Protein AF-0000000079820508 (afdb_homodimer)

Organism: NCBI:txid1608957

Solvent-accessible surface area (backbone atoms only — not comparable to full-atom values): 51256 Å² total; per-residue (Å²): 120,70,88,81,44,24,52,56,54,53,50,48,51,53,48,49,52,45,48,48,41,44,49,51,52,55,52,51,66,53,56,54,50,60,59,52,53,52,50,53,52,51,51,52,28,44,32,54,34,37,33,54,50,24,42,42,50,46,30,48,50,35,30,74,70,62,80,31,53,66,69,55,24,51,52,50,33,49,55,41,47,48,52,27,32,29,82,82,74,35,52,42,37,33,26,31,77,83,28,31,28,68,37,33,67,85,55,54,85,43,40,74,32,77,38,55,80,45,53,32,89,85,63,46,38,56,52,45,50,51,37,50,37,25,72,72,61,41,39,43,78,49,81,47,43,45,47,50,95,95,45,82,66,62,36,50,28,43,26,23,34,33,56,41,72,94,75,47,34,36,39,30,25,52,46,73,54,71,58,51,61,59,52,45,52,52,51,51,53,62,52,46,54,60,50,52,50,42,48,52,51,46,49,51,51,49,53,52,53,41,51,53,54,33,49,54,44,42,52,48,19,51,52,38,36,51,47,19,52,51,37,39,52,45,20,51,51,38,34,49,46,19,51,50,40,32,52,45,26,51,51,39,37,51,40,32,51,49,37,47,54,37,45,52,51,35,52,51,35,46,52,53,42,51,53,39,43,51,50,39,47,52,43,34,54,52,43,39,52,45,32,55,55,36,52,54,40,44,53,53,30,48,52,33,46,50,50,37,39,53,47,37,54,52,41,46,53,51,39,50,50,44,30,50,49,18,51,52,42,27,50,50,17,51,51,39,34,53,53,17,60,70,52,48,83,82,13,53,70,49,32,53,50,20,51,50,44,26,53,50,18,51,51,40,33,52,48,30,53,52,43,48,52,46,36,54,49,40,47,52,32,36,54,52,32,50,52,34,48,53,53,43,46,50,40,40,51,48,44,41,51,42,32,52,52,40,47,52,41,40,54,51,43,53,56,38,47,50,51,35,51,53,37,49,52,52,39,49,53,42,36,55,51,38,38,52,49,27,52,52,41,30,51,47,21,53,52,43,30,51,46,20,52,49,42,36,53,47,18,52,52,34,41,51,47,18,48,51,39,24,39,40,53,66,62,52,79,64,64,73,60,65,70,58,54,75,73,73,66,74,73,74,71,65,74,75,73,77,73,76,76,73,78,73,76,82,79,76,82,78,71,86,88,127,120,72,87,81,45,25,53,57,54,52,50,47,50,53,49,49,52,44,47,49,42,45,50,50,54,54,52,51,66,53,54,52,50,61,58,52,54,52,50,54,51,50,53,51,29,44,32,53,33,36,31,52,49,25,42,41,51,46,31,49,50,36,29,75,69,61,79,31,51,66,69,56,22,52,51,51,32,48,54,40,46,48,51,29,30,30,82,84,74,36,51,42,39,33,26,31,79,84,28,32,27,67,38,33,67,84,55,54,85,42,40,75,32,77,39,56,80,44,53,31,92,83,62,46,37,55,52,45,50,52,38,51,38,25,72,72,64,40,39,42,75,51,79,46,42,45,48,51,93,96,47,82,64,62,37,49,28,45,26,24,34,33,55,41,72,92,76,48,34,36,40,29,27,53,46,75,56,70,59,52,61,59,53,45,53,54,51,51,54,65,52,46,54,62,49,53,51,42,46,50,52,46,50,52,50,50,52,51,54,38,52,52,53,34,49,54,43,41,52,48,19,50,51,38,37,52,46,19,52,51,36,39,52,45,20,52,52,39,34,49,45,20,52,50,39,33,53,45,24,50,51,39,36,52,40,33,50,50,38,48,53,37,46,52,50,35,53,52,34,46,52,51,42,52,51,41,42,51,50,39,47,52,43,33,55,51,42,38,52,44,31,55,54,36,52,54,40,43,51,52,30,48,51,34,43,50,51,38,39,52,47,36,52,52,42,46,52,51,38,50,50,44,30,51,50,20,50,50,42,27,49,50,18,50,51,39,35,51,54,17,58,73,51,50,86,81,12,53,70,49,33,52,52,19,50,48,44,26,53,50,18,52,50,39,33,53,49,31,53,51,43,49,53,47,37,53,50,39,46,52,31,34,54,51,35,51,52,34,48,52,51,43,46,52,40,40,53,48,43,40,51,42,31,52,52,40,47,54,43,39,53,52,42,54,55,40,47,51,52,35,52,53,37,49,51,51,37,48,54,41,36,52,49,40,38,52,46,27,52,51,42,29,52,45,22,53,52,43,30,52,48,20,52,51,41,34,53,47,19,51,51,34,40,51,46,19,48,51,38,23,40,39,54,64,61,52,80,63,65,74,60,65,70,57,56,76,74,75,65,75,74,75,75,66,76,76,72,78,73,76,79,73,76,83,81,85,79,69,91,83,76,90,84,130

pLDDT: mean 86.08, std 17.46, range [18.84, 98.12]

Sequence (1028 aa):
MLNRATISTRLAALTAVALAGLLVVVTFGLLGTRGDMLEARRVKTQEHTELALSLITHFHALEASGTMTRESAQQAAADAVRDLRYDGTEYFWINDTTPTVVMHPIKAELEGQDVSMLEDADGTRLFVEFVDVVEADGAGFVDYLWPKPGEEDAQPKVSYVTAFEPWDWVVGTGIYIDDIDTQFWAKVRSFSLPGLFIMAVVGGLSRWIGRRLARDIARQAKEVHEASEELSASSVQVDGASAETTLKARRVGASADDVHGHLATVATGVEQLNASVAEIGRAVTSASRVADGAVAETTATRDAIDRLGANSVEIGKVVEVIGAIADQTNLLALNATIESARAGVAGRGFAVVASEVKDLARETANATQQVAAQIGAIQDDTEEAVRAIGRIAEVITQVAETQQTIAAAVEEQQVTTAEISRSVSTVAHRSSAIADDVNATARTAEHTADVAAGVRLTAQRLLTVADGLNQLVGLGDADVDASRGPDDEPHDTNPVEEDSTSVDPRSTDVLSSVMLNRATISTRLAALTAVALAGLLVVVTFGLLGTRGDMLEARRVKTQEHTELALSLITHFHALEASGTMTRESAQQAAADAVRDLRYDGTEYFWINDTTPTVVMHPIKAELEGQDVSMLEDADGTRLFVEFVDVVEADGAGFVDYLWPKPGEEDAQPKVSYVTAFEPWDWVVGTGIYIDDIDTQFWAKVRSFSLPGLFIMAVVGGLSRWIGRRLARDIARQAKEVHEASEELSASSVQVDGASAETTLKARRVGASADDVHGHLATVATGVEQLNASVAEIGRAVTSASRVADGAVAETTATRDAIDRLGANSVEIGKVVEVIGAIADQTNLLALNATIESARAGVAGRGFAVVASEVKDLARETANATQQVAAQIGAIQDDTEEAVRAIGRIAEVITQVAETQQTIAAAVEEQQVTTAEISRSVSTVAHRSSAIADDVNATARTAEHTADVAAGVRLTAQRLLTVADGLNQLVGLGDADVDASRGPDDEPHDTNPVEEDSTSVDPRSTDVLSSV

Secondary structure (DSSP, 8-state):
-GGG--HHHHHHHHHHHHHHHHHHHHHHHHTTHHHHHHHHHHHHHHHHHHHHHHHHHHHHHHHHTTSS-HHHHHHHHHHHHHT--BTTTB-EEEEESS-BEEE-SS-GGGBTSB-TT---TTS--HHHHHHHHHHHHSEEEEEEEEEPTT--SEEEEEEEEEEEGGGTEEEEEEEE-THHHHHHHHHHHHHHHHHHHHHHHHHHHHHHHHHHHHHHHHHHHHHHHHHHHHHHHHHHHHHHHHHHHHHHHHHHHHHHHHHHHHHHHHHHHHHHHHHHHHHHHHHHHHHHHHHHHHHHHHHHHHHHHHHHHHHHHHHHHHHHHHHHHHHHHHHHHHHHHHHHHHTGGGGHHHHHHHHHHHHHHHHHHHHHHHHHHHHHHHHHHHHHHHHHHHHHHHHHHHHHHHHHHHHHHHHHHHHHHHHHHHHHHHHHHHHHHHHHHHHHHHHHHHHHHHHHHHHHHHHHHHHHHHHHHHHHHT-TTSGGGTTS------------------------------/-GGG--HHHHHHHHHHHHHHHHHHHHHHHHTTHHHHHHHHHHHHHHHHHHHHHHHHHHHHHHHHTTSS-HHHHHHHHHHHHHT--BTTTB-EEEEESS-BEEE-SS-GGGBTSB-TT---TTS--HHHHHHHHHHHHSEEEEEEEEEPTT--SEEEEEEEEEEEGGGTEEEEEEEE-THHHHHHHHHHHHHHHHHHHHHHHHHHHHHHHHHHHHHHHHHHHHHHHHHHHHHHHHHHHHHHHHHHHHHHHHHHHHHHHHHHHHHHHHHHHHHHHHHHHHHHHHHHHHHHHHHHHHHHHHHHHHHHHHHHHHHHHHHHHHHHHHHHHHHHHHHHHHHHHHHHHHTGGGGHHHHHHHHHHHHHHHHHHHHHHHHHHHHHHHHHHHHHHHHHHHHHHHHHHHHHHHHHHHHHHHHHHHHHHHHHHHHHHHHHHHHHHHHHHHHHHHHHHHHHHHHHHHHHHHHHHHHHHHHHHHHHHT-TTSGGGTSS------------------------------

Radius of gyration: 85.69 Å; Cα contacts (8 Å, |Δi|>4): 1375; chains: 2; bounding box: 185×265×130 Å

Structure (mmCIF, N/CA/C/O backbone):
data_AF-0000000079820508-model_v1
#
loop_
_entity.id
_entity.type
_entity.pdbx_description
1 polymer 'Methyl-accepting chemotaxis protein'
#
loop_
_atom_site.group_PDB
_atom_site.id
_atom_site.type_symbol
_atom_site.label_atom_id
_atom_site.label_alt_id
_atom_site.label_comp_id
_atom_site.label_asym_id
_atom_site.label_entity_id
_atom_site.label_seq_id
_atom_site.pdbx_PDB_ins_code
_atom_site.Cartn_x
_atom_site.Cartn_y
_atom_site.Cartn_z
_atom_site.occupancy
_atom_site.B_iso_or_equiv
_atom_site.auth_seq_id
_atom_site.auth_comp_id
_atom_site.auth_asym_id
_atom_site.auth_atom_id
_atom_site.pdbx_PDB_model_num
ATOM 1 N N . MET A 1 1 ? 6.457 35.969 -0.187 1 44.12 1 MET A N 1
ATOM 2 C CA . MET A 1 1 ? 7.477 35.312 0.626 1 44.12 1 MET A CA 1
ATOM 3 C C . MET A 1 1 ? 6.836 34.406 1.688 1 44.12 1 MET A C 1
ATOM 5 O O . MET A 1 1 ? 7.383 33.375 2.043 1 44.12 1 MET A O 1
ATOM 9 N N . LEU A 1 2 ? 5.613 34.812 2.113 1 58.34 2 LEU A N 1
ATOM 10 C CA . LEU A 1 2 ? 4.973 34.125 3.223 1 58.34 2 LEU A CA 1
ATOM 11 C C . LEU A 1 2 ? 4.316 32.812 2.748 1 58.34 2 LEU A C 1
ATOM 13 O O . LEU A 1 2 ? 3.99 31.953 3.561 1 58.34 2 LEU A O 1
ATOM 17 N N . ASN A 1 3 ? 4.078 32.719 1.467 1 56 3 ASN A N 1
ATOM 18 C CA . ASN A 1 3 ? 3.314 31.594 0.934 1 56 3 ASN A CA 1
ATOM 19 C C . ASN A 1 3 ? 4.07 30.281 1.091 1 56 3 ASN A C 1
ATOM 21 O O . ASN A 1 3 ? 3.461 29.203 1.152 1 56 3 ASN A O 1
ATOM 25 N N . ARG A 1 4 ? 5.438 30.359 1.117 1 66.5 4 ARG A N 1
ATOM 26 C CA . ARG A 1 4 ? 6.23 29.141 1.222 1 66.5 4 ARG A CA 1
ATOM 27 C C . ARG A 1 4 ? 6.879 29.031 2.596 1 66.5 4 ARG A C 1
ATOM 29 O O . ARG A 1 4 ? 7.715 28.156 2.82 1 66.5 4 ARG A O 1
ATOM 36 N N . ALA A 1 5 ? 6.309 29.781 3.523 1 75.81 5 ALA A N 1
ATOM 37 C CA . ALA A 1 5 ? 7.008 29.875 4.805 1 75.81 5 ALA A CA 1
ATOM 38 C C . ALA A 1 5 ? 6.469 28.828 5.789 1 75.81 5 ALA A C 1
ATOM 40 O O . ALA A 1 5 ? 5.375 28.297 5.602 1 75.81 5 ALA A O 1
ATOM 41 N N . THR A 1 6 ? 7.309 28.547 6.742 1 84.88 6 THR A N 1
ATOM 42 C CA . THR A 1 6 ? 6.973 27.578 7.781 1 84.88 6 THR A CA 1
ATOM 43 C C . THR A 1 6 ? 5.91 28.141 8.719 1 84.88 6 THR A C 1
ATOM 45 O O . THR A 1 6 ? 5.633 29.328 8.711 1 84.88 6 THR A O 1
ATOM 48 N N . ILE A 1 7 ? 5.23 27.328 9.398 1 85.62 7 ILE A N 1
ATOM 49 C CA . ILE A 1 7 ? 4.207 27.719 10.367 1 85.62 7 ILE A CA 1
ATOM 50 C C . ILE A 1 7 ? 4.793 28.688 11.383 1 85.62 7 ILE A C 1
ATOM 52 O O . ILE A 1 7 ? 4.172 29.703 11.703 1 85.62 7 ILE A O 1
ATOM 56 N N . SER A 1 8 ? 6.02 28.422 11.758 1 85 8 SER A N 1
ATOM 57 C CA . SER A 1 8 ? 6.676 29.297 12.734 1 85 8 SER A CA 1
ATOM 58 C C . SER A 1 8 ? 6.914 30.688 12.164 1 85 8 SER A C 1
ATOM 60 O O . SER A 1 8 ? 6.73 31.688 12.852 1 85 8 SER A O 1
ATOM 62 N N . THR A 1 9 ? 7.281 30.797 10.93 1 85.88 9 THR A N 1
ATOM 63 C CA . THR A 1 9 ? 7.539 32.094 10.289 1 85.88 9 THR A CA 1
ATOM 64 C C . THR A 1 9 ? 6.242 32.844 10.078 1 85.88 9 THR A C 1
ATOM 66 O O . THR A 1 9 ? 6.203 34.062 10.258 1 85.88 9 THR A O 1
ATOM 69 N N . ARG A 1 10 ? 5.227 32.094 9.742 1 86 10 ARG A N 1
ATOM 70 C CA . ARG A 1 10 ? 3.936 32.75 9.523 1 86 10 ARG A CA 1
ATOM 71 C C . ARG A 1 10 ? 3.373 33.281 10.828 1 86 10 ARG A C 1
ATOM 73 O O . ARG A 1 10 ? 2.873 34.406 10.875 1 86 10 ARG A O 1
ATOM 80 N N . LEU A 1 11 ? 3.545 32.531 11.914 1 87 11 LEU A N 1
ATOM 81 C CA . LEU A 1 11 ? 3.082 32.969 13.227 1 87 11 LEU A CA 1
ATOM 82 C C . LEU A 1 11 ? 3.951 34.094 13.758 1 87 11 LEU A C 1
ATOM 84 O O . LEU A 1 11 ? 3.445 35.031 14.391 1 87 11 LEU A O 1
ATOM 88 N N . ALA A 1 12 ? 5.238 34 13.414 1 87.06 12 ALA A N 1
ATOM 89 C CA . ALA A 1 12 ? 6.148 35.062 13.828 1 87.06 12 ALA A CA 1
ATOM 90 C C . ALA A 1 12 ? 5.805 36.375 13.133 1 87.06 12 ALA A C 1
ATOM 92 O O . ALA A 1 12 ? 5.879 37.469 13.742 1 87.06 12 ALA A O 1
ATOM 93 N N . ALA A 1 13 ? 5.434 36.281 11.883 1 87.88 13 ALA A N 1
ATOM 94 C CA . ALA A 1 13 ? 5.047 37.469 11.141 1 87.88 13 ALA A CA 1
ATOM 95 C C . ALA A 1 13 ? 3.797 38.094 11.742 1 87.88 13 ALA A C 1
ATOM 97 O O . ALA A 1 13 ? 3.736 39.312 11.914 1 87.88 13 ALA A O 1
ATOM 98 N N . LEU A 1 14 ? 2.844 37.281 12.125 1 87.56 14 LEU A N 1
ATOM 99 C CA . LEU A 1 14 ? 1.624 37.75 12.758 1 87.56 14 LEU A CA 1
ATOM 100 C C . LEU A 1 14 ? 1.938 38.438 14.094 1 87.56 14 LEU A C 1
ATOM 102 O O . LEU A 1 14 ? 1.434 39.531 14.383 1 87.56 14 LEU A O 1
ATOM 106 N N . THR A 1 15 ? 2.832 37.844 14.867 1 89.56 15 THR A N 1
ATOM 107 C CA . THR A 1 15 ? 3.229 38.375 16.172 1 89.56 15 THR A CA 1
ATOM 108 C C . THR A 1 15 ? 3.996 39.688 16 1 89.56 15 THR A C 1
ATOM 110 O O . THR A 1 15 ? 3.76 40.656 16.75 1 89.56 15 THR A O 1
ATOM 113 N N . ALA A 1 16 ? 4.812 39.719 14.953 1 89.69 16 ALA A N 1
ATOM 114 C CA . ALA A 1 16 ? 5.602 40.906 14.703 1 89.69 16 ALA A CA 1
ATOM 115 C C . ALA A 1 16 ? 4.707 42.094 14.336 1 89.69 16 ALA A C 1
ATOM 117 O O . ALA A 1 16 ? 4.902 43.219 14.836 1 89.69 16 ALA A O 1
ATOM 118 N N . VAL A 1 17 ? 3.707 41.844 13.523 1 89.31 17 VAL A N 1
ATOM 119 C CA . VAL A 1 17 ? 2.789 42.875 13.117 1 89.31 17 VAL A CA 1
ATOM 120 C C . VAL A 1 17 ? 1.971 43.344 14.32 1 89.31 17 VAL A C 1
ATOM 122 O O . VAL A 1 17 ? 1.753 44.562 14.5 1 89.31 17 VAL A O 1
ATOM 125 N N . ALA A 1 18 ? 1.541 42.406 15.195 1 88.19 18 ALA A N 1
ATOM 126 C CA . ALA A 1 18 ? 0.792 42.75 16.406 1 88.19 18 ALA A CA 1
ATOM 127 C C . ALA A 1 18 ? 1.642 43.562 17.359 1 88.19 18 ALA A C 1
ATOM 129 O O . ALA A 1 18 ? 1.174 44.562 17.906 1 88.19 18 ALA A O 1
ATOM 130 N N . LEU A 1 19 ? 2.898 43.219 17.5 1 88.62 19 LEU A N 1
ATOM 131 C CA . LEU A 1 19 ? 3.807 43.938 18.391 1 88.62 19 LEU A CA 1
ATOM 132 C C . LEU A 1 19 ? 4.125 45.344 17.844 1 88.62 19 LEU A C 1
ATOM 134 O O . LEU A 1 19 ? 4.207 46.312 18.609 1 88.62 19 LEU A O 1
ATOM 138 N N . ALA A 1 20 ? 4.266 45.406 16.531 1 89.06 20 ALA A N 1
ATOM 139 C CA . ALA A 1 20 ? 4.484 46.719 15.898 1 89.06 20 ALA A CA 1
ATOM 140 C C . ALA A 1 20 ? 3.289 47.656 16.109 1 89.06 20 ALA A C 1
ATOM 142 O O . ALA A 1 20 ? 3.455 48.844 16.391 1 89.06 20 ALA A O 1
ATOM 143 N N . GLY A 1 21 ? 2.09 47 15.961 1 85.75 21 GLY A N 1
ATOM 144 C CA . GLY A 1 21 ? 0.89 47.781 16.219 1 85.75 21 GLY A CA 1
ATOM 145 C C . GLY A 1 21 ? 0.815 48.312 17.641 1 85.75 21 GLY A C 1
ATOM 146 O O . GLY A 1 21 ? 0.465 49.469 17.859 1 85.75 21 GLY A O 1
ATOM 147 N N . LEU A 1 22 ? 1.221 47.5 18.609 1 84.81 22 LEU A N 1
ATOM 148 C CA . LEU A 1 22 ? 1.248 47.906 20.016 1 84.81 22 LEU A CA 1
ATOM 149 C C . LEU A 1 22 ? 2.246 49.031 20.234 1 84.81 22 LEU A C 1
ATOM 151 O O . LEU A 1 22 ? 1.941 50 20.922 1 84.81 22 LEU A O 1
ATOM 155 N N . LEU A 1 23 ? 3.436 48.969 19.594 1 85.62 23 LEU A N 1
ATOM 156 C CA . LEU A 1 23 ? 4.473 50 19.719 1 85.62 23 LEU A CA 1
ATOM 157 C C . LEU A 1 23 ? 4.012 51.312 19.109 1 85.62 23 LEU A C 1
ATOM 159 O O . LEU A 1 23 ? 4.293 52.375 19.656 1 85.62 23 LEU A O 1
ATOM 163 N N . VAL A 1 24 ? 3.303 51.25 18.016 1 85.31 24 VAL A N 1
ATOM 164 C CA . VAL A 1 24 ? 2.809 52.438 17.344 1 85.31 24 VAL A CA 1
ATOM 165 C C . VAL A 1 24 ? 1.803 53.156 18.234 1 85.31 24 VAL A C 1
ATOM 167 O O . VAL A 1 24 ? 1.852 54.375 18.375 1 85.31 24 VAL A O 1
ATOM 170 N N . VAL A 1 25 ? 0.916 52.406 18.938 1 81.75 25 VAL A N 1
ATOM 171 C CA . VAL A 1 25 ? -0.108 53 19.781 1 81.75 25 VAL A CA 1
ATOM 172 C C . VAL A 1 25 ? 0.548 53.656 21 1 81.75 25 VAL A C 1
ATOM 174 O O . VAL A 1 25 ? 0.181 54.781 21.375 1 81.75 25 VAL A O 1
ATOM 177 N N . VAL A 1 26 ? 1.598 53 21.578 1 80.38 26 VAL A N 1
ATOM 178 C CA . VAL A 1 26 ? 2.287 53.531 22.734 1 80.38 26 VAL A CA 1
ATOM 179 C C . VAL A 1 26 ? 3.043 54.812 22.359 1 80.38 26 VAL A C 1
ATOM 181 O O . VAL A 1 26 ? 2.975 55.812 23.062 1 80.38 26 VAL A O 1
ATOM 184 N N . THR A 1 27 ? 3.781 54.812 21.203 1 82.38 27 THR A N 1
ATOM 185 C CA . THR A 1 27 ? 4.551 55.969 20.734 1 82.38 27 THR A CA 1
ATOM 186 C C . THR A 1 27 ? 3.631 57.125 20.406 1 82.38 27 THR A C 1
ATOM 188 O O . THR A 1 27 ? 3.932 58.281 20.75 1 82.38 27 THR A O 1
ATOM 191 N N . PHE A 1 28 ? 2.514 56.781 19.875 1 78.94 28 PHE A N 1
ATOM 192 C CA . PHE A 1 28 ? 1.559 57.812 19.516 1 78.94 28 PHE A CA 1
ATOM 193 C C . PHE A 1 28 ? 0.973 58.469 20.766 1 78.94 28 PHE A C 1
ATOM 195 O O . PHE A 1 28 ? 0.769 59.688 20.797 1 78.94 28 PHE A O 1
ATOM 202 N N . GLY A 1 29 ? 0.662 57.688 21.719 1 75.31 29 GLY A N 1
ATOM 203 C CA . GLY A 1 29 ? 0.141 58.219 22.984 1 75.31 29 GLY A CA 1
ATOM 204 C C . GLY A 1 29 ? 1.105 59.156 23.688 1 75.31 29 GLY A C 1
ATOM 205 O O . GLY A 1 29 ? 0.684 60.094 24.344 1 75.31 29 GLY A O 1
ATOM 206 N N . LEU A 1 30 ? 2.449 58.906 23.359 1 77.75 30 LEU A N 1
ATOM 207 C CA . LEU A 1 30 ? 3.471 59.688 24.047 1 77.75 30 LEU A CA 1
ATOM 208 C C . LEU A 1 30 ? 3.818 60.938 23.234 1 77.75 30 LEU A C 1
ATOM 210 O O . LEU A 1 30 ? 4.301 61.906 23.797 1 77.75 30 LEU A O 1
ATOM 214 N N . LEU A 1 31 ? 3.355 60.812 21.922 1 75.69 31 LEU A N 1
ATOM 215 C CA . LEU A 1 31 ? 3.684 61.969 21.062 1 75.69 31 LEU A CA 1
ATOM 216 C C . LEU A 1 31 ? 2.807 63.156 21.391 1 75.69 31 LEU A C 1
ATOM 218 O O . LEU A 1 31 ? 1.578 63.062 21.422 1 75.69 31 LEU A O 1
ATOM 222 N N . GLY A 1 32 ? 3.217 64 21.75 1 74.44 32 GLY A N 1
ATOM 223 C CA . GLY A 1 32 ? 2.506 65.25 21.984 1 74.44 32 GLY A CA 1
ATOM 224 C C . GLY A 1 32 ? 2.379 65.562 23.469 1 74.44 32 GLY A C 1
ATOM 225 O O . GLY A 1 32 ? 2.041 66.688 23.828 1 74.44 32 GLY A O 1
ATOM 226 N N . THR A 1 33 ? 2.627 64.5 24.312 1 78.69 33 THR A N 1
ATOM 227 C CA . THR A 1 33 ? 2.451 64.688 25.75 1 78.69 33 THR A CA 1
ATOM 228 C C . THR A 1 33 ? 3.381 65.812 26.266 1 78.69 33 THR A C 1
ATOM 230 O O . THR A 1 33 ? 2.953 66.688 27 1 78.69 33 THR A O 1
ATOM 233 N N . ARG A 1 34 ? 4.617 65.812 25.75 1 81.06 34 ARG A N 1
ATOM 234 C CA . ARG A 1 34 ? 5.574 66.812 26.172 1 81.06 34 ARG A CA 1
ATOM 235 C C . ARG A 1 34 ? 5.152 68.188 25.672 1 81.06 34 ARG A C 1
ATOM 237 O O . ARG A 1 34 ? 5.207 69.188 26.422 1 81.06 34 ARG A O 1
ATOM 244 N N . GLY A 1 35 ? 4.738 68.25 24.438 1 80.25 35 GLY A N 1
ATOM 245 C CA . GLY A 1 35 ? 4.254 69.5 23.875 1 80.25 35 GLY A CA 1
ATOM 246 C C . GLY A 1 35 ? 3.043 70.062 24.609 1 80.25 35 GLY A C 1
ATOM 247 O O . GLY A 1 35 ? 2.961 71.25 24.859 1 80.25 35 GLY A O 1
ATOM 248 N N . ASP A 1 36 ? 2.162 69.125 24.984 1 81.88 36 ASP A N 1
ATOM 249 C CA . ASP A 1 36 ? 0.966 69.5 25.719 1 81.88 36 ASP A CA 1
ATOM 250 C C . ASP A 1 36 ? 1.328 70.125 27.094 1 81.88 36 ASP A C 1
ATOM 252 O O . ASP A 1 36 ? 0.734 71.125 27.531 1 81.88 36 ASP A O 1
ATOM 256 N N . MET A 1 37 ? 2.334 69.562 27.734 1 83.88 37 MET A N 1
ATOM 257 C CA . MET A 1 37 ? 2.775 70.062 29.047 1 83.88 37 MET A CA 1
ATOM 258 C C . MET A 1 37 ? 3.408 71.438 28.938 1 83.88 37 MET A C 1
ATOM 260 O O . MET A 1 37 ? 3.143 72.312 29.781 1 83.88 37 MET A O 1
ATOM 264 N N . LEU A 1 38 ? 4.211 71.625 27.891 1 86.94 38 LEU A N 1
ATOM 265 C CA . LEU A 1 38 ? 4.848 72.938 27.672 1 86.94 38 LEU A CA 1
ATOM 266 C C . LEU A 1 38 ? 3.812 74 27.344 1 86.94 38 LEU A C 1
ATOM 268 O O . LEU A 1 38 ? 3.883 75.125 27.859 1 86.94 38 LEU A O 1
ATOM 272 N N . GLU A 1 39 ? 2.865 73.562 26.562 1 86.94 39 GLU A N 1
ATOM 273 C CA . GLU A 1 39 ? 1.828 74.562 26.188 1 86.94 39 GLU A CA 1
ATOM 274 C C . GLU A 1 39 ? 0.976 74.938 27.375 1 86.94 39 GLU A C 1
ATOM 276 O O . GLU A 1 39 ? 0.584 76.125 27.516 1 86.94 39 GLU A O 1
ATOM 281 N N . ALA A 1 40 ? 0.716 74 28.219 1 84.06 40 ALA A N 1
ATOM 282 C CA . ALA A 1 40 ? -0.048 74.312 29.422 1 84.06 40 ALA A CA 1
ATOM 283 C C . ALA A 1 40 ? 0.687 75.312 30.312 1 84.06 40 ALA A C 1
ATOM 285 O O . ALA A 1 40 ? 0.075 76.25 30.844 1 84.06 40 ALA A O 1
ATOM 286 N N . ARG A 1 41 ? 2.049 75.188 30.375 1 87.62 41 ARG A N 1
ATOM 287 C CA . ARG A 1 41 ? 2.865 76.125 31.172 1 87.62 41 ARG A CA 1
ATOM 288 C C . ARG A 1 41 ? 2.916 77.5 30.516 1 87.62 41 ARG A C 1
ATOM 290 O O . ARG A 1 41 ? 2.869 78.5 31.203 1 87.62 41 ARG A O 1
ATOM 297 N N . ARG A 1 42 ? 2.939 77.562 29.297 1 91.5 42 ARG A N 1
ATOM 298 C CA . ARG A 1 42 ? 2.984 78.812 28.562 1 91.5 42 ARG A CA 1
ATOM 299 C C . ARG A 1 42 ? 1.689 79.625 28.734 1 91.5 42 ARG A C 1
ATOM 301 O O . ARG A 1 42 ? 1.719 80.812 29.016 1 91.5 42 ARG A O 1
ATOM 308 N N . VAL A 1 43 ? 0.606 78.875 28.641 1 89.19 43 VAL A N 1
ATOM 309 C CA . VAL A 1 43 ? -0.691 79.5 28.781 1 89.19 43 VAL A CA 1
ATOM 310 C C . VAL A 1 43 ? -0.834 80.062 30.203 1 89.19 43 VAL A C 1
ATOM 312 O O . VAL A 1 43 ? -1.303 81.188 30.391 1 89.19 43 VAL A O 1
ATOM 315 N N . LYS A 1 44 ? -0.433 79.25 31.125 1 89.81 44 LYS A N 1
ATOM 316 C CA . LYS A 1 44 ? -0.473 79.688 32.531 1 89.81 44 LYS A CA 1
ATOM 317 C C . LYS A 1 44 ? 0.356 80.938 32.719 1 89.81 44 LYS A C 1
ATOM 319 O O . LYS A 1 44 ? -0.097 81.875 33.375 1 89.81 44 LYS A O 1
ATOM 324 N N . THR A 1 45 ? 1.532 81.062 32.188 1 92.75 45 THR A N 1
ATOM 325 C CA . THR A 1 45 ? 2.438 82.188 32.312 1 92.75 45 THR A CA 1
ATOM 326 C C . THR A 1 45 ? 1.848 83.438 31.656 1 92.75 45 THR A C 1
ATOM 328 O O . THR A 1 45 ? 1.938 84.562 32.219 1 92.75 45 THR A O 1
ATOM 331 N N . GLN A 1 46 ? 1.283 83.25 30.578 1 94.06 46 GLN A N 1
ATOM 332 C CA . GLN A 1 46 ? 0.635 84.375 29.891 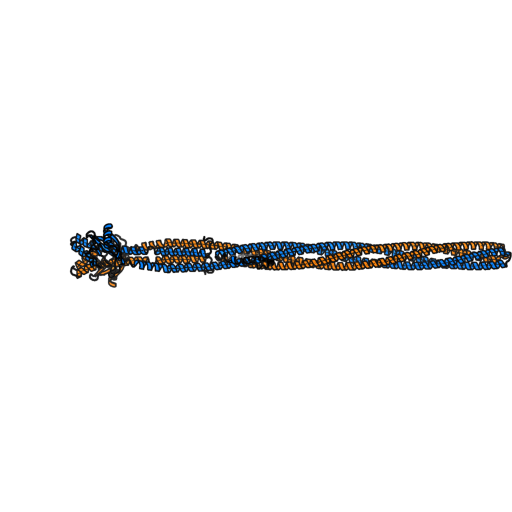1 94.06 46 GLN A CA 1
ATOM 333 C C . GLN A 1 46 ? -0.504 84.938 30.719 1 94.06 46 GLN A C 1
ATOM 335 O O . GLN A 1 46 ? -0.616 86.188 30.859 1 94.06 46 GLN A O 1
ATOM 340 N N . GLU A 1 47 ? -1.28 84.062 31.25 1 91.88 47 GLU A N 1
ATOM 341 C CA . GLU A 1 47 ? -2.424 84.5 32.031 1 91.88 47 GLU A CA 1
ATOM 342 C C . GLU A 1 47 ? -1.972 85.25 33.281 1 91.88 47 GLU A C 1
ATOM 344 O O . GLU A 1 47 ? -2.586 86.25 33.688 1 91.88 47 GLU A O 1
ATOM 349 N N . HIS A 1 48 ? -0.904 84.812 33.938 1 94.69 48 HIS A N 1
ATOM 350 C CA . HIS A 1 48 ? -0.341 85.5 35.094 1 94.69 48 HIS A CA 1
ATOM 351 C C . HIS A 1 48 ? 0.137 86.938 34.719 1 94.69 48 HIS A C 1
ATOM 353 O O . HIS A 1 48 ? -0.104 87.875 35.469 1 94.69 48 HIS A O 1
ATOM 359 N N . THR A 1 49 ? 0.708 87.062 33.594 1 95.19 49 THR A N 1
ATOM 360 C CA . THR A 1 49 ? 1.204 88.375 33.156 1 95.19 49 THR A CA 1
ATOM 361 C C . THR A 1 49 ? 0.047 89.312 32.875 1 95.19 49 THR A C 1
ATOM 363 O O . THR A 1 49 ? 0.145 90.5 33.125 1 95.19 49 THR A O 1
ATOM 366 N N . GLU A 1 50 ? -0.96 88.75 32.375 1 93 50 GLU A N 1
ATOM 367 C CA . GLU A 1 50 ? -2.154 89.562 32.094 1 93 50 GLU A CA 1
ATOM 368 C C . GLU A 1 50 ? -2.723 90.125 33.406 1 93 50 GLU A C 1
ATOM 370 O O . GLU A 1 50 ? -3.207 91.25 33.438 1 93 50 GLU A O 1
ATOM 375 N N . LEU A 1 51 ? -2.613 89.375 34.406 1 94.06 51 LEU A N 1
ATOM 376 C CA . LEU A 1 51 ? -3.092 89.812 35.688 1 94.06 51 LEU A CA 1
ATOM 377 C C . LEU A 1 51 ? -2.238 91 36.219 1 94.06 51 LEU A C 1
ATOM 379 O O . LEU A 1 51 ? -2.77 92 36.688 1 94.06 51 LEU A O 1
ATOM 383 N N . ALA A 1 52 ? -1.001 90.875 36.062 1 95.38 52 ALA A N 1
ATOM 384 C CA . ALA A 1 52 ? -0.107 92 36.469 1 95.38 52 ALA A CA 1
ATOM 385 C C . ALA A 1 52 ? -0.343 93.25 35.625 1 95.38 52 ALA A C 1
ATOM 387 O O . ALA A 1 52 ? -0.345 94.375 36.156 1 95.38 52 ALA A O 1
ATOM 388 N N . LEU A 1 53 ? -0.536 93.062 34.406 1 94.94 53 LEU A N 1
ATOM 389 C CA . LEU A 1 53 ? -0.791 94.188 33.5 1 94.94 53 LEU A CA 1
ATOM 390 C C . LEU A 1 53 ? -2.086 94.875 33.875 1 94.94 53 LEU A C 1
ATOM 392 O O . LEU A 1 53 ? -2.158 96.125 33.844 1 94.94 53 LEU A O 1
ATOM 396 N N . SER A 1 54 ? -3.047 94.062 34.219 1 94.12 54 SER A N 1
ATOM 397 C CA . SER A 1 54 ? -4.312 94.625 34.656 1 94.12 54 SER A CA 1
ATOM 398 C C . SER A 1 54 ? -4.125 95.5 35.906 1 94.12 54 SER A C 1
ATOM 400 O O . SER A 1 54 ? -4.754 96.562 36.062 1 94.12 54 SER A O 1
ATOM 402 N N . LEU A 1 55 ? -3.307 95.062 36.719 1 94.19 55 LEU A N 1
ATOM 403 C CA . LEU A 1 55 ? -3.01 95.812 37.969 1 94.19 55 LEU A CA 1
ATOM 404 C C . LEU A 1 55 ? -2.307 97.125 37.656 1 94.19 55 LEU A C 1
ATOM 406 O O . LEU A 1 55 ? -2.656 98.188 38.188 1 94.19 55 LEU A O 1
ATOM 410 N N . ILE A 1 56 ? -1.418 97.125 36.812 1 95.94 56 ILE A N 1
ATOM 411 C CA . ILE A 1 56 ? -0.683 98.312 36.375 1 95.94 56 ILE A CA 1
ATOM 412 C C . ILE A 1 56 ? -1.629 99.312 35.688 1 95.94 56 ILE A C 1
ATOM 414 O O . ILE A 1 56 ? -1.562 100.5 35.938 1 95.94 56 ILE A O 1
ATOM 418 N N . THR A 1 57 ? -2.445 98.812 34.906 1 94.94 57 THR A N 1
ATOM 419 C CA . THR A 1 57 ? -3.434 99.625 34.188 1 94.94 57 THR A CA 1
ATOM 420 C C . THR A 1 57 ? -4.348 100.312 35.188 1 94.94 57 THR A C 1
ATOM 422 O O . THR A 1 57 ? -4.758 101.438 34.969 1 94.94 57 THR A O 1
ATOM 425 N N . HIS A 1 58 ? -4.582 99.688 36.25 1 93 58 HIS A N 1
ATOM 426 C CA . HIS A 1 58 ? -5.371 100.25 37.312 1 93 58 HIS A CA 1
ATOM 427 C C . HIS A 1 58 ? -4.684 101.5 37.875 1 93 58 HIS A C 1
ATOM 429 O O . HIS A 1 58 ? -5.309 102.562 38 1 93 58 HIS A O 1
ATOM 435 N N . PHE A 1 59 ? -3.471 101.438 38.125 1 95.75 59 PHE A N 1
ATOM 436 C CA . PHE A 1 59 ? -2.734 102.562 38.688 1 95.75 59 PHE A CA 1
ATOM 437 C C . PHE A 1 59 ? -2.537 103.625 37.625 1 95.75 59 PHE A C 1
ATOM 439 O O . PHE A 1 59 ? -2.518 104.812 37.969 1 95.75 59 PHE A O 1
ATOM 446 N N . HIS A 1 60 ? -2.447 103.25 36.438 1 96.44 60 HIS A N 1
ATOM 447 C CA . HIS A 1 60 ? -2.387 104.25 35.375 1 96.44 60 HIS A CA 1
ATOM 448 C C . HIS A 1 60 ? -3.695 105 35.25 1 96.44 60 HIS A C 1
ATOM 450 O O . HIS A 1 60 ? -3.689 106.188 34.969 1 96.44 60 HIS A O 1
ATOM 456 N N . ALA A 1 61 ? -4.73 104.375 35.438 1 94.62 61 ALA A N 1
ATOM 457 C CA . ALA A 1 61 ? -6.031 105 35.438 1 94.62 61 ALA A CA 1
ATOM 458 C C . ALA A 1 61 ? -6.133 106.062 36.562 1 94.62 61 ALA A C 1
ATOM 460 O O . ALA A 1 61 ? -6.758 107.125 36.375 1 94.62 61 ALA A O 1
ATOM 461 N N . LEU A 1 62 ? -5.52 105.75 37.594 1 93.81 62 LEU A N 1
ATOM 462 C CA . LEU A 1 62 ? -5.48 106.688 38.719 1 93.81 62 LEU A CA 1
ATOM 463 C C . LEU A 1 62 ? -4.637 107.938 38.344 1 93.81 62 LEU A C 1
ATOM 465 O O . LEU A 1 62 ? -4.941 109.062 38.781 1 93.81 62 LEU A O 1
ATOM 469 N N . GLU A 1 63 ? -3.682 107.75 37.594 1 94.94 63 GLU A N 1
ATOM 470 C CA . GLU A 1 63 ? -2.906 108.812 37.062 1 94.94 63 GLU A CA 1
ATOM 471 C C . GLU A 1 63 ? -3.73 109.625 36.062 1 94.94 63 GLU A C 1
ATOM 473 O O . GLU A 1 63 ? -3.752 110.875 36.125 1 94.94 63 GLU A O 1
ATOM 478 N N . ALA A 1 64 ? -4.344 109.062 35.25 1 94 64 ALA A N 1
ATOM 479 C CA . ALA A 1 64 ? -5.117 109.688 34.188 1 94 64 ALA A CA 1
ATOM 480 C C . ALA A 1 64 ? -6.289 110.5 34.75 1 94 64 ALA A C 1
ATOM 482 O O . ALA A 1 64 ? -6.672 111.5 34.188 1 94 64 ALA A O 1
ATOM 483 N N . SER A 1 65 ? -6.75 110.062 35.844 1 93.31 65 SER A N 1
ATOM 484 C CA . SER A 1 65 ? -7.883 110.75 36.469 1 93.31 65 SER A CA 1
ATOM 485 C C . SER A 1 65 ? -7.418 111.875 37.375 1 93.31 65 SER A C 1
ATOM 487 O O . SER A 1 65 ? -8.234 112.625 37.844 1 93.31 65 SER A O 1
ATOM 489 N N . GLY A 1 66 ? -6.129 111.938 37.656 1 92.88 66 GLY A N 1
ATOM 490 C CA . GLY A 1 66 ? -5.57 113 38.469 1 92.88 66 GLY A CA 1
ATOM 491 C C . GLY A 1 66 ? -5.508 112.688 39.938 1 92.88 66 GLY A C 1
ATOM 492 O O . GLY A 1 66 ? -5.035 113.5 40.75 1 92.88 66 GLY A O 1
ATOM 493 N N . THR A 1 67 ? -5.898 111.562 40.281 1 92.5 67 THR A N 1
ATOM 494 C CA . THR A 1 67 ? -5.902 111.125 41.688 1 92.5 67 THR A CA 1
ATOM 495 C C . THR A 1 67 ? -4.477 110.938 42.188 1 92.5 67 THR A C 1
ATOM 497 O O . THR A 1 67 ? -4.203 111.188 43.375 1 92.5 67 THR A O 1
ATOM 500 N N . MET A 1 68 ? -3.557 110.562 41.312 1 93.88 68 MET A N 1
ATOM 501 C CA . MET A 1 68 ? -2.145 110.375 41.625 1 93.88 68 MET A CA 1
ATOM 502 C C . MET A 1 68 ? -1.257 111.062 40.594 1 93.88 68 MET A C 1
ATOM 504 O O . MET A 1 68 ? -1.635 111.188 39.438 1 93.88 68 MET A O 1
ATOM 508 N N . THR A 1 69 ? -0.111 111.5 41.094 1 95.5 69 THR A N 1
ATOM 509 C CA . THR A 1 69 ? 0.891 111.938 40.156 1 95.5 69 THR A CA 1
ATOM 510 C C . THR A 1 69 ? 1.519 110.75 39.406 1 95.5 69 THR A C 1
ATOM 512 O O . THR A 1 69 ? 1.39 109.625 39.844 1 95.5 69 THR A O 1
ATOM 515 N N . ARG A 1 70 ? 2.109 111.062 38.406 1 96.06 70 ARG A N 1
ATOM 516 C CA . ARG A 1 70 ? 2.748 110 37.625 1 96.06 70 ARG A CA 1
ATOM 517 C C . ARG A 1 70 ? 3.742 109.188 38.5 1 96.06 70 ARG A C 1
ATOM 519 O O . ARG A 1 70 ? 3.721 107.938 38.5 1 96.06 70 ARG A O 1
ATOM 526 N N . GLU A 1 71 ? 4.609 109.875 39.156 1 94.5 71 GLU A N 1
ATOM 527 C CA . GLU A 1 71 ? 5.637 109.25 40 1 94.5 71 GLU A CA 1
ATOM 528 C C . GLU A 1 71 ? 5.016 108.438 41.094 1 94.5 71 GLU A C 1
ATOM 530 O O . GLU A 1 71 ? 5.469 107.312 41.375 1 94.5 71 GLU A O 1
ATOM 535 N N . SER A 1 72 ? 3.988 108.875 41.656 1 95.25 72 SER A N 1
ATOM 536 C CA . SER A 1 72 ? 3.318 108.188 42.719 1 95.25 72 SER A CA 1
ATOM 537 C C . SER A 1 72 ? 2.594 106.938 42.219 1 95.25 72 SER A C 1
ATOM 539 O O . SER A 1 72 ? 2.59 105.875 42.875 1 95.25 72 SER A O 1
ATOM 541 N N . ALA A 1 73 ? 2.014 107.062 41.094 1 96.19 73 ALA A N 1
ATOM 542 C CA . ALA A 1 73 ? 1.306 105.938 40.469 1 96.19 73 ALA A CA 1
ATOM 543 C C . ALA A 1 73 ? 2.273 104.812 40.062 1 96.19 73 ALA A C 1
ATOM 545 O O . ALA A 1 73 ? 2.006 103.625 40.312 1 96.19 73 ALA A O 1
ATOM 546 N N . GLN A 1 74 ? 3.324 105.25 39.531 1 97 74 GLN A N 1
ATOM 547 C CA . GLN A 1 74 ? 4.34 104.25 39.125 1 97 74 GLN A CA 1
ATOM 548 C C . GLN A 1 74 ? 4.922 103.562 40.312 1 97 74 GLN A C 1
ATOM 550 O O . GLN A 1 74 ? 5.098 102.312 40.312 1 97 74 GLN A O 1
ATOM 555 N N . GLN A 1 75 ? 5.195 104.25 41.281 1 96 75 GLN A N 1
ATOM 556 C CA . GLN A 1 75 ? 5.754 103.688 42.5 1 96 75 GLN A CA 1
ATOM 557 C C . GLN A 1 75 ? 4.746 102.75 43.188 1 96 75 GLN A C 1
ATOM 559 O O . GLN A 1 75 ? 5.098 101.625 43.625 1 96 75 GLN A O 1
ATOM 564 N N . ALA A 1 76 ? 3.521 103.188 43.219 1 94.69 76 ALA A N 1
ATOM 565 C CA . ALA A 1 76 ? 2.475 102.312 43.812 1 94.69 76 ALA A CA 1
ATOM 566 C C . ALA A 1 76 ? 2.264 101.062 43.031 1 94.69 76 ALA A C 1
ATOM 568 O O . ALA A 1 76 ? 2.066 100 43.625 1 94.69 76 ALA A O 1
ATOM 569 N N . ALA A 1 77 ? 2.264 101.188 41.812 1 96.69 77 ALA A N 1
ATOM 570 C CA . ALA A 1 77 ? 2.113 100.062 40.938 1 96.69 77 ALA A CA 1
ATOM 571 C C . ALA A 1 77 ? 3.268 99.062 41.125 1 96.69 77 ALA A C 1
ATOM 573 O O . ALA A 1 77 ? 3.047 97.875 41.281 1 96.69 77 ALA A O 1
ATOM 574 N N . ALA A 1 78 ? 4.434 99.562 41.062 1 97.12 78 ALA A N 1
ATOM 575 C CA . ALA A 1 78 ? 5.617 98.75 41.25 1 97.12 78 ALA A CA 1
ATOM 576 C C . ALA A 1 78 ? 5.594 98 42.594 1 97.12 78 ALA A C 1
ATOM 578 O O . ALA A 1 78 ? 5.934 96.812 42.688 1 97.12 78 ALA A O 1
ATOM 579 N N . ASP A 1 79 ? 5.199 98.75 43.594 1 95.12 79 ASP A N 1
ATOM 580 C CA . ASP A 1 79 ? 5.137 98.188 44.938 1 95.12 79 ASP A CA 1
ATOM 581 C C . ASP A 1 79 ? 4.074 97.062 45 1 95.12 79 ASP A C 1
ATOM 583 O O . ASP A 1 79 ? 4.277 96.062 45.656 1 95.12 79 ASP A O 1
ATOM 587 N N . ALA A 1 80 ? 2.959 97.312 44.344 1 94.5 80 ALA A N 1
ATOM 588 C CA . ALA A 1 80 ? 1.889 96.312 44.344 1 94.5 80 ALA A CA 1
ATOM 589 C C . ALA A 1 80 ? 2.322 95.062 43.594 1 94.5 80 ALA A C 1
ATOM 591 O O . ALA A 1 80 ? 2.076 93.938 44.062 1 94.5 80 ALA A O 1
ATOM 592 N N . VAL A 1 81 ? 2.904 95.25 42.5 1 96.56 81 VAL A N 1
ATOM 593 C CA . VAL A 1 81 ? 3.377 94.125 41.688 1 96.56 81 VAL A CA 1
ATOM 594 C C . VAL A 1 81 ? 4.469 93.375 42.438 1 96.56 81 VAL A C 1
ATOM 596 O O . VAL A 1 81 ? 4.555 92.125 42.344 1 96.56 81 VAL A O 1
ATOM 599 N N . ARG A 1 82 ? 5.312 94.062 43.156 1 95.81 82 ARG A N 1
ATOM 600 C CA . ARG A 1 82 ? 6.398 93.5 43.938 1 95.81 82 ARG A CA 1
ATOM 601 C C . ARG A 1 82 ? 5.871 92.438 44.875 1 95.81 82 ARG A C 1
ATOM 603 O O . ARG A 1 82 ? 6.539 91.438 45.125 1 95.81 82 ARG A O 1
ATOM 610 N N . ASP A 1 83 ? 4.707 92.625 45.344 1 93.12 83 ASP A N 1
ATOM 611 C CA . ASP A 1 83 ? 4.176 91.75 46.406 1 93.12 83 ASP A CA 1
ATOM 612 C C . ASP A 1 83 ? 3.357 90.625 45.812 1 93.12 83 ASP A C 1
ATOM 614 O O . ASP A 1 83 ? 2.961 89.688 46.531 1 93.12 83 ASP A O 1
ATOM 618 N N . LEU A 1 84 ? 3.127 90.625 44.5 1 93.75 84 LEU A N 1
ATOM 619 C CA . LEU A 1 84 ? 2.395 89.5 43.875 1 93.75 84 LEU A CA 1
ATOM 620 C C . LEU A 1 84 ? 3.217 88.25 43.906 1 93.75 84 LEU A C 1
ATOM 622 O O . LEU A 1 84 ? 4.391 88.25 43.5 1 93.75 84 LEU A O 1
ATOM 626 N N . ARG A 1 85 ? 2.605 87.188 44.406 1 93.62 85 ARG A N 1
ATOM 627 C CA . ARG A 1 85 ? 3.209 85.875 44.406 1 93.62 85 ARG A CA 1
ATOM 628 C C . ARG A 1 85 ? 2.203 84.812 43.969 1 93.62 85 ARG A C 1
ATOM 630 O O . ARG A 1 85 ? 1.008 84.938 44.25 1 93.62 85 ARG A O 1
ATOM 637 N N . TYR A 1 86 ? 2.723 83.875 43.312 1 92.31 86 TYR A N 1
ATOM 638 C CA . TYR A 1 86 ? 1.938 82.688 42.969 1 92.31 86 TYR A CA 1
ATOM 639 C C . TYR A 1 86 ? 2.801 81.438 43 1 92.31 86 TYR A C 1
ATOM 641 O O . TYR A 1 86 ? 4.023 81.5 42.875 1 92.31 86 TYR A O 1
ATOM 649 N N . ASP A 1 87 ? 2.117 80.312 43.25 1 89.38 87 ASP A N 1
ATOM 650 C CA . ASP A 1 87 ? 2.779 79 43.344 1 89.38 87 ASP A CA 1
ATOM 651 C C . ASP A 1 87 ? 3.91 79.062 44.375 1 89.38 87 ASP A C 1
ATOM 653 O O . ASP A 1 87 ? 5.012 78.562 44.125 1 89.38 87 ASP A O 1
ATOM 657 N N . GLY A 1 88 ? 3.744 79.75 45.375 1 84.62 88 GLY A N 1
ATOM 658 C CA . GLY A 1 88 ? 4.668 79.875 46.5 1 84.62 88 GLY A CA 1
ATOM 659 C C . GLY A 1 88 ? 5.695 81 46.344 1 84.62 88 GLY A C 1
ATOM 660 O O . GLY A 1 88 ? 5.691 81.938 47.094 1 84.62 88 GLY A O 1
ATOM 661 N N . THR A 1 89 ? 6.504 80.75 45.281 1 88.56 89 THR A N 1
ATOM 662 C CA . THR A 1 89 ? 7.645 81.688 45.281 1 88.56 89 THR A CA 1
ATOM 663 C C . THR A 1 89 ? 7.773 82.375 43.906 1 88.56 89 THR A C 1
ATOM 665 O O . THR A 1 89 ? 8.703 83.125 43.719 1 88.56 89 THR A O 1
ATOM 668 N N . GLU A 1 90 ? 6.836 82.188 43.094 1 93.19 90 GLU A N 1
ATOM 669 C CA . GLU A 1 90 ? 6.957 82.812 41.781 1 93.19 90 GLU A CA 1
ATOM 670 C C . GLU A 1 90 ? 6.629 84.312 41.875 1 93.19 90 GLU A C 1
ATOM 672 O O . GLU A 1 90 ? 5.883 84.75 42.75 1 93.19 90 GLU A O 1
ATOM 677 N N . TYR A 1 91 ? 7.25 85.062 40.906 1 95.44 91 TYR A N 1
ATOM 678 C CA . TYR A 1 91 ? 7.227 86.5 41.062 1 95.44 91 TYR A CA 1
ATOM 679 C C . TYR A 1 91 ? 7.121 87.188 39.719 1 95.44 91 TYR A C 1
ATOM 681 O O . TYR A 1 91 ? 7.16 86.562 38.656 1 95.44 91 TYR A O 1
ATOM 689 N N . PHE A 1 92 ? 6.906 88.5 39.844 1 97.81 92 PHE A N 1
ATOM 690 C CA . PHE A 1 92 ? 6.883 89.375 38.656 1 97.81 92 PHE A CA 1
ATOM 691 C C . PHE A 1 92 ? 8.031 90.375 38.719 1 97.81 92 PHE A C 1
ATOM 693 O O . PHE A 1 92 ? 8.539 90.688 39.812 1 97.81 92 PHE A O 1
ATOM 700 N N . TRP A 1 93 ? 8.484 90.75 37.531 1 97.62 93 TRP A N 1
ATOM 701 C CA . TRP A 1 93 ? 9.469 91.875 37.5 1 97.62 93 TRP A CA 1
ATOM 702 C C . TRP A 1 93 ? 9.062 92.875 36.438 1 97.62 93 TRP A C 1
ATOM 704 O O . TRP A 1 93 ? 8.164 92.688 35.656 1 97.62 93 TRP A O 1
ATOM 714 N N . ILE A 1 94 ? 9.711 94.125 36.594 1 98.12 94 ILE A N 1
ATOM 715 C CA . ILE A 1 94 ? 9.477 95.188 35.656 1 98.12 94 ILE A CA 1
ATOM 716 C C . ILE A 1 94 ? 10.805 95.812 35.219 1 98.12 94 ILE A C 1
ATOM 718 O O . ILE A 1 94 ? 11.672 96.062 36.062 1 98.12 94 ILE A O 1
ATOM 722 N N . ASN A 1 95 ? 10.992 95.938 34 1 97.62 95 ASN A N 1
ATOM 723 C CA . ASN A 1 95 ? 12.086 96.75 33.469 1 97.62 95 ASN A CA 1
ATOM 724 C C . ASN A 1 95 ? 11.586 97.75 32.406 1 97.62 95 ASN A C 1
ATOM 726 O O . ASN A 1 95 ? 10.445 97.625 31.953 1 97.62 95 ASN A O 1
ATOM 730 N N . ASP A 1 96 ? 12.406 98.625 32.094 1 96.5 96 ASP A N 1
ATOM 731 C CA . ASP A 1 96 ? 12.055 99.562 31.016 1 96.5 96 ASP A CA 1
ATOM 732 C C . ASP A 1 96 ? 12.719 99.125 29.703 1 96.5 96 ASP A C 1
ATOM 734 O O . ASP A 1 96 ? 13.312 98.062 29.625 1 96.5 96 ASP A O 1
ATOM 738 N N . THR A 1 97 ? 12.539 99.875 28.609 1 95.25 97 THR A N 1
ATOM 739 C CA . THR A 1 97 ? 12.977 99.5 27.281 1 95.25 97 THR A CA 1
ATOM 740 C C . THR A 1 97 ? 14.445 99.812 27.047 1 95.25 97 THR A C 1
ATOM 742 O O . THR A 1 97 ? 15.031 99.438 26.047 1 95.25 97 THR A O 1
ATOM 745 N N . THR A 1 98 ? 15.219 100.125 28.078 1 89.75 98 THR A N 1
ATOM 746 C CA . THR A 1 98 ? 16.594 100.625 27.922 1 89.75 98 THR A CA 1
ATOM 747 C C . THR A 1 98 ? 17.562 99.438 28 1 89.75 98 THR A C 1
ATOM 749 O O . THR A 1 98 ? 18.5 99.375 27.219 1 89.75 98 THR A O 1
ATOM 752 N N . PRO A 1 99 ? 17.578 98.25 28.875 1 91.88 99 PRO A N 1
ATOM 753 C CA . PRO A 1 99 ? 16.656 97.875 29.938 1 91.88 99 PRO A CA 1
ATOM 754 C C . PRO A 1 99 ? 17.234 98.125 31.328 1 91.88 99 PRO A C 1
ATOM 756 O O . PRO A 1 99 ? 18.281 97.625 31.672 1 91.88 99 PRO A O 1
ATOM 759 N N . THR A 1 100 ? 16.75 99 32.031 1 96.62 100 THR A N 1
ATOM 760 C CA . THR A 1 100 ? 16.984 99.25 33.438 1 96.62 100 THR A CA 1
ATOM 761 C C . THR A 1 100 ? 15.867 98.625 34.281 1 96.62 100 THR A C 1
ATOM 763 O O . THR A 1 100 ? 14.688 98.75 33.938 1 96.62 100 THR A O 1
ATOM 766 N N . VAL A 1 101 ? 16.25 97.875 35.281 1 97.69 101 VAL A N 1
ATOM 767 C CA . VAL A 1 101 ? 15.266 97.188 36.125 1 97.69 101 VAL A CA 1
ATOM 768 C C . VAL A 1 101 ? 14.539 98.25 37 1 97.69 101 VAL A C 1
ATOM 770 O O . VAL A 1 101 ? 15.164 99 37.719 1 97.69 101 VAL A O 1
ATOM 773 N N . VAL A 1 102 ? 13.32 98.25 36.844 1 97.5 102 VAL A N 1
ATOM 774 C CA . VAL A 1 102 ? 12.477 99.125 37.625 1 97.5 102 VAL A CA 1
ATOM 775 C C . VAL A 1 102 ? 12.133 98.5 38.969 1 97.5 102 VAL A C 1
ATOM 777 O O . VAL A 1 102 ? 12.172 99.188 40 1 97.5 102 VAL A O 1
ATOM 780 N N . MET A 1 103 ? 11.805 97.25 38.938 1 97.19 103 MET A N 1
ATOM 781 C CA . MET A 1 103 ? 11.414 96.5 40.125 1 97.19 103 MET A CA 1
ATOM 782 C C . MET A 1 103 ? 11.711 95 40 1 97.19 103 MET A C 1
ATOM 784 O O . MET A 1 103 ? 11.398 94.375 38.969 1 97.19 103 MET A O 1
ATOM 788 N N . HIS A 1 104 ? 12.352 94.438 40.906 1 96.81 104 HIS A N 1
ATOM 789 C CA . HIS A 1 104 ? 12.617 93.062 41.031 1 96.81 104 HIS A CA 1
ATOM 790 C C . HIS A 1 104 ? 12.594 92.562 42.469 1 96.81 104 HIS A C 1
ATOM 792 O O . HIS A 1 104 ? 13.523 92.875 43.25 1 96.81 104 HIS A O 1
ATOM 798 N N . PRO A 1 105 ? 11.727 91.812 42.812 1 94.94 105 PRO A N 1
ATOM 799 C CA . PRO A 1 105 ? 11.516 91.5 44.219 1 94.94 105 PRO A CA 1
ATOM 800 C C . PRO A 1 105 ? 12.523 90.5 44.75 1 94.94 105 PRO A C 1
ATOM 802 O O . PRO A 1 105 ? 12.75 90.438 45.969 1 94.94 105 PRO A O 1
ATOM 805 N N . ILE A 1 106 ? 13.078 89.75 43.938 1 92.94 106 ILE A N 1
ATOM 806 C CA . ILE A 1 106 ? 14 88.688 44.375 1 92.94 106 ILE A CA 1
ATOM 807 C C . ILE A 1 106 ? 15.438 89.188 44.312 1 92.94 106 ILE A C 1
ATOM 809 O O . ILE A 1 106 ? 16.219 89 45.25 1 92.94 106 ILE A O 1
ATOM 813 N N . LYS A 1 107 ? 15.766 89.812 43.25 1 93.12 107 LYS A N 1
ATOM 814 C CA . LYS A 1 107 ? 17.078 90.438 43.062 1 93.12 107 LYS A CA 1
ATOM 815 C C . LYS A 1 107 ? 16.969 91.938 43.094 1 93.12 107 LYS A C 1
ATOM 817 O O . LYS A 1 107 ? 17.172 92.625 42.094 1 93.12 107 LYS A O 1
ATOM 822 N N . ALA A 1 108 ? 16.844 92.438 44.281 1 92.25 108 ALA A N 1
ATOM 823 C CA . ALA A 1 108 ? 16.641 93.875 44.5 1 92.25 108 ALA A CA 1
ATOM 824 C C . ALA A 1 108 ? 17.875 94.625 44.062 1 92.25 108 ALA A C 1
ATOM 826 O O . ALA A 1 108 ? 17.781 95.812 43.688 1 92.25 108 ALA A O 1
ATOM 827 N N . GLU A 1 109 ? 18.953 94 44.062 1 93.19 109 GLU A N 1
ATOM 828 C CA . GLU A 1 109 ? 20.219 94.625 43.719 1 93.19 109 GLU A CA 1
ATOM 829 C C . GLU A 1 109 ? 20.219 95.062 42.25 1 93.19 109 GLU A C 1
ATOM 831 O O . GLU A 1 109 ? 21.016 95.875 41.844 1 93.19 109 GLU A O 1
ATOM 836 N N . LEU A 1 110 ? 19.328 94.562 41.5 1 95.19 110 LEU A N 1
ATOM 837 C CA . LEU A 1 110 ? 19.266 94.875 40.062 1 95.19 110 LEU A CA 1
ATOM 838 C C . LEU A 1 110 ? 18.453 96.125 39.812 1 95.19 110 LEU A C 1
ATOM 840 O O . LEU A 1 110 ? 18.5 96.688 38.719 1 95.19 110 LEU A O 1
ATOM 844 N N . GLU A 1 111 ? 17.734 96.5 40.719 1 96.31 111 GLU A N 1
ATOM 845 C CA . GLU A 1 111 ? 16.844 97.688 40.531 1 96.31 111 GLU A CA 1
ATOM 846 C C . GLU A 1 111 ? 17.641 98.938 40.281 1 96.31 111 GLU A C 1
ATOM 848 O O . GLU A 1 111 ? 18.578 99.25 41 1 96.31 111 GLU A O 1
ATOM 853 N N . GLY A 1 112 ? 17.328 99.562 39.344 1 95.31 112 GLY A N 1
ATOM 854 C CA . GLY A 1 112 ? 17.984 100.812 38.969 1 95.31 112 GLY A CA 1
ATOM 855 C C . GLY A 1 112 ? 19.219 100.562 38.125 1 95.31 112 GLY A C 1
ATOM 856 O O . GLY A 1 112 ? 19.828 101.5 37.656 1 95.31 112 GLY A O 1
ATOM 857 N N . GLN A 1 113 ? 19.547 99.375 37.875 1 95.69 113 GLN A N 1
ATOM 858 C CA . GLN A 1 113 ? 20.766 99.062 37.156 1 95.69 113 GLN A CA 1
ATOM 859 C C . GLN A 1 113 ? 20.469 98.812 35.656 1 95.69 113 GLN A C 1
ATOM 861 O O . GLN A 1 113 ? 19.422 98.25 35.312 1 95.69 113 GLN A O 1
ATOM 866 N N . ASP A 1 114 ? 21.422 99.188 34.906 1 95.94 114 ASP A N 1
ATOM 867 C CA . ASP A 1 114 ? 21.391 98.812 33.5 1 95.94 114 ASP A CA 1
ATOM 868 C C . ASP A 1 114 ? 21.766 97.312 33.312 1 95.94 114 ASP A C 1
ATOM 870 O O . ASP A 1 114 ? 22.891 96.938 33.594 1 95.94 114 ASP A O 1
ATOM 874 N N . VAL A 1 115 ? 20.859 96.562 32.844 1 96.06 115 VAL A N 1
ATOM 875 C CA . VAL A 1 115 ? 21.062 95.125 32.781 1 96.06 115 VAL A CA 1
ATOM 876 C C . VAL A 1 115 ? 21.156 94.688 31.312 1 96.06 115 VAL A C 1
ATOM 878 O O . VAL A 1 115 ? 20.859 93.562 30.984 1 96.06 115 VAL A O 1
ATOM 881 N N . SER A 1 116 ? 21.516 95.562 30.391 1 95.44 116 SER A N 1
ATOM 882 C CA . SER A 1 116 ? 21.609 95.25 28.969 1 95.44 116 SER A CA 1
ATOM 883 C C . SER A 1 116 ? 22.688 94.25 28.688 1 95.44 116 SER A C 1
ATOM 885 O O . SER A 1 116 ? 22.609 93.5 27.703 1 95.44 116 SER A O 1
ATOM 887 N N . MET A 1 117 ? 23.656 94.062 29.641 1 93.75 117 MET A N 1
ATOM 888 C CA . MET A 1 117 ? 24.781 93.188 29.406 1 93.75 117 MET A CA 1
ATOM 889 C C . MET A 1 117 ? 24.656 91.938 30.266 1 93.75 117 MET A C 1
ATOM 891 O O . MET A 1 117 ? 25.5 91 30.203 1 93.75 117 MET A O 1
ATOM 895 N N . LEU A 1 118 ? 23.578 91.812 31 1 94.69 118 LEU A N 1
ATOM 896 C CA . LEU A 1 118 ? 23.391 90.625 31.844 1 94.69 118 LEU A CA 1
ATOM 897 C C . LEU A 1 118 ? 23.016 89.438 31 1 94.69 118 LEU A C 1
ATOM 899 O O . LEU A 1 118 ? 22.078 89.438 30.203 1 94.69 118 LEU A O 1
ATOM 903 N N . GLU A 1 119 ? 23.766 88.375 31.156 1 95 119 GLU A N 1
ATOM 904 C CA . GLU A 1 119 ? 23.562 87.125 30.422 1 95 119 GLU A CA 1
ATOM 905 C C . GLU A 1 119 ? 23.188 86 31.359 1 95 119 GLU A C 1
ATOM 907 O O . GLU A 1 119 ? 23.641 85.938 32.5 1 95 119 GLU A O 1
ATOM 912 N N . ASP A 1 120 ? 22.375 85.188 30.812 1 93.75 120 ASP A N 1
ATOM 913 C CA . ASP A 1 120 ? 22.109 84 31.594 1 93.75 120 ASP A CA 1
ATOM 914 C C . ASP A 1 120 ? 23.219 82.938 31.422 1 93.75 120 ASP A C 1
ATOM 916 O O . ASP A 1 120 ? 24.266 83.25 30.828 1 93.75 120 ASP A O 1
ATOM 920 N N . ALA A 1 121 ? 23.062 81.75 32.062 1 92.12 121 ALA A N 1
ATOM 921 C CA . ALA A 1 121 ? 24.109 80.75 32.062 1 92.12 121 ALA A CA 1
ATOM 922 C C . ALA A 1 121 ? 24.469 80.312 30.656 1 92.12 121 ALA A C 1
ATOM 924 O O . ALA A 1 121 ? 25.594 79.875 30.406 1 92.12 121 ALA A O 1
ATOM 925 N N . ASP A 1 122 ? 23.672 80.5 29.625 1 91.31 122 ASP A N 1
ATOM 926 C CA . ASP A 1 122 ? 23.922 80.125 28.25 1 91.31 122 ASP A CA 1
ATOM 927 C C . ASP A 1 122 ? 24.344 81.25 27.391 1 91.31 122 ASP A C 1
ATOM 929 O O . ASP A 1 122 ? 24.531 81.125 26.172 1 91.31 122 ASP A O 1
ATOM 933 N N . GLY A 1 123 ? 24.453 82.375 27.969 1 92.56 123 GLY A N 1
ATOM 934 C CA . GLY A 1 123 ? 24.953 83.562 27.25 1 92.56 123 GLY A CA 1
ATOM 935 C C . GLY A 1 123 ? 23.844 84.438 26.656 1 92.56 123 GLY A C 1
ATOM 936 O O . GLY A 1 123 ? 24.109 85.312 25.891 1 92.56 123 GLY A O 1
ATOM 937 N N . THR A 1 124 ? 22.625 84.125 26.984 1 94.38 124 THR A N 1
ATOM 938 C CA . THR A 1 124 ? 21.5 84.875 26.469 1 94.38 124 THR A CA 1
ATOM 939 C C . THR A 1 124 ? 21.312 86.188 27.266 1 94.38 124 THR A C 1
ATOM 941 O O . THR A 1 124 ? 21.266 86.125 28.484 1 94.38 124 THR A O 1
ATOM 944 N N . ARG A 1 125 ? 21.312 87.312 26.578 1 96.44 125 ARG A N 1
ATOM 945 C CA . ARG A 1 125 ? 20.969 88.562 27.219 1 96.44 125 ARG A CA 1
ATOM 946 C C . ARG A 1 125 ? 19.469 88.688 27.422 1 96.44 125 ARG A C 1
ATOM 948 O O . ARG A 1 125 ? 18.781 89.312 26.609 1 96.44 125 ARG A O 1
ATOM 955 N N . LEU A 1 126 ? 19.016 88.125 28.438 1 94.75 126 LEU A N 1
ATOM 956 C CA . LEU A 1 126 ? 17.594 87.875 28.641 1 94.75 126 LEU A CA 1
ATOM 957 C C . LEU A 1 126 ? 16.812 89.188 28.688 1 94.75 126 LEU A C 1
ATOM 959 O O . LEU A 1 126 ? 15.711 89.25 28.141 1 94.75 126 LEU A O 1
ATOM 963 N N . PHE A 1 127 ? 17.297 90.25 29.25 1 96.69 127 PHE A N 1
ATOM 964 C CA . PHE A 1 127 ? 16.531 91.5 29.375 1 96.69 127 PHE A CA 1
ATOM 965 C C . PHE A 1 127 ? 16.469 92.25 28.031 1 96.69 127 PHE A C 1
ATOM 967 O O . PHE A 1 127 ? 15.484 92.938 27.75 1 96.69 127 PHE A O 1
ATOM 974 N N . VAL A 1 128 ? 17.516 92.062 27.297 1 96.88 128 VAL A N 1
ATOM 975 C CA . VAL A 1 128 ? 17.484 92.562 25.953 1 96.88 128 VAL A CA 1
ATOM 976 C C . VAL A 1 128 ? 16.438 91.812 25.109 1 96.88 128 VAL A C 1
ATOM 978 O O . VAL A 1 128 ? 15.703 92.438 24.344 1 96.88 128 VAL A O 1
ATOM 981 N N . GLU A 1 129 ? 16.453 90.562 25.328 1 96.06 129 GLU A N 1
ATOM 982 C CA . GLU A 1 129 ? 15.477 89.75 24.625 1 96.06 129 GLU A CA 1
ATOM 983 C C . GLU A 1 129 ? 14.047 90.125 25.016 1 96.06 129 GLU A C 1
ATOM 985 O O . GLU A 1 129 ? 13.141 90.125 24.188 1 96.06 129 GLU A O 1
ATOM 990 N N . PHE A 1 130 ? 13.867 90.438 26.281 1 97.25 130 PHE A N 1
ATOM 991 C CA . PHE A 1 130 ? 12.555 90.875 26.734 1 97.25 130 PHE A CA 1
ATOM 992 C C . PHE A 1 130 ? 12.117 92.125 25.984 1 97.25 130 PHE A C 1
ATOM 994 O O . PHE A 1 130 ? 10.984 92.188 25.5 1 97.25 130 PHE A O 1
ATOM 1001 N N . VAL A 1 131 ? 13.008 93 25.906 1 97 131 VAL A N 1
ATOM 1002 C CA . VAL A 1 131 ? 12.711 94.312 25.266 1 97 131 VAL A CA 1
ATOM 1003 C C . VAL A 1 131 ? 12.477 94.062 23.766 1 97 131 VAL A C 1
ATOM 1005 O O . VAL A 1 131 ? 11.57 94.688 23.188 1 97 131 VAL A O 1
ATOM 1008 N N . ASP A 1 132 ? 13.266 93.188 23.141 1 96.25 132 ASP A N 1
ATOM 1009 C CA . ASP A 1 132 ? 13.141 92.938 21.719 1 96.25 132 ASP A CA 1
ATOM 1010 C C . ASP A 1 132 ? 11.758 92.312 21.391 1 96.25 132 ASP A C 1
ATOM 1012 O O . ASP A 1 132 ? 11.125 92.75 20.406 1 96.25 132 ASP A O 1
ATOM 1016 N N . VAL A 1 133 ? 11.312 91.438 22.188 1 96.31 133 VAL A N 1
ATOM 1017 C CA . VAL A 1 133 ? 10.023 90.812 21.969 1 96.31 133 VAL A CA 1
ATOM 1018 C C . VAL A 1 133 ? 8.898 91.812 22.109 1 96.31 133 VAL A C 1
ATOM 1020 O O . VAL A 1 133 ? 7.961 91.812 21.297 1 96.31 133 VAL A O 1
ATOM 1023 N N . VAL A 1 134 ? 8.953 92.625 23.109 1 95.69 134 VAL A N 1
ATOM 1024 C CA . VAL A 1 134 ? 7.887 93.562 23.391 1 95.69 134 VAL A CA 1
ATOM 1025 C C . VAL A 1 134 ? 7.902 94.688 22.312 1 95.69 134 VAL A C 1
ATOM 1027 O O . VAL A 1 134 ? 6.848 95.188 21.938 1 95.69 134 VAL A O 1
ATOM 1030 N N . GLU A 1 135 ? 9.062 95.062 21.828 1 94.44 135 GLU A N 1
ATOM 1031 C CA . GLU A 1 135 ? 9.164 96.062 20.781 1 94.44 135 GLU A CA 1
ATOM 1032 C C . GLU A 1 135 ? 8.648 95.5 19.453 1 94.44 135 GLU A C 1
ATOM 1034 O O . GLU A 1 135 ? 8.031 96.25 18.672 1 94.44 135 GLU A O 1
ATOM 1039 N N . ALA A 1 136 ? 8.883 94.375 19.266 1 94 136 ALA A N 1
ATOM 1040 C CA . ALA A 1 136 ? 8.508 93.75 18 1 94 136 ALA A CA 1
ATOM 1041 C C . ALA A 1 136 ? 7.027 93.375 17.984 1 94 136 ALA A C 1
ATOM 1043 O O . ALA A 1 136 ? 6.332 93.625 16.984 1 94 136 ALA A O 1
ATOM 1044 N N . ASP A 1 137 ? 6.562 92.75 19.078 1 92.88 137 ASP A N 1
ATOM 1045 C CA . ASP A 1 137 ? 5.242 92.188 19.031 1 92.88 137 ASP A CA 1
ATOM 1046 C C . ASP A 1 137 ? 4.34 92.688 20.141 1 92.88 137 ASP A C 1
ATOM 1048 O O . ASP A 1 137 ? 3.178 92.312 20.25 1 92.88 137 ASP A O 1
ATOM 1052 N N . GLY A 1 138 ? 4.844 93.438 21 1 93.12 138 GLY A N 1
ATOM 1053 C CA . GLY A 1 138 ? 4.082 94 22.125 1 93.12 138 GLY A CA 1
ATOM 1054 C C . GLY A 1 138 ? 4.141 93.062 23.344 1 93.12 138 GLY A C 1
ATOM 1055 O O . GLY A 1 138 ? 3.994 93.5 24.469 1 93.12 138 GLY A O 1
ATOM 1056 N N . ALA A 1 139 ? 4.148 91.812 23.047 1 96.69 139 ALA A N 1
ATOM 1057 C CA . ALA A 1 139 ? 4.258 90.75 24.062 1 96.69 139 ALA A CA 1
ATOM 1058 C C . ALA A 1 139 ? 4.762 89.438 23.469 1 96.69 139 ALA A C 1
ATOM 1060 O O . ALA A 1 139 ? 4.73 89.25 22.25 1 96.69 139 ALA A O 1
ATOM 1061 N N . GLY A 1 140 ? 5.242 88.562 24.391 1 95.31 140 GLY A N 1
ATOM 1062 C CA . GLY A 1 140 ? 5.699 87.312 23.875 1 95.31 140 GLY A CA 1
ATOM 1063 C C . GLY A 1 140 ? 6.43 86.5 24.906 1 95.31 140 GLY A C 1
ATOM 1064 O O . GLY A 1 140 ? 6.566 86.875 26.062 1 95.31 140 GLY A O 1
ATOM 1065 N N . PHE A 1 141 ? 6.863 85.312 24.422 1 96.06 141 PHE A N 1
ATOM 1066 C CA . PHE A 1 141 ? 7.551 84.375 25.281 1 96.06 141 PHE A CA 1
ATOM 1067 C C . PHE A 1 141 ? 9.062 84.438 25.078 1 96.06 141 PHE A C 1
ATOM 1069 O O . PHE A 1 141 ? 9.531 84.688 23.953 1 96.06 141 PHE A O 1
ATOM 1076 N N . VAL A 1 142 ? 9.812 84.25 26.172 1 96.44 142 VAL A N 1
ATOM 1077 C CA . VAL A 1 142 ? 11.266 84.188 26.109 1 96.44 142 VAL A CA 1
ATOM 1078 C C . VAL A 1 142 ? 11.75 83 26.969 1 96.44 142 VAL A C 1
ATOM 1080 O O . VAL A 1 142 ? 11.367 82.875 28.125 1 96.44 142 VAL A O 1
ATOM 1083 N N . ASP A 1 143 ? 12.492 82.125 26.312 1 93.62 143 ASP A N 1
ATOM 1084 C CA . ASP A 1 143 ? 13.125 81 27.016 1 93.62 143 ASP A CA 1
ATOM 1085 C C . ASP A 1 143 ? 14.547 81.375 27.438 1 93.62 143 ASP A C 1
ATOM 1087 O O . ASP A 1 143 ? 15.32 81.938 26.656 1 93.62 143 ASP A O 1
ATOM 1091 N N . TYR A 1 144 ? 14.828 81.125 28.766 1 94.5 144 TYR A N 1
ATOM 1092 C CA . TYR A 1 144 ? 16.156 81.375 29.266 1 94.5 144 TYR A CA 1
ATOM 1093 C C . TYR A 1 144 ? 16.453 80.625 30.531 1 94.5 144 TYR A C 1
ATOM 1095 O O . TYR A 1 144 ? 15.625 79.812 30.969 1 94.5 144 TYR A O 1
ATOM 1103 N N . LEU A 1 145 ? 17.688 80.812 31.094 1 95.06 145 LEU A N 1
ATOM 1104 C CA . LEU A 1 145 ? 18.109 80.188 32.312 1 95.06 145 LEU A CA 1
ATOM 1105 C C . LEU A 1 145 ? 18.188 81.188 33.469 1 95.06 145 LEU A C 1
ATOM 1107 O O . LEU A 1 145 ? 18.672 82.312 33.281 1 95.06 145 LEU A O 1
ATOM 1111 N N . TRP A 1 146 ? 17.578 80.875 34.469 1 93.44 146 TRP A N 1
ATOM 1112 C CA . TRP A 1 146 ? 17.578 81.75 35.625 1 93.44 146 TRP A CA 1
ATOM 1113 C C . TRP A 1 146 ? 17.547 80.938 36.938 1 93.44 146 TRP A C 1
ATOM 1115 O O . TRP A 1 146 ? 16.844 79.938 37 1 93.44 146 TRP A O 1
ATOM 1125 N N . PRO A 1 147 ? 18.359 81.312 37.906 1 92.44 147 PRO A N 1
ATOM 1126 C CA . PRO A 1 147 ? 18.328 80.562 39.156 1 92.44 147 PRO A CA 1
ATOM 1127 C C . PRO A 1 147 ? 17.031 80.75 39.938 1 92.44 147 PRO A C 1
ATOM 1129 O O . PRO A 1 147 ? 16.469 81.812 39.969 1 92.44 147 PRO A O 1
ATOM 1132 N N . LYS A 1 148 ? 16.453 79.688 40.531 1 90.69 148 LYS A N 1
ATOM 1133 C CA . LYS A 1 148 ? 15.305 79.812 41.406 1 90.69 148 LYS A CA 1
ATOM 1134 C C . LYS A 1 148 ? 15.641 80.625 42.656 1 90.69 148 LYS A C 1
ATOM 1136 O O . LYS A 1 148 ? 16.797 80.688 43.031 1 90.69 148 LYS A O 1
ATOM 1141 N N . PRO A 1 149 ? 14.578 81.188 43.219 1 89.31 149 PRO A N 1
ATOM 1142 C CA . PRO A 1 149 ? 14.836 81.938 44.469 1 89.31 149 PRO A CA 1
ATOM 1143 C C . PRO A 1 149 ? 15.57 81.125 45.5 1 89.31 149 PRO A C 1
ATOM 1145 O O . PRO A 1 149 ? 15.109 80 45.875 1 89.31 149 PRO A O 1
ATOM 1148 N N . GLY A 1 150 ? 16.75 81.5 45.906 1 84.12 150 GLY A N 1
ATOM 1149 C CA . GLY A 1 150 ? 17.516 80.812 46.938 1 84.12 150 GLY A CA 1
ATOM 1150 C C . GLY A 1 150 ? 18.484 79.75 46.406 1 84.12 150 GLY A C 1
ATOM 1151 O O . GLY A 1 150 ? 19.25 79.188 47.156 1 84.12 150 GLY A O 1
ATOM 1152 N N . GLU A 1 151 ? 18.422 79.625 45.125 1 86.94 151 GLU A N 1
ATOM 1153 C CA . GLU A 1 151 ? 19.297 78.688 44.531 1 86.94 151 GLU A CA 1
ATOM 1154 C C . GLU A 1 151 ? 20.328 79.312 43.594 1 86.94 151 GLU A C 1
ATOM 1156 O O . GLU A 1 151 ? 20.125 80.438 43.156 1 86.94 151 GLU A O 1
ATOM 1161 N N . GLU A 1 152 ? 21.438 78.562 43.406 1 85.44 152 GLU A N 1
ATOM 1162 C CA . GLU A 1 152 ? 22.531 79.125 42.625 1 85.44 152 GLU A CA 1
ATOM 1163 C C . GLU A 1 152 ? 22.516 78.625 41.188 1 85.44 152 GLU A C 1
ATOM 1165 O O . GLU A 1 152 ? 22.797 79.375 40.25 1 85.44 152 GLU A O 1
ATOM 1170 N N . ASP A 1 153 ? 22.078 77.438 41 1 89.81 153 ASP A N 1
ATOM 1171 C CA . ASP A 1 153 ? 22.125 76.875 39.656 1 89.81 153 ASP A CA 1
ATOM 1172 C C . ASP A 1 153 ? 20.969 77.312 38.781 1 89.81 153 ASP A C 1
ATOM 1174 O O . ASP A 1 153 ? 19.812 77.25 39.219 1 89.81 153 ASP A O 1
ATOM 1178 N N . ALA A 1 154 ? 21.219 77.75 37.562 1 92.81 154 ALA A N 1
ATOM 1179 C CA . ALA A 1 154 ? 20.219 78.188 36.625 1 92.81 154 ALA A CA 1
ATOM 1180 C C . ALA A 1 154 ? 19.375 77.062 36.094 1 92.81 154 ALA A C 1
ATOM 1182 O O . ALA A 1 154 ? 19.906 76 35.812 1 92.81 154 ALA A O 1
ATOM 1183 N N . GLN A 1 155 ? 18.172 77.25 36.156 1 93.25 155 GLN A N 1
ATOM 1184 C CA . GLN A 1 155 ? 17.219 76.312 35.594 1 93.25 155 GLN A CA 1
ATOM 1185 C C . GLN A 1 155 ? 16.438 76.875 34.438 1 93.25 155 GLN A C 1
ATOM 1187 O O . GLN A 1 155 ? 16.297 78.125 34.344 1 93.25 155 GLN A O 1
ATOM 1192 N N . PRO A 1 156 ? 16.062 76 33.469 1 93.25 156 PRO A N 1
ATOM 1193 C CA . PRO A 1 156 ? 15.289 76.562 32.344 1 93.25 156 PRO A CA 1
ATOM 1194 C C . PRO A 1 156 ? 13.984 77.188 32.781 1 93.25 156 PRO A C 1
ATOM 1196 O O . PRO A 1 156 ? 13.25 76.625 33.594 1 93.25 156 PRO A O 1
ATOM 1199 N N . LYS A 1 157 ? 13.797 78.375 32.312 1 95.38 157 LYS A N 1
ATOM 1200 C CA . LYS A 1 157 ? 12.633 79.188 32.656 1 95.38 157 LYS A CA 1
ATOM 1201 C C . LYS A 1 157 ? 11.977 79.75 31.391 1 95.38 157 LYS A C 1
ATOM 1203 O O . LYS A 1 157 ? 12.656 80.125 30.438 1 95.38 157 LYS A O 1
ATOM 1208 N N . VAL A 1 158 ? 10.562 79.688 31.359 1 95.06 158 VAL A N 1
ATOM 1209 C CA . VAL A 1 158 ? 9.812 80.375 30.297 1 95.06 158 VAL A CA 1
ATOM 1210 C C . VAL A 1 158 ? 9.047 81.562 30.859 1 95.06 158 VAL A C 1
ATOM 1212 O O . VAL A 1 158 ? 8.273 81.375 31.812 1 95.06 158 VAL A O 1
ATOM 1215 N N . SER A 1 159 ? 9.297 82.625 30.266 1 96.94 159 SER A N 1
ATOM 1216 C CA . SER A 1 159 ? 8.633 83.875 30.75 1 96.94 159 SER A CA 1
ATOM 1217 C C . SER A 1 159 ? 7.781 84.5 29.641 1 96.94 159 SER A C 1
ATOM 1219 O O . SER A 1 159 ? 8.047 84.312 28.453 1 96.94 159 SER A O 1
ATOM 1221 N N . TYR A 1 160 ? 6.742 85 29.984 1 96.94 160 TYR A N 1
ATOM 1222 C CA . TYR A 1 160 ? 5.934 85.875 29.125 1 96.94 160 TYR A CA 1
ATOM 1223 C C . TYR A 1 160 ? 6.066 87.312 29.531 1 96.94 160 TYR A C 1
ATOM 1225 O O . TYR A 1 160 ? 5.953 87.625 30.719 1 96.94 160 TYR A O 1
ATOM 1233 N N . VAL A 1 161 ? 6.371 88.188 28.531 1 97.69 161 VAL A N 1
ATOM 1234 C CA . VAL A 1 161 ? 6.555 89.625 28.812 1 97.69 161 VAL A CA 1
ATOM 1235 C C . VAL A 1 161 ? 5.594 90.438 27.969 1 97.69 161 VAL A C 1
ATOM 1237 O O . VAL A 1 161 ? 5.254 90.062 26.844 1 97.69 161 VAL A O 1
ATOM 1240 N N . THR A 1 162 ? 5.18 91.5 28.5 1 97.31 162 THR A N 1
ATOM 1241 C CA . THR A 1 162 ? 4.266 92.375 27.797 1 97.31 162 THR A CA 1
ATOM 1242 C C . THR A 1 162 ? 4.637 93.812 28.047 1 97.31 162 THR A C 1
ATOM 1244 O O . THR A 1 162 ? 5.188 94.188 29.109 1 97.31 162 THR A O 1
ATOM 1247 N N . ALA A 1 163 ? 4.285 94.625 27.125 1 96.44 163 ALA A N 1
ATOM 1248 C CA . ALA A 1 163 ? 4.602 96.062 27.25 1 96.44 163 ALA A CA 1
ATOM 1249 C C . ALA A 1 163 ? 3.461 96.812 27.906 1 96.44 163 ALA A C 1
ATOM 1251 O O . ALA A 1 163 ? 2.287 96.5 27.688 1 96.44 163 ALA A O 1
ATOM 1252 N N . PHE A 1 164 ? 3.859 97.75 28.734 1 96.56 164 PHE A N 1
ATOM 1253 C CA . PHE A 1 164 ? 2.982 98.875 29.172 1 96.56 164 PHE A CA 1
ATOM 1254 C C . PHE A 1 164 ? 3.484 100.188 28.656 1 96.56 164 PHE A C 1
ATOM 1256 O O . PHE A 1 164 ? 4.23 100.875 29.344 1 96.56 164 PHE A O 1
ATOM 1263 N N . GLU A 1 165 ? 2.961 100.688 27.625 1 94.38 165 GLU A N 1
ATOM 1264 C CA . GLU A 1 165 ? 3.496 101.75 26.797 1 94.38 165 GLU A CA 1
ATOM 1265 C C . GLU A 1 165 ? 3.439 103.062 27.516 1 94.38 165 GLU A C 1
ATOM 1267 O O . GLU A 1 165 ? 4.391 103.875 27.469 1 94.38 165 GLU A O 1
ATOM 1272 N N . PRO A 1 166 ? 2.4 103.312 28.234 1 95.5 166 PRO A N 1
ATOM 1273 C CA . PRO A 1 166 ? 2.277 104.625 28.859 1 95.5 166 PRO A CA 1
ATOM 1274 C C . PRO A 1 166 ? 3.449 104.938 29.781 1 95.5 166 PRO A C 1
ATOM 1276 O O . PRO A 1 166 ? 3.822 106.125 29.922 1 95.5 166 PRO A O 1
ATOM 1279 N N . TRP A 1 167 ? 4.027 104 30.375 1 97.25 167 TRP A N 1
ATOM 1280 C CA . TRP A 1 167 ? 5.098 104.25 31.328 1 97.25 167 TRP A CA 1
ATOM 1281 C C . TRP A 1 167 ? 6.418 103.688 30.828 1 97.25 167 TRP A C 1
ATOM 1283 O O . TRP A 1 167 ? 7.391 103.562 31.594 1 97.25 167 TRP A O 1
ATOM 1293 N N . ASP A 1 168 ? 6.422 103.125 29.594 1 96.19 168 ASP A N 1
ATOM 1294 C CA . ASP A 1 168 ? 7.59 102.5 28.984 1 96.19 168 ASP A CA 1
ATOM 1295 C C . ASP A 1 168 ? 8.094 101.312 29.844 1 96.19 168 ASP A C 1
ATOM 1297 O O . ASP A 1 168 ? 9.297 101.188 30.125 1 96.19 168 ASP A O 1
ATOM 1301 N N . TRP A 1 169 ? 7.207 100.5 30.344 1 98.06 169 TRP A N 1
ATOM 1302 C CA . TRP A 1 169 ? 7.523 99.375 31.188 1 98.06 169 TRP A CA 1
ATOM 1303 C C . TRP A 1 169 ? 7.371 98.062 30.422 1 98.06 169 TRP A C 1
ATOM 1305 O O . TRP A 1 169 ? 6.523 97.938 29.516 1 98.06 169 TRP A O 1
ATOM 1315 N N . VAL A 1 170 ? 8.18 97.188 30.75 1 97.81 170 VAL A N 1
ATOM 1316 C CA . VAL A 1 170 ? 8.062 95.75 30.359 1 97.81 170 VAL A CA 1
ATOM 1317 C C . VAL A 1 170 ? 7.805 94.875 31.609 1 97.81 170 VAL A C 1
ATOM 1319 O O . VAL A 1 170 ? 8.625 94.875 32.531 1 97.81 170 VAL A O 1
ATOM 1322 N N . VAL A 1 171 ? 6.656 94.188 31.609 1 97.81 171 VAL A N 1
ATOM 1323 C CA . VAL A 1 171 ? 6.262 93.375 32.75 1 97.81 171 VAL A CA 1
ATOM 1324 C C . VAL A 1 171 ? 6.34 91.875 32.375 1 97.81 171 VAL A C 1
ATOM 1326 O O . VAL A 1 171 ? 5.902 91.5 31.297 1 97.81 171 VAL A O 1
ATOM 1329 N N . GLY A 1 172 ? 6.895 91.188 33.281 1 97.12 172 GLY A N 1
ATOM 1330 C CA . GLY A 1 172 ? 7.027 89.75 32.969 1 97.12 172 GLY A CA 1
ATOM 1331 C C . GLY A 1 172 ? 6.984 88.875 34.219 1 97.12 172 GLY A C 1
ATOM 1332 O O . GLY A 1 172 ? 7.168 89.375 35.344 1 97.12 172 GLY A O 1
ATOM 1333 N N . THR A 1 173 ? 6.637 87.625 34.031 1 96.81 173 THR A N 1
ATOM 1334 C CA . THR A 1 173 ? 6.801 86.5 34.969 1 96.81 173 THR A CA 1
ATOM 1335 C C . THR A 1 173 ? 7.164 85.25 34.219 1 96.81 173 THR A C 1
ATOM 1337 O O . THR A 1 173 ? 7.039 85.125 33 1 96.81 173 THR A O 1
ATOM 1340 N N . GLY A 1 174 ? 7.73 84.375 34.906 1 94.75 174 GLY A N 1
ATOM 1341 C CA . GLY A 1 174 ? 8.156 83.125 34.281 1 94.75 174 GLY A CA 1
ATOM 1342 C C . GLY A 1 174 ? 8.016 81.875 35.219 1 94.75 174 GLY A C 1
ATOM 1343 O O . GLY A 1 174 ? 7.91 82.062 36.438 1 94.75 174 GLY A O 1
ATOM 1344 N N . ILE A 1 175 ? 7.914 80.75 34.562 1 92.5 175 ILE A N 1
ATOM 1345 C CA . ILE A 1 175 ? 7.824 79.438 35.312 1 92.5 175 ILE A CA 1
ATOM 1346 C C . ILE A 1 175 ? 8.961 78.562 34.875 1 92.5 175 ILE A C 1
ATOM 1348 O O . ILE A 1 175 ? 9.344 78.5 33.688 1 92.5 175 ILE A O 1
ATOM 1352 N N . TYR A 1 176 ? 9.492 77.875 35.906 1 91.88 176 TYR A N 1
ATOM 1353 C CA . TYR A 1 176 ? 10.539 76.875 35.656 1 91.88 176 TYR A CA 1
ATOM 1354 C C . TYR A 1 176 ? 9.961 75.625 35.031 1 91.88 176 TYR A C 1
ATOM 1356 O O . TYR A 1 176 ? 8.883 75.188 35.406 1 91.88 176 TYR A O 1
ATOM 1364 N N . ILE A 1 177 ? 10.641 75.125 33.969 1 89.06 177 ILE A N 1
ATOM 1365 C CA . ILE A 1 177 ? 10.109 74 33.25 1 89.06 177 ILE A CA 1
ATOM 1366 C C . ILE A 1 177 ? 11.031 72.75 33.406 1 89.06 177 ILE A C 1
ATOM 1368 O O . ILE A 1 177 ? 11.023 71.875 32.594 1 89.06 177 ILE A O 1
ATOM 1372 N N . ASP A 1 178 ? 11.859 72.75 34.406 1 87.44 178 ASP A N 1
ATOM 1373 C CA . ASP A 1 178 ? 12.82 71.625 34.656 1 87.44 178 ASP A CA 1
ATOM 1374 C C . ASP A 1 178 ? 12.102 70.375 35 1 87.44 178 ASP A C 1
ATOM 1376 O O . ASP A 1 178 ? 12.648 69.25 34.812 1 87.44 178 ASP A O 1
ATOM 1380 N N . ASP A 1 179 ? 10.82 70.312 35.469 1 87.31 179 ASP A N 1
ATOM 1381 C CA . ASP A 1 179 ? 10.117 69.125 35.906 1 87.31 179 ASP A CA 1
ATOM 1382 C C . ASP A 1 179 ? 9.367 68.5 34.75 1 87.31 179 ASP A C 1
ATOM 1384 O O . ASP A 1 179 ? 8.805 67.375 34.938 1 87.31 179 ASP A O 1
ATOM 1388 N N . ILE A 1 180 ? 9.383 69.188 33.656 1 85.75 180 ILE A N 1
ATOM 1389 C CA . ILE A 1 180 ? 8.609 68.688 32.531 1 85.75 180 ILE A CA 1
ATOM 1390 C C . ILE A 1 180 ? 9.203 67.375 32.062 1 85.75 180 ILE A C 1
ATOM 1392 O O . ILE A 1 180 ? 8.461 66.438 31.812 1 85.75 180 ILE A O 1
ATOM 1396 N N . ASP A 1 181 ? 10.531 67.312 31.984 1 84.31 181 ASP A N 1
ATOM 1397 C CA . ASP A 1 181 ? 11.18 66.062 31.547 1 84.31 181 ASP A CA 1
ATOM 1398 C C . ASP A 1 181 ? 10.938 64.938 32.562 1 84.31 181 ASP A C 1
ATOM 1400 O O . ASP A 1 181 ? 10.703 63.781 32.156 1 84.31 181 ASP A O 1
ATOM 1404 N N . THR A 1 182 ? 10.984 65.312 33.875 1 84.88 182 THR A N 1
ATOM 1405 C CA . THR A 1 182 ? 10.742 64.312 34.906 1 84.88 182 THR A CA 1
ATOM 1406 C C . THR A 1 182 ? 9.312 63.781 34.812 1 84.88 182 THR A C 1
ATOM 1408 O O . THR A 1 182 ? 9.094 62.562 34.938 1 84.88 182 THR A O 1
ATOM 1411 N N . GLN A 1 183 ? 8.391 64.688 34.5 1 82.31 183 GLN A N 1
ATOM 1412 C CA . GLN A 1 183 ? 7 64.25 34.375 1 82.31 183 GLN A CA 1
ATOM 1413 C C . GLN A 1 183 ? 6.773 63.438 33.094 1 82.31 183 GLN A C 1
ATOM 1415 O O . GLN A 1 183 ? 6.02 62.469 33.125 1 82.31 183 GLN A O 1
ATOM 1420 N N . PHE A 1 184 ? 7.414 63.812 32.031 1 84.56 184 PHE A N 1
ATOM 1421 C CA . PHE A 1 184 ? 7.309 63.094 30.781 1 84.56 184 PHE A CA 1
ATOM 1422 C C . PHE A 1 184 ? 7.82 61.656 30.922 1 84.56 184 PHE A C 1
ATOM 1424 O O . PHE A 1 184 ? 7.164 60.688 30.484 1 84.56 184 PHE A O 1
ATOM 1431 N N . TRP A 1 185 ? 9.031 61.5 31.562 1 85.75 185 TRP A N 1
ATOM 1432 C CA . TRP A 1 185 ? 9.617 60.188 31.703 1 85.75 185 TRP A CA 1
ATOM 1433 C C . TRP A 1 185 ? 8.805 59.312 32.656 1 85.75 185 TRP A C 1
ATOM 1435 O O . TRP A 1 185 ? 8.781 58.094 32.531 1 85.75 185 TRP A O 1
ATOM 1445 N N . ALA A 1 186 ? 8.086 59.906 33.625 1 82.12 186 ALA A N 1
ATOM 1446 C CA . ALA A 1 186 ? 7.172 59.156 34.5 1 82.12 186 ALA A CA 1
ATOM 1447 C C . ALA A 1 186 ? 6.008 58.594 33.688 1 82.12 186 ALA A C 1
ATOM 1449 O O . ALA A 1 186 ? 5.59 57.438 33.906 1 82.12 186 ALA A O 1
ATOM 1450 N N . LYS A 1 187 ? 5.578 59.312 32.656 1 80.88 187 LYS A N 1
ATOM 1451 C CA . LYS A 1 187 ? 4.508 58.844 31.797 1 80.88 187 LYS A CA 1
ATOM 1452 C C . LYS A 1 187 ? 5 57.719 30.875 1 80.88 187 LYS A C 1
ATOM 1454 O O . LYS A 1 187 ? 4.285 56.75 30.625 1 80.88 187 LYS A O 1
ATOM 1459 N N . VAL A 1 188 ? 6.238 57.938 30.375 1 83.06 188 VAL A N 1
ATOM 1460 C CA . VAL A 1 188 ? 6.852 56.906 29.531 1 83.06 188 VAL A CA 1
ATOM 1461 C C . VAL A 1 188 ? 6.93 55.594 30.281 1 83.06 188 VAL A C 1
ATOM 1463 O O . VAL A 1 188 ? 6.59 54.531 29.734 1 83.06 188 VAL A O 1
ATOM 1466 N N . ARG A 1 189 ? 7.383 55.688 31.547 1 84.12 189 ARG A N 1
ATOM 1467 C CA . ARG A 1 189 ? 7.516 54.469 32.344 1 84.12 189 ARG A CA 1
ATOM 1468 C C . ARG A 1 189 ? 6.152 53.844 32.625 1 84.12 189 ARG A C 1
ATOM 1470 O O . ARG A 1 189 ? 6.004 52.625 32.625 1 84.12 189 ARG A O 1
ATOM 1477 N N . SER A 1 190 ? 5.125 54.625 32.781 1 80.5 190 SER A N 1
ATOM 1478 C CA . SER A 1 190 ? 3.785 54.125 33.094 1 80.5 190 SER A CA 1
ATOM 1479 C C . SER A 1 190 ? 3.186 53.375 31.906 1 80.5 190 SER A C 1
ATOM 1481 O O . SER A 1 190 ? 2.438 52.406 32.062 1 80.5 190 SER A O 1
ATOM 1483 N N . PHE A 1 191 ? 3.598 53.719 30.656 1 79.62 191 PHE A N 1
ATOM 1484 C CA . PHE A 1 191 ? 3.053 53.094 29.453 1 79.62 191 PHE A CA 1
ATOM 1485 C C . PHE A 1 191 ? 3.896 51.906 29.031 1 79.62 191 PHE A C 1
ATOM 1487 O O . PHE A 1 191 ? 3.383 50.969 28.453 1 79.62 191 PHE A O 1
ATOM 1494 N N . SER A 1 192 ? 5.176 52.031 29.359 1 80.31 192 SER A N 1
ATOM 1495 C CA . SER A 1 192 ? 6.094 51 28.844 1 80.31 192 SER A CA 1
ATOM 1496 C C . SER A 1 192 ? 5.941 49.688 29.594 1 80.31 192 SER A C 1
ATOM 1498 O O . SER A 1 192 ? 6.047 48.625 29 1 80.31 192 SER A O 1
ATOM 1500 N N . LEU A 1 193 ? 5.652 49.75 30.922 1 81.31 193 LEU A N 1
ATOM 1501 C CA . LEU A 1 193 ? 5.594 48.531 31.719 1 81.31 193 LEU A CA 1
ATOM 1502 C C . LEU A 1 193 ? 4.43 47.656 31.281 1 81.31 193 LEU A C 1
ATOM 1504 O O . LEU A 1 193 ? 4.625 46.5 30.938 1 81.31 193 LEU A O 1
ATOM 1508 N N . PRO A 1 194 ? 3.158 48.219 31.188 1 79.69 194 PRO A N 1
ATOM 1509 C CA . PRO A 1 194 ? 2.072 47.344 30.688 1 79.69 194 PRO A CA 1
ATOM 1510 C C . PRO A 1 194 ? 2.275 46.938 29.234 1 79.69 194 PRO A C 1
ATOM 1512 O O . PRO A 1 194 ? 1.937 45.781 28.875 1 79.69 194 PRO A O 1
ATOM 1515 N N . GLY A 1 195 ? 2.895 47.844 28.438 1 81.44 195 GLY A N 1
ATOM 1516 C CA . GLY A 1 195 ? 3.178 47.5 27.047 1 81.44 195 GLY A CA 1
ATOM 1517 C C . GLY A 1 195 ? 4.121 46.312 26.906 1 81.44 195 GLY A C 1
ATOM 1518 O O . GLY A 1 195 ? 3.863 45.406 26.125 1 81.44 195 GLY A O 1
ATOM 1519 N N . LEU A 1 196 ? 5.191 46.344 27.734 1 85.44 196 LEU A N 1
ATOM 1520 C CA . LEU A 1 196 ? 6.168 45.25 27.688 1 85.44 196 LEU A CA 1
ATOM 1521 C C . LEU A 1 196 ? 5.551 43.938 28.188 1 85.44 196 LEU A C 1
ATOM 1523 O O . LEU A 1 196 ? 5.859 42.875 27.672 1 85.44 196 LEU A O 1
ATOM 1527 N N . PHE A 1 197 ? 4.656 44.094 29.188 1 88.44 197 PHE A N 1
ATOM 1528 C CA . PHE A 1 197 ? 3.979 42.906 29.703 1 88.44 197 PHE A CA 1
ATOM 1529 C C . PHE A 1 197 ? 3.1 42.281 28.641 1 88.44 197 PHE A C 1
ATOM 1531 O O . PHE A 1 197 ? 3.156 41.062 28.422 1 88.44 197 PHE A O 1
ATOM 1538 N N . ILE A 1 198 ? 2.33 43.031 27.906 1 87.75 198 ILE A N 1
ATOM 1539 C CA . ILE A 1 198 ? 1.432 42.531 26.875 1 87.75 198 ILE A CA 1
ATOM 1540 C C . ILE A 1 198 ? 2.246 41.906 25.734 1 87.75 198 ILE A C 1
ATOM 1542 O O . ILE A 1 198 ? 1.883 40.875 25.188 1 87.75 198 ILE A O 1
ATOM 1546 N N . MET A 1 199 ? 3.352 42.5 25.375 1 86.81 199 MET A N 1
ATOM 1547 C CA . MET A 1 199 ? 4.223 41.969 24.328 1 86.81 199 MET A CA 1
ATOM 1548 C C . MET A 1 199 ? 4.762 40.594 24.719 1 86.81 199 MET A C 1
ATOM 1550 O O . MET A 1 199 ? 4.777 39.688 23.891 1 86.81 199 MET A O 1
ATOM 1554 N N . ALA A 1 200 ? 5.16 40.406 25.984 1 90.75 200 ALA A N 1
ATOM 1555 C CA . ALA A 1 200 ? 5.688 39.156 26.469 1 90.75 200 ALA A CA 1
ATOM 1556 C C . ALA A 1 200 ? 4.617 38.062 26.438 1 90.75 200 ALA A C 1
ATOM 1558 O O . ALA A 1 200 ? 4.887 36.906 26.047 1 90.75 200 ALA A O 1
ATOM 1559 N N . VAL A 1 201 ? 3.363 38.469 26.766 1 90.5 201 VAL A N 1
ATOM 1560 C CA . VAL A 1 201 ? 2.264 37.5 26.797 1 90.5 201 VAL A CA 1
ATOM 1561 C C . VAL A 1 201 ? 1.922 37.062 25.375 1 90.5 201 VAL A C 1
ATOM 1563 O O . VAL A 1 201 ? 1.806 35.875 25.109 1 90.5 201 VAL A O 1
ATOM 1566 N N . VAL A 1 202 ? 1.838 38 24.438 1 88.62 202 VAL A N 1
ATOM 1567 C CA . VAL A 1 202 ? 1.501 37.688 23.047 1 88.62 202 VAL A CA 1
ATOM 1568 C C . VAL A 1 202 ? 2.627 36.875 22.406 1 88.62 202 VAL A C 1
ATOM 1570 O O . VAL A 1 202 ? 2.373 35.906 21.719 1 88.62 202 VAL A O 1
ATOM 1573 N N . GLY A 1 203 ? 3.838 37.312 22.656 1 89.25 203 GLY A N 1
ATOM 1574 C CA . GLY A 1 203 ? 4.98 36.562 22.125 1 89.25 203 GLY A CA 1
ATOM 1575 C C . GLY A 1 203 ? 5.09 35.156 22.672 1 89.25 203 GLY A C 1
ATOM 1576 O O . GLY A 1 203 ? 5.332 34.219 21.922 1 89.25 203 GLY A O 1
ATOM 1577 N N . GLY A 1 204 ? 4.961 34.969 24.016 1 90.94 204 GLY A N 1
ATOM 1578 C CA . GLY A 1 204 ? 4.992 33.656 24.625 1 90.94 204 GLY A CA 1
ATOM 1579 C C . GLY A 1 204 ? 3.895 32.75 24.125 1 90.94 204 GLY A C 1
ATOM 1580 O O . GLY A 1 204 ? 4.145 31.578 23.844 1 90.94 204 GLY A O 1
ATOM 1581 N N . LEU A 1 205 ? 2.668 33.281 23.984 1 89.31 205 LEU A N 1
ATOM 1582 C CA . LEU A 1 205 ? 1.546 32.5 23.484 1 89.31 205 LEU A CA 1
ATOM 1583 C C . LEU A 1 205 ? 1.779 32.094 22.047 1 89.31 205 LEU A C 1
ATOM 1585 O O . LEU A 1 205 ? 1.479 30.953 21.672 1 89.31 205 LEU A O 1
ATOM 1589 N N . SER A 1 206 ? 2.303 32.906 21.234 1 89.62 206 SER A N 1
ATOM 1590 C CA . SER A 1 206 ? 2.605 32.625 19.844 1 89.62 206 SER A CA 1
ATOM 1591 C C . SER A 1 206 ? 3.627 31.5 19.719 1 89.62 206 SER A C 1
ATOM 1593 O O . SER A 1 206 ? 3.445 30.562 18.938 1 89.62 206 SER A O 1
ATOM 1595 N N . ARG A 1 207 ? 4.699 31.516 20.531 1 88.5 207 ARG A N 1
ATOM 1596 C CA . ARG A 1 207 ? 5.73 30.484 20.5 1 88.5 207 ARG A CA 1
ATOM 1597 C C . ARG A 1 207 ? 5.176 29.141 20.969 1 88.5 207 ARG A C 1
ATOM 1599 O O . ARG A 1 207 ? 5.512 28.094 20.422 1 88.5 207 ARG A O 1
ATOM 1606 N N . TRP A 1 208 ? 4.359 29.266 21.969 1 89.81 208 TRP A N 1
ATOM 1607 C CA . TRP A 1 208 ? 3.752 28.047 22.516 1 89.81 208 TRP A CA 1
ATOM 1608 C C . TRP A 1 208 ? 2.84 27.391 21.5 1 89.81 208 TRP A C 1
ATOM 1610 O O . TRP A 1 208 ? 2.949 26.188 21.234 1 89.81 208 TRP A O 1
ATOM 1620 N N . ILE A 1 209 ? 1.967 28.094 20.812 1 86.81 209 ILE A N 1
ATOM 1621 C CA . ILE A 1 209 ? 1.04 27.578 19.812 1 86.81 209 ILE A CA 1
ATOM 1622 C C . ILE A 1 209 ? 1.82 27.062 18.609 1 86.81 209 ILE A C 1
ATOM 1624 O O . ILE A 1 209 ? 1.531 25.984 18.094 1 86.81 209 ILE A O 1
ATOM 1628 N N . GLY A 1 210 ? 2.793 27.844 18.188 1 86.69 210 GLY A N 1
ATOM 1629 C CA . GLY A 1 210 ? 3.615 27.422 17.047 1 86.69 210 GLY A CA 1
ATOM 1630 C C . GLY A 1 210 ? 4.336 26.109 17.281 1 86.69 210 GLY A C 1
ATOM 1631 O O . GLY A 1 210 ? 4.328 25.234 16.422 1 86.69 210 GLY A O 1
ATOM 1632 N N . ARG A 1 211 ? 4.922 25.891 18.438 1 87.19 211 ARG A N 1
ATOM 1633 C CA . ARG A 1 211 ? 5.66 24.672 18.75 1 87.19 211 ARG A CA 1
ATOM 1634 C C . ARG A 1 211 ? 4.727 23.469 18.812 1 87.19 211 ARG A C 1
ATOM 1636 O O . ARG A 1 211 ? 5.066 22.391 18.328 1 87.19 211 ARG A O 1
ATOM 1643 N N . ARG A 1 212 ? 3.641 23.672 19.422 1 86.94 212 ARG A N 1
ATOM 1644 C CA . ARG A 1 212 ? 2.689 22.578 19.562 1 86.94 212 ARG A CA 1
ATOM 1645 C C . ARG A 1 212 ? 2.162 22.141 18.188 1 86.94 212 ARG A C 1
ATOM 1647 O O . ARG A 1 212 ? 2.072 20.938 17.906 1 86.94 212 ARG A O 1
ATOM 1654 N N . LEU A 1 213 ? 1.788 23.094 17.375 1 86.25 213 LEU A N 1
ATOM 1655 C CA . LEU A 1 213 ? 1.299 22.797 16.031 1 86.25 213 LEU A CA 1
ATOM 1656 C C . LEU A 1 213 ? 2.371 22.109 15.195 1 86.25 213 LEU A C 1
ATOM 1658 O O . LEU A 1 213 ? 2.084 21.125 14.5 1 86.25 213 LEU A O 1
ATOM 1662 N N . ALA A 1 214 ? 3.525 22.578 15.289 1 88.19 214 ALA A N 1
ATOM 1663 C CA . ALA A 1 214 ? 4.641 21.984 14.555 1 88.19 214 ALA A CA 1
ATOM 1664 C C . ALA A 1 214 ? 4.875 20.531 14.992 1 88.19 214 ALA A C 1
ATOM 1666 O O . ALA A 1 214 ? 5.113 19.656 14.156 1 88.19 214 ALA A O 1
ATOM 1667 N N . ARG A 1 215 ? 4.781 20.266 16.25 1 88.94 215 ARG A N 1
ATOM 1668 C CA . ARG A 1 215 ? 4.984 18.922 16.766 1 88.94 215 ARG A CA 1
ATOM 1669 C C . ARG A 1 215 ? 3.904 17.969 16.266 1 88.94 215 ARG A C 1
ATOM 1671 O O . ARG A 1 215 ? 4.199 16.828 15.883 1 88.94 215 ARG A O 1
ATOM 1678 N N . ASP A 1 216 ? 2.701 18.453 16.25 1 88.94 216 ASP A N 1
ATOM 1679 C CA . ASP A 1 216 ? 1.59 17.625 15.797 1 88.94 216 ASP A CA 1
ATOM 1680 C C . ASP A 1 216 ? 1.748 17.266 14.32 1 88.94 216 ASP A C 1
ATOM 1682 O O . ASP A 1 216 ? 1.577 16.109 13.938 1 88.94 216 ASP A O 1
ATOM 1686 N N . ILE A 1 217 ? 2.074 18.156 13.547 1 89.62 217 ILE A N 1
ATOM 1687 C CA . ILE A 1 217 ? 2.229 17.938 12.117 1 89.62 217 ILE A CA 1
ATOM 1688 C C . ILE A 1 217 ? 3.453 17.062 11.852 1 89.62 217 ILE A C 1
ATOM 1690 O O . ILE A 1 217 ? 3.422 16.172 10.992 1 89.62 217 ILE A O 1
ATOM 1694 N N . ALA A 1 218 ? 4.457 17.297 12.617 1 90.38 218 ALA A N 1
ATOM 16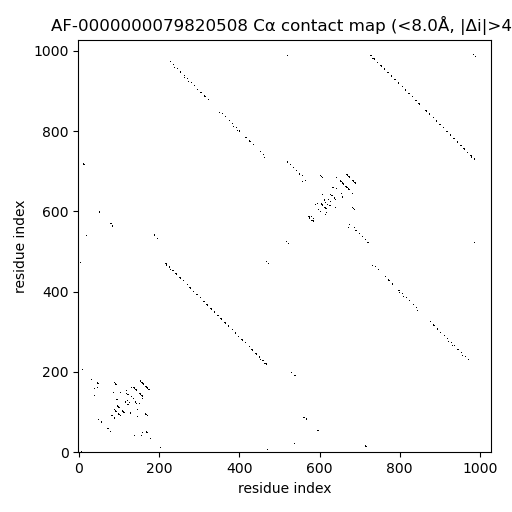95 C CA . ALA A 1 218 ? 5.668 16.5 12.477 1 90.38 218 ALA A CA 1
ATOM 1696 C C . ALA A 1 218 ? 5.398 15.031 12.805 1 90.38 218 ALA A C 1
ATOM 1698 O O . ALA A 1 218 ? 5.926 14.133 12.148 1 90.38 218 ALA A O 1
ATOM 1699 N N . ARG A 1 219 ? 4.652 14.812 13.828 1 91.25 219 ARG A N 1
ATOM 1700 C CA . ARG A 1 219 ? 4.285 13.453 14.188 1 91.25 219 ARG A CA 1
ATOM 1701 C C . ARG A 1 219 ? 3.518 12.766 13.062 1 91.25 219 ARG A C 1
ATOM 1703 O O . ARG A 1 219 ? 3.773 11.609 12.742 1 91.25 219 ARG A O 1
ATOM 1710 N N . GLN A 1 220 ? 2.564 13.492 12.484 1 91.75 220 GLN A N 1
ATOM 1711 C CA . GLN A 1 220 ? 1.794 12.945 11.367 1 91.75 220 GLN A CA 1
ATOM 1712 C C . GLN A 1 220 ? 2.686 12.695 10.156 1 91.75 220 GLN A C 1
ATOM 1714 O O . GLN A 1 220 ? 2.537 11.68 9.469 1 91.75 220 GLN A O 1
ATOM 1719 N N . ALA A 1 221 ? 3.604 13.617 9.898 1 93.06 221 ALA A N 1
ATOM 1720 C CA . ALA A 1 221 ? 4.551 13.445 8.797 1 93.06 221 ALA A CA 1
ATOM 1721 C C . ALA A 1 221 ? 5.398 12.195 8.992 1 93.06 221 ALA A C 1
ATOM 1723 O O . ALA A 1 221 ? 5.641 11.453 8.039 1 93.06 221 ALA A O 1
ATOM 1724 N N . LYS A 1 222 ? 5.805 11.961 10.227 1 93.88 222 LYS A N 1
ATOM 1725 C CA . LYS A 1 222 ? 6.605 10.781 10.539 1 93.88 222 LYS A CA 1
ATOM 1726 C C . LYS A 1 222 ? 5.805 9.5 10.297 1 93.88 222 LYS A C 1
ATOM 1728 O O . LYS A 1 222 ? 6.328 8.531 9.75 1 93.88 222 LYS A O 1
ATOM 1733 N N . GLU A 1 223 ? 4.59 9.531 10.68 1 94.44 223 GLU A N 1
ATOM 1734 C CA . GLU A 1 223 ? 3.73 8.367 10.484 1 94.44 223 GLU A CA 1
ATOM 1735 C C . GLU A 1 223 ? 3.539 8.07 9 1 94.44 223 GLU A C 1
ATOM 1737 O O . GLU A 1 223 ? 3.588 6.91 8.586 1 94.44 223 GLU A O 1
ATOM 1742 N N . VAL A 1 224 ? 3.301 9.078 8.219 1 95.19 224 VAL A N 1
ATOM 1743 C CA . VAL A 1 224 ? 3.127 8.906 6.785 1 95.19 224 VAL A CA 1
ATOM 1744 C C . VAL A 1 224 ? 4.426 8.398 6.164 1 95.19 224 VAL A C 1
ATOM 1746 O O . VAL A 1 224 ? 4.402 7.52 5.297 1 95.19 224 VAL A O 1
ATOM 1749 N N . HIS A 1 225 ? 5.523 8.938 6.656 1 94.62 225 HIS A N 1
ATOM 1750 C CA . HIS A 1 225 ? 6.824 8.492 6.168 1 94.62 225 HIS A CA 1
ATOM 1751 C C . HIS A 1 225 ? 7.051 7.012 6.473 1 94.62 225 HIS A C 1
ATOM 1753 O O . HIS A 1 225 ? 7.453 6.246 5.59 1 94.62 225 HIS A O 1
ATOM 1759 N N . GLU A 1 226 ? 6.789 6.594 7.668 1 95.75 226 GLU A N 1
ATOM 1760 C CA . GLU A 1 226 ? 6.945 5.199 8.07 1 95.75 226 GLU A CA 1
ATOM 1761 C C . GLU A 1 226 ? 6.016 4.289 7.273 1 95.75 226 GLU A C 1
ATOM 1763 O O . GLU A 1 226 ? 6.418 3.201 6.852 1 95.75 226 GLU A O 1
ATOM 1768 N N . ALA A 1 227 ? 4.816 4.727 7.117 1 95.25 227 ALA A N 1
ATOM 1769 C CA . ALA A 1 227 ? 3.869 3.969 6.305 1 95.25 227 ALA A CA 1
ATOM 1770 C C . ALA A 1 227 ? 4.379 3.811 4.875 1 95.25 227 ALA A C 1
ATOM 1772 O O . ALA A 1 227 ? 4.258 2.734 4.285 1 95.25 227 ALA A O 1
ATOM 1773 N N . SER A 1 228 ? 4.938 4.883 4.305 1 96.25 228 SER A N 1
ATOM 1774 C CA . SER A 1 228 ? 5.48 4.84 2.949 1 96.25 228 SER A CA 1
ATOM 1775 C C . SER A 1 228 ? 6.609 3.818 2.84 1 96.25 228 SER A C 1
ATOM 1777 O O . SER A 1 228 ? 6.676 3.062 1.869 1 96.25 228 SER A O 1
ATOM 1779 N N . GLU A 1 229 ? 7.422 3.73 3.846 1 95 229 GLU A N 1
ATOM 1780 C CA . GLU A 1 229 ? 8.523 2.77 3.859 1 95 229 GLU A CA 1
ATOM 1781 C C . GLU A 1 229 ? 8 1.337 3.947 1 95 229 GLU A C 1
ATOM 1783 O O . GLU A 1 229 ? 8.492 0.449 3.246 1 95 229 GLU A O 1
ATOM 1788 N N . GLU A 1 230 ? 7.074 1.187 4.785 1 95.69 230 GLU A N 1
ATOM 1789 C CA . GLU A 1 230 ? 6.465 -0.131 4.934 1 95.69 230 GLU A CA 1
ATOM 1790 C C . GLU A 1 230 ? 5.801 -0.585 3.637 1 95.69 230 GLU A C 1
ATOM 1792 O O . GLU A 1 230 ? 5.938 -1.743 3.236 1 95.69 230 GLU A O 1
ATOM 1797 N N . LEU A 1 231 ? 5.121 0.282 2.998 1 95.06 231 LEU A N 1
ATOM 1798 C CA . LEU A 1 231 ? 4.438 -0.028 1.748 1 95.06 231 LEU A CA 1
ATOM 1799 C C . LEU A 1 231 ? 5.438 -0.32 0.638 1 95.06 231 LEU A C 1
ATOM 1801 O O . LEU A 1 231 ? 5.227 -1.221 -0.178 1 95.06 231 LEU A O 1
ATOM 1805 N N . SER A 1 232 ? 6.52 0.456 0.619 1 96.12 232 SER A N 1
ATOM 1806 C CA . SER A 1 232 ? 7.582 0.184 -0.345 1 96.12 232 SER A CA 1
ATOM 1807 C C . SER A 1 232 ? 8.156 -1.216 -0.154 1 96.12 232 SER A C 1
ATOM 1809 O O . SER A 1 232 ? 8.32 -1.962 -1.121 1 96.12 232 SER A O 1
ATOM 1811 N N . ALA A 1 233 ? 8.383 -1.61 1.056 1 95.44 233 ALA A N 1
ATOM 1812 C CA . ALA A 1 233 ? 8.883 -2.945 1.366 1 95.44 233 ALA A CA 1
ATOM 1813 C C . ALA A 1 233 ? 7.879 -4.02 0.964 1 95.44 233 ALA A C 1
ATOM 1815 O O . ALA A 1 233 ? 8.25 -5.047 0.394 1 95.44 233 ALA A O 1
ATOM 1816 N N . SER A 1 234 ? 6.656 -3.727 1.292 1 95.38 234 SER A N 1
ATOM 1817 C CA . SER A 1 234 ? 5.598 -4.664 0.933 1 95.38 234 SER A CA 1
ATOM 1818 C C . SER A 1 234 ? 5.508 -4.84 -0.579 1 95.38 234 SER A C 1
ATOM 1820 O O . SER A 1 234 ? 5.305 -5.957 -1.067 1 95.38 234 SER A O 1
ATOM 1822 N N . SER A 1 235 ? 5.617 -3.746 -1.342 1 96.25 235 SER A N 1
ATOM 1823 C CA . SER A 1 235 ? 5.562 -3.809 -2.799 1 96.25 235 SER A CA 1
ATOM 1824 C C . SER A 1 235 ? 6.688 -4.676 -3.357 1 96.25 235 SER A C 1
ATOM 1826 O O . SER A 1 235 ? 6.469 -5.477 -4.27 1 96.25 235 SER A O 1
ATOM 1828 N N . VAL A 1 236 ? 7.883 -4.578 -2.75 1 94.31 236 VAL A N 1
ATOM 1829 C CA . VAL A 1 236 ? 9.031 -5.367 -3.184 1 94.31 236 VAL A CA 1
ATOM 1830 C C . VAL A 1 236 ? 8.781 -6.848 -2.889 1 94.31 236 VAL A C 1
ATOM 1832 O O . VAL A 1 236 ? 9.055 -7.707 -3.725 1 94.31 236 VAL A O 1
ATOM 1835 N N . GLN A 1 237 ? 8.227 -7.109 -1.767 1 94.12 237 GLN A N 1
ATOM 1836 C CA . GLN A 1 237 ? 7.93 -8.484 -1.385 1 94.12 237 GLN A CA 1
ATOM 1837 C C . GLN A 1 237 ? 6.898 -9.109 -2.324 1 94.12 237 GLN A C 1
ATOM 1839 O O . GLN A 1 237 ? 7.07 -10.242 -2.783 1 94.12 237 GLN A O 1
ATOM 1844 N N . VAL A 1 238 ? 5.883 -8.391 -2.656 1 93.94 238 VAL A N 1
ATOM 1845 C CA . VAL A 1 238 ? 4.828 -8.898 -3.533 1 93.94 238 VAL A CA 1
ATOM 1846 C C . VAL A 1 238 ? 5.371 -9.062 -4.949 1 93.94 238 VAL A C 1
ATOM 1848 O O . VAL A 1 238 ? 5.066 -10.047 -5.629 1 93.94 238 VAL A O 1
ATOM 1851 N N . ASP A 1 239 ? 6.176 -8.109 -5.402 1 96 239 ASP A N 1
ATOM 1852 C CA . ASP A 1 239 ? 6.797 -8.211 -6.719 1 96 239 ASP A CA 1
ATOM 1853 C C . ASP A 1 239 ? 7.684 -9.453 -6.816 1 96 239 ASP A C 1
ATOM 1855 O O . ASP A 1 239 ? 7.621 -10.18 -7.809 1 96 239 ASP A O 1
ATOM 1859 N N . GLY A 1 240 ? 8.422 -9.703 -5.773 1 94.56 240 GLY A N 1
ATOM 1860 C CA . GLY A 1 240 ? 9.25 -10.898 -5.73 1 94.56 240 GLY A CA 1
ATOM 1861 C C . GLY A 1 240 ? 8.453 -12.18 -5.711 1 94.56 240 GLY A C 1
ATOM 1862 O O . GLY A 1 240 ? 8.773 -13.133 -6.422 1 94.56 240 GLY A O 1
ATOM 1863 N N . ALA A 1 241 ? 7.461 -12.203 -4.914 1 93.5 241 ALA A N 1
ATOM 1864 C CA . ALA A 1 241 ? 6.586 -13.367 -4.844 1 93.5 241 ALA A CA 1
ATOM 1865 C C . ALA A 1 241 ? 5.91 -13.633 -6.188 1 93.5 241 ALA A C 1
ATOM 1867 O O . ALA A 1 241 ? 5.766 -14.789 -6.598 1 93.5 241 ALA A O 1
ATOM 1868 N N . SER A 1 242 ? 5.5 -12.586 -6.859 1 95.19 242 SER A N 1
ATOM 1869 C CA . SER A 1 242 ? 4.879 -12.703 -8.172 1 95.19 242 SER A CA 1
ATOM 1870 C C . SER A 1 242 ? 5.863 -13.258 -9.203 1 95.19 242 SER A C 1
ATOM 1872 O O . SER A 1 242 ? 5.508 -14.133 -9.992 1 95.19 242 SER A O 1
ATOM 1874 N N . ALA A 1 243 ? 7.09 -12.789 -9.156 1 93.5 243 ALA A N 1
ATOM 1875 C CA . ALA A 1 243 ? 8.117 -13.281 -10.062 1 93.5 243 ALA A CA 1
ATOM 1876 C C . ALA A 1 243 ? 8.414 -14.758 -9.812 1 93.5 243 ALA A C 1
ATOM 1878 O O . ALA A 1 243 ? 8.531 -15.547 -10.758 1 93.5 243 ALA A O 1
ATOM 1879 N N . GLU A 1 244 ? 8.492 -15.117 -8.586 1 94.62 244 GLU A N 1
ATOM 1880 C CA . GLU A 1 244 ? 8.727 -16.516 -8.219 1 94.62 244 GLU A CA 1
ATOM 1881 C C . GLU A 1 244 ? 7.578 -17.406 -8.68 1 94.62 244 GLU A C 1
ATOM 1883 O O . GLU A 1 244 ? 7.805 -18.484 -9.211 1 94.62 244 GLU A O 1
ATOM 1888 N N . THR A 1 245 ? 6.383 -16.984 -8.477 1 93.88 245 THR A N 1
ATOM 1889 C CA . THR A 1 245 ? 5.203 -17.734 -8.891 1 93.88 245 THR A CA 1
ATOM 1890 C C . THR A 1 245 ? 5.172 -17.906 -10.406 1 93.88 245 THR A C 1
ATOM 1892 O O . THR A 1 245 ? 4.879 -18.984 -10.906 1 93.88 245 THR A O 1
ATOM 1895 N N . THR A 1 246 ? 5.492 -16.844 -11.133 1 94.88 246 THR A N 1
ATOM 1896 C CA . THR A 1 246 ? 5.539 -16.906 -12.586 1 94.88 246 THR A CA 1
ATOM 1897 C C . THR A 1 246 ? 6.57 -17.938 -13.047 1 94.88 246 THR A C 1
ATOM 1899 O O . THR A 1 246 ? 6.289 -18.75 -13.93 1 94.88 246 THR A O 1
ATOM 1902 N N . LEU A 1 247 ? 7.738 -17.906 -12.43 1 93.94 247 LEU A N 1
ATOM 1903 C CA . LEU A 1 247 ? 8.797 -18.844 -12.773 1 93.94 247 LEU A CA 1
ATOM 1904 C C . LEU A 1 247 ? 8.367 -20.281 -12.477 1 93.94 247 LEU A C 1
ATOM 1906 O O . LEU A 1 247 ? 8.578 -21.172 -13.305 1 93.94 247 LEU A O 1
ATOM 1910 N N . LYS A 1 248 ? 7.832 -20.453 -11.32 1 93.62 248 LYS A N 1
ATOM 1911 C CA . LYS A 1 248 ? 7.367 -21.797 -10.953 1 93.62 248 LYS A CA 1
ATOM 1912 C C . LYS A 1 248 ? 6.254 -22.266 -11.883 1 93.62 248 LYS A C 1
ATOM 1914 O O . LYS A 1 248 ? 6.219 -23.422 -12.281 1 93.62 248 LYS A O 1
ATOM 1919 N N . ALA A 1 249 ? 5.324 -21.391 -12.219 1 92.75 249 ALA A N 1
ATOM 1920 C CA . ALA A 1 249 ? 4.25 -21.719 -13.156 1 92.75 249 ALA A CA 1
ATOM 1921 C C . ALA A 1 249 ? 4.816 -22.141 -14.5 1 92.75 249 ALA A C 1
ATOM 1923 O O . ALA A 1 249 ? 4.355 -23.125 -15.086 1 92.75 249 ALA A O 1
ATOM 1924 N N . ARG A 1 250 ? 5.816 -21.469 -14.945 1 92.38 250 ARG A N 1
ATOM 1925 C CA . ARG A 1 250 ? 6.449 -21.828 -16.203 1 92.38 250 ARG A CA 1
ATOM 1926 C C . ARG A 1 250 ? 7.102 -23.203 -16.125 1 92.38 250 ARG A C 1
ATOM 1928 O O . ARG A 1 250 ? 7.016 -23.984 -17.062 1 92.38 250 ARG A O 1
ATOM 1935 N N . ARG A 1 251 ? 7.719 -23.469 -15.023 1 93.88 251 ARG A N 1
ATOM 1936 C CA . ARG A 1 251 ? 8.359 -24.766 -14.828 1 93.88 251 ARG A CA 1
ATOM 1937 C C . ARG A 1 251 ? 7.324 -25.891 -14.805 1 93.88 251 ARG A C 1
ATOM 1939 O O . ARG A 1 251 ? 7.527 -26.938 -15.422 1 93.88 251 ARG A O 1
ATOM 1946 N N . VAL A 1 252 ? 6.258 -25.672 -14.102 1 93.25 252 VAL A N 1
ATOM 1947 C CA . VAL A 1 252 ? 5.184 -26.656 -14.047 1 93.25 252 VAL A CA 1
ATOM 1948 C C . VAL A 1 252 ? 4.59 -26.844 -15.438 1 93.25 252 VAL A C 1
ATOM 1950 O O . VAL A 1 252 ? 4.324 -27.984 -15.852 1 93.25 252 VAL A O 1
ATOM 1953 N N . GLY A 1 253 ? 4.398 -25.688 -16.141 1 92.62 253 GLY A N 1
ATOM 1954 C CA . GLY A 1 253 ? 3.918 -25.781 -17.516 1 92.62 253 GLY A CA 1
ATOM 1955 C C . GLY A 1 253 ? 4.82 -26.625 -18.406 1 92.62 253 GLY A C 1
ATOM 1956 O O . GLY A 1 253 ? 4.34 -27.484 -19.156 1 92.62 253 GLY A O 1
ATOM 1957 N N . ALA A 1 254 ? 6.074 -26.453 -18.281 1 92.31 254 ALA A N 1
ATOM 1958 C CA . ALA A 1 254 ? 7.043 -27.234 -19.062 1 92.31 254 ALA A CA 1
ATOM 1959 C C . ALA A 1 254 ? 6.992 -28.703 -18.672 1 92.31 254 ALA A C 1
ATOM 1961 O O . ALA A 1 254 ? 7.062 -29.578 -19.531 1 92.31 254 ALA A O 1
ATOM 1962 N N . SER A 1 255 ? 6.895 -28.922 -17.375 1 92.69 255 SER A N 1
ATOM 1963 C CA . SER A 1 255 ? 6.789 -30.297 -16.891 1 92.69 255 SER A CA 1
ATOM 1964 C C . SER A 1 255 ? 5.52 -30.969 -17.406 1 92.69 255 SER A C 1
ATOM 1966 O O . SER A 1 255 ? 5.539 -32.125 -17.781 1 92.69 255 SER A O 1
ATOM 1968 N N . ALA A 1 256 ? 4.422 -30.297 -17.406 1 91.5 256 ALA A N 1
ATOM 1969 C CA . ALA A 1 256 ? 3.16 -30.812 -17.922 1 91.5 256 ALA A CA 1
ATOM 1970 C C . ALA A 1 256 ? 3.268 -31.141 -19.406 1 91.5 256 ALA A C 1
ATOM 1972 O O . ALA A 1 256 ? 2.748 -32.156 -19.875 1 91.5 256 ALA A O 1
ATOM 1973 N N . ASP A 1 257 ? 3.955 -30.312 -20.172 1 91.62 257 ASP A N 1
ATOM 1974 C CA . ASP A 1 257 ? 4.191 -30.562 -21.594 1 91.62 257 ASP A CA 1
ATOM 1975 C C . ASP A 1 257 ? 5.02 -31.812 -21.797 1 91.62 257 ASP A C 1
ATOM 1977 O O . ASP A 1 257 ? 4.73 -32.625 -22.688 1 91.62 257 ASP A O 1
ATOM 1981 N N . ASP A 1 258 ? 5.984 -31.953 -20.953 1 91.44 258 ASP A N 1
ATOM 1982 C CA . ASP A 1 258 ? 6.809 -33.156 -21.016 1 91.44 258 ASP A CA 1
ATOM 1983 C C . ASP A 1 258 ? 5.98 -34.406 -20.734 1 91.44 258 ASP A C 1
ATOM 1985 O O . ASP A 1 258 ? 6.121 -35.406 -21.422 1 91.44 258 ASP A O 1
ATOM 1989 N N . VAL A 1 259 ? 5.18 -34.312 -19.75 1 91 259 VAL A N 1
ATOM 1990 C CA . VAL A 1 259 ? 4.285 -35.438 -19.422 1 91 259 VAL A CA 1
ATOM 1991 C C . VAL A 1 259 ? 3.418 -35.75 -20.625 1 91 259 VAL A C 1
ATOM 1993 O O . VAL A 1 259 ? 3.299 -36.938 -21 1 91 259 VAL A O 1
ATOM 1996 N N . HIS A 1 260 ? 2.883 -34.75 -21.281 1 90.69 260 HIS A N 1
ATOM 1997 C CA . HIS A 1 260 ? 2.045 -34.969 -22.453 1 90.69 260 HIS A CA 1
ATOM 1998 C C . HIS A 1 260 ? 2.807 -35.688 -23.562 1 90.69 260 HIS A C 1
ATOM 2000 O O . HIS A 1 260 ? 2.262 -36.562 -24.219 1 90.69 260 HIS A O 1
ATOM 2006 N N . GLY A 1 261 ? 4.023 -35.281 -23.781 1 92.31 261 GLY A N 1
ATOM 2007 C CA . GLY A 1 261 ? 4.84 -35.938 -24.781 1 92.31 261 GLY A CA 1
ATOM 2008 C C . GLY A 1 261 ? 5.105 -37.406 -24.484 1 92.31 261 GLY A C 1
ATOM 2009 O O . GLY A 1 261 ? 4.984 -38.25 -25.375 1 92.31 261 GLY A O 1
ATOM 2010 N N . HIS A 1 262 ? 5.43 -37.688 -23.281 1 93.06 262 HIS A N 1
ATOM 2011 C CA . HIS A 1 262 ? 5.707 -39.062 -22.891 1 93.06 262 HIS A CA 1
ATOM 2012 C C . HIS A 1 262 ? 4.445 -39.906 -22.953 1 93.06 262 HIS A C 1
ATOM 2014 O O . HIS A 1 262 ? 4.504 -41.094 -23.266 1 93.06 262 HIS A O 1
ATOM 2020 N N . LEU A 1 263 ? 3.295 -39.312 -22.641 1 90.88 263 LEU A N 1
ATOM 2021 C CA . LEU A 1 263 ? 2.027 -40.031 -22.719 1 90.88 263 LEU A CA 1
ATOM 2022 C C . LEU A 1 263 ? 1.701 -40.406 -24.156 1 90.88 263 LEU A C 1
ATOM 2024 O O . LEU A 1 263 ? 1.141 -41.469 -24.406 1 90.88 263 LEU A O 1
ATOM 2028 N N . ALA A 1 264 ? 2.082 -39.5 -25.078 1 91.69 264 ALA A N 1
ATOM 2029 C CA . ALA A 1 264 ? 1.899 -39.844 -26.5 1 91.69 264 ALA A CA 1
ATOM 2030 C C . ALA A 1 264 ? 2.727 -41.062 -26.891 1 91.69 264 ALA A C 1
ATOM 2032 O O . ALA A 1 264 ? 2.256 -41.906 -27.625 1 91.69 264 ALA A O 1
ATOM 2033 N N . THR A 1 265 ? 3.893 -41.094 -26.328 1 92.31 265 THR A N 1
ATOM 2034 C CA . THR A 1 265 ? 4.762 -42.219 -26.578 1 92.31 265 THR A CA 1
ATOM 2035 C C . THR A 1 265 ? 4.152 -43.5 -26 1 92.31 265 THR A C 1
ATOM 2037 O O . THR A 1 265 ? 4.141 -44.562 -26.656 1 92.31 265 THR A O 1
ATOM 2040 N N . VAL A 1 266 ? 3.645 -43.469 -24.797 1 93.62 266 VAL A N 1
ATOM 2041 C CA . VAL A 1 266 ? 3.014 -44.594 -24.156 1 93.62 266 VAL A CA 1
ATOM 2042 C C . VAL A 1 266 ? 1.795 -45.031 -24.953 1 93.62 266 VAL A C 1
ATOM 2044 O O . VAL A 1 266 ? 1.603 -46.25 -25.203 1 93.62 266 VAL A O 1
ATOM 2047 N N . ALA A 1 267 ? 0.99 -44.094 -25.375 1 93.5 267 ALA A N 1
ATOM 2048 C CA . ALA A 1 267 ? -0.201 -44.375 -26.156 1 93.5 267 ALA A CA 1
ATOM 2049 C C . ALA A 1 267 ? 0.167 -45.125 -27.453 1 93.5 267 ALA A C 1
ATOM 2051 O O . ALA A 1 267 ? -0.46 -46.125 -27.797 1 93.5 267 ALA A O 1
ATOM 2052 N N . THR A 1 268 ? 1.172 -44.656 -28.141 1 95 268 THR A N 1
ATOM 2053 C CA . THR A 1 268 ? 1.646 -45.281 -29.359 1 95 268 THR A CA 1
ATOM 2054 C C . THR A 1 268 ? 2.158 -46.688 -29.062 1 95 268 THR A C 1
ATOM 2056 O O . THR A 1 268 ? 1.881 -47.625 -29.797 1 95 268 THR A O 1
ATOM 2059 N N . GLY A 1 269 ? 2.916 -46.719 -27.938 1 94.94 269 GLY A N 1
ATOM 2060 C CA . GLY A 1 269 ? 3.393 -48.031 -27.516 1 94.94 269 GLY A CA 1
ATOM 2061 C C . GLY A 1 269 ? 2.271 -49 -27.234 1 94.94 269 GLY A C 1
ATOM 2062 O O . GLY A 1 269 ? 2.346 -50.156 -27.625 1 94.94 269 GLY A O 1
ATOM 2063 N N . VAL A 1 270 ? 1.266 -48.594 -26.641 1 95.25 270 VAL A N 1
ATOM 2064 C CA . VAL A 1 270 ? 0.123 -49.438 -26.297 1 95.25 270 VAL A CA 1
ATOM 2065 C C . VAL A 1 270 ? -0.587 -49.875 -27.578 1 95.25 270 VAL A C 1
ATOM 2067 O O . VAL A 1 270 ? -1.037 -51.031 -27.703 1 95.25 270 VAL A O 1
ATOM 2070 N N . GLU A 1 271 ? -0.708 -49.062 -28.609 1 94.56 271 GLU A N 1
ATOM 2071 C CA . GLU A 1 271 ? -1.301 -49.406 -29.891 1 94.56 271 GLU A CA 1
ATOM 2072 C C . GLU A 1 271 ? -0.49 -50.5 -30.594 1 94.56 271 GLU A C 1
ATOM 2074 O O . GLU A 1 271 ? -1.058 -51.438 -31.141 1 94.56 271 GLU A O 1
ATOM 2079 N N . GLN A 1 272 ? 0.771 -50.312 -30.531 1 94.94 272 GLN A N 1
ATOM 2080 C CA . GLN A 1 272 ? 1.652 -51.312 -31.109 1 94.94 272 GLN A CA 1
ATOM 2081 C C . GLN A 1 272 ? 1.504 -52.656 -30.406 1 94.94 272 GLN A C 1
ATOM 2083 O O . GLN A 1 272 ? 1.466 -53.719 -31.062 1 94.94 272 GLN A O 1
ATOM 2088 N N . LEU A 1 273 ? 1.412 -52.594 -29.094 1 94.88 273 LEU A N 1
ATOM 2089 C CA . LEU A 1 273 ? 1.221 -53.812 -28.312 1 94.88 273 LEU A CA 1
ATOM 2090 C C . LEU A 1 273 ? -0.104 -54.469 -28.672 1 94.88 273 LEU A C 1
ATOM 2092 O O . LEU A 1 273 ? -0.166 -55.688 -28.828 1 94.88 273 LEU A O 1
ATOM 2096 N N . ASN A 1 274 ? -1.086 -53.688 -28.828 1 94.12 274 ASN A N 1
ATOM 2097 C CA . ASN A 1 274 ? -2.393 -54.219 -29.188 1 94.12 274 ASN A CA 1
ATOM 2098 C C . ASN A 1 274 ? -2.348 -54.906 -30.547 1 94.12 274 ASN A C 1
ATOM 2100 O O . ASN A 1 274 ? -2.924 -56 -30.703 1 94.12 274 ASN A O 1
ATOM 2104 N N . ALA A 1 275 ? -1.682 -54.344 -31.484 1 94.44 275 ALA A N 1
ATOM 2105 C CA . ALA A 1 275 ? -1.541 -54.969 -32.812 1 94.44 275 ALA A CA 1
ATOM 2106 C C . ALA A 1 275 ? -0.774 -56.281 -32.719 1 94.44 275 ALA A C 1
ATOM 2108 O O . ALA A 1 275 ? -1.163 -57.281 -33.344 1 94.44 275 ALA A O 1
ATOM 2109 N N . SER A 1 276 ? 0.266 -56.188 -31.969 1 94 276 SER A N 1
ATOM 2110 C CA . SER A 1 276 ? 1.095 -57.375 -31.797 1 94 276 SER A CA 1
ATOM 2111 C C . SER A 1 276 ? 0.323 -58.469 -31.109 1 94 276 SER A C 1
ATOM 2113 O O . SER A 1 276 ? 0.409 -59.656 -31.516 1 94 276 SER A O 1
ATOM 2115 N N . VAL A 1 277 ? -0.399 -58.156 -30.109 1 94.12 277 VAL A N 1
ATOM 2116 C CA . VAL A 1 277 ? -1.202 -59.125 -29.359 1 94.12 277 VAL A CA 1
ATOM 2117 C C . VAL A 1 277 ? -2.262 -59.75 -30.266 1 94.12 277 VAL A C 1
ATOM 2119 O O . VAL A 1 277 ? -2.488 -60.938 -30.234 1 94.12 277 VAL A O 1
ATOM 2122 N N . ALA A 1 278 ? -2.857 -59 -31.094 1 93.06 278 ALA A N 1
ATOM 2123 C CA . ALA A 1 278 ? -3.852 -59.5 -32.062 1 93.06 278 ALA A CA 1
ATOM 2124 C C . ALA A 1 278 ? -3.217 -60.469 -33.062 1 93.06 278 ALA A C 1
ATOM 2126 O O . ALA A 1 278 ? -3.803 -61.5 -33.406 1 93.06 278 ALA A O 1
ATOM 2127 N N . GLU A 1 279 ? -2.059 -60.062 -33.469 1 92.69 279 GLU A N 1
ATOM 2128 C CA . GLU A 1 279 ? -1.336 -60.906 -34.438 1 92.69 279 GLU A CA 1
ATOM 2129 C C . GLU A 1 279 ? -0.995 -62.25 -33.812 1 92.69 279 GLU A C 1
ATOM 2131 O O . GLU A 1 279 ? -1.19 -63.281 -34.469 1 92.69 279 GLU A O 1
ATOM 2136 N N . ILE A 1 280 ? -0.545 -62.219 -32.625 1 94.12 280 ILE A N 1
ATOM 2137 C CA . ILE A 1 280 ? -0.214 -63.469 -31.938 1 94.12 280 ILE A CA 1
ATOM 2138 C C . ILE A 1 280 ? -1.474 -64.312 -31.75 1 94.12 280 ILE A C 1
ATOM 2140 O O . ILE A 1 280 ? -1.447 -65.5 -31.953 1 94.12 280 ILE A O 1
ATOM 2144 N N . GLY A 1 281 ? -2.562 -63.625 -31.391 1 92 281 GLY A N 1
ATOM 2145 C CA . GLY A 1 281 ? -3.828 -64.312 -31.234 1 92 281 GLY A CA 1
ATOM 2146 C C . GLY A 1 281 ? -4.258 -65.062 -32.5 1 92 281 GLY A C 1
ATOM 2147 O O . GLY A 1 281 ? -4.68 -66.188 -32.469 1 92 281 GLY A O 1
ATOM 2148 N N . ARG A 1 282 ? -4.113 -64.5 -33.656 1 93 282 ARG A N 1
ATOM 2149 C CA . ARG A 1 282 ? -4.461 -65.062 -34.906 1 93 282 ARG A CA 1
ATOM 2150 C C . ARG A 1 282 ? -3.531 -66.25 -35.25 1 93 282 ARG A C 1
ATOM 2152 O O . ARG A 1 282 ? -3.98 -67.312 -35.688 1 93 282 ARG A O 1
ATOM 2159 N N . ALA A 1 283 ? -2.279 -65.938 -34.969 1 90.75 283 ALA A N 1
ATOM 2160 C CA . ALA A 1 283 ? -1.287 -67 -35.219 1 90.75 283 ALA A CA 1
ATOM 2161 C C . ALA A 1 283 ? -1.559 -68.25 -34.375 1 90.75 283 ALA A C 1
ATOM 2163 O O . ALA A 1 283 ? -1.494 -69.375 -34.875 1 90.75 283 ALA A O 1
ATOM 2164 N N . VAL A 1 284 ? -1.923 -68 -33.156 1 91.56 284 VAL A N 1
ATOM 2165 C CA . VAL A 1 284 ? -2.189 -69.125 -32.219 1 91.56 284 VAL A CA 1
ATOM 2166 C C . VAL A 1 284 ? -3.441 -69.875 -32.656 1 91.56 284 VAL A C 1
ATOM 2168 O O . VAL A 1 284 ? -3.475 -71.125 -32.625 1 91.56 284 VAL A O 1
ATOM 2171 N N . THR A 1 285 ? -4.477 -69.188 -33.031 1 90 285 THR A N 1
ATOM 2172 C CA . THR A 1 285 ? -5.707 -69.812 -33.5 1 90 285 THR A CA 1
ATOM 2173 C C . THR A 1 285 ? -5.445 -70.688 -34.75 1 90 285 THR A C 1
ATOM 2175 O O . THR A 1 285 ? -5.93 -71.812 -34.844 1 90 285 THR A O 1
ATOM 2178 N N . SER A 1 286 ? -4.68 -70.125 -35.625 1 87.81 286 SER A N 1
ATOM 2179 C CA . SER A 1 286 ? -4.328 -70.812 -36.844 1 87.81 286 SER A CA 1
ATOM 2180 C C . SER A 1 286 ? -3.52 -72.062 -36.531 1 87.81 286 SER A C 1
ATOM 2182 O O . SER A 1 286 ? -3.791 -73.188 -37.062 1 87.81 286 SER A O 1
ATOM 2184 N N . ALA A 1 287 ? -2.592 -71.875 -35.625 1 86.69 287 ALA A N 1
ATOM 2185 C CA . ALA A 1 287 ? -1.761 -73 -35.25 1 86.69 287 ALA A CA 1
ATOM 2186 C C . ALA A 1 287 ? -2.598 -74.125 -34.562 1 86.69 287 ALA A C 1
ATOM 2188 O O . ALA A 1 287 ? -2.365 -75.312 -34.812 1 86.69 287 ALA A O 1
ATOM 2189 N N . SER A 1 288 ? -3.549 -73.75 -33.781 1 87.25 288 SER A N 1
ATOM 2190 C CA . SER A 1 288 ? -4.434 -74.688 -33.125 1 87.25 288 SER A CA 1
ATOM 2191 C C . SER A 1 288 ? -5.266 -75.5 -34.125 1 87.25 288 SER A C 1
ATOM 2193 O O . SER A 1 288 ? -5.43 -76.688 -34 1 87.25 288 SER A O 1
ATOM 2195 N N . ARG A 1 289 ? -5.727 -74.875 -35.156 1 87.81 289 ARG A N 1
ATOM 2196 C CA . ARG A 1 289 ? -6.512 -75.562 -36.188 1 87.81 289 ARG A CA 1
ATOM 2197 C C . ARG A 1 289 ? -5.668 -76.562 -36.969 1 87.81 289 ARG A C 1
ATOM 2199 O O . ARG A 1 289 ? -6.121 -77.688 -37.25 1 87.81 289 ARG A O 1
ATOM 2206 N N . VAL A 1 290 ? -4.504 -76.062 -37.188 1 83.88 290 VAL A N 1
ATOM 2207 C CA . VAL A 1 290 ? -3.584 -76.938 -37.938 1 83.88 290 VAL A CA 1
ATOM 2208 C C . VAL A 1 290 ? -3.256 -78.188 -37.094 1 83.88 290 VAL A C 1
ATOM 2210 O O . VAL A 1 290 ? -3.229 -79.312 -37.594 1 83.88 290 VAL A O 1
ATOM 2213 N N . ALA A 1 291 ? -3.076 -77.938 -35.844 1 84.25 291 ALA A N 1
ATOM 2214 C CA . ALA A 1 291 ? -2.771 -79.062 -34.938 1 84.25 291 ALA A CA 1
ATOM 2215 C C . ALA A 1 291 ? -3.943 -80 -34.844 1 84.25 291 ALA A C 1
ATOM 2217 O O . ALA A 1 291 ? -3.744 -81.25 -34.844 1 84.25 291 ALA A O 1
ATOM 2218 N N . ASP A 1 292 ? -5.16 -79.562 -34.844 1 84.5 292 ASP A N 1
ATOM 2219 C CA . ASP A 1 292 ? -6.348 -80.375 -34.812 1 84.5 292 ASP A CA 1
ATOM 2220 C C . ASP A 1 292 ? -6.43 -81.25 -36.062 1 84.5 292 ASP A C 1
ATOM 2222 O O . ASP A 1 292 ? -6.746 -82.438 -35.969 1 84.5 292 ASP A O 1
ATOM 2226 N N . GLY A 1 293 ? -6.156 -80.688 -37.156 1 83.75 293 GLY A N 1
ATOM 2227 C CA . GLY A 1 293 ? -6.133 -81.438 -38.406 1 83.75 293 GLY A CA 1
ATOM 2228 C C . GLY A 1 293 ? -5.051 -82.5 -38.406 1 83.75 293 GLY A C 1
ATOM 2229 O O . GLY A 1 293 ? -5.273 -83.625 -38.906 1 83.75 293 GLY A O 1
ATOM 2230 N N . ALA A 1 294 ? -3.951 -82.188 -37.75 1 84.38 294 ALA A N 1
ATOM 2231 C CA . ALA A 1 294 ? -2.836 -83.125 -37.719 1 84.38 294 ALA A CA 1
ATOM 2232 C C . ALA A 1 294 ? -3.176 -84.312 -36.844 1 84.38 294 ALA A C 1
ATOM 2234 O O . ALA A 1 294 ? -2.771 -85.438 -37.125 1 84.38 294 ALA A O 1
ATOM 2235 N N . VAL A 1 295 ? -3.906 -84.188 -35.75 1 83.38 295 VAL A N 1
ATOM 2236 C CA . VAL A 1 295 ? -4.328 -85.25 -34.875 1 83.38 295 VAL A CA 1
ATOM 2237 C C . VAL A 1 295 ? -5.195 -86.25 -35.656 1 83.38 295 VAL A C 1
ATOM 2239 O O . VAL A 1 295 ? -5.008 -87.5 -35.562 1 83.38 295 VAL A O 1
ATOM 2242 N N . ALA A 1 296 ? -6.023 -85.75 -36.531 1 84.69 296 ALA A N 1
ATOM 2243 C CA . ALA A 1 296 ? -6.895 -86.625 -37.344 1 84.69 296 ALA A CA 1
ATOM 2244 C C . ALA A 1 296 ? -6.086 -87.375 -38.344 1 84.69 296 ALA A C 1
ATOM 2246 O O . ALA A 1 296 ? -6.328 -88.625 -38.531 1 84.69 296 ALA A O 1
ATOM 2247 N N . GLU A 1 297 ? -5.152 -86.75 -38.875 1 82.62 297 GLU A N 1
ATOM 2248 C CA . GLU A 1 297 ? -4.316 -87.375 -39.875 1 82.62 297 GLU A CA 1
ATOM 2249 C C . GLU A 1 297 ? -3.457 -88.5 -39.219 1 82.62 297 GLU A C 1
ATOM 2251 O O . GLU A 1 297 ? -3.244 -89.562 -39.812 1 82.62 297 GLU A O 1
ATOM 2256 N N . THR A 1 298 ? -3.004 -88.188 -38.062 1 87 298 THR A N 1
ATOM 2257 C CA . THR A 1 298 ? -2.182 -89.188 -37.344 1 87 298 THR A CA 1
ATOM 2258 C C . THR A 1 298 ? -2.998 -90.438 -37 1 87 298 THR A C 1
ATOM 2260 O O . THR A 1 298 ? -2.506 -91.562 -37.094 1 87 298 THR A O 1
ATOM 2263 N N . THR A 1 299 ? -4.227 -90.25 -36.625 1 86.56 299 THR A N 1
ATOM 2264 C CA . THR A 1 299 ? -5.105 -91.375 -36.312 1 86.56 299 THR A CA 1
ATOM 2265 C C . THR A 1 299 ? -5.371 -92.25 -37.562 1 86.56 299 THR A C 1
ATOM 2267 O O . THR A 1 299 ? -5.305 -93.438 -37.5 1 86.56 299 THR A O 1
ATOM 2270 N N . ALA A 1 300 ? -5.562 -91.562 -38.656 1 84.75 300 ALA A N 1
ATOM 2271 C CA . ALA A 1 300 ? -5.816 -92.312 -39.906 1 84.75 300 ALA A CA 1
ATOM 2272 C C . ALA A 1 300 ? -4.586 -93.062 -40.344 1 84.75 300 ALA A C 1
ATOM 2274 O O . ALA A 1 300 ? -4.703 -94.188 -40.875 1 84.75 300 ALA A O 1
ATOM 2275 N N . THR A 1 301 ? -3.498 -92.438 -40.125 1 85.75 301 THR A N 1
ATOM 2276 C CA . THR A 1 301 ? -2.244 -93.062 -40.469 1 85.75 301 THR A CA 1
ATOM 2277 C C . THR A 1 301 ? -2.01 -94.312 -39.594 1 85.75 301 THR A C 1
ATOM 2279 O O . THR A 1 301 ? -1.585 -95.375 -40.094 1 85.75 301 THR A O 1
ATOM 2282 N N . ARG A 1 302 ? -2.277 -94.188 -38.375 1 87.56 302 ARG A N 1
ATOM 2283 C CA . ARG A 1 302 ? -2.139 -95.312 -37.438 1 87.56 302 ARG A CA 1
ATOM 2284 C C . ARG A 1 302 ? -3.033 -96.438 -37.875 1 87.56 302 ARG A C 1
ATOM 2286 O O . ARG A 1 302 ? -2.605 -97.625 -37.844 1 87.56 302 ARG A O 1
ATOM 2293 N N . ASP A 1 303 ? -4.172 -96.188 -38.281 1 87.56 303 ASP A N 1
ATOM 2294 C CA . ASP A 1 303 ? -5.105 -97.188 -38.719 1 87.56 303 ASP A CA 1
ATOM 2295 C C . ASP A 1 303 ? -4.594 -97.938 -39.969 1 87.56 303 ASP A C 1
ATOM 2297 O O . ASP A 1 303 ? -4.676 -99.125 -40.062 1 87.56 303 ASP A O 1
ATOM 2301 N N . ALA A 1 304 ? -4.09 -97.125 -40.875 1 85.62 304 ALA A N 1
ATOM 2302 C CA . ALA A 1 304 ? -3.57 -97.688 -42.094 1 85.62 304 ALA A CA 1
ATOM 2303 C C . ALA A 1 304 ? -2.389 -98.625 -41.844 1 85.62 304 ALA A C 1
ATOM 2305 O O . ALA A 1 304 ? -2.303 -99.75 -42.406 1 85.62 304 ALA A O 1
ATOM 2306 N N . ILE A 1 305 ? -1.608 -98.25 -40.906 1 87.25 305 ILE A N 1
ATOM 2307 C CA . ILE A 1 305 ? -0.422 -99 -40.594 1 87.25 305 ILE A CA 1
ATOM 2308 C C . ILE A 1 305 ? -0.832 -100.312 -39.844 1 87.25 305 ILE A C 1
ATOM 2310 O O . ILE A 1 305 ? -0.254 -101.375 -40.031 1 87.25 305 ILE A O 1
ATOM 2314 N N . ASP A 1 306 ? -1.804 -100.188 -39 1 87.25 306 ASP A N 1
ATOM 2315 C CA . ASP A 1 306 ? -2.322 -101.375 -38.312 1 87.25 306 ASP A CA 1
ATOM 2316 C C . ASP A 1 306 ? -2.881 -102.375 -39.281 1 87.25 306 ASP A C 1
ATOM 2318 O O . ASP A 1 306 ? -2.65 -103.562 -39.125 1 87.25 306 ASP A O 1
ATOM 2322 N N . ARG A 1 307 ? -3.521 -102 -40.312 1 88.25 307 ARG A N 1
ATOM 2323 C CA . ARG A 1 307 ? -4.039 -102.875 -41.344 1 88.25 307 ARG A CA 1
ATOM 2324 C C . ARG A 1 307 ? -2.902 -103.562 -42.094 1 88.25 307 ARG A C 1
ATOM 2326 O O . ARG A 1 307 ? -2.979 -104.75 -42.406 1 88.25 307 ARG A O 1
ATOM 2333 N N . LEU A 1 308 ? -1.925 -102.688 -42.25 1 86 308 LEU A N 1
ATOM 2334 C CA . LEU A 1 308 ? -0.738 -103.25 -42.938 1 86 308 LEU A CA 1
ATOM 2335 C C . LEU A 1 308 ? -0.112 -104.375 -42.094 1 86 308 LEU A C 1
ATOM 2337 O O . LEU A 1 308 ? 0.254 -105.375 -42.656 1 86 308 LEU A O 1
ATOM 2341 N N . GLY A 1 309 ? -0.052 -104.125 -40.875 1 83.88 309 GLY A N 1
ATOM 2342 C CA . GLY A 1 309 ? 0.479 -105.125 -39.969 1 83.88 309 GLY A CA 1
ATOM 2343 C C . GLY A 1 309 ? -0.357 -106.375 -39.938 1 83.88 309 GLY A C 1
ATOM 2344 O O . GLY A 1 309 ? 0.179 -107.5 -40 1 83.88 309 GLY A O 1
ATOM 2345 N N . ALA A 1 310 ? -1.591 -106.312 -40 1 90.19 310 ALA A N 1
ATOM 2346 C CA . ALA A 1 310 ? -2.502 -107.438 -39.938 1 90.19 310 ALA A CA 1
ATOM 2347 C C . ALA A 1 310 ? -2.428 -108.312 -41.219 1 90.19 310 ALA A C 1
ATOM 2349 O O . ALA A 1 310 ? -2.395 -109.5 -41.188 1 90.19 310 ALA A O 1
ATOM 2350 N N . ASN A 1 311 ? -2.381 -107.5 -42.25 1 88.88 311 ASN A N 1
ATOM 2351 C CA . ASN A 1 311 ? -2.275 -108.188 -43.531 1 88.88 311 ASN A CA 1
ATOM 2352 C C . ASN A 1 311 ? -0.958 -108.938 -43.656 1 88.88 311 ASN A C 1
ATOM 2354 O O . ASN A 1 311 ? -0.924 -110.062 -44.219 1 88.88 311 ASN A O 1
ATOM 2358 N N . SER A 1 312 ? 0.029 -108.375 -43.125 1 88.81 312 SER A N 1
ATOM 2359 C CA . SER A 1 312 ? 1.345 -109 -43.188 1 88.81 312 SER A CA 1
ATOM 2360 C C . SER A 1 312 ? 1.376 -110.312 -42.375 1 88.81 312 SER A C 1
ATOM 2362 O O . SER A 1 312 ? 2.004 -111.312 -42.781 1 88.81 312 SER A O 1
ATOM 2364 N N . VAL A 1 313 ? 0.701 -110.375 -41.344 1 91.06 313 VAL A N 1
ATOM 2365 C CA . VAL A 1 313 ? 0.618 -111.562 -40.5 1 91.06 313 VAL A CA 1
ATOM 2366 C C . VAL A 1 313 ? -0.139 -112.688 -41.25 1 91.06 313 VAL A C 1
ATOM 2368 O O . VAL A 1 313 ? 0.273 -113.812 -41.25 1 91.06 313 VAL A O 1
ATOM 2371 N N . GLU A 1 314 ? -1.154 -112.312 -41.938 1 92.38 314 GLU A N 1
ATOM 2372 C CA . GLU A 1 314 ? -1.945 -113.312 -42.719 1 92.38 314 GLU A CA 1
ATOM 2373 C C . GLU A 1 314 ? -1.143 -113.875 -43.875 1 92.38 314 GLU A C 1
ATOM 2375 O O . GLU A 1 314 ? -1.22 -115.062 -44.156 1 92.38 314 GLU A O 1
ATOM 2380 N N . ILE A 1 315 ? -0.448 -113 -44.375 1 92.62 315 ILE A N 1
ATOM 2381 C CA . ILE A 1 315 ? 0.406 -113.438 -45.469 1 92.62 315 ILE A CA 1
ATOM 2382 C C . ILE A 1 315 ? 1.434 -114.438 -44.938 1 92.62 315 ILE A C 1
ATOM 2384 O O . ILE A 1 315 ? 1.7 -115.438 -45.594 1 92.62 315 ILE A O 1
ATOM 2388 N N . GLY A 1 316 ? 1.938 -114.125 -43.812 1 89.56 316 GLY A N 1
ATOM 2389 C CA . GLY A 1 316 ? 2.889 -115 -43.188 1 89.56 316 GLY A CA 1
ATOM 2390 C C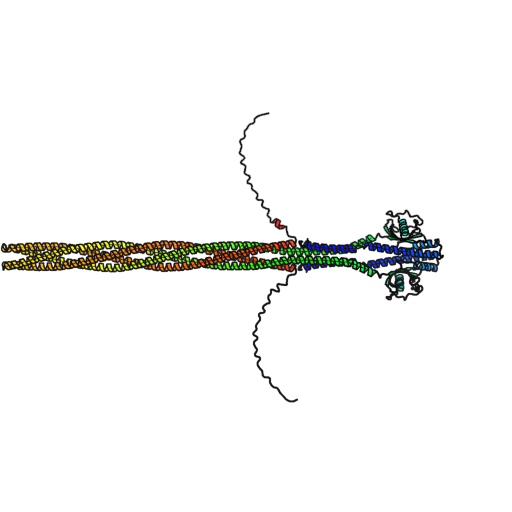 . GLY A 1 316 ? 2.33 -116.438 -42.969 1 89.56 316 GLY A C 1
ATOM 2391 O O . GLY A 1 316 ? 3.002 -117.438 -43.281 1 89.56 316 GLY A O 1
ATOM 2392 N N . LYS A 1 317 ? 1.139 -116.625 -42.75 1 93.88 317 LYS A N 1
ATOM 2393 C CA . LYS A 1 317 ? 0.486 -117.875 -42.5 1 93.88 317 LYS A CA 1
ATOM 2394 C C . LYS A 1 317 ? 0.299 -118.625 -43.812 1 93.88 317 LYS A C 1
ATOM 2396 O O . LYS A 1 317 ? 0.539 -119.875 -43.875 1 93.88 317 LYS A O 1
ATOM 2401 N N . VAL A 1 318 ? -0.08 -117.875 -44.75 1 94.31 318 VAL A N 1
ATOM 2402 C CA . VAL A 1 318 ? -0.357 -118.562 -46.031 1 94.31 318 VAL A CA 1
ATOM 2403 C C . VAL A 1 318 ? 0.947 -119 -46.656 1 94.31 318 VAL A C 1
ATOM 2405 O O . VAL A 1 318 ? 0.992 -120.125 -47.25 1 94.31 318 VAL A O 1
ATOM 2408 N N . VAL A 1 319 ? 1.932 -118.25 -46.406 1 93.94 319 VAL A N 1
ATOM 2409 C CA . VAL A 1 319 ? 3.236 -118.625 -46.969 1 93.94 319 VAL A CA 1
ATOM 2410 C C . VAL A 1 319 ? 3.785 -119.812 -46.281 1 93.94 319 VAL A C 1
ATOM 2412 O O . VAL A 1 319 ? 4.418 -120.688 -46.906 1 93.94 319 VAL A O 1
ATOM 2415 N N . GLU A 1 320 ? 3.514 -120 -45.125 1 92.69 320 GLU A N 1
ATOM 2416 C CA . GLU A 1 320 ? 3.896 -121.188 -44.406 1 92.69 320 GLU A CA 1
ATOM 2417 C C . GLU A 1 320 ? 3.186 -122.438 -44.938 1 92.69 320 GLU A C 1
ATOM 2419 O O . GLU A 1 320 ? 3.793 -123.5 -45.094 1 92.69 320 GLU A O 1
ATOM 2424 N N . VAL A 1 321 ? 2.008 -122.25 -45.25 1 93.88 321 VAL A N 1
ATOM 2425 C CA . VAL A 1 321 ? 1.229 -123.375 -45.844 1 93.88 321 VAL A CA 1
ATOM 2426 C C . VAL A 1 321 ? 1.791 -123.75 -47.188 1 93.88 321 VAL A C 1
ATOM 2428 O O . VAL A 1 321 ? 1.942 -124.938 -47.5 1 93.88 321 VAL A O 1
ATOM 2431 N N . ILE A 1 322 ? 2.123 -122.688 -47.844 1 95 322 ILE A N 1
ATOM 2432 C CA . ILE A 1 322 ? 2.693 -122.938 -49.188 1 95 322 ILE A CA 1
ATOM 2433 C C . ILE A 1 322 ? 4.016 -123.688 -49.031 1 95 322 ILE A C 1
ATOM 2435 O O . ILE A 1 322 ? 4.293 -124.625 -49.781 1 95 322 ILE A O 1
ATOM 2439 N N . GLY A 1 323 ? 4.738 -123.312 -48.094 1 92.94 323 GLY A N 1
ATOM 2440 C CA . GLY A 1 323 ? 5.98 -124 -47.812 1 92.94 323 GLY A CA 1
ATOM 2441 C C . GLY A 1 323 ? 5.777 -125.5 -47.406 1 92.94 323 GLY A C 1
ATOM 2442 O O . GLY A 1 323 ? 6.512 -126.375 -47.875 1 92.94 323 GLY A O 1
ATOM 2443 N N . ALA A 1 324 ? 4.789 -125.75 -46.781 1 94.88 324 ALA A N 1
ATOM 2444 C CA . ALA A 1 324 ? 4.461 -127.125 -46.375 1 94.88 324 ALA A CA 1
ATOM 2445 C C . ALA A 1 324 ? 4.004 -127.938 -47.562 1 94.88 324 ALA A C 1
ATOM 2447 O O . ALA A 1 324 ? 4.344 -129.125 -47.656 1 94.88 324 ALA A O 1
ATOM 2448 N N . ILE A 1 325 ? 3.324 -127.312 -48.281 1 95.75 325 ILE A N 1
ATOM 2449 C CA . ILE A 1 325 ? 2.84 -127.938 -49.5 1 95.75 325 ILE A CA 1
ATOM 2450 C C . ILE A 1 325 ? 4.016 -128.25 -50.406 1 95.75 325 ILE A C 1
ATOM 2452 O O . ILE A 1 325 ? 4.066 -129.375 -50.969 1 95.75 325 ILE A O 1
ATOM 2456 N N . ALA A 1 326 ? 4.887 -127.438 -50.469 1 95.94 326 ALA A N 1
ATOM 2457 C CA . ALA A 1 326 ? 6.082 -127.688 -51.281 1 95.94 326 ALA A CA 1
ATOM 2458 C C . ALA A 1 326 ? 6.91 -128.875 -50.719 1 95.94 326 ALA A C 1
ATOM 2460 O O . ALA A 1 326 ? 7.414 -129.625 -51.469 1 95.94 326 ALA A O 1
ATOM 2461 N N . ASP A 1 327 ? 6.98 -129 -49.531 1 94.75 327 ASP A N 1
ATOM 2462 C CA . ASP A 1 327 ? 7.703 -130 -48.875 1 94.75 327 ASP A CA 1
ATOM 2463 C C . ASP A 1 327 ? 7 -131.375 -49.125 1 94.75 327 ASP A C 1
ATOM 2465 O O . ASP A 1 327 ? 7.656 -132.375 -49.375 1 94.75 327 ASP A O 1
ATOM 2469 N N . GLN A 1 328 ? 5.801 -131.375 -49.031 1 95.38 328 GLN A N 1
ATOM 2470 C CA . GLN A 1 328 ? 5.023 -132.5 -49.25 1 95.38 328 GLN A CA 1
ATOM 2471 C C . GLN A 1 328 ? 5.125 -133 -50.719 1 95.38 328 GLN A C 1
ATOM 2473 O O . GLN A 1 328 ? 5.25 -134.25 -50.969 1 95.38 328 GLN A O 1
ATOM 2478 N N . THR A 1 329 ? 5.07 -131.875 -51.5 1 93.94 329 THR A N 1
ATOM 2479 C CA . THR A 1 329 ? 5.203 -132.25 -52.906 1 93.94 329 THR A CA 1
ATOM 2480 C C . THR A 1 329 ? 6.59 -132.75 -53.219 1 93.94 329 THR A C 1
ATOM 2482 O O . THR A 1 329 ? 6.723 -133.75 -54.031 1 93.94 329 THR A O 1
ATOM 2485 N N . ASN A 1 330 ? 7.527 -132.375 -52.656 1 93.12 330 ASN A N 1
ATOM 2486 C CA . ASN A 1 330 ? 8.891 -132.875 -52.781 1 93.12 330 ASN A CA 1
ATOM 2487 C C . ASN A 1 330 ? 9.016 -134.25 -52.312 1 93.12 330 ASN A C 1
ATOM 2489 O O . ASN A 1 330 ? 9.664 -135.125 -52.969 1 93.12 330 ASN A O 1
ATOM 2493 N N . LEU A 1 331 ? 8.383 -134.625 -51.344 1 93.94 331 LEU A N 1
ATOM 2494 C CA . LEU A 1 331 ? 8.398 -136 -50.812 1 93.94 331 LEU A CA 1
ATOM 2495 C C . LEU A 1 331 ? 7.652 -137 -51.719 1 93.94 331 LEU A C 1
ATOM 2497 O O . LEU A 1 331 ? 8.094 -138.125 -51.938 1 93.94 331 LEU A O 1
ATOM 2501 N N . LEU A 1 332 ? 6.637 -136.5 -52.125 1 92.88 332 LEU A N 1
ATOM 2502 C CA . LEU A 1 332 ? 5.867 -137.25 -53.062 1 92.88 332 LEU A CA 1
ATOM 2503 C C . LEU A 1 332 ? 6.656 -137.5 -54.344 1 92.88 332 LEU A C 1
ATOM 2505 O O . LEU A 1 332 ? 6.633 -138.625 -54.875 1 92.88 332 LEU A O 1
ATOM 2509 N N . ALA A 1 333 ? 7.324 -136.5 -54.75 1 92.12 333 ALA A N 1
ATOM 2510 C CA . ALA A 1 333 ? 8.148 -136.625 -55.938 1 92.12 333 ALA A CA 1
ATOM 2511 C C . ALA A 1 333 ? 9.336 -137.625 -55.688 1 92.12 333 ALA A C 1
ATOM 2513 O O . ALA A 1 333 ? 9.711 -138.375 -56.562 1 92.12 333 ALA A O 1
ATOM 2514 N N . LEU A 1 334 ? 9.844 -137.625 -54.594 1 91.25 334 LEU A N 1
ATOM 2515 C CA . LEU A 1 334 ? 10.93 -138.5 -54.219 1 91.25 334 LEU A CA 1
ATOM 2516 C C . LEU A 1 334 ? 10.445 -140 -54.188 1 91.25 334 LEU A C 1
ATOM 2518 O O . LEU A 1 334 ? 11.109 -140.875 -54.719 1 91.25 334 LEU A O 1
ATOM 2522 N N . ASN A 1 335 ? 9.383 -140.125 -53.719 1 88.12 335 ASN A N 1
ATOM 2523 C CA . ASN A 1 335 ? 8.797 -141.5 -53.688 1 88.12 335 ASN A CA 1
ATOM 2524 C C . ASN A 1 335 ? 8.477 -142 -55.094 1 88.12 335 ASN A C 1
ATOM 2526 O O . ASN A 1 335 ? 8.656 -143.25 -55.375 1 88.12 335 ASN A O 1
ATOM 2530 N N . ALA A 1 336 ? 8.031 -141 -55.781 1 86.75 336 ALA A N 1
ATOM 2531 C CA . ALA A 1 336 ? 7.73 -141.375 -57.156 1 86.75 336 ALA A CA 1
ATOM 2532 C C . ALA A 1 336 ? 9.008 -141.625 -57.938 1 86.75 336 ALA A C 1
ATOM 2534 O O . ALA A 1 336 ? 9.008 -142.5 -58.812 1 86.75 336 ALA A O 1
ATOM 2535 N N . THR A 1 337 ? 10.031 -141.125 -57.656 1 88.5 337 THR A N 1
ATOM 2536 C CA . THR A 1 337 ? 11.328 -141.375 -58.25 1 88.5 337 THR A CA 1
ATOM 2537 C C . THR A 1 337 ? 11.812 -142.75 -57.844 1 88.5 337 THR A C 1
ATOM 2539 O O . THR A 1 337 ? 12.32 -143.5 -58.688 1 88.5 337 THR A O 1
ATOM 2542 N N . ILE A 1 338 ? 11.562 -143.125 -56.781 1 84.88 338 ILE A N 1
ATOM 2543 C CA . ILE A 1 338 ? 11.969 -144.5 -56.281 1 84.88 338 ILE A CA 1
ATOM 2544 C C . ILE A 1 338 ? 11.125 -145.5 -56.938 1 84.88 338 ILE A C 1
ATOM 2546 O O . ILE A 1 338 ? 11.664 -146.625 -57.406 1 84.88 338 ILE A O 1
ATOM 2550 N N . GLU A 1 339 ? 9.93 -145.375 -57 1 80.31 339 GLU A N 1
ATOM 2551 C CA . GLU A 1 339 ? 9.023 -146.375 -57.594 1 80.31 339 GLU A CA 1
ATOM 2552 C C . GLU A 1 339 ? 9.281 -146.5 -59.062 1 80.31 339 GLU A C 1
ATOM 2554 O O . GLU A 1 339 ? 9.203 -147.625 -59.594 1 80.31 339 GLU A O 1
ATOM 2559 N N . SER A 1 340 ? 9.578 -145.375 -59.688 1 85.56 340 SER A N 1
ATOM 2560 C CA . SER A 1 340 ? 9.883 -145.375 -61.094 1 85.56 340 SER A CA 1
ATOM 2561 C C . SER A 1 340 ? 11.156 -146.25 -61.344 1 85.56 340 SER A C 1
ATOM 2563 O O . SER A 1 340 ? 11.25 -147 -62.344 1 85.56 340 SER A O 1
ATOM 2565 N N . ALA A 1 341 ? 12.062 -146.25 -60.562 1 83.75 341 ALA A N 1
ATOM 2566 C CA . ALA A 1 341 ? 13.289 -147 -60.688 1 83.75 341 ALA A CA 1
ATOM 2567 C C . ALA A 1 341 ? 13.008 -148.5 -60.5 1 83.75 341 ALA A C 1
ATOM 2569 O O . ALA A 1 341 ? 13.586 -149.375 -61.188 1 83.75 341 ALA A O 1
ATOM 2570 N N . ARG A 1 342 ? 12.18 -148.75 -59.719 1 80.88 342 ARG A N 1
ATOM 2571 C CA . ARG A 1 342 ? 11.82 -150.125 -59.406 1 80.88 342 ARG A CA 1
ATOM 2572 C C . ARG A 1 342 ? 11.094 -150.75 -60.562 1 80.88 342 ARG A C 1
ATOM 2574 O O . ARG A 1 342 ? 11.164 -152 -60.719 1 80.88 342 ARG A O 1
ATOM 2581 N N . ALA A 1 343 ? 10.398 -150 -61.281 1 80.44 343 ALA A N 1
ATOM 2582 C CA . ALA A 1 343 ? 9.594 -150.5 -62.375 1 80.44 343 ALA A CA 1
ATOM 2583 C C . ALA A 1 343 ? 10.445 -150.75 -63.625 1 80.44 343 ALA A C 1
ATOM 2585 O O . ALA A 1 343 ? 9.953 -151.25 -64.625 1 80.44 343 ALA A O 1
ATOM 2586 N N . GLY A 1 344 ? 11.789 -150.375 -63.656 1 79.75 344 GLY A N 1
ATOM 2587 C CA . GLY A 1 344 ? 12.75 -150.625 -64.688 1 79.75 344 GLY A CA 1
ATOM 2588 C C . GLY A 1 344 ? 12.484 -149.875 -66 1 79.75 344 GLY A C 1
ATOM 2589 O O . GLY A 1 344 ? 12.344 -148.625 -65.938 1 79.75 344 GLY A O 1
ATOM 2590 N N . VAL A 1 345 ? 12.203 -150.625 -67.125 1 77.31 345 VAL A N 1
ATOM 2591 C CA . VAL A 1 345 ? 12.07 -150 -68.5 1 77.31 345 VAL A CA 1
ATOM 2592 C C . VAL A 1 345 ? 10.688 -149.375 -68.625 1 77.31 345 VAL A C 1
ATOM 2594 O O . VAL A 1 345 ? 10.523 -148.375 -69.312 1 77.31 345 VAL A O 1
ATOM 2597 N N . ALA A 1 346 ? 9.781 -149.875 -67.875 1 75.25 346 ALA A N 1
ATOM 2598 C CA . ALA A 1 346 ? 8.414 -149.375 -68 1 75.25 346 ALA A CA 1
ATOM 2599 C C . ALA A 1 346 ? 8.266 -148 -67.188 1 75.25 346 ALA A C 1
ATOM 2601 O O . ALA A 1 346 ? 7.32 -147.25 -67.438 1 75.25 346 ALA A O 1
ATOM 2602 N N . GLY A 1 347 ? 9.312 -147.75 -66.5 1 80.19 347 GLY A N 1
ATOM 2603 C CA . GLY A 1 347 ? 9.219 -146.625 -65.562 1 80.19 347 GLY A CA 1
ATOM 2604 C C . GLY A 1 347 ? 10.039 -145.375 -66.062 1 80.19 347 GLY A C 1
ATOM 2605 O O . GLY A 1 347 ? 10.07 -144.375 -65.375 1 80.19 347 GLY A O 1
ATOM 2606 N N . ARG A 1 348 ? 10.641 -145.5 -67.062 1 84.94 348 ARG A N 1
ATOM 2607 C CA . ARG A 1 348 ? 11.578 -144.5 -67.562 1 84.94 348 ARG A CA 1
ATOM 2608 C C . ARG A 1 348 ? 10.859 -143.125 -67.75 1 84.94 348 ARG A C 1
ATOM 2610 O O . ARG A 1 348 ? 11.375 -142.125 -67.438 1 84.94 348 ARG A O 1
ATOM 2617 N N . GLY A 1 349 ? 9.75 -143.125 -68.312 1 80.88 349 GLY A N 1
ATOM 2618 C CA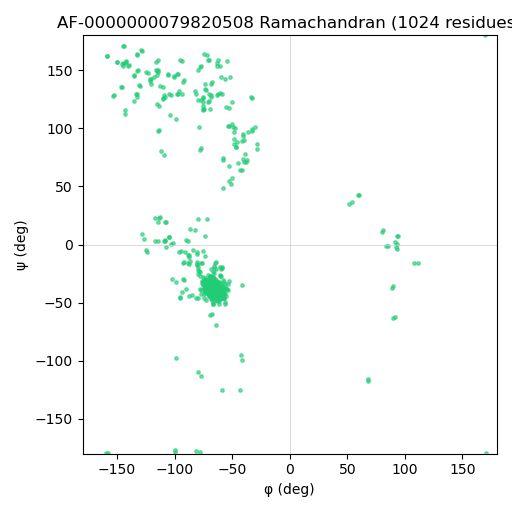 . GLY A 1 349 ? 8.992 -141.875 -68.562 1 80.88 349 GLY A CA 1
ATOM 2619 C C . GLY A 1 349 ? 8.523 -141.25 -67.25 1 80.88 349 GLY A C 1
ATOM 2620 O O . GLY A 1 349 ? 8.586 -140 -67.125 1 80.88 349 GLY A O 1
ATOM 2621 N N . PHE A 1 350 ? 8.18 -142 -66.25 1 83.25 350 PHE A N 1
ATOM 2622 C CA . PHE A 1 350 ? 7.695 -141.5 -65 1 83.25 350 PHE A CA 1
ATOM 2623 C C . PHE A 1 350 ? 8.844 -141 -64.188 1 83.25 350 PHE A C 1
ATOM 2625 O O . PHE A 1 350 ? 8.656 -140 -63.375 1 83.25 350 PHE A O 1
ATOM 2632 N N . ALA A 1 351 ? 10 -141.5 -64.375 1 86.62 351 ALA A N 1
ATOM 2633 C CA . ALA A 1 351 ? 11.18 -141.125 -63.625 1 86.62 351 ALA A CA 1
ATOM 2634 C C . ALA A 1 351 ? 11.508 -139.625 -64.062 1 86.62 351 ALA A C 1
ATOM 2636 O O . ALA A 1 351 ? 11.914 -138.875 -63.188 1 86.62 351 ALA A O 1
ATOM 2637 N N . VAL A 1 352 ? 11.18 -139.25 -65.25 1 88.06 352 VAL A N 1
ATOM 2638 C CA . VAL A 1 352 ? 11.438 -138 -65.75 1 88.06 352 VAL A CA 1
ATOM 2639 C C . VAL A 1 352 ? 10.43 -137 -65.188 1 88.06 352 VAL A C 1
ATOM 2641 O O . VAL A 1 352 ? 10.805 -135.875 -64.688 1 88.06 352 VAL A O 1
ATOM 2644 N N . VAL A 1 353 ? 9.32 -137.375 -65.062 1 88.38 353 VAL A N 1
ATOM 2645 C CA . VAL A 1 353 ? 8.266 -136.625 -64.5 1 88.38 353 VAL A CA 1
ATOM 2646 C C . VAL A 1 353 ? 8.5 -136.375 -63.031 1 88.38 353 VAL A C 1
ATOM 2648 O O . VAL A 1 353 ? 8.391 -135.25 -62.5 1 88.38 353 VAL A O 1
ATOM 2651 N N . ALA A 1 354 ? 8.797 -137.375 -62.344 1 89.12 354 ALA A N 1
ATOM 2652 C CA . ALA A 1 354 ? 9.031 -137.25 -60.906 1 89.12 354 ALA A CA 1
ATOM 2653 C C . ALA A 1 354 ? 10.203 -136.375 -60.562 1 89.12 354 ALA A C 1
ATOM 2655 O O . ALA A 1 354 ? 10.156 -135.625 -59.594 1 89.12 354 ALA A O 1
ATOM 2656 N N . SER A 1 355 ? 11.211 -136.5 -61.438 1 91.38 355 SER A N 1
ATOM 2657 C CA . SER A 1 355 ? 12.383 -135.625 -61.219 1 91.38 355 SER A CA 1
ATOM 2658 C C . SER A 1 355 ? 12.062 -134.125 -61.469 1 91.38 355 SER A C 1
ATOM 2660 O O . SER A 1 355 ? 12.539 -133.25 -60.719 1 91.38 355 SER A O 1
ATOM 2662 N N . GLU A 1 356 ? 11.211 -134 -62.375 1 93.44 356 GLU A N 1
ATOM 2663 C CA . GLU A 1 356 ? 10.836 -132.625 -62.688 1 93.44 356 GLU A CA 1
ATOM 2664 C C . GLU A 1 356 ? 9.953 -132 -61.594 1 93.44 356 GLU A C 1
ATOM 2666 O O . GLU A 1 356 ? 10.117 -130.875 -61.188 1 93.44 356 GLU A O 1
ATOM 2671 N N . VAL A 1 357 ? 9.086 -132.75 -61.094 1 94.06 357 VAL A N 1
ATOM 2672 C CA . VAL A 1 357 ? 8.211 -132.25 -60 1 94.06 357 VAL A CA 1
ATOM 2673 C C . VAL A 1 357 ? 9.039 -132.125 -58.75 1 94.06 357 VAL A C 1
ATOM 2675 O O . VAL A 1 357 ? 8.773 -131.125 -57.969 1 94.06 357 VAL A O 1
ATOM 2678 N N . LYS A 1 358 ? 9.945 -132.875 -58.562 1 94.19 358 LYS A N 1
ATOM 2679 C CA . LYS A 1 358 ? 10.844 -132.75 -57.438 1 94.19 358 LYS A CA 1
ATOM 2680 C C . LYS A 1 358 ? 11.586 -131.375 -57.5 1 94.19 358 LYS A C 1
ATOM 2682 O O . LYS A 1 358 ? 11.672 -130.625 -56.5 1 94.19 358 LYS A O 1
ATOM 2687 N N . ASP A 1 359 ? 12.094 -131 -58.656 1 94.25 359 ASP A N 1
ATOM 2688 C CA . ASP A 1 359 ? 12.82 -129.75 -58.844 1 94.25 359 ASP A CA 1
ATOM 2689 C C . ASP A 1 359 ? 11.906 -128.5 -58.656 1 94.25 359 ASP A C 1
ATOM 2691 O O . ASP A 1 359 ? 12.297 -127.562 -58.062 1 94.25 359 ASP A O 1
ATOM 2695 N N . LEU A 1 360 ? 10.742 -128.75 -59.062 1 94.06 360 LEU A N 1
ATOM 2696 C CA . LEU A 1 360 ? 9.773 -127.625 -58.938 1 94.06 360 LEU A CA 1
ATOM 2697 C C . LEU A 1 360 ? 9.359 -127.438 -57.469 1 94.06 360 LEU A C 1
ATOM 2699 O O . LEU A 1 360 ? 9.164 -126.312 -57.031 1 94.06 360 LEU A O 1
ATOM 2703 N N . ALA A 1 361 ? 9.211 -128.5 -56.781 1 95.25 361 ALA A N 1
ATOM 2704 C CA . ALA A 1 361 ? 8.883 -128.375 -55.375 1 95.25 361 ALA A CA 1
ATOM 2705 C C . ALA A 1 361 ? 10.008 -127.75 -54.562 1 95.25 361 ALA A C 1
ATOM 2707 O O . ALA A 1 361 ? 9.742 -126.938 -53.656 1 95.25 361 ALA A O 1
ATOM 2708 N N . ARG A 1 362 ? 11.211 -128 -54.969 1 94.25 362 ARG A N 1
ATOM 2709 C CA . ARG A 1 362 ? 12.359 -127.438 -54.312 1 94.25 362 ARG A CA 1
ATOM 2710 C C . ARG A 1 362 ? 12.43 -125.938 -54.594 1 94.25 362 ARG A C 1
ATOM 2712 O O . ARG A 1 362 ? 12.781 -125.125 -53.75 1 94.25 362 ARG A O 1
ATOM 2719 N N . GLU A 1 363 ? 12.102 -125.625 -55.75 1 94.19 363 GLU A N 1
ATOM 2720 C CA . GLU A 1 363 ? 12.086 -124.25 -56.156 1 94.19 363 GLU A CA 1
ATOM 2721 C C . GLU A 1 363 ? 10.992 -123.5 -55.406 1 94.19 363 GLU A C 1
ATOM 2723 O O . GLU A 1 363 ? 11.203 -122.312 -54.969 1 94.19 363 GLU A O 1
ATOM 2728 N N . THR A 1 364 ? 9.906 -124 -55.219 1 94.81 364 THR A N 1
ATOM 2729 C CA . THR A 1 364 ? 8.812 -123.375 -54.469 1 94.81 364 THR A CA 1
ATOM 2730 C C . THR A 1 364 ? 9.188 -123.25 -53 1 94.81 364 THR A C 1
ATOM 2732 O O . THR A 1 364 ? 8.898 -122.188 -52.406 1 94.81 364 THR A O 1
ATOM 2735 N N . ALA A 1 365 ? 9.766 -124.25 -52.5 1 94.12 365 ALA A N 1
ATOM 2736 C CA . ALA A 1 365 ? 10.188 -124.188 -51.094 1 94.12 365 ALA A CA 1
ATOM 2737 C C . ALA A 1 365 ? 11.18 -123.062 -50.906 1 94.12 365 ALA A C 1
ATOM 2739 O O . ALA A 1 365 ? 11.086 -122.312 -49.906 1 94.12 365 ALA A O 1
ATOM 2740 N N . ASN A 1 366 ? 12.094 -122.875 -51.844 1 94.69 366 ASN A N 1
ATOM 2741 C CA . ASN A 1 366 ? 13.062 -121.812 -51.75 1 94.69 366 ASN A CA 1
ATOM 2742 C C . ASN A 1 366 ? 12.391 -120.438 -51.875 1 94.69 366 ASN A C 1
ATOM 2744 O O . ASN A 1 366 ? 12.719 -119.5 -51.125 1 94.69 366 ASN A O 1
ATOM 2748 N N . ALA A 1 367 ? 11.523 -120.375 -52.688 1 93.06 367 ALA A N 1
ATOM 2749 C CA . ALA A 1 367 ? 10.789 -119.125 -52.875 1 93.06 367 ALA A CA 1
ATOM 2750 C C . ALA A 1 367 ? 9.945 -118.75 -51.656 1 93.06 367 ALA A C 1
ATOM 2752 O O . ALA A 1 367 ? 9.852 -117.625 -51.25 1 93.06 367 ALA A O 1
ATOM 2753 N N . THR A 1 368 ? 9.367 -119.688 -51.062 1 93.94 368 THR A N 1
ATOM 2754 C CA . THR A 1 368 ? 8.539 -119.5 -49.906 1 93.94 368 THR A CA 1
ATOM 2755 C C . THR A 1 368 ? 9.383 -119 -48.719 1 93.94 368 THR A C 1
ATOM 2757 O O . THR A 1 368 ? 8.938 -118.188 -47.906 1 93.94 368 THR A O 1
ATOM 2760 N N . GLN A 1 369 ? 10.562 -119.625 -48.688 1 93.94 369 GLN A N 1
ATOM 2761 C CA . GLN A 1 369 ? 11.461 -119.188 -47.625 1 93.94 369 GLN A CA 1
ATOM 2762 C C . GLN A 1 369 ? 11.867 -117.688 -47.812 1 93.94 369 GLN A C 1
ATOM 2764 O O . GLN A 1 369 ? 11.977 -116.938 -46.844 1 93.94 369 GLN A O 1
ATOM 2769 N N . GLN A 1 370 ? 12.016 -117.375 -49.031 1 92.75 370 GLN A N 1
ATOM 2770 C CA . GLN A 1 370 ? 12.336 -115.938 -49.344 1 92.75 370 GLN A CA 1
ATOM 2771 C C . GLN A 1 370 ? 11.172 -115.062 -49 1 92.75 370 GLN A C 1
ATOM 2773 O O . GLN A 1 370 ? 11.375 -114 -48.406 1 92.75 370 GLN A O 1
ATOM 2778 N N . VAL A 1 371 ? 10.047 -115.375 -49.219 1 94 371 VAL A N 1
ATOM 2779 C CA . VAL A 1 371 ? 8.867 -114.562 -48.906 1 94 371 VAL A CA 1
ATOM 2780 C C . VAL A 1 371 ? 8.664 -114.5 -47.406 1 94 371 VAL A C 1
ATOM 2782 O O . VAL A 1 371 ? 8.312 -113.438 -46.875 1 94 371 VAL A O 1
ATOM 2785 N N . ALA A 1 372 ? 8.883 -115.625 -46.781 1 92 372 ALA A N 1
ATOM 2786 C CA . ALA A 1 372 ? 8.742 -115.625 -45.312 1 92 372 ALA A CA 1
ATOM 2787 C C . ALA A 1 372 ? 9.688 -114.625 -44.688 1 92 372 ALA A C 1
ATOM 2789 O O . ALA A 1 372 ? 9.312 -113.938 -43.75 1 92 372 ALA A O 1
ATOM 2790 N N . ALA A 1 373 ? 10.906 -114.5 -45.219 1 92.81 373 ALA A N 1
ATOM 2791 C CA . ALA A 1 373 ? 11.883 -113.5 -44.719 1 92.81 373 ALA A CA 1
ATOM 2792 C C . ALA A 1 373 ? 11.438 -112.062 -44.969 1 92.81 373 ALA A C 1
ATOM 2794 O O . ALA A 1 373 ? 11.578 -111.188 -44.125 1 92.81 373 ALA A O 1
ATOM 2795 N N . GLN A 1 374 ? 10.891 -111.875 -46.031 1 89.81 374 GLN A N 1
ATOM 2796 C CA . GLN A 1 374 ? 10.43 -110.5 -46.406 1 89.81 374 GLN A CA 1
ATOM 2797 C C . GLN A 1 374 ? 9.211 -110.125 -45.594 1 89.81 374 GLN A C 1
ATOM 2799 O O . GLN A 1 374 ? 9.078 -108.938 -45.219 1 89.81 374 GLN A O 1
ATOM 2804 N N . ILE A 1 375 ? 8.375 -111 -45.344 1 91.38 375 ILE A N 1
ATOM 2805 C CA . ILE A 1 375 ? 7.207 -110.75 -44.5 1 91.38 375 ILE A CA 1
ATOM 2806 C C . ILE A 1 375 ? 7.648 -110.375 -43.094 1 91.38 375 ILE A C 1
ATOM 2808 O O . ILE A 1 375 ? 7.078 -109.5 -42.469 1 91.38 375 ILE A O 1
ATOM 2812 N N . GLY A 1 376 ? 8.664 -111.188 -42.656 1 90.19 376 GLY A N 1
ATOM 2813 C CA . GLY A 1 376 ? 9.234 -110.812 -41.344 1 90.19 376 GLY A CA 1
ATOM 2814 C C . GLY A 1 376 ? 9.766 -109.375 -41.312 1 90.19 376 GLY A C 1
ATOM 2815 O O . GLY A 1 376 ? 9.547 -108.688 -40.344 1 90.19 376 GLY A O 1
ATOM 2816 N N . ALA A 1 377 ? 10.367 -108.938 -42.406 1 87.81 377 ALA A N 1
ATOM 2817 C CA . ALA A 1 377 ? 10.883 -107.562 -42.5 1 87.81 377 ALA A CA 1
ATOM 2818 C C . ALA A 1 377 ? 9.75 -106.562 -42.531 1 87.81 377 ALA A C 1
ATOM 2820 O O . ALA A 1 377 ? 9.836 -105.5 -41.938 1 87.81 377 ALA A O 1
ATOM 2821 N N . ILE A 1 378 ? 8.688 -106.812 -43.156 1 87.62 378 ILE A N 1
ATOM 2822 C CA . ILE A 1 378 ? 7.52 -106 -43.25 1 87.62 378 ILE A CA 1
ATOM 2823 C C . ILE A 1 378 ? 6.895 -105.812 -41.844 1 87.62 378 ILE A C 1
ATOM 2825 O O . ILE A 1 378 ? 6.504 -104.688 -41.469 1 87.62 378 ILE A O 1
ATOM 2829 N N . GLN A 1 379 ? 6.801 -106.938 -41.156 1 88.5 379 GLN A N 1
ATOM 2830 C CA . GLN A 1 379 ? 6.234 -106.875 -39.812 1 88.5 379 GLN A CA 1
ATOM 2831 C C . GLN A 1 379 ? 7.086 -106 -38.906 1 88.5 379 GLN A C 1
ATOM 2833 O O . GLN A 1 379 ? 6.555 -105.188 -38.125 1 88.5 379 GLN A O 1
ATOM 2838 N N . ASP A 1 380 ? 8.438 -105.938 -39.094 1 88.94 380 ASP A N 1
ATOM 2839 C CA . ASP A 1 380 ? 9.344 -105.125 -38.312 1 88.94 380 ASP A CA 1
ATOM 2840 C C . ASP A 1 380 ? 9.188 -103.625 -38.656 1 88.94 380 ASP A C 1
ATOM 2842 O O . ASP A 1 380 ? 9.125 -102.75 -37.781 1 88.94 380 ASP A O 1
ATOM 2846 N N . ASP A 1 381 ? 9.055 -103.375 -39.906 1 83.81 381 ASP A N 1
ATOM 2847 C CA . ASP A 1 381 ? 8.914 -102 -40.375 1 83.81 381 ASP A CA 1
ATOM 2848 C C . ASP A 1 381 ? 7.57 -101.438 -39.938 1 83.81 381 ASP A C 1
ATOM 2850 O O . ASP A 1 381 ? 7.48 -100.25 -39.656 1 83.81 381 ASP A O 1
ATOM 2854 N N . THR A 1 382 ? 6.551 -102.188 -39.906 1 86.06 382 THR A N 1
ATOM 2855 C CA . THR A 1 382 ? 5.23 -101.75 -39.5 1 86.06 382 THR A CA 1
ATOM 2856 C C . THR A 1 382 ? 5.238 -101.375 -38.031 1 86.06 382 THR A C 1
ATOM 2858 O O . THR A 1 382 ? 4.668 -100.375 -37.625 1 86.06 382 THR A O 1
ATOM 2861 N N . GLU A 1 383 ? 5.977 -102.188 -37.281 1 88.25 383 GLU A N 1
ATOM 2862 C CA . GLU A 1 383 ? 6.082 -101.875 -35.844 1 88.25 383 GLU A CA 1
ATOM 2863 C C . GLU A 1 383 ? 6.836 -100.562 -35.625 1 88.25 383 GLU A C 1
ATOM 2865 O O . GLU A 1 383 ? 6.461 -99.812 -34.75 1 88.25 383 GLU A O 1
ATOM 2870 N N . GLU A 1 384 ? 7.82 -100.375 -36.438 1 86.06 384 GLU A N 1
ATOM 2871 C CA . GLU A 1 384 ? 8.578 -99.125 -36.344 1 86.06 384 GLU A CA 1
ATOM 2872 C C . GLU A 1 384 ? 7.734 -97.938 -36.75 1 86.06 384 GLU A C 1
ATOM 2874 O O . GLU A 1 384 ? 7.793 -96.875 -36.125 1 86.06 384 GLU A O 1
ATOM 2879 N N . ALA A 1 385 ? 6.918 -98.125 -37.688 1 83.69 385 ALA A N 1
ATOM 2880 C CA . ALA A 1 385 ? 6.055 -97.062 -38.188 1 83.69 385 ALA A CA 1
ATOM 2881 C C . ALA A 1 385 ? 4.988 -96.688 -37.156 1 83.69 385 ALA A C 1
ATOM 2883 O O . ALA A 1 385 ? 4.691 -95.5 -36.938 1 83.69 385 ALA A O 1
ATOM 2884 N N . VAL A 1 386 ? 4.445 -97.688 -36.531 1 85.38 386 VAL A N 1
ATOM 2885 C CA . VAL A 1 386 ? 3.436 -97.5 -35.5 1 85.38 386 VAL A CA 1
ATOM 2886 C C . VAL A 1 386 ? 4.035 -96.688 -34.344 1 85.38 386 VAL A C 1
ATOM 2888 O O . VAL A 1 386 ? 3.41 -95.75 -33.844 1 85.38 386 VAL A O 1
ATOM 2891 N N . ARG A 1 387 ? 5.316 -96.875 -34 1 87.44 387 ARG A N 1
ATOM 2892 C CA . ARG A 1 387 ? 5.984 -96.188 -32.938 1 87.44 387 ARG A CA 1
ATOM 2893 C C . ARG A 1 387 ? 6.27 -94.75 -33.344 1 87.44 387 ARG A C 1
ATOM 2895 O O . ARG A 1 387 ? 6.09 -93.812 -32.531 1 87.44 387 ARG A O 1
ATOM 2902 N N . ALA A 1 388 ? 6.637 -94.625 -34.531 1 83.19 388 ALA A N 1
ATOM 2903 C CA . ALA A 1 388 ? 6.965 -93.312 -35 1 83.19 388 ALA A CA 1
ATOM 2904 C C . ALA A 1 388 ? 5.719 -92.438 -35.062 1 83.19 388 ALA A C 1
ATOM 2906 O O . ALA A 1 388 ? 5.758 -91.25 -34.688 1 83.19 388 ALA A O 1
ATOM 2907 N N . ILE A 1 389 ? 4.621 -93 -35.469 1 85.69 389 ILE A N 1
ATOM 2908 C CA . ILE A 1 389 ? 3.365 -92.25 -35.562 1 85.69 389 ILE A CA 1
ATOM 2909 C C . ILE A 1 389 ? 2.873 -91.875 -34.156 1 85.69 389 ILE A C 1
ATOM 2911 O O . ILE A 1 389 ? 2.311 -90.812 -33.938 1 85.69 389 ILE A O 1
ATOM 2915 N N . GLY A 1 390 ? 3.084 -92.812 -33.281 1 86.81 390 GLY A N 1
ATOM 2916 C CA . GLY A 1 390 ? 2.762 -92.5 -31.891 1 86.81 390 GLY A CA 1
ATOM 2917 C C . GLY A 1 390 ? 3.52 -91.312 -31.344 1 86.81 390 GLY A C 1
ATOM 2918 O O . GLY A 1 390 ? 2.941 -90.5 -30.656 1 86.81 390 GLY A O 1
ATOM 2919 N N . ARG A 1 391 ? 4.762 -91.188 -31.703 1 86.69 391 ARG A N 1
ATOM 2920 C CA . ARG A 1 391 ? 5.574 -90 -31.266 1 86.69 391 ARG A CA 1
ATOM 2921 C C . ARG A 1 391 ? 5.113 -88.75 -31.922 1 86.69 391 ARG A C 1
ATOM 2923 O O . ARG A 1 391 ? 5.09 -87.688 -31.281 1 86.69 391 ARG A O 1
ATOM 2930 N N . ILE A 1 392 ? 4.746 -88.812 -33.094 1 85.06 392 ILE A N 1
ATOM 2931 C CA . ILE A 1 392 ? 4.254 -87.625 -33.812 1 85.06 392 ILE A CA 1
ATOM 2932 C C . ILE A 1 392 ? 2.953 -87.188 -33.188 1 85.06 392 ILE A C 1
ATOM 2934 O O . ILE A 1 392 ? 2.762 -85.938 -33 1 85.06 392 ILE A O 1
ATOM 2938 N N . ALA A 1 393 ? 2.092 -88.062 -32.906 1 85.5 393 ALA A N 1
ATOM 2939 C CA . ALA A 1 393 ? 0.831 -87.75 -32.25 1 85.5 393 ALA A CA 1
ATOM 2940 C C . ALA A 1 393 ? 1.075 -87 -30.922 1 85.5 393 ALA A C 1
ATOM 2942 O O . ALA A 1 393 ? 0.36 -86.062 -30.562 1 85.5 393 ALA A O 1
ATOM 2943 N N . GLU A 1 394 ? 2.148 -87.438 -30.219 1 88.12 394 GLU A N 1
ATOM 2944 C CA . GLU A 1 394 ? 2.502 -86.812 -28.938 1 88.12 394 GLU A CA 1
ATOM 2945 C C . GLU A 1 394 ? 2.986 -85.375 -29.141 1 88.12 394 GLU A C 1
ATOM 2947 O O . GLU A 1 394 ? 2.648 -84.5 -28.375 1 88.12 394 GLU A O 1
ATOM 2952 N N . VAL A 1 395 ? 3.713 -85.188 -30.156 1 83.31 395 VAL A N 1
ATOM 2953 C CA . VAL A 1 395 ? 4.242 -83.875 -30.453 1 83.31 395 VAL A CA 1
ATOM 2954 C C . VAL A 1 395 ? 3.1 -82.938 -30.812 1 83.31 395 VAL A C 1
ATOM 2956 O O . VAL A 1 395 ? 3.064 -81.812 -30.359 1 83.31 395 VAL A O 1
ATOM 2959 N N . ILE A 1 396 ? 2.152 -83.375 -31.562 1 84.88 396 ILE A N 1
ATOM 2960 C CA . ILE A 1 396 ? 1.022 -82.562 -31.984 1 84.88 396 ILE A CA 1
ATOM 2961 C C . ILE A 1 396 ? 0.178 -82.188 -30.781 1 84.88 396 ILE A C 1
ATOM 2963 O O . ILE A 1 396 ? -0.283 -81 -30.656 1 84.88 396 ILE A O 1
ATOM 2967 N N . THR A 1 397 ? 0.036 -83.125 -29.906 1 86.81 397 THR A N 1
ATOM 2968 C CA . THR A 1 397 ? -0.708 -82.875 -28.688 1 86.81 397 THR A CA 1
ATOM 2969 C C . THR A 1 397 ? -0 -81.812 -27.844 1 86.81 397 THR A C 1
ATOM 2971 O O . THR A 1 397 ? -0.644 -80.938 -27.281 1 86.81 397 THR A O 1
ATOM 2974 N N . GLN A 1 398 ? 1.293 -81.875 -27.828 1 86.75 398 GLN A N 1
ATOM 2975 C CA . GLN A 1 398 ? 2.072 -80.875 -27.078 1 86.75 398 GLN A CA 1
ATOM 2976 C C . GLN A 1 398 ? 1.968 -79.5 -27.703 1 86.75 398 GLN A C 1
ATOM 2978 O O . GLN A 1 398 ? 1.89 -78.5 -27 1 86.75 398 GLN A O 1
ATOM 2983 N N . VAL A 1 399 ? 2.002 -79.438 -28.953 1 83.69 399 VAL A N 1
ATOM 2984 C CA . VAL A 1 399 ? 1.868 -78.188 -29.672 1 83.69 399 VAL A CA 1
ATOM 2985 C C . VAL A 1 399 ? 0.499 -77.562 -29.375 1 83.69 399 VAL A C 1
ATOM 2987 O O . VAL A 1 399 ? 0.39 -76.375 -29.141 1 83.69 399 VAL A O 1
ATOM 2990 N N . ALA A 1 400 ? -0.523 -78.375 -29.422 1 85.25 400 ALA A N 1
ATOM 2991 C CA . ALA A 1 400 ? -1.875 -77.875 -29.125 1 85.25 400 ALA A CA 1
ATOM 2992 C C . ALA A 1 400 ? -1.969 -77.312 -27.719 1 85.25 400 ALA A C 1
ATOM 2994 O O . ALA A 1 400 ? -2.611 -76.312 -27.5 1 85.25 400 ALA A O 1
ATOM 2995 N N . GLU A 1 401 ? -1.259 -77.938 -26.781 1 89 401 GLU A N 1
ATOM 2996 C CA . GLU A 1 401 ? -1.26 -77.5 -25.391 1 89 401 GLU A CA 1
ATOM 2997 C C . GLU A 1 401 ? -0.521 -76.188 -25.266 1 89 401 GLU A C 1
ATOM 2999 O O . GLU A 1 401 ? -0.959 -75.25 -24.531 1 89 401 GLU A O 1
ATOM 3004 N N . THR A 1 402 ? 0.542 -76.062 -25.938 1 88.81 402 THR A N 1
ATOM 3005 C CA . THR A 1 402 ? 1.312 -74.812 -25.906 1 88.81 402 THR A CA 1
ATOM 3006 C C . THR A 1 402 ? 0.5 -73.625 -26.5 1 88.81 402 THR A C 1
ATOM 3008 O O . THR A 1 402 ? 0.528 -72.562 -25.969 1 88.81 402 THR A O 1
ATOM 3011 N N . GLN A 1 403 ? -0.227 -73.938 -27.594 1 89.62 403 GLN A N 1
ATOM 3012 C CA . GLN A 1 403 ? -1.057 -72.938 -28.219 1 89.62 403 GLN A CA 1
ATOM 3013 C C . GLN A 1 403 ? -2.152 -72.438 -27.266 1 89.62 403 GLN A C 1
ATOM 3015 O O . GLN A 1 403 ? -2.502 -71.25 -27.25 1 89.62 403 GLN A O 1
ATOM 3020 N N . GLN A 1 404 ? -2.631 -73.375 -26.469 1 90 404 GLN A N 1
ATOM 3021 C CA . GLN A 1 404 ? -3.643 -73 -25.484 1 90 404 GLN A CA 1
ATOM 3022 C C . GLN A 1 404 ? -3.061 -72.125 -24.422 1 90 404 GLN A C 1
ATOM 3024 O O . GLN A 1 404 ? -3.717 -71.125 -23.984 1 90 404 GLN A O 1
ATOM 3029 N N . THR A 1 405 ? -1.843 -72.375 -24.047 1 90.88 405 THR A N 1
ATOM 3030 C CA . THR A 1 405 ? -1.161 -71.562 -23.062 1 90.88 405 THR A CA 1
ATOM 3031 C C . THR A 1 405 ? -0.924 -70.125 -23.625 1 90.88 405 THR A C 1
ATOM 3033 O O . THR A 1 405 ? -1.152 -69.125 -22.938 1 90.88 405 THR A O 1
ATOM 3036 N N . ILE A 1 406 ? -0.526 -70.062 -24.828 1 93.19 406 ILE A N 1
ATOM 3037 C CA . ILE A 1 406 ? -0.262 -68.75 -25.453 1 93.19 406 ILE A CA 1
ATOM 3038 C C . ILE A 1 406 ? -1.57 -68 -25.625 1 93.19 406 ILE A C 1
ATOM 3040 O O . ILE A 1 406 ? -1.616 -66.75 -25.391 1 93.19 406 ILE A O 1
ATOM 3044 N N . ALA A 1 407 ? -2.605 -68.688 -25.984 1 92.12 407 ALA A N 1
ATOM 3045 C CA . ALA A 1 407 ? -3.906 -68.062 -26.156 1 92.12 407 ALA A CA 1
ATOM 3046 C C . ALA A 1 407 ? -4.367 -67.375 -24.859 1 92.12 407 ALA A C 1
ATOM 3048 O O . ALA A 1 407 ? -4.891 -66.25 -24.859 1 92.12 407 ALA A O 1
ATOM 3049 N N . ALA A 1 408 ? -4.145 -68.062 -23.719 1 93.38 408 ALA A N 1
ATOM 3050 C CA . ALA A 1 408 ? -4.531 -67.5 -22.422 1 93.38 408 ALA A CA 1
ATOM 3051 C C . ALA A 1 408 ? -3.705 -66.25 -22.078 1 93.38 408 ALA A C 1
ATOM 3053 O O . ALA A 1 408 ? -4.238 -65.312 -21.562 1 93.38 408 ALA A O 1
ATOM 3054 N N . ALA A 1 409 ? -2.457 -66.312 -22.375 1 93.5 409 ALA A N 1
ATOM 3055 C CA . ALA A 1 409 ? -1.571 -65.188 -22.094 1 93.5 409 ALA A CA 1
ATOM 3056 C C . ALA A 1 409 ? -1.946 -64 -22.953 1 93.5 409 ALA A C 1
ATOM 3058 O O . ALA A 1 409 ? -1.906 -62.875 -22.469 1 93.5 409 ALA A O 1
ATOM 3059 N N . VAL A 1 410 ? -2.309 -64.188 -24.141 1 93.44 410 VAL A N 1
ATOM 3060 C CA . VAL A 1 410 ? -2.703 -63.156 -25.078 1 93.44 410 VAL A CA 1
ATOM 3061 C C . VAL A 1 410 ? -3.992 -62.5 -24.594 1 93.44 410 VAL A C 1
ATOM 3063 O O . VAL A 1 410 ? -4.133 -61.281 -24.672 1 93.44 410 VAL A O 1
ATOM 3066 N N . GLU A 1 411 ? -4.887 -63.281 -24.062 1 93.69 411 GLU A N 1
ATOM 3067 C CA . GLU A 1 411 ? -6.125 -62.75 -23.516 1 93.69 411 GLU A CA 1
ATOM 3068 C C . GLU A 1 411 ? -5.84 -61.812 -22.328 1 93.69 411 GLU A C 1
ATOM 3070 O O . GLU A 1 411 ? -6.438 -60.75 -22.203 1 93.69 411 GLU A O 1
ATOM 3075 N N . GLU A 1 412 ? -4.945 -62.281 -21.547 1 93.88 412 GLU A N 1
ATOM 3076 C CA . GLU A 1 412 ? -4.551 -61.438 -20.406 1 93.88 412 GLU A CA 1
ATOM 3077 C C . GLU A 1 412 ? -3.877 -60.156 -20.875 1 93.88 412 GLU A C 1
ATOM 3079 O O . GLU A 1 412 ? -4.121 -59.094 -20.297 1 93.88 412 GLU A O 1
ATOM 3084 N N . GLN A 1 413 ? -3.07 -60.219 -21.891 1 94.44 413 GLN A N 1
ATOM 3085 C CA . GLN A 1 413 ? -2.387 -59.031 -22.422 1 94.44 413 GLN A CA 1
ATOM 3086 C C . GLN A 1 413 ? -3.383 -58.031 -22.984 1 94.44 413 GLN A C 1
ATOM 3088 O O . GLN A 1 413 ? -3.201 -56.812 -22.828 1 94.44 413 GLN A O 1
ATOM 3093 N N . GLN A 1 414 ? -4.406 -58.562 -23.547 1 93.75 414 GLN A N 1
ATOM 3094 C CA . GLN A 1 414 ? -5.422 -57.656 -24.125 1 93.75 414 GLN A CA 1
ATOM 3095 C C . GLN A 1 414 ? -6.117 -56.844 -23.031 1 93.75 414 GLN A C 1
ATOM 3097 O O . GLN A 1 414 ? -6.336 -55.656 -23.188 1 93.75 414 GLN A O 1
ATOM 3102 N N . VAL A 1 415 ? -6.426 -57.5 -21.938 1 94.81 415 VAL A N 1
ATOM 3103 C CA . VAL A 1 415 ? -7.086 -56.812 -20.812 1 94.81 415 VAL A CA 1
ATOM 3104 C C . VAL A 1 415 ? -6.145 -55.781 -20.203 1 94.81 415 VAL A C 1
ATOM 3106 O O . VAL A 1 415 ? -6.551 -54.656 -19.938 1 94.81 415 VAL A O 1
ATOM 3109 N N . THR A 1 416 ? -4.91 -56.125 -20.031 1 95.5 416 THR A N 1
ATOM 3110 C CA . THR A 1 416 ? -3.922 -55.25 -19.422 1 95.5 416 THR A CA 1
ATOM 3111 C C . THR A 1 416 ? -3.654 -54.031 -20.297 1 95.5 416 THR A C 1
ATOM 3113 O O . THR A 1 416 ? -3.582 -52.906 -19.812 1 95.5 416 THR A O 1
ATOM 3116 N N . THR A 1 417 ? -3.535 -54.25 -21.609 1 94.5 417 THR A N 1
ATOM 3117 C CA . THR A 1 417 ? -3.279 -53.156 -22.531 1 94.5 417 THR A CA 1
ATOM 3118 C C . THR A 1 417 ? -4.461 -52.188 -22.547 1 94.5 417 THR A C 1
ATOM 3120 O O . THR A 1 417 ? -4.277 -50.969 -22.672 1 94.5 417 THR A O 1
ATOM 3123 N N . ALA A 1 418 ? -5.641 -52.75 -22.422 1 94.06 418 ALA A N 1
ATOM 3124 C CA . ALA A 1 418 ? -6.828 -51.906 -22.359 1 94.06 418 ALA A CA 1
ATOM 3125 C C . ALA A 1 418 ? -6.824 -51.031 -21.109 1 94.06 418 ALA A C 1
ATOM 3127 O O . ALA A 1 418 ? -7.188 -49.875 -21.156 1 94.06 418 ALA A O 1
ATOM 3128 N N . GLU A 1 419 ? -6.418 -51.594 -20.031 1 95.31 419 GLU A N 1
ATOM 3129 C CA . GLU A 1 419 ? -6.332 -50.875 -18.781 1 95.31 419 GLU A CA 1
ATOM 3130 C C . GLU A 1 419 ? -5.285 -49.75 -18.859 1 95.31 419 GLU A C 1
ATOM 3132 O O . GLU A 1 419 ? -5.52 -48.625 -18.406 1 95.31 419 GLU A O 1
ATOM 3137 N N . ILE A 1 420 ? -4.203 -50.062 -19.453 1 94.94 420 ILE A N 1
ATOM 3138 C CA . ILE A 1 420 ? -3.146 -49.062 -19.641 1 94.94 420 ILE A CA 1
ATOM 3139 C C . ILE A 1 420 ? -3.648 -47.938 -20.531 1 94.94 420 ILE A C 1
ATOM 3141 O O . ILE A 1 420 ? -3.432 -46.75 -20.234 1 94.94 420 ILE A O 1
ATOM 3145 N N . SER A 1 421 ? -4.312 -48.281 -21.562 1 94.88 421 SER A N 1
ATOM 3146 C CA . SER A 1 421 ? -4.855 -47.281 -22.484 1 94.88 421 SER A CA 1
ATOM 3147 C C . SER A 1 421 ? -5.805 -46.312 -21.781 1 94.88 421 SER A C 1
ATOM 3149 O O . SER A 1 421 ? -5.738 -45.125 -21.984 1 94.88 421 SER A O 1
ATOM 3151 N N . ARG A 1 422 ? -6.648 -46.812 -20.906 1 94.5 422 ARG A N 1
ATOM 3152 C CA . ARG A 1 422 ? -7.586 -46 -20.156 1 94.5 422 ARG A CA 1
ATOM 3153 C C . ARG A 1 422 ? -6.848 -45.062 -19.203 1 94.5 422 ARG A C 1
ATOM 3155 O O . ARG A 1 422 ? -7.168 -43.875 -19.125 1 94.5 422 ARG A O 1
ATOM 3162 N N . SER A 1 423 ? -5.887 -45.594 -18.562 1 94.38 423 SER A N 1
ATOM 3163 C CA . SER A 1 423 ? -5.102 -44.812 -17.609 1 94.38 423 SER A CA 1
ATOM 3164 C C . SER A 1 423 ? -4.352 -43.688 -18.312 1 94.38 423 SER A C 1
ATOM 3166 O O . SER A 1 423 ? -4.32 -42.562 -17.828 1 94.38 423 SER A O 1
ATOM 3168 N N . VAL A 1 424 ? -3.787 -43.969 -19.453 1 93.88 424 VAL A N 1
ATOM 3169 C CA . VAL A 1 424 ? -3.037 -43 -20.234 1 93.88 424 VAL A CA 1
ATOM 3170 C C . VAL A 1 424 ? -3.967 -41.875 -20.703 1 93.88 424 VAL A C 1
ATOM 3172 O O . VAL A 1 424 ? -3.598 -40.719 -20.672 1 93.88 424 VAL A O 1
ATOM 3175 N N . SER A 1 425 ? -5.133 -42.25 -21.094 1 93.56 425 SER A N 1
ATOM 3176 C CA . SER A 1 425 ? -6.117 -41.281 -21.516 1 93.56 425 SER A CA 1
ATOM 3177 C C . SER A 1 425 ? -6.484 -40.344 -20.375 1 93.56 425 SER A C 1
ATOM 3179 O O . SER A 1 425 ? -6.566 -39.125 -20.562 1 93.56 425 SER A O 1
ATOM 3181 N N . THR A 1 426 ? -6.707 -40.906 -19.219 1 92.5 426 THR A N 1
ATOM 3182 C CA . THR A 1 426 ? -7.047 -40.094 -18.047 1 92.5 426 THR A CA 1
ATOM 3183 C C . THR A 1 426 ? -5.902 -39.156 -17.672 1 92.5 426 THR A C 1
ATOM 3185 O O . THR A 1 426 ? -6.125 -37.969 -17.406 1 92.5 426 THR A O 1
ATOM 3188 N N . VAL A 1 427 ? -4.676 -39.625 -17.703 1 92.62 427 VAL A N 1
ATOM 3189 C CA . VAL A 1 427 ? -3.508 -38.812 -17.359 1 92.62 427 VAL A CA 1
ATOM 3190 C C . VAL A 1 427 ? -3.344 -37.688 -18.375 1 92.62 427 VAL A C 1
ATOM 3192 O O . VAL A 1 427 ? -2.99 -36.562 -18.016 1 92.62 427 VAL A O 1
ATOM 3195 N N . ALA A 1 428 ? -3.598 -37.969 -19.625 1 91.31 428 ALA A N 1
ATOM 3196 C CA . ALA A 1 428 ? -3.521 -36.969 -20.672 1 91.31 428 ALA A CA 1
ATOM 3197 C C . ALA A 1 428 ? -4.496 -35.812 -20.391 1 91.31 428 ALA A C 1
ATOM 3199 O O . ALA A 1 428 ? -4.129 -34.656 -20.484 1 91.31 428 ALA A O 1
ATOM 3200 N N . HIS A 1 429 ? -5.699 -36.156 -19.969 1 91.88 429 HIS A N 1
ATOM 3201 C CA . HIS A 1 429 ? -6.703 -35.125 -19.641 1 91.88 429 HIS A CA 1
ATOM 3202 C C . HIS A 1 429 ? -6.281 -34.312 -18.422 1 91.88 429 HIS A C 1
ATOM 3204 O O . HIS A 1 429 ? -6.406 -33.094 -18.422 1 91.88 429 HIS A O 1
ATOM 3210 N N . ARG A 1 430 ? -5.797 -34.969 -17.469 1 90.12 430 ARG A N 1
ATOM 3211 C CA . ARG A 1 430 ? -5.367 -34.312 -16.25 1 90.12 430 ARG A CA 1
ATOM 3212 C C . ARG A 1 430 ? -4.172 -33.375 -16.516 1 90.12 430 ARG A C 1
ATOM 3214 O O . ARG A 1 430 ? -4.07 -32.312 -15.953 1 90.12 430 ARG A O 1
ATOM 3221 N N . SER A 1 431 ? -3.273 -33.812 -17.328 1 90.38 431 SER A N 1
ATOM 3222 C CA . SER A 1 431 ? -2.109 -33.031 -17.703 1 90.38 431 SER A CA 1
ATOM 3223 C C . SER A 1 431 ? -2.523 -31.734 -18.406 1 90.38 431 SER A C 1
ATOM 3225 O O . SER A 1 431 ? -1.958 -30.672 -18.156 1 90.38 431 SER A O 1
ATOM 3227 N N . SER A 1 432 ? -3.52 -31.844 -19.266 1 91.94 432 SER A N 1
ATOM 3228 C CA . SER A 1 432 ? -4.047 -30.656 -19.938 1 91.94 432 SER A CA 1
ATOM 3229 C C . SER A 1 432 ? -4.656 -29.672 -18.938 1 91.94 432 SER A C 1
ATOM 3231 O O . SER A 1 432 ? -4.457 -28.469 -19.062 1 91.94 432 SER A O 1
ATOM 3233 N N . ALA A 1 433 ? -5.324 -30.203 -17.953 1 91.5 433 ALA A N 1
ATOM 3234 C CA . ALA A 1 433 ? -5.914 -29.375 -16.906 1 91.5 433 ALA A CA 1
ATOM 3235 C C . ALA A 1 433 ? -4.832 -28.672 -16.094 1 91.5 433 ALA A C 1
ATOM 3237 O O . ALA A 1 433 ? -4.984 -27.516 -15.727 1 91.5 433 ALA A O 1
ATOM 3238 N N . ILE A 1 434 ? -3.789 -29.328 -15.828 1 92.19 434 ILE A N 1
ATOM 3239 C CA . ILE A 1 434 ? -2.656 -28.75 -15.117 1 92.19 434 ILE A CA 1
ATOM 3240 C C . ILE A 1 434 ? -2.098 -27.562 -15.914 1 92.19 434 ILE A C 1
ATOM 3242 O O . ILE A 1 434 ? -1.861 -26.484 -15.359 1 92.19 434 ILE A O 1
ATOM 3246 N N . ALA A 1 435 ? -1.925 -27.766 -17.203 1 91.94 435 ALA A N 1
ATOM 3247 C CA . ALA A 1 435 ? -1.395 -26.703 -18.062 1 91.94 435 ALA A CA 1
ATOM 3248 C C . ALA A 1 435 ? -2.281 -25.469 -18.016 1 91.94 435 ALA A C 1
ATOM 3250 O O . ALA A 1 435 ? -1.785 -24.344 -17.906 1 91.94 435 ALA A O 1
ATOM 3251 N N . ASP A 1 436 ? -3.541 -25.625 -18 1 93.19 436 ASP A N 1
ATOM 3252 C CA . ASP A 1 436 ? -4.492 -24.516 -17.969 1 93.19 436 ASP A CA 1
ATOM 3253 C C . ASP A 1 436 ? -4.422 -23.766 -16.641 1 93.19 436 ASP A C 1
ATOM 3255 O O . ASP A 1 436 ? -4.391 -22.531 -16.609 1 93.19 436 ASP A O 1
ATOM 3259 N N . ASP A 1 437 ? -4.418 -24.562 -15.648 1 93.81 437 ASP A N 1
ATOM 3260 C CA . ASP A 1 437 ? -4.391 -23.969 -14.312 1 93.81 437 ASP A CA 1
ATOM 3261 C C . ASP A 1 437 ? -3.098 -23.188 -14.078 1 93.81 437 ASP A C 1
ATOM 3263 O O . ASP A 1 437 ? -3.107 -22.125 -13.453 1 93.81 437 ASP A O 1
ATOM 3267 N N . VAL A 1 438 ? -2.094 -23.641 -14.602 1 92.25 438 VAL A N 1
ATOM 3268 C CA . VAL A 1 438 ? -0.789 -23 -14.438 1 92.25 438 VAL A CA 1
ATOM 3269 C C . VAL A 1 438 ? -0.749 -21.688 -15.227 1 92.25 438 VAL A C 1
ATOM 3271 O O . VAL A 1 438 ? -0.212 -20.688 -14.742 1 92.25 438 VAL A O 1
ATOM 3274 N N . ASN A 1 439 ? -1.295 -21.719 -16.391 1 93.44 439 ASN A N 1
ATOM 3275 C CA . ASN A 1 439 ? -1.39 -20.484 -17.172 1 93.44 439 ASN A CA 1
ATOM 3276 C C . ASN A 1 439 ? -2.209 -19.422 -16.438 1 93.44 439 ASN A C 1
ATOM 3278 O O . ASN A 1 439 ? -1.843 -18.25 -16.438 1 93.44 439 ASN A O 1
ATOM 3282 N N . ALA A 1 440 ? -3.23 -19.875 -15.883 1 92.88 440 ALA A N 1
ATOM 3283 C CA . ALA A 1 440 ? -4.062 -18.953 -15.102 1 92.88 440 ALA A CA 1
ATOM 3284 C C . ALA A 1 440 ? -3.305 -18.422 -13.891 1 92.88 440 ALA A C 1
ATOM 3286 O O . ALA A 1 440 ? -3.418 -17.234 -13.562 1 92.88 440 ALA A O 1
ATOM 3287 N N . THR A 1 441 ? -2.557 -19.219 -13.266 1 92.75 441 THR A N 1
ATOM 3288 C CA . THR A 1 441 ? -1.737 -18.812 -12.125 1 92.75 441 THR A CA 1
ATOM 3289 C C . THR A 1 441 ? -0.705 -17.781 -12.547 1 92.75 441 THR A C 1
ATOM 3291 O O . THR A 1 441 ? -0.512 -16.766 -11.859 1 92.75 441 THR A O 1
ATOM 3294 N N . ALA A 1 442 ? -0.071 -18.031 -13.703 1 93.94 442 ALA A N 1
ATOM 3295 C CA . ALA A 1 442 ? 0.905 -17.078 -14.227 1 93.94 442 ALA A CA 1
ATOM 3296 C C . ALA A 1 442 ? 0.259 -15.719 -14.492 1 93.94 442 ALA A C 1
ATOM 3298 O O . ALA A 1 442 ? 0.839 -14.68 -14.18 1 93.94 442 ALA A O 1
ATOM 3299 N N . ARG A 1 443 ? -0.918 -15.695 -14.984 1 94.06 443 ARG A N 1
ATOM 3300 C CA . ARG A 1 443 ? -1.642 -14.461 -15.242 1 94.06 443 ARG A CA 1
ATOM 3301 C C . ARG A 1 443 ? -1.979 -13.734 -13.945 1 94.06 443 ARG A C 1
ATOM 3303 O O . ARG A 1 443 ? -1.854 -12.516 -13.852 1 94.06 443 ARG A O 1
ATOM 3310 N N . THR A 1 444 ? -2.441 -14.531 -13.008 1 94.25 444 THR A N 1
ATOM 3311 C CA . THR A 1 444 ? -2.752 -13.961 -11.703 1 94.25 444 THR A CA 1
ATOM 3312 C C . THR A 1 444 ? -1.509 -13.336 -11.07 1 94.25 444 THR A C 1
ATOM 3314 O O . THR A 1 444 ? -1.581 -12.258 -10.477 1 94.25 444 THR A O 1
ATOM 3317 N N . ALA A 1 445 ? -0.38 -13.969 -11.219 1 94.19 445 ALA A N 1
ATOM 3318 C CA . ALA A 1 445 ? 0.883 -13.453 -10.703 1 94.19 445 ALA A CA 1
ATOM 3319 C C . ALA A 1 445 ? 1.273 -12.148 -11.398 1 94.19 445 ALA A C 1
ATOM 3321 O O . ALA A 1 445 ? 1.733 -11.211 -10.75 1 94.19 445 ALA A O 1
ATOM 3322 N N . GLU A 1 446 ? 1.072 -12.078 -12.68 1 94.62 446 GLU A N 1
ATOM 3323 C CA . GLU A 1 446 ? 1.35 -10.859 -13.438 1 94.62 446 GLU A CA 1
ATOM 3324 C C . GLU A 1 446 ? 0.469 -9.703 -12.961 1 94.62 446 GLU A C 1
ATOM 3326 O O . GLU A 1 446 ? 0.947 -8.578 -12.789 1 94.62 446 GLU A O 1
ATOM 3331 N N . HIS A 1 447 ? -0.761 -10 -12.781 1 94.25 447 HIS A N 1
ATOM 3332 C CA . HIS A 1 447 ? -1.688 -9 -12.258 1 94.25 447 HIS A CA 1
ATOM 3333 C C . HIS A 1 447 ? -1.257 -8.523 -10.875 1 94.25 447 HIS A C 1
ATOM 3335 O O . HIS A 1 447 ? -1.293 -7.32 -10.594 1 94.25 447 HIS A O 1
ATOM 3341 N N . THR A 1 448 ? -0.852 -9.383 -10.039 1 94.25 448 THR A N 1
ATOM 3342 C CA . THR A 1 448 ? -0.39 -9.055 -8.695 1 94.25 448 THR A CA 1
ATOM 3343 C C . THR A 1 448 ? 0.847 -8.156 -8.75 1 94.25 448 THR A C 1
ATOM 3345 O O . THR A 1 448 ? 0.987 -7.234 -7.949 1 94.25 448 THR A O 1
ATOM 3348 N N . ALA A 1 449 ? 1.723 -8.461 -9.703 1 94.88 449 ALA A N 1
ATOM 3349 C CA . ALA A 1 449 ? 2.896 -7.617 -9.906 1 94.88 449 ALA A CA 1
ATOM 3350 C C . ALA A 1 449 ? 2.49 -6.195 -10.281 1 94.88 449 ALA A C 1
ATOM 3352 O O . ALA A 1 449 ? 3.09 -5.227 -9.812 1 94.88 449 ALA A O 1
ATOM 3353 N N . ASP A 1 450 ? 1.464 -6.023 -11.062 1 96.5 450 ASP A N 1
ATOM 3354 C CA . ASP A 1 450 ? 0.937 -4.715 -11.438 1 96.5 450 ASP A CA 1
ATOM 3355 C C . ASP A 1 450 ? 0.392 -3.969 -10.219 1 96.5 450 ASP A C 1
ATOM 3357 O O . ASP A 1 450 ? 0.615 -2.766 -10.07 1 96.5 450 ASP A O 1
ATOM 3361 N N . VAL A 1 451 ? -0.323 -4.68 -9.414 1 95.06 451 VAL A N 1
ATOM 3362 C CA . VAL A 1 451 ? -0.872 -4.094 -8.195 1 95.06 451 VAL A CA 1
ATOM 3363 C C . VAL A 1 451 ? 0.265 -3.627 -7.293 1 95.06 451 VAL A C 1
ATOM 3365 O O . VAL A 1 451 ? 0.195 -2.547 -6.703 1 95.06 451 VAL A O 1
ATOM 3368 N N . ALA A 1 452 ? 1.341 -4.441 -7.184 1 94.94 452 ALA A N 1
ATOM 3369 C CA . ALA A 1 452 ? 2.514 -4.074 -6.395 1 94.94 452 ALA A CA 1
ATOM 3370 C C . ALA A 1 452 ? 3.145 -2.785 -6.914 1 94.94 452 ALA A C 1
ATOM 3372 O O . ALA A 1 452 ? 3.57 -1.935 -6.133 1 94.94 452 ALA A O 1
ATOM 3373 N N . ALA A 1 453 ? 3.17 -2.607 -8.219 1 94.69 453 ALA A N 1
ATOM 3374 C CA . ALA A 1 453 ? 3.68 -1.381 -8.828 1 94.69 453 ALA A CA 1
ATOM 3375 C C . ALA A 1 453 ? 2.83 -0.177 -8.43 1 94.69 453 ALA A C 1
ATOM 3377 O O . ALA A 1 453 ? 3.361 0.902 -8.156 1 94.69 453 ALA A O 1
ATOM 3378 N N . GLY A 1 454 ? 1.536 -0.422 -8.367 1 95.44 454 GLY A N 1
ATOM 3379 C CA . GLY A 1 454 ? 0.633 0.618 -7.902 1 95.44 454 GLY A CA 1
ATOM 3380 C C . GLY A 1 454 ? 0.867 1.005 -6.457 1 95.44 454 GLY A C 1
ATOM 3381 O O . GLY A 1 454 ? 0.879 2.191 -6.117 1 95.44 454 GLY A O 1
ATOM 3382 N N . VAL A 1 455 ? 1.095 0.074 -5.633 1 95.25 455 VAL A N 1
ATOM 3383 C CA . VAL A 1 455 ? 1.392 0.307 -4.223 1 95.25 455 VAL A CA 1
ATOM 3384 C C . VAL A 1 455 ? 2.686 1.105 -4.09 1 95.25 455 VAL A C 1
ATOM 3386 O O . VAL A 1 455 ? 2.781 2.016 -3.266 1 95.25 455 VAL A O 1
ATOM 3389 N N . ARG A 1 456 ? 3.684 0.754 -4.906 1 95.56 456 ARG A N 1
ATOM 3390 C CA . ARG A 1 456 ? 4.961 1.464 -4.91 1 95.56 456 ARG A CA 1
ATOM 3391 C C . ARG A 1 456 ? 4.77 2.932 -5.277 1 95.56 456 ARG A C 1
ATOM 3393 O O . ARG A 1 456 ? 5.363 3.816 -4.66 1 95.56 456 ARG A O 1
ATOM 3400 N N . LEU A 1 457 ? 3.951 3.23 -6.25 1 95.69 457 LEU A N 1
ATOM 3401 C CA . LEU A 1 457 ? 3.658 4.598 -6.664 1 95.69 457 LEU A CA 1
ATOM 3402 C C . LEU A 1 457 ? 2.939 5.359 -5.559 1 95.69 457 LEU A C 1
ATOM 3404 O O . LEU A 1 457 ? 3.244 6.527 -5.305 1 95.69 457 LEU A O 1
ATOM 3408 N N . THR A 1 458 ? 2.012 4.656 -4.961 1 95.88 458 THR A N 1
ATOM 3409 C CA . THR A 1 458 ? 1.297 5.262 -3.844 1 95.88 458 THR A CA 1
ATOM 3410 C C . THR A 1 458 ? 2.254 5.57 -2.695 1 95.88 458 THR A C 1
ATOM 3412 O O . THR A 1 458 ? 2.158 6.629 -2.07 1 95.88 458 THR A O 1
ATOM 3415 N N . ALA A 1 459 ? 3.205 4.668 -2.426 1 95.75 459 ALA A N 1
ATOM 3416 C CA . ALA A 1 459 ? 4.223 4.891 -1.404 1 95.75 459 ALA A CA 1
ATOM 3417 C C . ALA A 1 459 ? 5.055 6.133 -1.719 1 95.75 459 ALA A C 1
ATOM 3419 O O . ALA A 1 459 ? 5.34 6.938 -0.831 1 95.75 459 ALA A O 1
ATOM 3420 N N . GLN A 1 460 ? 5.348 6.359 -2.971 1 95.12 460 GLN A N 1
ATOM 3421 C CA . GLN A 1 460 ? 6.117 7.523 -3.4 1 95.12 460 GLN A CA 1
ATOM 3422 C C . GLN A 1 460 ? 5.316 8.812 -3.213 1 95.12 460 GLN A C 1
ATOM 3424 O O . GLN A 1 460 ? 5.859 9.828 -2.777 1 95.12 460 GLN A O 1
ATOM 3429 N N . ARG A 1 461 ? 4.09 8.75 -3.514 1 95.38 461 ARG A N 1
ATOM 3430 C CA . ARG A 1 461 ? 3.211 9.898 -3.309 1 95.38 461 ARG A CA 1
ATOM 3431 C C . ARG A 1 461 ? 3.127 10.266 -1.831 1 95.38 461 ARG A C 1
ATOM 3433 O O . ARG A 1 461 ? 3.164 11.445 -1.477 1 95.38 461 ARG A O 1
ATOM 3440 N N . LEU A 1 462 ? 3.051 9.242 -0.979 1 94.94 462 LEU A N 1
ATOM 3441 C CA . LEU A 1 462 ? 2.979 9.461 0.463 1 94.94 462 LEU A CA 1
ATOM 3442 C C . LEU A 1 462 ? 4.277 10.055 0.991 1 94.94 462 LEU A C 1
ATOM 3444 O O . LEU A 1 462 ? 4.262 10.867 1.918 1 94.94 462 LEU A O 1
ATOM 3448 N N . LEU A 1 463 ? 5.391 9.68 0.386 1 94.56 463 LEU A N 1
ATOM 3449 C CA . LEU A 1 463 ? 6.668 10.289 0.749 1 94.56 463 LEU A CA 1
ATOM 3450 C C . LEU A 1 463 ? 6.676 11.773 0.426 1 94.56 463 LEU A C 1
ATOM 3452 O O . LEU A 1 463 ? 7.164 12.586 1.219 1 94.56 463 LEU A O 1
ATOM 3456 N N . THR A 1 464 ? 6.047 12.125 -0.676 1 94.06 464 THR A N 1
ATOM 3457 C CA . THR A 1 464 ? 5.926 13.523 -1.066 1 94.06 464 THR A CA 1
ATOM 3458 C C . THR A 1 464 ? 5.047 14.281 -0.082 1 94.06 464 THR A C 1
ATOM 3460 O O . THR A 1 464 ? 5.352 15.422 0.281 1 94.06 464 THR A O 1
ATOM 3463 N N . VAL A 1 465 ? 3.996 13.625 0.343 1 93.5 465 VAL A N 1
ATOM 3464 C CA . VAL A 1 465 ? 3.105 14.227 1.331 1 93.5 465 VAL A CA 1
ATOM 3465 C C . VAL A 1 465 ? 3.861 14.453 2.639 1 93.5 465 VAL A C 1
ATOM 3467 O O . VAL A 1 465 ? 3.768 15.523 3.24 1 93.5 465 VAL A O 1
ATOM 3470 N N . ALA A 1 466 ? 4.613 13.43 3.076 1 94.62 466 ALA A N 1
ATOM 3471 C CA . ALA A 1 466 ? 5.41 13.547 4.293 1 94.62 466 ALA A CA 1
ATOM 3472 C C . ALA A 1 466 ? 6.402 14.703 4.188 1 94.62 466 ALA A C 1
ATOM 3474 O O . ALA A 1 466 ? 6.551 15.492 5.125 1 94.62 466 ALA A O 1
ATOM 3475 N N . ASP A 1 467 ? 7.016 14.875 3.043 1 92.31 467 ASP A N 1
ATOM 3476 C CA . ASP A 1 467 ? 7.957 15.961 2.795 1 92.31 467 ASP A CA 1
ATOM 3477 C C . ASP A 1 467 ? 7.254 17.312 2.83 1 92.31 467 ASP A C 1
ATOM 3479 O O . ASP A 1 467 ? 7.793 18.297 3.369 1 92.31 467 ASP A O 1
ATOM 3483 N N . GLY A 1 468 ? 6.07 17.281 2.295 1 90.38 468 GLY A N 1
ATOM 3484 C CA . GLY A 1 468 ? 5.277 18.5 2.33 1 90.38 468 GLY A CA 1
ATOM 3485 C C . GLY A 1 468 ? 4.898 18.938 3.736 1 90.38 468 GLY A C 1
ATOM 3486 O O . GLY A 1 468 ? 4.996 20.109 4.078 1 90.38 468 GLY A O 1
ATOM 3487 N N . LEU A 1 469 ? 4.598 18 4.559 1 91.06 469 LEU A N 1
ATOM 3488 C CA . LEU A 1 469 ? 4.266 18.266 5.953 1 91.06 469 LEU A CA 1
ATOM 3489 C C . LEU A 1 469 ? 5.496 18.734 6.73 1 91.06 469 LEU A C 1
ATOM 3491 O O . LEU A 1 469 ? 5.422 19.672 7.527 1 91.06 469 LEU A O 1
ATOM 3495 N N . ASN A 1 470 ? 6.59 18.109 6.422 1 91.25 470 ASN A N 1
ATOM 3496 C CA . ASN A 1 470 ? 7.844 18.484 7.066 1 91.25 470 ASN A CA 1
ATOM 3497 C C . ASN A 1 470 ? 8.273 19.906 6.672 1 91.25 470 ASN A C 1
ATOM 3499 O O . ASN A 1 470 ? 8.812 20.641 7.496 1 91.25 470 ASN A O 1
ATOM 3503 N N . GLN A 1 471 ? 8.039 20.25 5.457 1 88.12 471 GLN A N 1
ATOM 3504 C CA . GLN A 1 471 ? 8.359 21.594 4.992 1 88.12 471 GLN A CA 1
ATOM 3505 C C . GLN A 1 471 ? 7.508 22.641 5.707 1 88.12 471 GLN A C 1
ATOM 3507 O O . GLN A 1 471 ? 7.992 23.719 6.027 1 88.12 471 GLN A O 1
ATOM 3512 N N . LEU A 1 472 ? 6.301 22.234 6.02 1 86.56 472 LEU A N 1
ATOM 3513 C CA . LEU A 1 472 ? 5.402 23.156 6.719 1 86.56 472 LEU A CA 1
ATOM 3514 C C . LEU A 1 472 ? 5.918 23.453 8.125 1 86.56 472 LEU A C 1
ATOM 3516 O O . LEU A 1 472 ? 5.684 24.531 8.656 1 86.56 472 LEU A O 1
ATOM 3520 N N . VAL A 1 473 ? 6.672 22.453 8.719 1 87.12 473 VAL A N 1
ATOM 3521 C CA . VAL A 1 473 ? 7.105 22.641 10.102 1 87.12 473 VAL A CA 1
ATOM 3522 C C . VAL A 1 473 ? 8.594 22.984 10.141 1 87.12 473 VAL A C 1
ATOM 3524 O O . VAL A 1 473 ? 9.18 23.094 11.219 1 87.12 473 VAL A O 1
ATOM 3527 N N . GLY A 1 474 ? 9.281 23.203 9.008 1 81.69 474 GLY A N 1
ATOM 3528 C CA . GLY A 1 474 ? 10.664 23.641 8.906 1 81.69 474 GLY A CA 1
ATOM 3529 C C . GLY A 1 474 ? 11.656 22.516 9.086 1 81.69 474 GLY A C 1
ATOM 3530 O O . GLY A 1 474 ? 12.805 22.75 9.469 1 81.69 474 GLY A O 1
ATOM 3531 N N . LEU A 1 475 ? 11.25 21.312 9.07 1 67.81 475 LEU A N 1
ATOM 3532 C CA . LEU A 1 475 ? 12.133 20.156 9.211 1 67.81 475 LEU A CA 1
ATOM 3533 C C . LEU A 1 475 ? 12.641 19.688 7.848 1 67.81 475 LEU A C 1
ATOM 3535 O O . LEU A 1 475 ? 13.305 18.656 7.746 1 67.81 475 LEU A O 1
ATOM 3539 N N . GLY A 1 476 ? 12.398 20.25 6.805 1 56.53 476 GLY A N 1
ATOM 3540 C CA . GLY A 1 476 ? 12.766 19.797 5.473 1 56.53 476 GLY A CA 1
ATOM 3541 C C . GLY A 1 476 ? 14.172 19.234 5.398 1 56.53 476 GLY A C 1
ATOM 3542 O O . GLY A 1 476 ? 14.375 18.078 5.039 1 56.53 476 GLY A O 1
ATOM 3543 N N . ASP A 1 477 ? 15.227 20 4.922 1 48.97 477 ASP A N 1
ATOM 3544 C CA . ASP A 1 477 ? 16.375 19.531 4.137 1 48.97 477 ASP A CA 1
ATOM 3545 C C . ASP A 1 477 ? 17.359 18.75 5.012 1 48.97 477 ASP A C 1
ATOM 3547 O O . ASP A 1 477 ? 18.5 18.531 4.609 1 48.97 477 ASP A O 1
ATOM 3551 N N . ALA A 1 478 ? 17.375 18.625 6.297 1 39.59 478 ALA A N 1
ATOM 3552 C CA . ALA A 1 478 ? 18.688 18.188 6.754 1 39.59 478 ALA A CA 1
ATOM 3553 C C . ALA A 1 478 ? 18.984 16.766 6.305 1 39.59 478 ALA A C 1
ATOM 3555 O O . ALA A 1 478 ? 20.109 16.438 5.926 1 39.59 478 ALA A O 1
ATOM 3556 N N . ASP A 1 479 ? 18.141 15.773 6.723 1 41.88 479 ASP A N 1
ATOM 3557 C CA . ASP A 1 479 ? 18.766 14.469 6.875 1 41.88 479 ASP A CA 1
ATOM 3558 C C . ASP A 1 479 ? 18.906 13.758 5.531 1 41.88 479 ASP A C 1
ATOM 3560 O O . ASP A 1 479 ? 19.219 12.57 5.48 1 41.88 479 ASP A O 1
ATOM 3564 N N . VAL A 1 480 ? 18.297 14.133 4.543 1 38.66 480 VAL A N 1
ATOM 3565 C CA . VAL A 1 480 ? 18.594 13.312 3.373 1 38.66 480 VAL A CA 1
ATOM 3566 C C . VAL A 1 480 ? 20.094 13.367 3.062 1 38.66 480 VAL A C 1
ATOM 3568 O O . VAL A 1 480 ? 20.562 12.719 2.123 1 38.66 480 VAL A O 1
ATOM 3571 N N . ASP A 1 481 ? 20.734 14.406 3.564 1 35.31 481 ASP A N 1
ATOM 3572 C CA . ASP A 1 481 ? 22.156 14.398 3.232 1 35.31 481 ASP A CA 1
ATOM 3573 C C . ASP A 1 481 ? 22.875 13.211 3.875 1 35.31 481 ASP A C 1
ATOM 3575 O O . ASP A 1 481 ? 24.016 12.898 3.516 1 35.31 481 ASP A O 1
ATOM 3579 N N . ALA A 1 482 ? 22.391 12.836 5.117 1 36.09 482 ALA A N 1
ATOM 3580 C CA . ALA A 1 482 ? 23.312 11.922 5.805 1 36.09 482 ALA A CA 1
ATOM 3581 C C . ALA A 1 482 ? 23.266 10.539 5.176 1 36.09 482 ALA A C 1
ATOM 3583 O O . ALA A 1 482 ? 24.078 9.664 5.523 1 36.09 482 ALA A O 1
ATOM 3584 N N . SER A 1 483 ? 22.062 10.203 4.598 1 33.75 483 SER A N 1
ATOM 3585 C CA . SER A 1 483 ? 22.141 8.805 4.184 1 33.75 483 SER A CA 1
ATOM 3586 C C . SER A 1 483 ? 22.969 8.664 2.91 1 33.75 483 SER A C 1
ATOM 3588 O O . SER A 1 483 ? 22.906 7.629 2.24 1 33.75 483 SER A O 1
ATOM 3590 N N . ARG A 1 484 ? 23.188 9.797 2.217 1 34.31 484 ARG A N 1
ATOM 3591 C CA . ARG A 1 484 ? 24.234 9.555 1.228 1 34.31 484 ARG A CA 1
ATOM 3592 C C . ARG A 1 484 ? 25.516 9.07 1.895 1 34.31 484 ARG A C 1
ATOM 3594 O O . ARG A 1 484 ? 26.141 9.805 2.664 1 34.31 484 ARG A O 1
ATOM 3601 N N . GLY A 1 485 ? 25.469 7.832 2.354 1 30.64 485 GLY A N 1
ATOM 3602 C CA . GLY A 1 485 ? 26.688 7.172 2.777 1 30.64 485 GLY A CA 1
ATOM 3603 C C . GLY A 1 485 ? 27.906 7.59 1.974 1 30.64 485 GLY A C 1
ATOM 3604 O O . GLY A 1 485 ? 27.766 8.094 0.856 1 30.64 485 GLY A O 1
ATOM 3605 N N . PRO A 1 486 ? 28.922 8.023 2.676 1 30.7 486 PRO A N 1
ATOM 3606 C CA . PRO A 1 486 ? 30.141 8.438 1.971 1 30.7 486 PRO A CA 1
ATOM 3607 C C . PRO A 1 486 ? 30.359 7.664 0.673 1 30.7 486 PRO A C 1
ATOM 3609 O O . PRO A 1 486 ? 29.906 6.523 0.545 1 30.7 486 PRO A O 1
ATOM 3612 N N . ASP A 1 487 ? 30.016 8.328 -0.443 1 32.78 487 ASP A N 1
ATOM 3613 C CA . ASP A 1 487 ? 30.516 7.766 -1.693 1 32.78 487 ASP A CA 1
ATOM 3614 C C . ASP A 1 487 ? 31.828 7.016 -1.47 1 32.78 487 ASP A C 1
ATOM 3616 O O . ASP A 1 487 ? 32.781 7.582 -0.96 1 32.78 487 ASP A O 1
ATOM 3620 N N . ASP A 1 488 ? 31.719 5.781 -1.021 1 32.41 488 ASP A N 1
ATOM 3621 C CA . ASP A 1 488 ? 32.906 4.938 -1.018 1 32.41 488 ASP A CA 1
ATOM 3622 C C . ASP A 1 488 ? 33.781 5.188 -2.26 1 32.41 488 ASP A C 1
ATOM 3624 O O . ASP A 1 488 ? 33.312 4.957 -3.385 1 32.41 488 ASP A O 1
ATOM 3628 N N . GLU A 1 489 ? 34.469 6.41 -2.242 1 32.41 489 GLU A N 1
ATOM 3629 C CA . GLU A 1 489 ? 35.5 6.598 -3.262 1 32.41 489 GLU A CA 1
ATOM 3630 C C . GLU A 1 489 ? 36.188 5.277 -3.611 1 32.41 489 GLU A C 1
ATOM 3632 O O . GLU A 1 489 ? 36.625 4.551 -2.725 1 32.41 489 GLU A O 1
ATOM 3637 N N . PRO A 1 490 ? 35.688 4.68 -4.723 1 32.38 490 PRO A N 1
ATOM 3638 C CA . PRO A 1 490 ? 36.375 3.455 -5.121 1 32.38 490 PRO A CA 1
ATOM 3639 C C . PRO A 1 490 ? 37.875 3.559 -4.961 1 32.38 490 PRO A C 1
ATOM 3641 O O . PRO A 1 490 ? 38.469 4.605 -5.254 1 32.38 490 PRO A O 1
ATOM 3644 N N . HIS A 1 491 ? 38.375 3.182 -3.738 1 31.52 491 HIS A N 1
ATOM 3645 C CA . HIS A 1 491 ? 39.812 3.027 -3.559 1 31.52 491 HIS A CA 1
ATOM 3646 C C . HIS A 1 491 ? 40.438 2.395 -4.789 1 31.52 491 HIS A C 1
ATOM 3648 O O . HIS A 1 491 ? 40.125 1.265 -5.156 1 31.52 491 HIS A O 1
ATOM 3654 N N . ASP A 1 492 ? 40.594 3.301 -5.816 1 29.84 492 ASP A N 1
ATOM 3655 C CA . ASP A 1 492 ? 41.406 2.877 -6.934 1 29.84 492 ASP A CA 1
ATOM 3656 C C . ASP A 1 492 ? 42.688 2.162 -6.438 1 29.84 492 ASP A C 1
ATOM 3658 O O . ASP A 1 492 ? 43.531 2.777 -5.812 1 29.84 492 ASP A O 1
ATOM 3662 N N . THR A 1 493 ? 42.406 1.017 -5.781 1 31.52 493 THR A N 1
ATOM 3663 C CA . THR A 1 493 ? 43.594 0.204 -5.434 1 31.52 493 THR A CA 1
ATOM 3664 C C . THR A 1 493 ? 44.469 0.009 -6.645 1 31.52 493 THR A C 1
ATOM 3666 O O . THR A 1 493 ? 44.156 -0.755 -7.555 1 31.52 493 THR A O 1
ATOM 3669 N N . ASN A 1 494 ? 44.875 1.24 -7.215 1 28.31 494 ASN A N 1
ATOM 3670 C CA . ASN A 1 494 ? 45.875 1.037 -8.258 1 28.31 494 ASN A CA 1
ATOM 3671 C C . ASN A 1 494 ? 47 0.114 -7.781 1 28.31 494 ASN A C 1
ATOM 3673 O O . ASN A 1 494 ? 47.625 0.379 -6.762 1 28.31 494 ASN A O 1
ATOM 3677 N N . PRO A 1 495 ? 46.875 -1.154 -8.125 1 27.56 495 PRO A N 1
ATOM 3678 C CA . PRO A 1 495 ? 47.938 -2.082 -7.805 1 27.56 495 PRO A CA 1
ATOM 3679 C C . PRO A 1 495 ? 49.312 -1.524 -8.164 1 27.56 495 PRO A C 1
ATOM 3681 O O . PRO A 1 495 ? 49.531 -1.048 -9.289 1 27.56 495 PRO A O 1
ATOM 3684 N N . VAL A 1 496 ? 49.844 -0.722 -7.207 1 29.48 496 VAL A N 1
ATOM 3685 C CA . VAL A 1 496 ? 51.219 -0.24 -7.391 1 29.48 496 VAL A CA 1
ATOM 3686 C C . VAL A 1 496 ? 52.094 -1.359 -7.957 1 29.48 496 VAL A C 1
ATOM 3688 O O . VAL A 1 496 ? 52.125 -2.457 -7.398 1 29.48 496 VAL A O 1
ATOM 3691 N N . GLU A 1 497 ? 52.188 -1.358 -9.312 1 24.55 497 GLU A N 1
ATOM 3692 C CA . GLU A 1 497 ? 53.094 -2.25 -10.031 1 24.55 497 GLU A CA 1
ATOM 3693 C C . GLU A 1 497 ? 54.5 -2.217 -9.43 1 24.55 497 GLU A C 1
ATOM 3695 O O . GLU A 1 497 ? 55.031 -1.141 -9.195 1 24.55 497 GLU A O 1
ATOM 3700 N N . GLU A 1 498 ? 54.75 -3.113 -8.461 1 26.11 498 GLU A N 1
ATOM 3701 C CA . GLU A 1 498 ? 56.062 -3.436 -7.934 1 26.11 498 GLU A CA 1
ATOM 3702 C C . GLU A 1 498 ? 57.125 -3.457 -9.039 1 26.11 498 GLU A C 1
ATOM 3704 O O . GLU A 1 498 ? 57.031 -4.273 -9.961 1 26.11 498 GLU A O 1
ATOM 3709 N N . ASP A 1 499 ? 57.406 -2.16 -9.516 1 23.8 499 ASP A N 1
ATOM 3710 C CA . ASP A 1 499 ? 58.469 -2.088 -10.508 1 23.8 499 ASP A CA 1
ATOM 3711 C C . ASP A 1 499 ? 59.719 -2.84 -10.039 1 23.8 499 ASP A C 1
ATOM 3713 O O . ASP A 1 499 ? 60.125 -2.684 -8.891 1 23.8 499 ASP A O 1
ATOM 3717 N N . SER A 1 500 ? 59.906 -4.008 -10.594 1 24.25 500 SER A N 1
ATOM 3718 C CA . SER A 1 500 ? 61.062 -4.895 -10.547 1 24.25 500 SER A CA 1
ATOM 3719 C C . SER A 1 500 ? 62.344 -4.156 -10.953 1 24.25 500 SER A C 1
ATOM 3721 O O . SER A 1 500 ? 62.531 -3.859 -12.133 1 24.25 500 SER A O 1
ATOM 3723 N N . THR A 1 501 ? 62.594 -3.008 -10.211 1 24.78 501 THR A N 1
ATOM 3724 C CA . THR A 1 501 ? 63.875 -2.387 -10.523 1 24.78 501 THR A CA 1
ATOM 3725 C C . THR A 1 501 ? 65 -3.426 -10.547 1 24.78 501 THR A C 1
ATOM 3727 O O . THR A 1 501 ? 65.125 -4.207 -9.602 1 24.78 501 THR A O 1
ATOM 3730 N N . SER A 1 502 ? 65.312 -3.803 -11.82 1 20.2 502 SER A N 1
ATOM 3731 C CA . SER A 1 502 ? 66.5 -4.551 -12.281 1 20.2 502 SER A CA 1
ATOM 3732 C C . SER A 1 502 ? 67.812 -3.938 -11.75 1 20.2 502 SER A C 1
ATOM 3734 O O . SER A 1 502 ? 67.875 -2.717 -11.633 1 20.2 502 SER A O 1
ATOM 3736 N N . VAL A 1 503 ? 68.5 -4.777 -11.086 1 24.77 503 VAL A N 1
ATOM 3737 C CA . VAL A 1 503 ? 69.75 -4.77 -10.367 1 24.77 503 VAL A CA 1
ATOM 3738 C C . VAL A 1 503 ? 70.875 -4.363 -11.32 1 24.77 503 VAL A C 1
ATOM 3740 O O . VAL A 1 503 ? 71.312 -5.16 -12.156 1 24.77 503 VAL A O 1
ATOM 3743 N N . ASP A 1 504 ? 70.625 -3.191 -12.109 1 20.06 504 ASP A N 1
ATOM 3744 C CA . ASP A 1 504 ? 71.875 -3.225 -12.891 1 20.06 504 ASP A CA 1
ATOM 3745 C C . ASP A 1 504 ? 73.062 -3.141 -11.992 1 20.06 504 ASP A C 1
ATOM 3747 O O . ASP A 1 504 ? 73.062 -2.531 -10.922 1 20.06 504 ASP A O 1
ATOM 3751 N N . PRO A 1 505 ? 74.188 -3.902 -12.383 1 20.92 505 PRO A N 1
ATOM 3752 C CA . PRO A 1 505 ? 75.5 -4.277 -11.883 1 20.92 505 PRO A CA 1
ATOM 3753 C C . PRO A 1 505 ? 76.5 -3.111 -11.891 1 20.92 505 PRO A C 1
ATOM 3755 O O . PRO A 1 505 ? 77.688 -3.314 -11.719 1 20.92 505 PRO A O 1
ATOM 3758 N N . ARG A 1 506 ? 75.875 -1.887 -11.898 1 20.22 506 ARG A N 1
ATOM 3759 C CA . ARG A 1 506 ? 77 -0.988 -12.203 1 20.22 506 ARG A CA 1
ATOM 3760 C C . ARG A 1 506 ? 78.188 -1.222 -11.258 1 20.22 506 ARG A C 1
ATOM 3762 O O . ARG A 1 506 ? 78 -1.58 -10.094 1 20.22 506 ARG A O 1
ATOM 3769 N N . SER A 1 507 ? 79.312 -1.071 -11.898 1 19.2 507 SER A N 1
ATOM 3770 C CA . SER A 1 507 ? 80.75 -1.154 -11.867 1 19.2 507 SER A CA 1
ATOM 3771 C C . SER A 1 507 ? 81.312 -0.218 -10.812 1 19.2 507 SER A C 1
ATOM 3773 O O . SER A 1 507 ? 80.688 0.75 -10.406 1 19.2 507 SER A O 1
ATOM 3775 N N . THR A 1 508 ? 82.438 -0.604 -10.367 1 20 508 THR A N 1
ATOM 3776 C CA . THR A 1 508 ? 83.5 -0.452 -9.406 1 20 508 THR A CA 1
ATOM 3777 C C . THR A 1 508 ? 84.125 0.953 -9.484 1 20 508 THR A C 1
ATOM 3779 O O . THR A 1 508 ? 84.625 1.461 -8.492 1 20 508 THR A O 1
ATOM 3782 N N . ASP A 1 509 ? 84.188 1.514 -10.633 1 20.17 509 ASP A N 1
ATOM 3783 C CA . ASP A 1 509 ? 85.5 2.062 -10.703 1 20.17 509 ASP A CA 1
ATOM 3784 C C . ASP A 1 509 ? 85.625 3.32 -9.844 1 20.17 509 ASP A C 1
ATOM 3786 O O . ASP A 1 509 ? 84.688 4.109 -9.742 1 20.17 509 ASP A O 1
ATOM 3790 N N . VAL A 1 510 ? 86.625 3.24 -8.883 1 22.03 510 VAL A N 1
ATOM 3791 C CA . VAL A 1 510 ? 87.375 4.008 -7.914 1 22.03 510 VAL A CA 1
ATOM 3792 C C . VAL A 1 510 ? 87.75 5.371 -8.5 1 22.03 510 VAL A C 1
ATOM 3794 O O . VAL A 1 510 ? 88.125 6.281 -7.766 1 22.03 510 VAL A O 1
ATOM 3797 N N . LEU A 1 511 ? 88 5.195 -9.883 1 18.84 511 LEU A N 1
ATOM 3798 C CA . LEU A 1 511 ? 89.25 5.926 -10.156 1 18.84 511 LEU A CA 1
ATOM 3799 C C . LEU A 1 511 ? 89.125 7.398 -9.789 1 18.84 511 LEU A C 1
ATOM 3801 O O . LEU A 1 511 ? 88 7.867 -9.523 1 18.84 511 LEU A O 1
ATOM 3805 N N . SER A 1 512 ? 89.438 8.109 -10.805 1 20.56 512 SER A N 1
ATOM 3806 C CA . SER A 1 512 ? 90.5 9.133 -10.867 1 20.56 512 SER A CA 1
ATOM 3807 C C . SER A 1 512 ? 90 10.438 -10.242 1 20.56 512 SER A C 1
ATOM 3809 O O . SER A 1 512 ? 88.812 10.727 -10.219 1 20.56 512 SER A O 1
ATOM 3811 N N . SER A 1 513 ? 90.938 11.203 -9.672 1 22.08 513 SER A N 1
ATOM 3812 C CA . SER A 1 513 ? 91.625 12.117 -8.766 1 22.08 513 SER A CA 1
ATOM 3813 C C . SER A 1 513 ? 91 13.5 -8.789 1 22.08 513 SER A C 1
ATOM 3815 O O . SER A 1 513 ? 90.875 14.133 -7.742 1 22.08 513 SER A O 1
ATOM 3817 N N . VAL A 1 514 ? 91.25 14.102 -10 1 19.67 514 VAL A N 1
ATOM 3818 C CA . VAL A 1 514 ? 91.375 15.555 -10.133 1 19.67 514 VAL A CA 1
ATOM 3819 C C . VAL A 1 514 ? 89.938 16.156 -10.141 1 19.67 514 VAL A C 1
ATOM 3821 O O . VAL A 1 514 ? 89.062 15.625 -10.789 1 19.67 514 VAL A O 1
ATOM 3824 N N . MET B 1 1 ? -8.055 23.531 27.031 1 43.81 1 MET B N 1
ATOM 3825 C CA . MET B 1 1 ? -9.055 23.625 25.984 1 43.81 1 MET B CA 1
ATOM 3826 C C . MET B 1 1 ? -8.406 23.844 24.625 1 43.81 1 MET B C 1
ATOM 3828 O O . MET B 1 1 ? -8.914 23.375 23.609 1 43.81 1 MET B O 1
ATOM 3832 N N . LEU B 1 2 ? -7.211 24.5 24.641 1 58.53 2 LEU B N 1
ATOM 3833 C CA . LEU B 1 2 ? -6.57 24.875 23.375 1 58.53 2 LEU B CA 1
ATOM 3834 C C . LEU B 1 2 ? -5.832 23.688 22.766 1 58.53 2 LEU B C 1
ATOM 3836 O O . LEU B 1 2 ? -5.426 23.734 21.609 1 58.53 2 LEU B O 1
ATOM 3840 N N . ASN B 1 3 ? -5.57 22.672 23.562 1 55.62 3 ASN B N 1
ATOM 3841 C CA . ASN B 1 3 ? -4.738 21.562 23.109 1 55.62 3 ASN B CA 1
ATOM 3842 C C . ASN B 1 3 ? -5.43 20.75 22.016 1 55.62 3 ASN B C 1
ATOM 3844 O O . ASN B 1 3 ? -4.766 20.109 21.203 1 55.62 3 ASN B O 1
ATOM 3848 N N . ARG B 1 4 ? -6.809 20.734 22.047 1 66.56 4 ARG B N 1
ATOM 3849 C CA . ARG B 1 4 ? -7.539 19.938 21.062 1 66.56 4 ARG B CA 1
ATOM 3850 C C . ARG B 1 4 ? -8.211 20.844 20.031 1 66.56 4 ARG B C 1
ATOM 3852 O O . ARG B 1 4 ? -9.016 20.375 19.219 1 66.56 4 ARG B O 1
ATOM 3859 N N . ALA B 1 5 ? -7.691 22.094 19.953 1 75.75 5 ALA B N 1
ATOM 3860 C CA . ALA B 1 5 ? -8.422 23.047 19.125 1 75.75 5 ALA B CA 1
ATOM 3861 C C . ALA B 1 5 ? -7.848 23.109 17.719 1 75.75 5 ALA B C 1
ATOM 3863 O O . ALA B 1 5 ? -6.719 22.672 17.484 1 75.75 5 ALA B O 1
ATOM 3864 N N . THR B 1 6 ? -8.688 23.578 16.828 1 85 6 THR B N 1
ATOM 3865 C CA . THR B 1 6 ? -8.328 23.719 15.422 1 85 6 THR B CA 1
ATOM 3866 C C . THR B 1 6 ? -7.316 24.844 15.227 1 85 6 THR B C 1
ATOM 3868 O O . THR B 1 6 ? -7.105 25.656 16.125 1 85 6 THR B O 1
ATOM 3871 N N . ILE B 1 7 ? -6.621 24.828 14.203 1 85.62 7 ILE B N 1
ATOM 3872 C CA . ILE B 1 7 ? -5.641 25.859 13.852 1 85.62 7 ILE B CA 1
ATOM 3873 C C . ILE B 1 7 ? -6.301 27.234 13.875 1 85.62 7 ILE B C 1
ATOM 3875 O O . ILE B 1 7 ? -5.746 28.188 14.422 1 85.62 7 ILE B O 1
ATOM 3879 N N . SER B 1 8 ? -7.527 27.281 13.391 1 85 8 SER B N 1
ATOM 3880 C CA . SER B 1 8 ? -8.25 28.547 13.359 1 85 8 SER B CA 1
ATOM 3881 C C . SER B 1 8 ? -8.555 29.047 14.766 1 85 8 SER B C 1
ATOM 3883 O O . SER B 1 8 ? -8.438 30.25 15.039 1 85 8 SER B O 1
ATOM 3885 N N . THR B 1 9 ? -8.883 28.203 15.664 1 85.81 9 THR B N 1
ATOM 3886 C CA . THR B 1 9 ? -9.195 28.578 17.031 1 85.81 9 THR B CA 1
ATOM 3887 C C . THR B 1 9 ? -7.938 29.016 17.781 1 85.81 9 THR B C 1
ATOM 3889 O O . THR B 1 9 ? -7.969 29.969 18.562 1 85.81 9 THR B O 1
ATOM 3892 N N . ARG B 1 10 ? -6.867 28.312 17.469 1 86.06 10 ARG B N 1
ATOM 3893 C CA . ARG B 1 10 ? -5.613 28.656 18.125 1 86.06 10 ARG B CA 1
ATOM 3894 C C . ARG B 1 10 ? -5.117 30.031 17.656 1 86.06 10 ARG B C 1
ATOM 3896 O O . ARG B 1 10 ? -4.688 30.844 18.469 1 86.06 10 ARG B O 1
ATOM 3903 N N . LEU B 1 11 ? -5.277 30.297 16.375 1 87 11 LEU B N 1
ATOM 3904 C CA . LEU B 1 11 ? -4.871 31.578 15.812 1 87 11 LEU B CA 1
ATOM 3905 C C . LEU B 1 11 ? -5.816 32.688 16.266 1 87 11 LEU B C 1
ATOM 3907 O O . LEU B 1 11 ? -5.375 33.812 16.531 1 87 11 LEU B O 1
ATOM 3911 N N . ALA B 1 12 ? -7.086 32.312 16.406 1 87 12 ALA B N 1
ATOM 3912 C CA . ALA B 1 12 ? -8.062 33.281 16.891 1 87 12 ALA B CA 1
ATOM 3913 C C . ALA B 1 12 ? -7.77 33.656 18.328 1 87 12 ALA B C 1
ATOM 3915 O O . ALA B 1 12 ? -7.922 34.844 18.703 1 87 12 ALA B O 1
ATOM 3916 N N . ALA B 1 13 ? -7.367 32.688 19.094 1 87.88 13 ALA B N 1
ATOM 3917 C CA . ALA B 1 13 ? -7.027 32.969 20.5 1 87.88 13 ALA B CA 1
ATOM 3918 C C . ALA B 1 13 ? -5.832 33.906 20.594 1 87.88 13 ALA B C 1
ATOM 3920 O O . ALA B 1 13 ? -5.844 34.875 21.375 1 87.88 13 ALA B O 1
ATOM 3921 N N . LEU B 1 14 ? -4.84 33.688 19.734 1 87.56 14 LEU B N 1
ATOM 3922 C CA . LEU B 1 14 ? -3.666 34.531 19.703 1 87.56 14 LEU B CA 1
ATOM 3923 C C . LEU B 1 14 ? -4.047 35.969 19.281 1 87.56 14 LEU B C 1
ATOM 3925 O O . LEU B 1 14 ? -3.613 36.938 19.891 1 87.56 14 LEU B O 1
ATOM 3929 N N . THR B 1 15 ? -4.926 36.062 18.297 1 89.5 15 THR B N 1
ATOM 3930 C CA . THR B 1 15 ? -5.383 37.375 17.797 1 89.5 15 THR B CA 1
ATOM 3931 C C . THR B 1 15 ? -6.215 38.094 18.859 1 89.5 15 THR B C 1
ATOM 3933 O O . THR B 1 15 ? -6.047 39.312 19.062 1 89.5 15 THR B O 1
ATOM 3936 N N . ALA B 1 16 ? -7.012 37.312 19.578 1 89.56 16 ALA B N 1
ATOM 3937 C CA . ALA B 1 16 ? -7.859 37.875 20.609 1 89.56 16 ALA B CA 1
ATOM 3938 C C . ALA B 1 16 ? -7.02 38.469 21.75 1 89.56 16 ALA B C 1
ATOM 3940 O O . ALA B 1 16 ? -7.289 39.562 22.219 1 89.56 16 ALA B O 1
ATOM 3941 N N . VAL B 1 17 ? -5.984 37.719 22.125 1 89.31 17 VAL B N 1
ATOM 3942 C CA . VAL B 1 17 ? -5.117 38.188 23.203 1 89.31 17 VAL B CA 1
ATOM 3943 C C . VAL B 1 17 ? -4.355 39.438 22.766 1 89.31 17 VAL B C 1
ATOM 3945 O O . VAL B 1 17 ? -4.207 40.406 23.531 1 89.31 17 VAL B O 1
ATOM 3948 N N . ALA B 1 18 ? -3.895 39.469 21.469 1 88.19 18 ALA B N 1
ATOM 3949 C CA . ALA B 1 18 ? -3.195 40.625 20.922 1 88.19 18 ALA B CA 1
ATOM 3950 C C . ALA B 1 18 ? -4.109 41.844 20.859 1 88.19 18 ALA B C 1
ATOM 3952 O O . ALA B 1 18 ? -3.709 42.938 21.25 1 88.19 18 ALA B O 1
ATOM 3953 N N . LEU B 1 19 ? -5.348 41.656 20.484 1 88.62 19 LEU B N 1
ATOM 3954 C CA . LEU B 1 19 ? -6.316 42.75 20.391 1 88.62 19 LEU B CA 1
ATOM 3955 C C . LEU B 1 19 ? -6.695 43.25 21.781 1 88.62 19 LEU B C 1
ATOM 3957 O O . LEU B 1 19 ? -6.844 44.469 21.969 1 88.62 19 LEU B O 1
ATOM 3961 N N . ALA B 1 20 ? -6.816 42.344 22.734 1 89.12 20 ALA B N 1
ATOM 3962 C CA . ALA B 1 20 ? -7.094 42.75 24.109 1 89.12 20 ALA B CA 1
ATOM 3963 C C . ALA B 1 20 ? -5.953 43.594 24.672 1 89.12 20 ALA B C 1
ATOM 3965 O O . ALA B 1 20 ? -6.188 44.562 25.359 1 89.12 20 ALA B O 1
ATOM 3966 N N . GLY B 1 21 ? -4.707 43.094 24.328 1 85.75 21 GLY B N 1
ATOM 3967 C CA . GLY B 1 21 ? -3.561 43.875 24.766 1 85.75 21 GLY B CA 1
ATOM 3968 C C . GLY B 1 21 ? -3.547 45.281 24.203 1 85.75 21 GLY B C 1
ATOM 3969 O O . GLY B 1 21 ? -3.266 46.25 24.922 1 85.75 21 GLY B O 1
ATOM 3970 N N . LEU B 1 22 ? -3.938 45.438 22.938 1 84.81 22 LEU B N 1
ATOM 3971 C CA . LEU B 1 22 ? -4.02 46.719 22.281 1 84.81 22 LEU B CA 1
ATOM 3972 C C . LEU B 1 22 ? -5.082 47.594 22.938 1 84.81 22 LEU B C 1
ATOM 3974 O O . LEU B 1 22 ? -4.852 48.781 23.203 1 84.81 22 LEU B O 1
ATOM 3978 N N . LEU B 1 23 ? -6.25 47.031 23.297 1 85.56 23 LEU B N 1
ATOM 3979 C CA . LEU B 1 23 ? -7.34 47.75 23.938 1 85.56 23 LEU B CA 1
ATOM 3980 C C . LEU B 1 23 ? -6.938 48.219 25.344 1 85.56 23 LEU B C 1
ATOM 3982 O O . LEU B 1 23 ? -7.289 49.312 25.75 1 85.56 23 LEU B O 1
ATOM 3986 N N . VAL B 1 24 ? -6.203 47.375 26.047 1 85.31 24 VAL B N 1
ATOM 3987 C CA . VAL B 1 24 ? -5.762 47.719 27.391 1 85.31 24 VAL B CA 1
ATOM 3988 C C . VAL B 1 24 ? -4.812 48.906 27.344 1 85.31 24 VAL B C 1
ATOM 3990 O O . VAL B 1 24 ? -4.93 49.844 28.156 1 85.31 24 VAL B O 1
ATOM 3993 N N . VAL B 1 25 ? -3.906 48.969 26.344 1 81.69 25 VAL B N 1
ATOM 3994 C CA . VAL B 1 25 ? -2.934 50.062 26.234 1 81.69 25 VAL B CA 1
ATOM 3995 C C . VAL B 1 25 ? -3.652 51.344 25.906 1 81.69 25 VAL B C 1
ATOM 3997 O O . VAL B 1 25 ? -3.354 52.406 26.484 1 81.69 25 VAL B O 1
ATOM 4000 N N . VAL B 1 26 ? -4.672 51.281 25 1 80.19 26 VAL B N 1
ATOM 4001 C CA . VAL B 1 26 ? -5.418 52.469 24.594 1 80.19 26 VAL B CA 1
ATOM 4002 C C . VAL B 1 26 ? -6.23 53 25.781 1 80.19 26 VAL B C 1
ATOM 4004 O O . VAL B 1 26 ? -6.234 54.188 26.047 1 80.19 26 VAL B O 1
ATOM 4007 N N . THR B 1 27 ? -6.945 52.125 26.531 1 82.31 27 THR B N 1
ATOM 4008 C CA . THR B 1 27 ? -7.766 52.5 27.672 1 82.31 27 THR B CA 1
ATOM 4009 C C . THR B 1 27 ? -6.902 53.094 28.781 1 82.31 27 THR B C 1
ATOM 4011 O O . THR B 1 27 ? -7.27 54.094 29.391 1 82.31 27 THR B O 1
ATOM 4014 N N . PHE B 1 28 ? -5.75 52.531 28.906 1 78.75 28 PHE B N 1
ATOM 4015 C CA . PHE B 1 28 ? -4.844 53 29.953 1 78.75 28 PHE B CA 1
ATOM 4016 C C . PHE B 1 28 ? -4.324 54.406 29.609 1 78.75 28 PHE B C 1
ATOM 4018 O O . PHE B 1 28 ? -4.188 55.25 30.484 1 78.75 28 PHE B O 1
ATOM 4025 N N . GLY B 1 29 ? -4.004 54.594 28.375 1 75.31 29 GLY B N 1
ATOM 4026 C CA . GLY B 1 29 ? -3.539 55.906 27.922 1 75.31 29 GLY B CA 1
ATOM 4027 C C . GLY B 1 29 ? -4.566 57 28.125 1 75.31 29 GLY B C 1
ATOM 4028 O O . GLY B 1 29 ? -4.211 58.156 28.375 1 75.31 29 GLY B O 1
ATOM 4029 N N . LEU B 1 30 ? -5.887 56.531 28.125 1 77.75 30 LEU B N 1
ATOM 4030 C CA . LEU B 1 30 ? -6.965 57.5 28.234 1 77.75 30 LEU B CA 1
ATOM 4031 C C . LEU B 1 30 ? -7.359 57.719 29.688 1 77.75 30 LEU B C 1
ATOM 4033 O O . LEU B 1 30 ? -7.91 58.781 30.031 1 77.75 30 LEU B O 1
ATOM 4037 N N . LEU B 1 31 ? -6.848 56.719 30.516 1 75.88 31 LEU B N 1
ATOM 4038 C CA . LEU B 1 31 ? -7.215 56.812 31.922 1 75.88 31 LEU B CA 1
ATOM 4039 C C . LEU B 1 31 ? -6.41 57.938 32.594 1 75.88 31 LEU B C 1
ATOM 4041 O O . LEU B 1 31 ? -5.18 57.938 32.531 1 75.88 31 LEU B O 1
ATOM 4045 N N . GLY B 1 32 ? -6.875 58.719 33 1 74.31 32 GLY B N 1
ATOM 4046 C CA . GLY B 1 32 ? -6.234 59.781 33.781 1 74.31 32 GLY B CA 1
ATOM 4047 C C . GLY B 1 32 ? -6.16 61.094 33.031 1 74.31 32 GLY B C 1
ATOM 4048 O O . GLY B 1 32 ? -5.887 62.125 33.625 1 74.31 32 GLY B O 1
ATOM 4049 N N . THR B 1 33 ? -6.371 60.969 31.656 1 78.75 33 THR B N 1
ATOM 4050 C CA . THR B 1 33 ? -6.242 62.156 30.828 1 78.75 33 THR B CA 1
ATOM 4051 C C . THR B 1 33 ? -7.238 63.219 31.281 1 78.75 33 THR B C 1
ATOM 4053 O O . THR B 1 33 ? -6.875 64.375 31.453 1 78.75 33 THR B O 1
ATOM 4056 N N . ARG B 1 34 ? -8.453 62.812 31.609 1 81.19 34 ARG B N 1
ATOM 4057 C CA . ARG B 1 34 ? -9.469 63.75 32.062 1 81.19 34 ARG B CA 1
ATOM 4058 C C . ARG B 1 34 ? -9.109 64.312 33.438 1 81.19 34 ARG B C 1
ATOM 4060 O O . ARG B 1 34 ? -9.242 65.5 33.656 1 81.19 34 ARG B O 1
ATOM 4067 N N . GLY B 1 35 ? -8.672 63.469 34.312 1 80.38 35 GLY B N 1
ATOM 4068 C CA . GLY B 1 35 ? -8.234 63.906 35.625 1 80.38 35 GLY B CA 1
ATOM 4069 C C . GLY B 1 35 ? -7.074 64.875 35.562 1 80.38 35 GLY B C 1
ATOM 4070 O O . GLY B 1 35 ? -7.059 65.875 36.281 1 80.38 35 GLY B O 1
ATOM 4071 N N . ASP B 1 36 ? -6.164 64.625 34.625 1 82 36 ASP B N 1
ATOM 4072 C CA . ASP B 1 36 ? -5.008 65.5 34.469 1 82 36 ASP B CA 1
ATOM 4073 C C . ASP B 1 36 ? -5.434 66.875 33.969 1 82 36 ASP B C 1
ATOM 4075 O O . ASP B 1 36 ? -4.898 67.875 34.406 1 82 36 ASP B O 1
ATOM 4079 N N . MET B 1 37 ? -6.422 66.938 33.125 1 83.94 37 MET B N 1
ATOM 4080 C CA . MET B 1 37 ? -6.922 68.188 32.594 1 83.94 37 MET B CA 1
ATOM 4081 C C . MET B 1 37 ? -7.621 69 33.656 1 83.94 37 MET B C 1
ATOM 4083 O O . MET B 1 37 ? -7.422 70.188 33.75 1 83.94 37 MET B O 1
ATOM 4087 N N . LEU B 1 38 ? -8.398 68.312 34.5 1 87.06 38 LEU B N 1
ATOM 4088 C CA . LEU B 1 38 ? -9.094 69 35.594 1 87.06 38 LEU B CA 1
ATOM 4089 C C . LEU B 1 38 ? -8.109 69.5 36.625 1 87.06 38 LEU B C 1
ATOM 4091 O O . LEU B 1 38 ? -8.25 70.625 37.125 1 87.06 38 LEU B O 1
ATOM 4095 N N . GLU B 1 39 ? -7.125 68.688 36.875 1 86.94 39 GLU B N 1
ATOM 4096 C CA . GLU B 1 39 ? -6.129 69.125 37.875 1 86.94 39 GLU B CA 1
ATOM 4097 C C . GLU B 1 39 ? -5.324 70.312 37.375 1 86.94 39 GLU B C 1
ATOM 4099 O O . GLU B 1 39 ? -5 71.188 38.156 1 86.94 39 GLU B O 1
ATOM 4104 N N . ALA B 1 40 ? -5.039 70.312 36.125 1 84.12 40 ALA B N 1
ATOM 4105 C CA . ALA B 1 40 ? -4.32 71.438 35.562 1 84.12 40 ALA B CA 1
ATOM 4106 C C . ALA B 1 40 ? -5.125 72.75 35.688 1 84.12 40 ALA B C 1
ATOM 4108 O O . ALA B 1 40 ? -4.574 73.812 36.031 1 84.12 40 ALA B O 1
ATOM 4109 N N . ARG B 1 41 ? -6.48 72.625 35.531 1 87.62 41 ARG B N 1
ATOM 4110 C CA . ARG B 1 41 ? -7.363 73.812 35.688 1 87.62 41 ARG B CA 1
ATOM 4111 C C . ARG B 1 41 ? -7.465 74.25 37.156 1 87.62 41 ARG B C 1
ATOM 4113 O O . ARG B 1 41 ? -7.484 75.438 37.438 1 87.62 41 ARG B O 1
ATOM 4120 N N . ARG B 1 42 ? -7.461 73.375 38 1 91.5 42 ARG B N 1
ATOM 4121 C CA . ARG B 1 42 ? -7.547 73.625 39.438 1 91.5 42 ARG B CA 1
ATOM 4122 C C . ARG B 1 42 ? -6.297 74.375 39.938 1 91.5 42 ARG B C 1
ATOM 4124 O O . ARG B 1 42 ? -6.395 75.375 40.625 1 91.5 42 ARG B O 1
ATOM 4131 N N . VAL B 1 43 ? -5.184 73.875 39.469 1 89.31 43 VAL B N 1
ATOM 4132 C CA . VAL B 1 43 ? -3.926 74.438 39.875 1 89.31 43 VAL B CA 1
ATOM 4133 C C . VAL B 1 43 ? -3.846 75.875 39.344 1 89.31 43 VAL B C 1
ATOM 4135 O O . VAL B 1 43 ? -3.443 76.812 40.062 1 89.31 43 VAL B O 1
ATOM 4138 N N . LYS B 1 44 ? -4.23 76.062 38.125 1 89.94 44 LYS B N 1
ATOM 4139 C CA . LYS B 1 44 ? -4.246 77.375 37.5 1 89.94 44 LYS B CA 1
ATOM 4140 C C . LYS B 1 44 ? -5.141 78.312 38.281 1 89.94 44 LYS B C 1
ATOM 4142 O O . LYS B 1 44 ? -4.754 79.438 38.594 1 89.94 44 LYS B O 1
ATOM 4147 N N . THR B 1 45 ? -6.305 77.938 38.719 1 92.75 45 THR B N 1
ATOM 4148 C CA . THR B 1 45 ? -7.27 78.75 39.469 1 92.75 45 THR B CA 1
ATOM 4149 C C . THR B 1 45 ? -6.73 79.062 40.844 1 92.75 45 THR B C 1
ATOM 4151 O O . THR B 1 45 ? -6.887 80.25 41.281 1 92.75 45 THR B O 1
ATOM 4154 N N . GLN B 1 46 ? -6.141 78.188 41.438 1 94.12 46 GLN B N 1
ATOM 4155 C CA . GLN B 1 46 ? -5.535 78.438 42.75 1 94.12 46 GLN B CA 1
ATOM 4156 C C . GLN B 1 46 ? -4.445 79.5 42.656 1 94.12 46 GLN B C 1
ATOM 4158 O O . GLN B 1 46 ? -4.395 80.438 43.469 1 94.12 46 GLN B O 1
ATOM 4163 N N . GLU B 1 47 ? -3.633 79.375 41.656 1 91.94 47 GLU B N 1
ATOM 4164 C CA . GLU B 1 47 ? -2.531 80.312 41.469 1 91.94 47 GLU B CA 1
ATOM 4165 C C . GLU B 1 47 ? -3.049 81.688 41.188 1 91.94 47 GLU B C 1
ATOM 4167 O O . GLU B 1 47 ? -2.494 82.688 41.656 1 91.94 47 GLU B O 1
ATOM 4172 N N . HIS B 1 48 ? -4.117 81.812 40.406 1 94.75 48 HIS B N 1
ATOM 4173 C CA . HIS B 1 48 ? -4.738 83.125 40.125 1 94.75 48 HIS B CA 1
ATOM 4174 C C . HIS B 1 48 ? -5.277 83.75 41.406 1 94.75 48 HIS B C 1
ATOM 4176 O O . HIS B 1 48 ? -5.102 84.938 41.625 1 94.75 48 HIS B O 1
ATOM 4182 N N . THR B 1 49 ? -5.824 83 42.25 1 95.19 49 THR B N 1
ATOM 4183 C CA . THR B 1 49 ? -6.371 83.5 43.5 1 95.19 49 THR B CA 1
ATOM 4184 C C . THR B 1 49 ? -5.254 84 44.438 1 95.19 49 THR B C 1
ATOM 4186 O O . THR B 1 49 ? -5.418 85 45.156 1 95.19 49 THR B O 1
ATOM 4189 N N . GLU B 1 50 ? -4.219 83.312 44.375 1 93.06 50 GLU B N 1
ATOM 4190 C CA . GLU B 1 50 ? -3.061 83.688 45.156 1 93.06 50 GLU B CA 1
ATOM 4191 C C . GLU B 1 50 ? -2.553 85.062 44.75 1 93.06 50 GLU B C 1
ATOM 4193 O O . GLU B 1 50 ? -2.125 85.875 45.562 1 93.06 50 GLU B O 1
ATOM 4198 N N . LEU B 1 51 ? -2.646 85.312 43.531 1 94.06 51 LEU B N 1
ATOM 4199 C CA . LEU B 1 51 ? -2.225 86.625 43 1 94.06 51 LEU B CA 1
ATOM 4200 C C . LEU B 1 51 ? -3.148 87.688 43.5 1 94.06 51 LEU B C 1
ATOM 42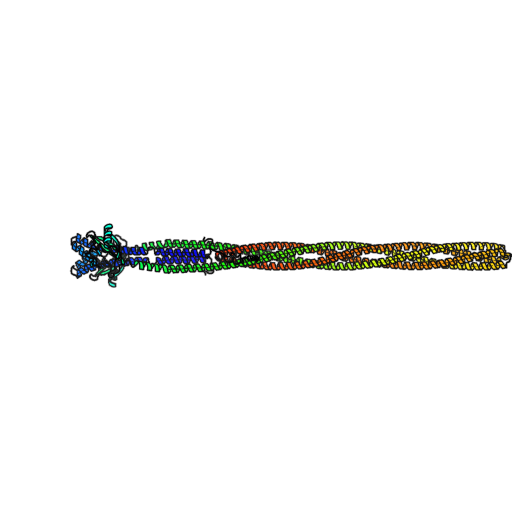02 O O . LEU B 1 51 ? -2.682 88.75 43.938 1 94.06 51 LEU B O 1
ATOM 4206 N N . ALA B 1 52 ? -4.375 87.438 43.5 1 95.44 52 ALA B N 1
ATOM 4207 C CA . ALA B 1 52 ? -5.332 88.438 44.031 1 95.44 52 ALA B CA 1
ATOM 4208 C C . ALA B 1 52 ? -5.141 88.688 45.531 1 95.44 52 ALA B C 1
ATOM 4210 O O . ALA B 1 52 ? -5.207 89.812 46 1 95.44 52 ALA B O 1
ATOM 4211 N N . LEU B 1 53 ? -4.906 87.625 46.219 1 95.06 53 LEU B N 1
ATOM 4212 C CA . LEU B 1 53 ? -4.688 87.75 47.656 1 95.06 53 LEU B CA 1
ATOM 4213 C C . LEU B 1 53 ? -3.439 88.562 47.969 1 95.06 53 LEU B C 1
ATOM 4215 O O . LEU B 1 53 ? -3.43 89.375 48.906 1 95.06 53 LEU B O 1
ATOM 4219 N N . SER B 1 54 ? -2.445 88.312 47.156 1 94.19 54 SER B N 1
ATOM 4220 C CA . SER B 1 54 ? -1.222 89.062 47.312 1 94.19 54 SER B CA 1
ATOM 4221 C C . SER B 1 54 ? -1.479 90.562 47.125 1 94.19 54 SER B C 1
ATOM 4223 O O . SER B 1 54 ? -0.91 91.438 47.812 1 94.19 54 SER B O 1
ATOM 4225 N N . LEU B 1 55 ? -2.301 90.875 46.25 1 94.19 55 LEU B N 1
ATOM 4226 C CA . LEU B 1 55 ? -2.66 92.25 45.969 1 94.19 55 LEU B CA 1
ATOM 4227 C C . LEU B 1 55 ? -3.424 92.875 47.125 1 94.19 55 LEU B C 1
ATOM 4229 O O . LEU B 1 55 ? -3.141 94 47.562 1 94.19 55 LEU B O 1
ATOM 4233 N N . ILE B 1 56 ? -4.289 92.188 47.688 1 96.06 56 ILE B N 1
ATOM 4234 C CA . ILE B 1 56 ? -5.074 92.625 48.812 1 96.06 56 ILE B CA 1
ATOM 4235 C C . ILE B 1 56 ? -4.164 92.812 50.031 1 96.06 56 ILE B C 1
ATOM 4237 O O . ILE B 1 56 ? -4.301 93.812 50.781 1 96.06 56 ILE B O 1
ATOM 4241 N N . THR B 1 57 ? -3.312 91.938 50.219 1 95 57 THR B N 1
ATOM 4242 C CA . THR B 1 57 ? -2.354 92 51.312 1 95 57 THR B CA 1
ATOM 4243 C C . THR B 1 57 ? -1.498 93.25 51.188 1 95 57 THR B C 1
ATOM 4245 O O . THR B 1 57 ? -1.143 93.875 52.219 1 95 57 THR B O 1
ATOM 4248 N N . HIS B 1 58 ? -1.258 93.625 50.031 1 93.06 58 HIS B N 1
ATOM 4249 C CA . HIS B 1 58 ? -0.524 94.875 49.781 1 93.06 58 HIS B CA 1
ATOM 4250 C C . HIS B 1 58 ? -1.286 96.062 50.312 1 93.06 58 HIS B C 1
ATOM 4252 O O . HIS B 1 58 ? -0.718 96.875 51 1 93.06 58 HIS B O 1
ATOM 4258 N N . PHE B 1 59 ? -2.492 96.125 50.062 1 95.81 59 PHE B N 1
ATOM 4259 C CA . PHE B 1 59 ? -3.299 97.25 50.5 1 95.81 59 PHE B CA 1
ATOM 4260 C C . PHE B 1 59 ? -3.525 97.188 52 1 95.81 59 PHE B C 1
ATOM 4262 O O . PHE B 1 59 ? -3.613 98.25 52.688 1 95.81 59 PHE B O 1
ATOM 4269 N N . HIS B 1 60 ? -3.566 96.062 52.5 1 96.5 60 HIS B N 1
ATOM 4270 C CA . HIS B 1 60 ? -3.652 95.875 53.969 1 96.5 60 HIS B CA 1
ATOM 4271 C C . HIS B 1 60 ? -2.383 96.375 54.656 1 96.5 60 HIS B C 1
ATOM 4273 O O . HIS B 1 60 ? -2.441 96.938 55.75 1 96.5 60 HIS B O 1
ATOM 4279 N N . ALA B 1 61 ? -1.32 96.125 54.062 1 94.62 61 ALA B N 1
ATOM 4280 C CA . ALA B 1 61 ? -0.053 96.625 54.594 1 94.62 61 ALA B CA 1
ATOM 4281 C C . ALA B 1 61 ? -0.028 98.188 54.594 1 94.62 61 ALA B C 1
ATOM 4283 O O . ALA B 1 61 ? 0.547 98.75 55.531 1 94.62 61 ALA B O 1
ATOM 4284 N N . LEU B 1 62 ? -0.652 98.688 53.688 1 93.88 62 LEU B N 1
ATOM 4285 C CA . LEU B 1 62 ? -0.762 100.188 53.656 1 93.88 62 LEU B CA 1
ATOM 4286 C C . LEU B 1 62 ? -1.659 100.688 54.781 1 93.88 62 LEU B C 1
ATOM 4288 O O . LEU B 1 62 ? -1.415 101.75 55.344 1 93.88 62 LEU B O 1
ATOM 4292 N N . GLU B 1 63 ? -2.586 99.938 55.094 1 94.88 63 GLU B N 1
ATOM 4293 C CA . GLU B 1 63 ? -3.406 100.25 56.281 1 94.88 63 GLU B CA 1
ATOM 4294 C C . GLU B 1 63 ? -2.604 100.062 57.562 1 94.88 63 GLU B C 1
ATOM 4296 O O . GLU B 1 63 ? -2.648 100.938 58.438 1 94.88 63 GLU B O 1
ATOM 4301 N N . ALA B 1 64 ? -1.938 99.125 57.688 1 94.06 64 ALA B N 1
ATOM 4302 C CA . ALA B 1 64 ? -1.177 98.75 58.875 1 94.06 64 ALA B CA 1
ATOM 4303 C C . ALA B 1 64 ? -0.062 99.75 59.125 1 94.06 64 ALA B C 1
ATOM 4305 O O . ALA B 1 64 ? 0.283 100.062 60.281 1 94.06 64 ALA B O 1
ATOM 4306 N N . SER B 1 65 ? 0.389 100.312 58.094 1 93.38 65 SER B N 1
ATOM 4307 C CA . SER B 1 65 ? 1.472 101.312 58.188 1 93.38 65 SER B CA 1
ATOM 4308 C C . SER B 1 65 ? 0.931 102.688 58.438 1 93.38 65 SER B C 1
ATOM 4310 O O . SER B 1 65 ? 1.695 103.625 58.719 1 93.38 65 SER B O 1
ATOM 4312 N N . GLY B 1 66 ? -0.36 102.875 58.25 1 92.88 66 GLY B N 1
ATOM 4313 C CA . GLY B 1 66 ? -0.989 104.188 58.5 1 92.88 66 GLY B CA 1
ATOM 4314 C C . GLY B 1 66 ? -1.063 105.062 57.281 1 92.88 66 GLY B C 1
ATOM 4315 O O . GLY B 1 66 ? -1.597 106.188 57.312 1 92.88 66 GLY B O 1
ATOM 4316 N N . THR B 1 67 ? -0.621 104.625 56.219 1 92.5 67 THR B N 1
ATOM 4317 C CA . THR B 1 67 ? -0.628 105.375 54.969 1 92.5 67 THR B CA 1
ATOM 4318 C C . THR B 1 67 ? -2.055 105.562 54.469 1 92.5 67 THR B C 1
ATOM 4320 O O . THR B 1 67 ? -2.367 106.562 53.875 1 92.5 67 THR B O 1
ATOM 4323 N N . MET B 1 68 ? -2.93 104.562 54.75 1 93.94 68 MET B N 1
ATOM 4324 C CA . MET B 1 68 ? -4.336 104.625 54.375 1 93.94 68 MET B CA 1
ATOM 4325 C C . MET B 1 68 ? -5.234 104.25 55.531 1 93.94 68 MET B C 1
ATOM 4327 O O . MET B 1 68 ? -4.84 103.5 56.406 1 93.94 68 MET B O 1
ATOM 4331 N N . THR B 1 69 ? -6.41 104.875 55.469 1 95.5 69 THR B N 1
ATOM 4332 C CA . THR B 1 69 ? -7.41 104.375 56.438 1 95.5 69 THR B CA 1
ATOM 4333 C C . THR B 1 69 ? -7.965 103.062 56.031 1 95.5 69 THR B C 1
ATOM 4335 O O . THR B 1 69 ? -7.781 102.625 54.875 1 95.5 69 THR B O 1
ATOM 4338 N N . ARG B 1 70 ? -8.555 102.438 56.906 1 96.12 70 ARG B N 1
ATOM 4339 C CA . ARG B 1 70 ? -9.117 101.125 56.625 1 96.12 70 ARG B CA 1
ATOM 4340 C C . ARG B 1 70 ? -10.094 101.188 55.438 1 96.12 70 ARG B C 1
ATOM 4342 O O . ARG B 1 70 ? -10.016 100.375 54.5 1 96.12 70 ARG B O 1
ATOM 4349 N N . GLU B 1 71 ? -11.008 102.125 55.469 1 94.38 71 GLU B N 1
ATOM 4350 C CA . GLU B 1 71 ? -12.016 102.25 54.438 1 94.38 71 GLU B CA 1
ATOM 4351 C C . GLU B 1 71 ? -11.375 102.562 53.094 1 94.38 71 GLU B C 1
ATOM 4353 O O . GLU B 1 71 ? -11.781 102 52.062 1 94.38 71 GLU B O 1
ATOM 4358 N N . SER B 1 72 ? -10.383 103.375 53.062 1 95.25 72 SER B N 1
ATOM 4359 C CA . SER B 1 72 ? -9.703 103.688 51.844 1 95.25 72 SER B CA 1
ATOM 4360 C C . SER B 1 72 ? -8.906 102.5 51.281 1 95.25 72 SER B C 1
ATOM 4362 O O . SER B 1 72 ? -8.867 102.312 50.062 1 95.25 72 SER B O 1
ATOM 4364 N N . ALA B 1 73 ? -8.312 101.812 52.156 1 96.25 73 ALA B N 1
ATOM 4365 C CA . ALA B 1 73 ? -7.531 100.625 51.75 1 96.25 73 ALA B CA 1
ATOM 4366 C C . ALA B 1 73 ? -8.438 99.562 51.156 1 96.25 73 ALA B C 1
ATOM 4368 O O . ALA B 1 73 ? -8.117 99 50.125 1 96.25 73 ALA B O 1
ATOM 4369 N N . GLN B 1 74 ? -9.492 99.375 51.812 1 97 74 GLN B N 1
ATOM 4370 C CA . GLN B 1 74 ? -10.445 98.375 51.344 1 97 74 GLN B CA 1
ATOM 4371 C C . GLN B 1 74 ? -11.023 98.75 49.969 1 97 74 GLN B C 1
ATOM 4373 O O . GLN B 1 74 ? -11.133 97.938 49.094 1 97 74 GLN B O 1
ATOM 4378 N N . GLN B 1 75 ? -11.359 99.938 49.844 1 96.06 75 GLN B N 1
ATOM 4379 C CA . GLN B 1 75 ? -11.914 100.438 48.594 1 96.06 75 GLN B CA 1
ATOM 4380 C C . GLN B 1 75 ? -10.875 100.375 47.469 1 96.06 75 GLN B C 1
ATOM 4382 O O . GLN B 1 75 ? -11.18 99.938 46.344 1 96.06 75 GLN B O 1
ATOM 4387 N N . ALA B 1 76 ? -9.672 100.75 47.781 1 94.62 76 ALA B N 1
ATOM 4388 C CA . ALA B 1 76 ? -8.602 100.688 46.781 1 94.62 76 ALA B CA 1
ATOM 4389 C C . ALA B 1 76 ? -8.305 99.25 46.344 1 94.62 76 ALA B C 1
ATOM 4391 O O . ALA B 1 76 ? -8.062 99 45.188 1 94.62 76 ALA B O 1
ATOM 4392 N N . ALA B 1 77 ? -8.281 98.438 47.312 1 96.69 77 ALA B N 1
ATOM 4393 C CA . ALA B 1 77 ? -8.055 97 47 1 96.69 77 ALA B CA 1
ATOM 4394 C C . ALA B 1 77 ? -9.156 96.438 46.125 1 96.69 77 ALA B C 1
ATOM 4396 O O . ALA B 1 77 ? -8.883 95.75 45.125 1 96.69 77 ALA B O 1
ATOM 4397 N N . ALA B 1 78 ? -10.352 96.688 46.5 1 97.12 78 ALA B N 1
ATOM 4398 C CA . ALA B 1 78 ? -11.5 96.188 45.75 1 97.12 78 ALA B CA 1
ATOM 4399 C C . ALA B 1 78 ? -11.469 96.75 44.312 1 97.12 78 ALA B C 1
ATOM 4401 O O . ALA B 1 78 ? -11.75 96 43.375 1 97.12 78 ALA B O 1
ATOM 4402 N N . ASP B 1 79 ? -11.148 98 44.188 1 95.12 79 ASP B N 1
ATOM 4403 C CA . ASP B 1 79 ? -11.086 98.625 42.875 1 95.12 79 ASP B CA 1
ATOM 4404 C C . ASP B 1 79 ? -9.969 98 42.031 1 95.12 79 ASP B C 1
ATOM 4406 O O . ASP B 1 79 ? -10.133 97.75 40.812 1 95.12 79 ASP B O 1
ATOM 4410 N N . ALA B 1 80 ? -8.844 97.688 42.688 1 94.44 80 ALA B N 1
ATOM 4411 C CA . ALA B 1 80 ? -7.723 97.062 41.969 1 94.44 80 ALA B CA 1
ATOM 4412 C C . ALA B 1 80 ? -8.078 95.688 41.531 1 94.44 80 ALA B C 1
ATOM 4414 O O . ALA B 1 80 ? -7.785 95.312 40.375 1 94.44 80 ALA B O 1
ATOM 4415 N N . VAL B 1 81 ? -8.641 94.938 42.375 1 96.5 81 VAL B N 1
ATOM 4416 C CA . VAL B 1 81 ? -9.039 93.562 42.062 1 96.5 81 VAL B CA 1
ATOM 4417 C C . VAL B 1 81 ? -10.109 93.562 40.969 1 96.5 81 VAL B C 1
ATOM 4419 O O . VAL B 1 81 ? -10.133 92.688 40.125 1 96.5 81 VAL B O 1
ATOM 4422 N N . ARG B 1 82 ? -11.008 94.562 41.031 1 95.75 82 ARG B N 1
ATOM 4423 C CA . ARG B 1 82 ? -12.078 94.688 40.031 1 95.75 82 ARG B CA 1
ATOM 4424 C C . ARG B 1 82 ? -11.523 94.688 38.625 1 95.75 82 ARG B C 1
ATOM 4426 O O . ARG B 1 82 ? -12.148 94.188 37.688 1 95.75 82 ARG B O 1
ATOM 4433 N N . ASP B 1 83 ? -10.383 95.188 38.469 1 93.12 83 ASP B N 1
ATOM 4434 C CA . ASP B 1 83 ? -9.828 95.438 37.125 1 93.12 83 ASP B CA 1
ATOM 4435 C C . ASP B 1 83 ? -8.945 94.312 36.688 1 93.12 83 ASP B C 1
ATOM 4437 O O . ASP B 1 83 ? -8.523 94.25 35.531 1 93.12 83 ASP B O 1
ATOM 4441 N N . LEU B 1 84 ? -8.68 93.375 37.562 1 93.81 84 LEU B N 1
ATOM 4442 C CA . LEU B 1 84 ? -7.879 92.188 37.188 1 93.81 84 LEU B CA 1
ATOM 4443 C C . LEU B 1 84 ? -8.633 91.312 36.219 1 93.81 84 LEU B C 1
ATOM 4445 O O . LEU B 1 84 ? -9.797 90.938 36.438 1 93.81 84 LEU B O 1
ATOM 4449 N N . ARG B 1 85 ? -7.988 91 35.094 1 93.69 85 ARG B N 1
ATOM 4450 C CA . ARG B 1 85 ? -8.523 90.125 34.094 1 93.69 85 ARG B CA 1
ATOM 4451 C C . ARG B 1 85 ? -7.453 89.125 33.625 1 93.69 85 ARG B C 1
ATOM 4453 O O . ARG B 1 85 ? -6.273 89.5 33.562 1 93.69 85 ARG B O 1
ATOM 4460 N N . TYR B 1 86 ? -7.895 88 33.344 1 92.25 86 TYR B N 1
ATOM 4461 C CA . TYR B 1 86 ? -7.043 87 32.719 1 92.25 86 TYR B CA 1
ATOM 4462 C C . TYR B 1 86 ? -7.84 86.125 31.734 1 92.25 86 TYR B C 1
ATOM 4464 O O . TYR B 1 86 ? -9.062 86 31.859 1 92.25 86 TYR B O 1
ATOM 4472 N N . ASP B 1 87 ? -7.121 85.562 30.766 1 89.44 87 ASP B N 1
ATOM 4473 C CA . ASP B 1 87 ? -7.719 84.75 29.703 1 89.44 87 ASP B CA 1
ATOM 4474 C C . ASP B 1 87 ? -8.875 85.5 29.031 1 89.44 87 ASP B C 1
ATOM 4476 O O . ASP B 1 87 ? -9.945 84.938 28.812 1 89.44 87 ASP B O 1
ATOM 4480 N N . GLY B 1 88 ? -8.773 86.75 28.906 1 84.62 88 GLY B N 1
ATOM 4481 C CA . GLY B 1 88 ? -9.727 87.625 28.203 1 84.62 88 GLY B CA 1
ATOM 4482 C C . GLY B 1 88 ? -10.812 88.188 29.109 1 84.62 88 GLY B C 1
ATOM 4483 O O . GLY B 1 88 ? -10.875 89.375 29.344 1 84.62 88 GLY B O 1
ATOM 4484 N N . THR B 1 89 ? -11.578 87.188 29.641 1 88.62 89 THR B N 1
ATOM 4485 C CA . THR B 1 89 ? -12.766 87.688 30.297 1 88.62 89 THR B CA 1
ATOM 4486 C C . THR B 1 89 ? -12.898 87.188 31.719 1 88.62 89 THR B C 1
ATOM 4488 O O . THR B 1 89 ? -13.859 87.5 32.406 1 88.62 89 THR B O 1
ATOM 4491 N N . GLU B 1 90 ? -11.922 86.5 32.156 1 93.19 90 GLU B N 1
ATOM 4492 C CA . GLU B 1 90 ? -12.047 85.938 33.5 1 93.19 90 GLU B CA 1
ATOM 4493 C C . GLU B 1 90 ? -11.797 87 34.562 1 93.19 90 GLU B C 1
ATOM 4495 O O . GLU B 1 90 ? -11.102 88 34.312 1 93.19 90 GLU B O 1
ATOM 4500 N N . TYR B 1 91 ? -12.422 86.75 35.719 1 95.5 91 TYR B N 1
ATOM 4501 C CA . TYR B 1 91 ? -12.477 87.812 36.719 1 95.5 91 TYR B CA 1
ATOM 4502 C C . TYR B 1 91 ? -12.375 87.312 38.125 1 95.5 91 TYR B C 1
ATOM 4504 O O . TYR B 1 91 ? -12.359 86.062 38.344 1 95.5 91 TYR B O 1
ATOM 4512 N N . PHE B 1 92 ? -12.234 88.25 39.031 1 97.81 92 PHE B N 1
ATOM 4513 C CA . PHE B 1 92 ? -12.227 88 40.438 1 97.81 92 PHE B CA 1
ATOM 4514 C C . PHE B 1 92 ? -13.43 88.625 41.125 1 97.81 92 PHE B C 1
ATOM 4516 O O . PHE B 1 92 ? -13.977 89.625 40.625 1 97.81 92 PHE B O 1
ATOM 4523 N N . TRP B 1 93 ? -13.883 88 42.219 1 97.69 93 TRP B N 1
ATOM 4524 C CA . TRP B 1 93 ? -14.914 88.625 43.031 1 97.69 93 TRP B CA 1
ATOM 4525 C C . TRP B 1 93 ? -14.539 88.562 44.5 1 97.69 93 TRP B C 1
ATOM 4527 O O . TRP B 1 93 ? -13.609 87.875 44.906 1 97.69 93 TRP B O 1
ATOM 4537 N N . ILE B 1 94 ? -15.258 89.438 45.312 1 98.12 94 ILE B N 1
ATOM 4538 C CA . ILE B 1 94 ? -15.055 89.5 46.75 1 98.12 94 ILE B CA 1
ATOM 4539 C C . ILE B 1 94 ? -16.406 89.5 47.469 1 98.12 94 ILE B C 1
ATOM 4541 O O . ILE B 1 94 ? -17.297 90.25 47.094 1 98.12 94 ILE B O 1
ATOM 4545 N N . ASN B 1 95 ? -16.562 88.688 48.375 1 97.62 95 ASN B N 1
ATOM 4546 C CA . ASN B 1 95 ? -17.672 88.75 49.312 1 97.62 95 ASN B CA 1
ATOM 4547 C C . ASN B 1 95 ? -17.203 88.688 50.75 1 97.62 95 ASN B C 1
ATOM 4549 O O . ASN B 1 95 ? -16.047 88.312 51.031 1 97.62 95 ASN B O 1
ATOM 4553 N N . ASP B 1 96 ? -18.047 89 51.656 1 96.56 96 ASP B N 1
ATOM 4554 C CA . ASP B 1 96 ? -17.719 88.812 53.062 1 96.56 96 ASP B CA 1
ATOM 4555 C C . ASP B 1 96 ? -18.328 87.562 53.594 1 96.56 96 ASP B C 1
ATOM 4557 O O . ASP B 1 96 ? -18.859 86.75 52.844 1 96.56 96 ASP B O 1
ATOM 4561 N N . THR B 1 97 ? -18.188 87.25 54.906 1 95.38 97 THR B N 1
ATOM 4562 C CA . THR B 1 97 ? -18.562 85.938 55.469 1 95.38 97 THR B CA 1
ATOM 4563 C C . THR B 1 97 ? -20.047 85.938 55.844 1 95.38 97 THR B C 1
ATOM 4565 O O . THR B 1 97 ? -20.594 84.875 56.188 1 95.38 97 THR B O 1
ATOM 4568 N N . THR B 1 98 ? -20.875 86.875 55.438 1 89.69 98 THR B N 1
ATOM 4569 C CA . THR B 1 98 ? -22.266 87 55.812 1 89.69 98 THR B CA 1
ATOM 4570 C C . THR B 1 98 ? -23.172 86.25 54.844 1 89.69 98 THR B C 1
ATOM 4572 O O . THR B 1 98 ? -24.109 85.562 55.281 1 89.69 98 THR B O 1
ATOM 4575 N N . PRO B 1 99 ? -23.062 86.125 53.469 1 91.94 99 PRO B N 1
ATOM 4576 C CA . PRO B 1 99 ? -22.188 86.688 52.438 1 91.94 99 PRO B CA 1
ATOM 4577 C C . PRO B 1 99 ? -22.812 87.875 51.688 1 91.94 99 PRO B C 1
ATOM 4579 O O . PRO B 1 99 ? -23.859 87.75 51.062 1 91.94 99 PRO B O 1
ATOM 4582 N N . THR B 1 100 ? -22.406 89 51.875 1 96.69 100 THR B N 1
ATOM 4583 C CA . THR B 1 100 ? -22.672 90.188 51.094 1 96.69 100 THR B CA 1
ATOM 4584 C C . THR B 1 100 ? -21.547 90.438 50.094 1 96.69 100 THR B C 1
ATOM 4586 O O . THR B 1 100 ? -20.375 90.375 50.438 1 96.69 100 THR B O 1
ATOM 4589 N N . VAL B 1 101 ? -21.938 90.688 48.875 1 97.75 101 VAL B N 1
ATOM 4590 C CA . VAL B 1 101 ? -20.938 90.938 47.812 1 97.75 101 VAL B CA 1
ATOM 4591 C C . VAL B 1 101 ? -20.281 92.25 48.031 1 97.75 101 VAL B C 1
ATOM 4593 O O . VAL B 1 101 ? -20.969 93.312 48.094 1 97.75 101 VAL B O 1
ATOM 4596 N N . VAL B 1 102 ? -19.062 92.25 48.125 1 97.5 102 VAL B N 1
ATOM 4597 C CA . VAL B 1 102 ? -18.281 93.438 48.312 1 97.5 102 VAL B CA 1
ATOM 4598 C C . VAL B 1 102 ? -17.938 94.062 46.938 1 97.5 102 VAL B C 1
ATOM 4600 O O . VAL B 1 102 ? -18.031 95.25 46.75 1 97.5 102 VAL B O 1
ATOM 4603 N N . MET B 1 103 ? -17.547 93.188 46.031 1 97.31 103 MET B N 1
ATOM 4604 C CA . MET B 1 103 ? -17.141 93.625 44.688 1 97.31 103 MET B CA 1
ATOM 4605 C C . MET B 1 103 ? -17.359 92.5 43.656 1 97.31 103 MET B C 1
ATOM 4607 O O . MET B 1 103 ? -16.984 91.375 43.906 1 97.31 103 MET B O 1
ATOM 4611 N N . HIS B 1 104 ? -18.016 92.812 42.656 1 96.94 104 HIS B N 1
ATOM 4612 C CA . HIS B 1 104 ? -18.219 91.875 41.5 1 96.94 104 HIS B CA 1
ATOM 4613 C C . HIS B 1 104 ? -18.203 92.688 40.188 1 96.94 104 HIS B C 1
ATOM 4615 O O . HIS B 1 104 ? -19.156 93.375 39.875 1 96.94 104 HIS B O 1
ATOM 4621 N N . PRO B 1 105 ? -17.266 92.438 39.406 1 95 105 PRO B N 1
ATOM 4622 C CA . PRO B 1 105 ? -17.078 93.312 38.25 1 95 105 PRO B CA 1
ATOM 4623 C C . PRO B 1 105 ? -18.047 93 37.125 1 95 105 PRO B C 1
ATOM 4625 O O . PRO B 1 105 ? -18.297 93.875 36.25 1 95 105 PRO B O 1
ATOM 4628 N N . ILE B 1 106 ? -18.562 91.875 37.062 1 93.12 106 ILE B N 1
ATOM 4629 C CA . ILE B 1 106 ? -19.438 91.438 36 1 93.12 106 ILE B CA 1
ATOM 4630 C C . ILE B 1 106 ? -20.906 91.625 36.406 1 93.12 106 ILE B C 1
ATOM 4632 O O . ILE B 1 106 ? -21.703 92.188 35.625 1 93.12 106 ILE B O 1
ATOM 4636 N N . LYS B 1 107 ? -21.219 91.25 37.562 1 93.25 107 LYS B N 1
ATOM 4637 C CA . LYS B 1 107 ? -22.562 91.5 38.094 1 93.25 107 LYS B CA 1
ATOM 4638 C C . LYS B 1 107 ? -22.531 92.5 39.219 1 93.25 107 LYS B C 1
ATOM 4640 O O . LYS B 1 107 ? -22.75 92.188 40.375 1 93.25 107 LYS B O 1
ATOM 4645 N N . ALA B 1 108 ? -22.469 93.75 38.781 1 92.38 108 ALA B N 1
ATOM 4646 C CA . ALA B 1 108 ? -22.344 94.812 39.719 1 92.38 108 ALA B CA 1
ATOM 4647 C C . ALA B 1 108 ? -23.594 95 40.562 1 92.38 108 ALA B C 1
ATOM 4649 O O . ALA B 1 108 ? -23.547 95.5 41.688 1 92.38 108 ALA B O 1
ATOM 4650 N N . GLU B 1 109 ? -24.641 94.5 40.031 1 93.25 109 GLU B N 1
ATOM 4651 C CA . GLU B 1 109 ? -25.922 94.562 40.719 1 93.25 109 GLU B CA 1
ATOM 4652 C C . GLU B 1 109 ? -25.906 93.75 42.031 1 93.25 109 GLU B C 1
ATOM 4654 O O . GLU B 1 109 ? -26.734 94 42.906 1 93.25 109 GLU B O 1
AT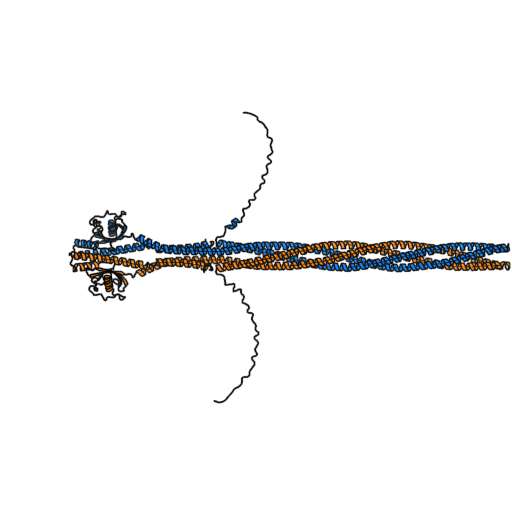OM 4659 N N . LEU B 1 110 ? -24.969 92.938 42.188 1 95.31 110 LEU B N 1
ATOM 4660 C CA . LEU B 1 110 ? -24.891 92.062 43.375 1 95.31 110 LEU B CA 1
ATOM 4661 C C . LEU B 1 110 ? -24.141 92.75 44.5 1 95.31 110 LEU B C 1
ATOM 4663 O O . LEU B 1 110 ? -24.188 92.312 45.625 1 95.31 110 LEU B O 1
ATOM 4667 N N . GLU B 1 111 ? -23.453 93.75 44.188 1 96.44 111 GLU B N 1
ATOM 4668 C CA . GLU B 1 111 ? -22.625 94.438 45.188 1 96.44 111 GLU B CA 1
ATOM 4669 C C . GLU B 1 111 ? -23.484 95 46.281 1 96.44 111 GLU B C 1
ATOM 4671 O O . GLU B 1 111 ? -24.453 95.75 46 1 96.44 111 GLU B O 1
ATOM 4676 N N . GLY B 1 112 ? -23.172 94.75 47.375 1 95.38 112 GLY B N 1
ATOM 4677 C CA . GLY B 1 112 ? -23.891 95.25 48.531 1 95.38 112 GLY B CA 1
ATOM 4678 C C . GLY B 1 112 ? -25.094 94.438 48.906 1 95.38 112 GLY B C 1
ATOM 4679 O O . GLY B 1 112 ? -25.734 94.688 49.938 1 95.38 112 GLY B O 1
ATOM 4680 N N . GLN B 1 113 ? -25.344 93.438 48.156 1 95.81 113 GLN B N 1
ATOM 4681 C CA . GLN B 1 113 ? -26.531 92.625 48.375 1 95.81 113 GLN B CA 1
ATOM 4682 C C . GLN B 1 113 ? -26.188 91.375 49.188 1 95.81 113 GLN B C 1
ATOM 4684 O O . GLN B 1 113 ? -25.094 90.812 49.031 1 95.81 113 GLN B O 1
ATOM 4689 N N . ASP B 1 114 ? -27.141 91 49.969 1 96 114 ASP B N 1
ATOM 4690 C CA . ASP B 1 114 ? -27.062 89.688 50.625 1 96 114 ASP B CA 1
ATOM 4691 C C . ASP B 1 114 ? -27.359 88.562 49.656 1 96 114 ASP B C 1
ATOM 4693 O O . ASP B 1 114 ? -28.469 88.438 49.125 1 96 114 ASP B O 1
ATOM 4697 N N . VAL B 1 115 ? -26.422 87.75 49.438 1 96.19 115 VAL B N 1
ATOM 4698 C CA . VAL B 1 115 ? -26.531 86.75 48.375 1 96.19 115 VAL B CA 1
ATOM 4699 C C . VAL B 1 115 ? -26.578 85.375 49.031 1 96.19 115 VAL B C 1
ATOM 4701 O O . VAL B 1 115 ? -26.219 84.375 48.406 1 96.19 115 VAL B O 1
ATOM 4704 N N . SER B 1 116 ? -26.969 85.25 50.281 1 95.44 116 SER B N 1
ATOM 4705 C CA . SER B 1 116 ? -27.016 84 51 1 95.44 116 SER B CA 1
ATOM 4706 C C . SER B 1 116 ? -28.031 83 50.406 1 95.44 116 SER B C 1
ATOM 4708 O O . SER B 1 116 ? -27.891 81.812 50.531 1 95.44 116 SER B O 1
ATOM 4710 N N . MET B 1 117 ? -29.016 83.562 49.625 1 93.88 117 MET B N 1
ATOM 4711 C CA . MET B 1 117 ? -30.078 82.75 49.094 1 93.88 117 MET B CA 1
ATOM 4712 C C . MET B 1 117 ? -29.906 82.562 47.562 1 93.88 117 MET B C 1
ATOM 4714 O O . MET B 1 117 ? -30.703 81.875 46.938 1 93.88 117 MET B O 1
ATOM 4718 N N . LEU B 1 118 ? -28.844 83.062 47.031 1 94.75 118 LEU B N 1
ATOM 4719 C CA . LEU B 1 118 ? -28.609 82.938 45.594 1 94.75 118 LEU B CA 1
ATOM 4720 C C . LEU B 1 118 ? -28.172 81.5 45.281 1 94.75 118 LEU B C 1
ATOM 4722 O O . LEU B 1 118 ? -27.203 81 45.844 1 94.75 118 LEU B O 1
ATOM 4726 N N . GLU B 1 119 ? -28.859 80.938 44.375 1 95.06 119 GLU B N 1
ATOM 4727 C CA . GLU B 1 119 ? -28.578 79.562 43.938 1 95.06 119 GLU B CA 1
ATOM 4728 C C . GLU B 1 119 ? -28.172 79.5 42.469 1 95.06 119 GLU B C 1
ATOM 4730 O O . GLU B 1 119 ? -28.656 80.312 41.656 1 95.06 119 GLU B O 1
ATOM 4735 N N . ASP B 1 120 ? -27.297 78.625 42.25 1 93.88 120 ASP B N 1
ATOM 4736 C CA . ASP B 1 120 ? -27 78.375 40.844 1 93.88 120 ASP B CA 1
ATOM 4737 C C . ASP B 1 120 ? -28.062 77.5 40.188 1 93.88 120 ASP B C 1
ATOM 4739 O O . ASP B 1 120 ? -29.094 77.25 40.781 1 93.88 120 ASP B O 1
ATOM 4743 N N . ALA B 1 121 ? -27.844 77.188 38.875 1 92.25 121 ALA B N 1
ATOM 4744 C CA . ALA B 1 121 ? -28.844 76.5 38.062 1 92.25 121 ALA B CA 1
ATOM 4745 C C . ALA B 1 121 ? -29.156 75.125 38.688 1 92.25 121 ALA B C 1
ATOM 4747 O O . ALA B 1 121 ? -30.25 74.562 38.5 1 92.25 121 ALA B O 1
ATOM 4748 N N . ASP B 1 122 ? -28.344 74.562 39.531 1 91.56 122 ASP B N 1
ATOM 4749 C CA . ASP B 1 122 ? -28.531 73.25 40.156 1 91.56 122 ASP B CA 1
ATOM 4750 C C . ASP B 1 122 ? -29 73.375 41.594 1 91.56 122 ASP B C 1
ATOM 4752 O O . ASP B 1 122 ? -29.141 72.375 42.281 1 91.56 122 ASP B O 1
ATOM 4756 N N . GLY B 1 123 ? -29.172 74.5 42.031 1 92.62 123 GLY B N 1
ATOM 4757 C CA . GLY B 1 123 ? -29.703 74.75 43.375 1 92.62 123 GLY B CA 1
ATOM 4758 C C . GLY B 1 123 ? -28.625 74.938 44.438 1 92.62 123 GLY B C 1
ATOM 4759 O O . GLY B 1 123 ? -28.922 74.938 45.625 1 92.62 123 GLY B O 1
ATOM 4760 N N . THR B 1 124 ? -27.406 75 44 1 94.44 124 THR B N 1
ATOM 4761 C CA . THR B 1 124 ? -26.297 75.188 44.938 1 94.44 124 THR B CA 1
ATOM 4762 C C . THR B 1 124 ? -26.219 76.625 45.375 1 94.44 124 THR B C 1
ATOM 4764 O O . THR B 1 124 ? -26.188 77.562 44.531 1 94.44 124 THR B O 1
ATOM 4767 N N . ARG B 1 125 ? -26.25 76.875 46.656 1 96.44 125 ARG B N 1
ATOM 4768 C CA . ARG B 1 125 ? -26 78.25 47.188 1 96.44 125 ARG B CA 1
ATOM 4769 C C . ARG B 1 125 ? -24.5 78.562 47.188 1 96.44 125 ARG B C 1
ATOM 4771 O O . ARG B 1 125 ? -23.828 78.375 48.219 1 96.44 125 ARG B O 1
ATOM 4778 N N . LEU B 1 126 ? -24.047 78.938 46.062 1 94.88 126 LEU B N 1
ATOM 4779 C CA . LEU B 1 126 ? -22.609 79 45.812 1 94.88 126 LEU B CA 1
ATOM 4780 C C . LEU B 1 126 ? -21.906 79.938 46.75 1 94.88 126 LEU B C 1
ATOM 4782 O O . LEU B 1 126 ? -20.797 79.688 47.219 1 94.88 126 LEU B O 1
ATOM 4786 N N . PHE B 1 127 ? -22.453 81.062 47.188 1 96.75 127 PHE B N 1
ATOM 4787 C CA . PHE B 1 127 ? -21.766 82 48.031 1 96.75 127 PHE B CA 1
ATOM 4788 C C . PHE B 1 127 ? -21.703 81.5 49.469 1 96.75 127 PHE B C 1
ATOM 4790 O O . PHE B 1 127 ? -20.75 81.812 50.219 1 96.75 127 PHE B O 1
ATOM 4797 N N . VAL B 1 128 ? -22.719 80.812 49.812 1 96.94 128 VAL B N 1
ATOM 4798 C CA . VAL B 1 128 ? -22.688 80.125 51.125 1 96.94 128 VAL B CA 1
ATOM 4799 C C . VAL B 1 128 ? -21.594 79.062 51.125 1 96.94 128 VAL B C 1
ATOM 4801 O O . VAL B 1 128 ? -20.859 78.938 52.125 1 96.94 128 VAL B O 1
ATOM 4804 N N . GLU B 1 129 ? -21.547 78.438 50.062 1 96.19 129 GLU B N 1
ATOM 4805 C CA . GLU B 1 129 ? -20.516 77.375 49.969 1 96.19 129 GLU B CA 1
ATOM 4806 C C . GLU B 1 129 ? -19.125 78 50 1 96.19 129 GLU B C 1
ATOM 4808 O O . GLU B 1 129 ? -18.188 77.438 50.594 1 96.19 129 GLU B O 1
ATOM 4813 N N . PHE B 1 130 ? -18.984 79.125 49.344 1 97.31 130 PHE B N 1
ATOM 4814 C CA . PHE B 1 130 ? -17.703 79.812 49.406 1 97.31 130 PHE B CA 1
ATOM 4815 C C . PHE B 1 130 ? -17.312 80.125 50.844 1 97.31 130 PHE B C 1
ATOM 4817 O O . PHE B 1 130 ? -16.172 79.875 51.25 1 97.31 130 PHE B O 1
ATOM 4824 N N . VAL B 1 131 ? -18.234 80.625 51.562 1 97.06 131 VAL B N 1
ATOM 4825 C CA . VAL B 1 131 ? -17.984 81 52.938 1 97.06 131 VAL B CA 1
ATOM 4826 C C . VAL B 1 131 ? -17.719 79.75 53.781 1 97.06 131 VAL B C 1
ATOM 4828 O O . VAL B 1 131 ? -16.828 79.75 54.625 1 97.06 131 VAL B O 1
ATOM 4831 N N . ASP B 1 132 ? -18.438 78.688 53.531 1 96.38 132 ASP B N 1
ATOM 4832 C CA . ASP B 1 132 ? -18.266 77.438 54.281 1 96.38 132 ASP B CA 1
ATOM 4833 C C . ASP B 1 132 ? -16.844 76.875 54.125 1 96.38 132 ASP B C 1
ATOM 4835 O O . ASP B 1 132 ? -16.219 76.438 55.094 1 96.38 132 ASP B O 1
ATOM 4839 N N . VAL B 1 133 ? -16.391 76.875 52.906 1 96.38 133 VAL B N 1
ATOM 4840 C CA . VAL B 1 133 ? -15.07 76.375 52.594 1 96.38 133 VAL B CA 1
ATOM 4841 C C . VAL B 1 133 ? -13.992 77.188 53.281 1 96.38 133 VAL B C 1
ATOM 4843 O O . VAL B 1 133 ? -13.039 76.625 53.844 1 96.38 133 VAL B O 1
ATOM 4846 N N . VAL B 1 134 ? -14.102 78.5 53.219 1 95.81 134 VAL B N 1
ATOM 4847 C CA . VAL B 1 134 ? -13.102 79.375 53.781 1 95.81 134 VAL B CA 1
ATOM 4848 C C . VAL B 1 134 ? -13.141 79.312 55.312 1 95.81 134 VAL B C 1
ATOM 4850 O O . VAL B 1 134 ? -12.109 79.438 55.969 1 95.81 134 VAL B O 1
ATOM 4853 N N . GLU B 1 135 ? -14.312 79.125 55.875 1 94.56 135 GLU B N 1
ATOM 4854 C CA . GLU B 1 135 ? -14.438 79.062 57.312 1 94.56 135 GLU B CA 1
ATOM 4855 C C . GLU B 1 135 ? -13.867 77.688 57.844 1 94.56 135 GLU B C 1
ATOM 4857 O O . GLU B 1 135 ? -13.266 77.688 58.906 1 94.56 135 GLU B O 1
ATOM 4862 N N . ALA B 1 136 ? -14.023 76.812 57.094 1 94.06 136 ALA B N 1
ATOM 4863 C CA . ALA B 1 136 ? -13.594 75.438 57.5 1 94.06 136 ALA B CA 1
ATOM 4864 C C . ALA B 1 136 ? -12.094 75.25 57.281 1 94.06 136 ALA B C 1
ATOM 4866 O O . ALA B 1 136 ? -11.391 74.75 58.125 1 94.06 136 ALA B O 1
ATOM 4867 N N . ASP B 1 137 ? -11.625 75.688 56.094 1 92.94 137 ASP B N 1
ATOM 4868 C CA . ASP B 1 137 ? -10.273 75.312 55.688 1 92.94 137 ASP B CA 1
ATOM 4869 C C . ASP B 1 137 ? -9.43 76.562 55.375 1 92.94 137 ASP B C 1
ATOM 4871 O O . ASP B 1 137 ? -8.25 76.438 55.031 1 92.94 137 ASP B O 1
ATOM 4875 N N . GLY B 1 138 ? -9.984 77.688 55.375 1 93.06 138 GLY B N 1
ATOM 4876 C CA . GLY B 1 138 ? -9.273 78.875 55 1 93.06 138 GLY B CA 1
ATOM 4877 C C . GLY B 1 138 ? -9.312 79.188 53.5 1 93.06 138 GLY B C 1
ATOM 4878 O O . GLY B 1 138 ? -9.195 80.375 53.094 1 93.06 138 GLY B O 1
ATOM 4879 N N . ALA B 1 139 ? -9.258 78.125 52.75 1 96.69 139 ALA B N 1
ATOM 4880 C CA . ALA B 1 139 ? -9.344 78.188 51.312 1 96.69 139 ALA B CA 1
ATOM 4881 C C . ALA B 1 139 ? -9.766 76.875 50.719 1 96.69 139 ALA B C 1
ATOM 4883 O O . ALA B 1 139 ? -9.688 75.812 51.406 1 96.69 139 ALA B O 1
ATOM 4884 N N . GLY B 1 140 ? -10.227 76.938 49.469 1 95.5 140 GLY B N 1
ATOM 4885 C CA . GLY B 1 140 ? -10.602 75.688 48.844 1 95.5 140 GLY B CA 1
ATOM 4886 C C . GLY B 1 140 ? -11.312 75.875 47.531 1 95.5 140 GLY B C 1
ATOM 4887 O O . GLY B 1 140 ? -11.5 77 47.062 1 95.5 140 GLY B O 1
ATOM 4888 N N . PHE B 1 141 ? -11.672 74.688 46.969 1 96.12 141 PHE B N 1
ATOM 4889 C CA . PHE B 1 141 ? -12.328 74.688 45.656 1 96.12 141 PHE B CA 1
ATOM 4890 C C . PHE B 1 141 ? -13.836 74.5 45.812 1 96.12 141 PHE B C 1
ATOM 4892 O O . PHE B 1 141 ? -14.297 73.812 46.75 1 96.12 141 PHE B O 1
ATOM 4899 N N . VAL B 1 142 ? -14.602 75.188 44.938 1 96.5 142 VAL B N 1
ATOM 4900 C CA . VAL B 1 142 ? -16.047 75 44.906 1 96.5 142 VAL B CA 1
ATOM 4901 C C . VAL B 1 142 ? -16.484 74.812 43.438 1 96.5 142 VAL B C 1
ATOM 4903 O O . VAL B 1 142 ? -16.125 75.625 42.562 1 96.5 142 VAL B O 1
ATOM 4906 N N . ASP B 1 143 ? -17.188 73.75 43.219 1 93.75 143 ASP B N 1
ATOM 4907 C CA . ASP B 1 143 ? -17.766 73.5 41.906 1 93.75 143 ASP B CA 1
ATOM 4908 C C . ASP B 1 143 ? -19.219 73.938 41.844 1 93.75 143 ASP B C 1
ATOM 4910 O O . ASP B 1 143 ? -20 73.688 42.75 1 93.75 143 ASP B O 1
ATOM 4914 N N . TYR B 1 144 ? -19.516 74.75 40.75 1 94.56 144 TYR B N 1
ATOM 4915 C CA . TYR B 1 144 ? -20.875 75.25 40.625 1 94.56 144 TYR B CA 1
ATOM 4916 C C . TYR B 1 144 ? -21.156 75.625 39.156 1 94.56 144 TYR B C 1
ATOM 4918 O O . TYR B 1 144 ? -20.297 75.438 38.281 1 94.56 144 TYR B O 1
ATOM 4926 N N . LEU B 1 145 ? -22.406 76.125 38.938 1 95.19 145 LEU B N 1
ATOM 4927 C CA . LEU B 1 145 ? -22.828 76.625 37.625 1 95.19 145 LEU B CA 1
ATOM 4928 C C . LEU B 1 145 ? -22.984 78.125 37.594 1 95.19 145 LEU B C 1
ATOM 4930 O O . LEU B 1 145 ? -23.516 78.688 38.531 1 95.19 145 LEU B O 1
ATOM 4934 N N . TRP B 1 146 ? -22.391 78.688 36.688 1 93.69 146 TRP B N 1
ATOM 4935 C CA . TRP B 1 146 ? -22.453 80.125 36.562 1 93.69 146 TRP B CA 1
ATOM 4936 C C . TRP B 1 146 ? -22.406 80.562 35.094 1 93.69 146 TRP B C 1
ATOM 4938 O O . TRP B 1 146 ? -21.672 80 34.312 1 93.69 146 TRP B O 1
ATOM 4948 N N . PRO B 1 147 ? -23.266 81.5 34.719 1 92.56 147 PRO B N 1
ATOM 4949 C CA . PRO B 1 147 ? -23.234 81.938 33.312 1 92.56 147 PRO B CA 1
ATOM 4950 C C . PRO B 1 147 ? -21.953 82.688 32.969 1 92.56 147 PRO B C 1
ATOM 4952 O O . PRO B 1 147 ? -21.453 83.438 33.781 1 92.56 147 PRO B O 1
ATOM 4955 N N . LYS B 1 148 ? -21.344 82.5 31.828 1 90.88 148 LYS B N 1
ATOM 4956 C CA . LYS B 1 148 ? -20.234 83.25 31.312 1 90.88 148 LYS B CA 1
ATOM 4957 C C . LYS B 1 148 ? -20.625 84.688 31.094 1 90.88 148 LYS B C 1
ATOM 4959 O O . LYS B 1 148 ? -21.797 85 30.891 1 90.88 148 LYS B O 1
ATOM 4964 N N . PRO B 1 149 ? -19.594 85.562 31.156 1 89.69 149 PRO B N 1
ATOM 4965 C CA . PRO B 1 149 ? -19.922 86.938 30.906 1 89.69 149 PRO B CA 1
ATOM 4966 C C . PRO B 1 149 ? -20.625 87.188 29.562 1 89.69 149 PRO B C 1
ATOM 4968 O O . PRO B 1 149 ? -20.125 86.75 28.516 1 89.69 149 PRO B O 1
ATOM 4971 N N . GLY B 1 150 ? -21.844 87.688 29.578 1 84.5 150 GLY B N 1
ATOM 4972 C CA . GLY B 1 150 ? -22.594 87.938 28.359 1 84.5 150 GLY B CA 1
ATOM 4973 C C . GLY B 1 150 ? -23.5 86.812 27.938 1 84.5 150 GLY B C 1
ATOM 4974 O O . GLY B 1 150 ? -24.25 86.938 26.969 1 84.5 150 GLY B O 1
ATOM 4975 N N . GLU B 1 151 ? -23.391 85.812 28.688 1 87.31 151 GLU B N 1
ATOM 4976 C CA . GLU B 1 151 ? -24.219 84.625 28.344 1 87.31 151 GLU B CA 1
ATOM 4977 C C . GLU B 1 151 ? -25.25 84.375 29.422 1 87.31 151 GLU B C 1
ATOM 4979 O O . GLU B 1 151 ? -25.109 84.812 30.562 1 87.31 151 GLU B O 1
ATOM 4984 N N . GLU B 1 152 ? -26.312 83.625 28.953 1 85.94 152 GLU B N 1
ATOM 4985 C CA . GLU B 1 152 ? -27.406 83.375 29.891 1 85.94 152 GLU B CA 1
ATOM 4986 C C . GLU B 1 152 ? -27.328 81.938 30.453 1 85.94 152 GLU B C 1
ATOM 4988 O O . GLU B 1 152 ? -27.641 81.75 31.641 1 85.94 152 GLU B O 1
ATOM 4993 N N . ASP B 1 153 ? -26.828 81.062 29.734 1 89.88 153 ASP B N 1
ATOM 4994 C CA . ASP B 1 153 ? -26.812 79.688 30.156 1 89.88 153 ASP B CA 1
ATOM 4995 C C . ASP B 1 153 ? -25.672 79.375 31.125 1 89.88 153 ASP B C 1
ATOM 4997 O O . ASP B 1 153 ? -24.516 79.75 30.828 1 89.88 153 ASP B O 1
ATOM 5001 N N . ALA B 1 154 ? -25.922 78.75 32.25 1 92.81 154 ALA B N 1
ATOM 5002 C CA . ALA B 1 154 ? -24.906 78.438 33.25 1 92.81 154 ALA B CA 1
ATOM 5003 C C . ALA B 1 154 ? -24.016 77.312 32.75 1 92.81 154 ALA B C 1
ATOM 5005 O O . ALA B 1 154 ? -24.484 76.312 32.125 1 92.81 154 ALA B O 1
ATOM 5006 N N . GLN B 1 155 ? -22.812 77.5 32.875 1 93.31 155 GLN B N 1
ATOM 5007 C CA . GLN B 1 155 ? -21.812 76.5 32.562 1 93.31 155 GLN B CA 1
ATOM 5008 C C . GLN B 1 155 ? -21.031 76.062 33.812 1 93.31 155 GLN B C 1
ATOM 5010 O O . GLN B 1 155 ? -20.953 76.812 34.781 1 93.31 155 GLN B O 1
ATOM 5015 N N . PRO B 1 156 ? -20.594 74.812 33.812 1 93.38 156 PRO B N 1
ATOM 5016 C CA . PRO B 1 156 ? -19.812 74.375 34.969 1 93.38 156 PRO B CA 1
ATOM 5017 C C . PRO B 1 156 ? -18.562 75.188 35.188 1 93.38 156 PRO B C 1
ATOM 5019 O O . PRO B 1 156 ? -17.812 75.438 34.25 1 93.38 156 PRO B O 1
ATOM 5022 N N . LYS B 1 157 ? -18.422 75.625 36.375 1 95.31 157 LYS B N 1
ATOM 5023 C CA . LYS B 1 157 ? -17.312 76.438 36.781 1 95.31 157 LYS B CA 1
ATOM 5024 C C . LYS B 1 157 ? -16.656 75.938 38.062 1 95.31 157 LYS B C 1
ATOM 5026 O O . LYS B 1 157 ? -17.344 75.438 38.969 1 95.31 157 LYS B O 1
ATOM 5031 N N . VAL B 1 158 ? -15.25 75.938 38.062 1 95.12 158 VAL B N 1
ATOM 5032 C CA . VAL B 1 158 ? -14.508 75.625 39.281 1 95.12 158 VAL B CA 1
ATOM 5033 C C . VAL B 1 158 ? -13.812 76.875 39.812 1 95.12 158 VAL B C 1
ATOM 5035 O O . VAL B 1 158 ? -13.047 77.5 39.094 1 95.12 158 VAL B O 1
ATOM 5038 N N . SER B 1 159 ? -14.109 77.125 41.031 1 97 159 SER B N 1
ATOM 5039 C CA . SER B 1 159 ? -13.516 78.375 41.625 1 97 159 SER B CA 1
ATOM 5040 C C . SER B 1 159 ? -12.672 78 42.844 1 97 159 SER B C 1
ATOM 5042 O O . SER B 1 159 ? -12.883 76.938 43.469 1 97 159 SER B O 1
ATOM 5044 N N . TYR B 1 160 ? -11.672 78.625 43 1 97 160 TYR B N 1
ATOM 5045 C CA . TYR B 1 160 ? -10.883 78.625 44.25 1 97 160 TYR B CA 1
ATOM 5046 C C . TYR B 1 160 ? -11.094 79.875 45.062 1 97 160 TYR B C 1
ATOM 5048 O O . TYR B 1 160 ? -11.023 81 44.531 1 97 160 TYR B O 1
ATOM 5056 N N . VAL B 1 161 ? -11.422 79.688 46.375 1 97.75 161 VAL B N 1
ATOM 5057 C CA . VAL B 1 161 ? -11.688 80.875 47.219 1 97.75 161 VAL B CA 1
ATOM 5058 C C . VAL B 1 161 ? -10.75 80.812 48.438 1 97.75 161 VAL B C 1
ATOM 5060 O O . VAL B 1 161 ? -10.367 79.75 48.906 1 97.75 161 VAL B O 1
ATOM 5063 N N . THR B 1 162 ? -10.398 81.938 48.875 1 97.31 162 THR B N 1
ATOM 5064 C CA . THR B 1 162 ? -9.523 82.062 50.031 1 97.31 162 THR B CA 1
ATOM 5065 C C . THR B 1 162 ? -9.969 83.188 50.938 1 97.31 162 THR B C 1
ATOM 5067 O O . THR B 1 162 ? -10.562 84.125 50.469 1 97.31 162 THR B O 1
ATOM 5070 N N . ALA B 1 163 ? -9.633 83.062 52.156 1 96.5 163 ALA B N 1
ATOM 5071 C CA . ALA B 1 163 ? -10.016 84.062 53.125 1 96.5 163 ALA B CA 1
ATOM 5072 C C . ALA B 1 163 ? -8.93 85.125 53.281 1 96.5 163 ALA B C 1
ATOM 5074 O O . ALA B 1 163 ? -7.742 84.812 53.219 1 96.5 163 ALA B O 1
ATOM 5075 N N . PHE B 1 164 ? -9.406 86.375 53.406 1 96.62 164 PHE B N 1
ATOM 5076 C CA . PHE B 1 164 ? -8.594 87.438 53.938 1 96.62 164 PHE B CA 1
ATOM 5077 C C . PHE B 1 164 ? -9.148 87.938 55.281 1 96.62 164 PHE B C 1
ATOM 5079 O O . PHE B 1 164 ? -9.953 88.875 55.344 1 96.62 164 PHE B O 1
ATOM 5086 N N . GLU B 1 165 ? -8.633 87.5 56.344 1 94.44 165 GLU B N 1
ATOM 5087 C CA . GLU B 1 165 ? -9.203 87.562 57.688 1 94.44 165 GLU B CA 1
ATOM 5088 C C . GLU B 1 165 ? -9.227 89 58.188 1 94.44 165 GLU B C 1
ATOM 5090 O O . GLU B 1 165 ? -10.211 89.438 58.781 1 94.44 165 GLU B O 1
ATOM 5095 N N . PRO B 1 166 ? -8.211 89.75 57.906 1 95.56 166 PRO B N 1
ATOM 5096 C CA . PRO B 1 166 ? -8.172 91.062 58.469 1 95.56 166 PRO B CA 1
ATOM 5097 C C . PRO B 1 166 ? -9.375 91.938 58.062 1 95.56 166 PRO B C 1
ATOM 5099 O O . PRO B 1 166 ? -9.812 92.75 58.844 1 95.56 166 PRO B O 1
ATOM 5102 N N . TRP B 1 167 ? -9.922 91.688 56.969 1 97.25 167 TRP B N 1
ATOM 5103 C CA . TRP B 1 167 ? -11.031 92.562 56.469 1 97.25 167 TRP B CA 1
ATOM 5104 C C . TRP B 1 167 ? -12.312 91.688 56.375 1 97.25 167 TRP B C 1
ATOM 5106 O O . TRP B 1 167 ? -13.289 92.188 55.781 1 97.25 167 TRP B O 1
ATOM 5116 N N . ASP B 1 168 ? -12.258 90.438 56.781 1 96.25 168 ASP B N 1
ATOM 5117 C CA . ASP B 1 168 ? -13.383 89.5 56.688 1 96.25 168 ASP B CA 1
ATOM 5118 C C . ASP B 1 168 ? -13.844 89.312 55.25 1 96.25 168 ASP B C 1
ATOM 5120 O O . ASP B 1 168 ? -15.039 89.375 54.938 1 96.25 168 ASP B O 1
ATOM 5124 N N . TRP B 1 169 ? -12.93 89.188 54.312 1 98.06 169 TRP B N 1
ATOM 5125 C CA . TRP B 1 169 ? -13.211 89.062 52.875 1 98.06 169 TRP B CA 1
ATOM 5126 C C . TRP B 1 169 ? -12.969 87.625 52.438 1 98.06 169 TRP B C 1
ATOM 5128 O O . TRP B 1 169 ? -12.102 86.938 52.969 1 98.06 169 TRP B O 1
ATOM 5138 N N . VAL B 1 170 ? -13.742 87.25 51.531 1 97.94 170 VAL B N 1
ATOM 5139 C CA . VAL B 1 170 ? -13.547 86 50.75 1 97.94 170 VAL B CA 1
ATOM 5140 C C . VAL B 1 170 ? -13.273 86.375 49.281 1 97.94 170 VAL B C 1
ATOM 5142 O O . VAL B 1 170 ? -14.117 87 48.625 1 97.94 170 VAL B O 1
ATOM 5145 N N . VAL B 1 171 ? -12.086 85.938 48.781 1 97.88 171 VAL B N 1
ATOM 5146 C CA . VAL B 1 171 ? -11.68 86.312 47.406 1 97.88 171 VAL B CA 1
ATOM 5147 C C . VAL B 1 171 ? -11.68 85 46.562 1 97.88 171 VAL B C 1
ATOM 5149 O O . VAL B 1 171 ? -11.195 84 47 1 97.88 171 VAL B O 1
ATOM 5152 N N . GLY B 1 172 ? -12.219 85.188 45.406 1 97.19 172 GLY B N 1
ATOM 5153 C CA . GLY B 1 172 ? -12.273 84.062 44.562 1 97.19 172 GLY B CA 1
ATOM 5154 C C . GLY B 1 172 ? -12.219 84.375 43.094 1 97.19 172 GLY B C 1
ATOM 5155 O O . GLY B 1 172 ? -12.445 85.5 42.688 1 97.19 172 GLY B O 1
ATOM 5156 N N . THR B 1 173 ? -11.789 83.375 42.25 1 96.88 173 THR B N 1
ATOM 5157 C CA . THR B 1 173 ? -11.914 83.312 40.812 1 96.88 173 THR B CA 1
ATOM 5158 C C . THR B 1 173 ? -12.195 81.938 40.344 1 96.88 173 THR B C 1
ATOM 5160 O O . THR B 1 173 ? -12.039 80.938 41.094 1 96.88 173 THR B O 1
ATOM 5163 N N . GLY B 1 174 ? -12.742 81.812 39.25 1 94.88 174 GLY B N 1
ATOM 5164 C CA . GLY B 1 174 ? -13.086 80.5 38.719 1 94.88 174 GLY B CA 1
ATOM 5165 C C . GLY B 1 174 ? -12.898 80.375 37.219 1 94.88 174 GLY B C 1
ATOM 5166 O O . GLY B 1 174 ? -12.828 81.438 36.5 1 94.88 174 GLY B O 1
ATOM 5167 N N . ILE B 1 175 ? -12.719 79.125 36.75 1 92.56 175 ILE B N 1
ATOM 5168 C CA . ILE B 1 175 ? -12.586 78.812 35.312 1 92.56 175 ILE B CA 1
ATOM 5169 C C . ILE B 1 175 ? -13.664 77.875 34.875 1 92.56 175 ILE B C 1
ATOM 5171 O O . ILE B 1 175 ? -14.016 76.938 35.656 1 92.56 175 ILE B O 1
ATOM 5175 N N . TYR B 1 176 ? -14.18 78.188 33.688 1 91.94 176 TYR B N 1
ATOM 5176 C CA . TYR B 1 176 ? -15.172 77.25 33.125 1 91.94 176 TYR B CA 1
ATOM 5177 C C . TYR B 1 176 ? -14.516 76 32.625 1 91.94 176 TYR B C 1
ATOM 5179 O O . TYR B 1 176 ? -13.43 76 32.031 1 91.94 176 TYR B O 1
ATOM 5187 N N . ILE B 1 177 ? -15.148 74.812 32.906 1 89.19 177 ILE B N 1
ATOM 5188 C CA . ILE B 1 177 ? -14.547 73.562 32.562 1 89.19 177 ILE B CA 1
ATOM 5189 C C . ILE B 1 177 ? -15.422 72.812 31.531 1 89.19 177 ILE B C 1
ATOM 5191 O O . ILE B 1 177 ? -15.359 71.562 31.406 1 89.19 177 ILE B O 1
ATOM 5195 N N . ASP B 1 178 ? -16.25 73.5 30.797 1 87.5 178 ASP B N 1
ATOM 5196 C CA . ASP B 1 178 ? -17.172 72.938 29.812 1 87.5 178 ASP B CA 1
ATOM 5197 C C . ASP B 1 178 ? -16.406 72.312 28.625 1 87.5 178 ASP B C 1
ATOM 5199 O O . ASP B 1 178 ? -16.891 71.438 27.953 1 87.5 178 ASP B O 1
ATOM 5203 N N . ASP B 1 179 ? -15.133 72.75 28.344 1 87.25 179 ASP B N 1
ATOM 5204 C CA . ASP B 1 179 ? -14.383 72.312 27.156 1 87.25 179 ASP B CA 1
ATOM 5205 C C . ASP B 1 179 ? -13.578 71 27.453 1 87.25 179 ASP B C 1
ATOM 5207 O O . ASP B 1 179 ? -12.969 70.438 26.562 1 87.25 179 ASP B O 1
ATOM 5211 N N . ILE B 1 180 ? -13.602 70.688 28.734 1 85.81 180 ILE B N 1
ATOM 5212 C CA . ILE B 1 180 ? -12.773 69.562 29.125 1 85.81 180 ILE B CA 1
ATOM 5213 C C . ILE B 1 180 ? -13.281 68.25 28.438 1 85.81 180 ILE B C 1
ATOM 5215 O O . ILE B 1 180 ? -12.492 67.5 27.922 1 85.81 180 ILE B O 1
ATOM 5219 N N . ASP B 1 181 ? -14.617 68.125 28.391 1 84.56 181 ASP B N 1
ATOM 5220 C CA . ASP B 1 181 ? -15.188 66.938 27.766 1 84.56 181 ASP B CA 1
ATOM 5221 C C . ASP B 1 181 ? -14.914 66.938 26.266 1 84.56 181 ASP B C 1
ATOM 5223 O O . ASP B 1 181 ? -14.609 65.875 25.688 1 84.56 181 ASP B O 1
ATOM 5227 N N . THR B 1 182 ? -15.008 68.125 25.641 1 84.88 182 THR B N 1
ATOM 5228 C CA . THR B 1 182 ? -14.742 68.25 24.219 1 84.88 182 THR B CA 1
ATOM 5229 C C . THR B 1 182 ? -13.289 67.875 23.906 1 84.88 182 THR B C 1
ATOM 5231 O O . THR B 1 182 ? -13.008 67.188 22.938 1 84.88 182 THR B O 1
ATOM 5234 N N . GLN B 1 183 ? -12.406 68.312 24.812 1 82.31 183 GLN B N 1
ATOM 5235 C CA . GLN B 1 183 ? -10.992 68 24.609 1 82.31 183 GLN B CA 1
ATOM 5236 C C . GLN B 1 183 ? -10.688 66.562 24.859 1 82.31 183 GLN B C 1
ATOM 5238 O O . GLN B 1 183 ? -9.883 65.938 24.156 1 82.31 183 GLN B O 1
ATOM 5243 N N . PHE B 1 184 ? -11.32 66 25.828 1 84.69 184 PHE B N 1
ATOM 5244 C CA . PHE B 1 184 ? -11.141 64.562 26.141 1 84.69 184 PHE B CA 1
ATOM 5245 C C . PHE B 1 184 ? -11.586 63.688 24.984 1 84.69 184 PHE B C 1
ATOM 5247 O O . PHE B 1 184 ? -10.867 62.75 24.578 1 84.69 184 PHE B O 1
ATOM 5254 N N . TRP B 1 185 ? -12.805 64 24.406 1 85.88 185 TRP B N 1
ATOM 5255 C CA . TRP B 1 185 ? -13.32 63.188 23.312 1 85.88 185 TRP B CA 1
ATOM 5256 C C . TRP B 1 185 ? -12.492 63.375 22.062 1 85.88 185 TRP B C 1
ATOM 5258 O O . TRP B 1 185 ? -12.391 62.438 21.234 1 85.88 185 TRP B O 1
ATOM 5268 N N . ALA B 1 186 ? -11.836 64.5 21.844 1 82.12 186 ALA B N 1
ATOM 5269 C CA . ALA B 1 186 ? -10.898 64.688 20.734 1 82.12 186 ALA B CA 1
ATOM 5270 C C . ALA B 1 186 ? -9.688 63.781 20.891 1 82.12 186 ALA B C 1
ATOM 5272 O O . ALA B 1 186 ? -9.219 63.188 19.906 1 82.12 186 ALA B O 1
ATOM 5273 N N . LYS B 1 187 ? -9.273 63.531 22.109 1 80.81 187 LYS B N 1
ATOM 5274 C CA . LYS B 1 187 ? -8.156 62.625 22.375 1 80.81 187 LYS B CA 1
ATOM 5275 C C . LYS B 1 187 ? -8.562 61.156 22.172 1 80.81 187 LYS B C 1
ATOM 5277 O O . LYS B 1 187 ? -7.797 60.375 21.625 1 80.81 187 LYS B O 1
ATOM 5282 N N . VAL B 1 188 ? -9.805 60.875 22.609 1 83.25 188 VAL B N 1
ATOM 5283 C CA . VAL B 1 188 ? -10.344 59.531 22.422 1 83.25 188 VAL B CA 1
ATOM 5284 C C . VAL B 1 188 ? -10.367 59.188 20.938 1 83.25 188 VAL B C 1
ATOM 5286 O O . VAL B 1 188 ? -9.961 58.094 20.547 1 83.25 188 VAL B O 1
ATOM 5289 N N . ARG B 1 189 ? -10.844 60.156 20.141 1 84.12 189 ARG B N 1
ATOM 5290 C CA . ARG B 1 189 ? -10.93 59.906 18.703 1 84.12 189 ARG B CA 1
ATOM 5291 C C . ARG B 1 189 ? -9.539 59.781 18.094 1 84.12 189 ARG B C 1
ATOM 5293 O O . ARG B 1 189 ? -9.328 58.969 17.203 1 84.12 189 ARG B O 1
ATOM 5300 N N . SER B 1 190 ? -8.555 60.469 18.562 1 80.69 190 SER B N 1
ATOM 5301 C CA . SER B 1 190 ? -7.203 60.438 18.016 1 80.69 190 SER B CA 1
ATOM 5302 C C . SER B 1 190 ? -6.535 59.094 18.281 1 80.69 190 SER B C 1
ATOM 5304 O O . SER B 1 190 ? -5.742 58.594 17.469 1 80.69 190 SER B O 1
ATOM 5306 N N . PHE B 1 191 ? -6.941 58.375 19.391 1 79.62 191 PHE B N 1
ATOM 5307 C CA . PHE B 1 191 ? -6.336 57.125 19.75 1 79.62 191 PHE B CA 1
ATOM 5308 C C . PHE B 1 191 ? -7.105 55.938 19.125 1 79.62 191 PHE B C 1
ATOM 5310 O O . PHE B 1 191 ? -6.527 54.906 18.828 1 79.62 191 PHE B O 1
ATOM 5317 N N . SER B 1 192 ? -8.398 56.188 18.969 1 80.56 192 SER B N 1
ATOM 5318 C CA . SER B 1 192 ? -9.25 55.062 18.547 1 80.56 192 SER B CA 1
ATOM 5319 C C . SER B 1 192 ? -9.055 54.75 17.078 1 80.56 192 SER B C 1
ATOM 5321 O O . SER B 1 192 ? -9.086 53.594 16.672 1 80.56 192 SER B O 1
ATOM 5323 N N . LEU B 1 193 ? -8.805 55.812 16.219 1 81.62 193 LEU B N 1
ATOM 5324 C CA . LEU B 1 193 ? -8.703 55.562 14.789 1 81.62 193 LEU B CA 1
ATOM 5325 C C . LEU B 1 193 ? -7.484 54.719 14.453 1 81.62 193 LEU B C 1
ATOM 5327 O O . LEU B 1 193 ? -7.609 53.688 13.82 1 81.62 193 LEU B O 1
ATOM 5331 N N . PRO B 1 194 ? -6.242 55.094 14.938 1 79.69 194 PRO B N 1
ATOM 5332 C CA . PRO B 1 194 ? -5.102 54.219 14.664 1 79.69 194 PRO B CA 1
ATOM 5333 C C . PRO B 1 194 ? -5.242 52.844 15.32 1 79.69 194 PRO B C 1
ATOM 5335 O O . PRO B 1 194 ? -4.832 51.812 14.734 1 79.69 194 PRO B O 1
ATOM 5338 N N . GLY B 1 195 ? -5.883 52.812 16.516 1 81.38 195 GLY B N 1
ATOM 5339 C CA . GLY B 1 195 ? -6.113 51.531 17.188 1 81.38 195 GLY B CA 1
ATOM 5340 C C . GLY B 1 195 ? -6.988 50.594 16.406 1 81.38 195 GLY B C 1
ATOM 5341 O O . GLY B 1 195 ? -6.66 49.406 16.25 1 81.38 195 GLY B O 1
ATOM 5342 N N . LEU B 1 1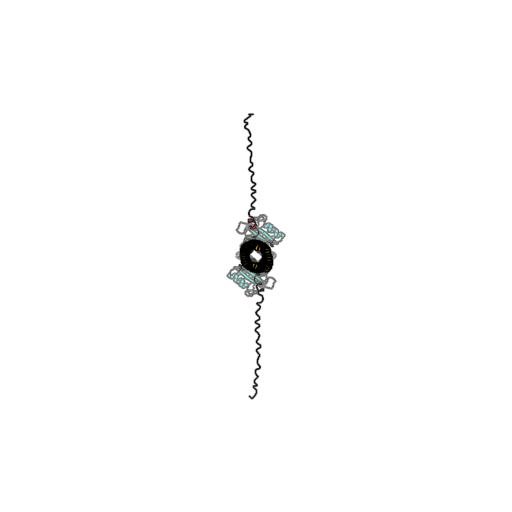96 ? -8.078 51.156 15.828 1 85.56 196 LEU B N 1
ATOM 5343 C CA . LEU B 1 196 ? -8.992 50.344 15.031 1 85.56 196 LEU B CA 1
ATOM 5344 C C . LEU B 1 196 ? -8.32 49.875 13.75 1 85.56 196 LEU B C 1
ATOM 5346 O O . LEU B 1 196 ? -8.555 48.75 13.297 1 85.56 196 LEU B O 1
ATOM 5350 N N . PHE B 1 197 ? -7.453 50.75 13.203 1 88.56 197 PHE B N 1
ATOM 5351 C CA . PHE B 1 197 ? -6.727 50.375 12 1 88.56 197 PHE B CA 1
ATOM 5352 C C . PHE B 1 197 ? -5.785 49.188 12.273 1 88.56 197 PHE B C 1
ATOM 5354 O O . PHE B 1 197 ? -5.77 48.219 11.523 1 88.56 197 PHE B O 1
ATOM 5361 N N . ILE B 1 198 ? -5.043 49.219 13.344 1 87.75 198 ILE B N 1
ATOM 5362 C CA . ILE B 1 198 ? -4.094 48.156 13.688 1 87.75 198 ILE B CA 1
ATOM 5363 C C . ILE B 1 198 ? -4.844 46.875 13.984 1 87.75 198 ILE B C 1
ATOM 5365 O O . ILE B 1 198 ? -4.406 45.781 13.586 1 87.75 198 ILE B O 1
ATOM 5369 N N . MET B 1 199 ? -5.969 46.938 14.617 1 86.88 199 MET B N 1
ATOM 5370 C CA . MET B 1 199 ? -6.785 45.75 14.906 1 86.88 199 MET B CA 1
ATOM 5371 C C . MET B 1 199 ? -7.25 45.094 13.625 1 86.88 199 MET B C 1
ATOM 5373 O O . MET B 1 199 ? -7.195 43.844 13.508 1 86.88 199 MET B O 1
ATOM 5377 N N . ALA B 1 200 ? -7.676 45.875 12.633 1 90.88 200 ALA B N 1
ATOM 5378 C CA . ALA B 1 200 ? -8.141 45.344 11.352 1 90.88 200 ALA B CA 1
ATOM 5379 C C . ALA B 1 200 ? -7.004 44.656 10.609 1 90.88 200 ALA B C 1
ATOM 5381 O O . ALA B 1 200 ? -7.199 43.594 10.016 1 90.88 200 ALA B O 1
ATOM 5382 N N . VAL B 1 201 ? -5.781 45.25 10.695 1 90.56 201 VAL B N 1
ATOM 5383 C CA . VAL B 1 201 ? -4.629 44.688 9.992 1 90.56 201 VAL B CA 1
ATOM 5384 C C . VAL B 1 201 ? -4.227 43.344 10.633 1 90.56 201 VAL B C 1
ATOM 5386 O O . VAL B 1 201 ? -4.035 42.344 9.938 1 90.56 201 VAL B O 1
ATOM 5389 N N . VAL B 1 202 ? -4.18 43.281 11.969 1 88.69 202 VAL B N 1
ATOM 5390 C CA . VAL B 1 202 ? -3.793 42.094 12.688 1 88.69 202 VAL B CA 1
ATOM 5391 C C . VAL B 1 202 ? -4.855 41 12.492 1 88.69 202 VAL B C 1
ATOM 5393 O O . VAL B 1 202 ? -4.531 39.844 12.242 1 88.69 202 VAL B O 1
ATOM 5396 N N . GLY B 1 203 ? -6.09 41.406 12.602 1 89.25 203 GLY B N 1
ATOM 5397 C CA . GLY B 1 203 ? -7.18 40.469 12.391 1 89.25 203 GLY B CA 1
ATOM 5398 C C . GLY B 1 203 ? -7.219 39.906 10.977 1 89.25 203 GLY B C 1
ATOM 5399 O O . GLY B 1 203 ? -7.387 38.719 10.789 1 89.25 203 GLY B O 1
ATOM 5400 N N . GLY B 1 204 ? -7.125 40.781 9.953 1 91.06 204 GLY B N 1
ATOM 5401 C CA . GLY B 1 204 ? -7.098 40.344 8.562 1 91.06 204 GLY B CA 1
ATOM 5402 C C . GLY B 1 204 ? -5.941 39.406 8.25 1 91.06 204 GLY B C 1
ATOM 5403 O O . GLY B 1 204 ? -6.117 38.406 7.578 1 91.06 204 GLY B O 1
ATOM 5404 N N . LEU B 1 205 ? -4.742 39.75 8.773 1 89.31 205 LEU B N 1
ATOM 5405 C CA . LEU B 1 205 ? -3.564 38.906 8.562 1 89.31 205 LEU B CA 1
ATOM 5406 C C . LEU B 1 205 ? -3.736 37.562 9.227 1 89.31 205 LEU B C 1
ATOM 5408 O O . LEU B 1 205 ? -3.365 36.531 8.648 1 89.31 205 LEU B O 1
ATOM 5412 N N . SER B 1 206 ? -4.285 37.5 10.375 1 89.5 206 SER B N 1
ATOM 5413 C CA . SER B 1 206 ? -4.535 36.25 11.094 1 89.5 206 SER B CA 1
ATOM 5414 C C . SER B 1 206 ? -5.488 35.344 10.32 1 89.5 206 SER B C 1
ATOM 5416 O O . SER B 1 206 ? -5.238 34.125 10.18 1 89.5 206 SER B O 1
ATOM 5418 N N . ARG B 1 207 ? -6.59 35.875 9.773 1 88.38 207 ARG B N 1
ATOM 5419 C CA . ARG B 1 207 ? -7.562 35.125 9 1 88.38 207 ARG B CA 1
ATOM 5420 C C . ARG B 1 207 ? -6.945 34.594 7.707 1 88.38 207 ARG B C 1
ATOM 5422 O O . ARG B 1 207 ? -7.211 33.469 7.305 1 88.38 207 ARG B O 1
ATOM 5429 N N . TRP B 1 208 ? -6.172 35.438 7.125 1 90.06 208 TRP B N 1
ATOM 5430 C CA . TRP B 1 208 ? -5.512 35.062 5.883 1 90.06 208 TRP B CA 1
ATOM 5431 C C . TRP B 1 208 ? -4.539 33.906 6.113 1 90.06 208 TRP B C 1
ATOM 5433 O O . TRP B 1 208 ? -4.578 32.906 5.402 1 90.06 208 TRP B O 1
ATOM 5443 N N . ILE B 1 209 ? -3.688 33.938 7.113 1 86.81 209 ILE B N 1
ATOM 5444 C CA . ILE B 1 209 ? -2.709 32.906 7.441 1 86.81 209 ILE B CA 1
ATOM 5445 C C . ILE B 1 209 ? -3.428 31.625 7.859 1 86.81 209 ILE B C 1
ATOM 5447 O O . ILE B 1 209 ? -3.066 30.531 7.414 1 86.81 209 ILE B O 1
ATOM 5451 N N . GLY B 1 210 ? -4.422 31.781 8.688 1 86.69 210 GLY B N 1
ATOM 5452 C CA . GLY B 1 210 ? -5.191 30.641 9.133 1 86.69 210 GLY B CA 1
ATOM 5453 C C . GLY B 1 210 ? -5.844 29.875 7.996 1 86.69 210 GLY B C 1
ATOM 5454 O O . GLY B 1 210 ? -5.766 28.641 7.938 1 86.69 210 GLY B O 1
ATOM 5455 N N . ARG B 1 211 ? -6.453 30.531 7.043 1 87.19 211 ARG B N 1
ATOM 5456 C CA . ARG B 1 211 ? -7.129 29.906 5.914 1 87.19 211 ARG B CA 1
ATOM 5457 C C . ARG B 1 211 ? -6.133 29.188 5.008 1 87.19 211 ARG B C 1
ATOM 5459 O O . ARG B 1 211 ? -6.398 28.078 4.531 1 87.19 211 ARG B O 1
ATOM 5466 N N . ARG B 1 212 ? -5.078 29.828 4.77 1 87 212 ARG B N 1
ATOM 5467 C CA . ARG B 1 212 ? -4.07 29.234 3.895 1 87 212 ARG B CA 1
ATOM 5468 C C . ARG B 1 212 ? -3.484 27.969 4.512 1 87 212 ARG B C 1
ATOM 5470 O O . ARG B 1 212 ? -3.318 26.969 3.822 1 87 212 ARG B O 1
ATOM 5477 N N . LEU B 1 213 ? -3.146 28.031 5.773 1 86.19 213 LEU B N 1
ATOM 5478 C CA . LEU B 1 213 ? -2.607 26.875 6.477 1 86.19 213 LEU B CA 1
ATOM 5479 C C . LEU B 1 213 ? -3.617 25.734 6.5 1 86.19 213 LEU B C 1
ATOM 5481 O O . LEU B 1 213 ? -3.26 24.578 6.262 1 86.19 213 LEU B O 1
ATOM 5485 N N . ALA B 1 214 ? -4.801 26.047 6.766 1 88.25 214 ALA B N 1
ATOM 5486 C CA . ALA B 1 214 ? -5.863 25.047 6.793 1 88.25 214 ALA B CA 1
ATOM 5487 C C . ALA B 1 214 ? -6.023 24.375 5.43 1 88.25 214 ALA B C 1
ATOM 5489 O O . ALA B 1 214 ? -6.191 23.156 5.348 1 88.25 214 ALA B O 1
ATOM 5490 N N . ARG B 1 215 ? -5.949 25.125 4.379 1 89.06 215 ARG B N 1
ATOM 5491 C CA . ARG B 1 215 ? -6.09 24.594 3.029 1 89.06 215 ARG B CA 1
ATOM 5492 C C . ARG B 1 215 ? -4.945 23.641 2.697 1 89.06 215 ARG B C 1
ATOM 5494 O O . ARG B 1 215 ? -5.164 22.578 2.115 1 89.06 215 ARG B O 1
ATOM 5501 N N . ASP B 1 216 ? -3.771 24.031 3.098 1 88.88 216 ASP B N 1
ATOM 5502 C CA . ASP B 1 216 ? -2.604 23.203 2.826 1 88.88 216 ASP B CA 1
ATOM 5503 C C . ASP B 1 216 ? -2.701 21.859 3.555 1 88.88 216 ASP B C 1
ATOM 5505 O O . ASP B 1 216 ? -2.453 20.812 2.965 1 88.88 216 ASP B O 1
ATOM 5509 N N . ILE B 1 217 ? -3.061 21.875 4.723 1 89.62 217 ILE B N 1
ATOM 5510 C CA . ILE B 1 217 ? -3.166 20.656 5.527 1 89.62 217 ILE B CA 1
ATOM 5511 C C . ILE B 1 217 ? -4.332 19.812 5.031 1 89.62 217 ILE B C 1
ATOM 5513 O O . ILE B 1 217 ? -4.227 18.578 4.957 1 89.62 217 ILE B O 1
ATOM 5517 N N . ALA B 1 218 ? -5.367 20.469 4.668 1 90.44 218 ALA B N 1
ATOM 5518 C CA . ALA B 1 218 ? -6.527 19.75 4.137 1 90.44 218 ALA B CA 1
ATOM 5519 C C . ALA B 1 218 ? -6.176 19.016 2.844 1 90.44 218 ALA B C 1
ATOM 5521 O O . ALA B 1 218 ? -6.633 17.906 2.611 1 90.44 218 ALA B O 1
ATOM 5522 N N . ARG B 1 219 ? -5.449 19.672 2.012 1 91.44 219 ARG B N 1
ATOM 5523 C CA . ARG B 1 219 ? -5.016 19.047 0.77 1 91.44 219 ARG B CA 1
ATOM 5524 C C . ARG B 1 219 ? -4.18 17.797 1.051 1 91.44 219 ARG B C 1
ATOM 5526 O O . ARG B 1 219 ? -4.363 16.766 0.406 1 91.44 219 ARG B O 1
ATOM 5533 N N . GLN B 1 220 ? -3.254 17.906 2.002 1 91.69 220 GLN B N 1
ATOM 5534 C CA . GLN B 1 220 ? -2.426 16.766 2.375 1 91.69 220 GLN B CA 1
ATOM 5535 C C . GLN B 1 220 ? -3.27 15.656 2.988 1 91.69 220 GLN B C 1
ATOM 5537 O O . GLN B 1 220 ? -3.045 14.477 2.711 1 91.69 220 GLN B O 1
ATOM 5542 N N . ALA B 1 221 ? -4.227 16.031 3.814 1 93.19 221 ALA B N 1
ATOM 5543 C CA . ALA B 1 221 ? -5.133 15.055 4.414 1 93.19 221 ALA B CA 1
ATOM 5544 C C . ALA B 1 221 ? -5.91 14.297 3.34 1 93.19 221 ALA B C 1
ATOM 5546 O O . ALA B 1 221 ? -6.086 13.086 3.432 1 93.19 221 ALA B O 1
ATOM 5547 N N . LYS B 1 222 ? -6.344 15.031 2.324 1 94 222 LYS B N 1
ATOM 5548 C CA . LYS B 1 222 ? -7.078 14.414 1.225 1 94 222 LYS B CA 1
ATOM 5549 C C . LYS B 1 222 ? -6.203 13.422 0.465 1 94 222 LYS B C 1
ATOM 5551 O O . LYS B 1 222 ? -6.652 12.336 0.109 1 94 222 LYS B O 1
ATOM 5556 N N . GLU B 1 223 ? -5.004 13.797 0.261 1 94.5 223 GLU B N 1
ATOM 5557 C CA . GLU B 1 223 ? -4.074 12.914 -0.439 1 94.5 223 GLU B CA 1
ATOM 5558 C C . GLU B 1 223 ? -3.826 11.633 0.35 1 94.5 223 GLU B C 1
ATOM 5560 O O . GLU B 1 223 ? -3.797 10.539 -0.223 1 94.5 223 GLU B O 1
ATOM 5565 N N . VAL B 1 224 ? -3.629 11.75 1.627 1 95.19 224 VAL B N 1
ATOM 5566 C CA . VAL B 1 224 ? -3.408 10.586 2.479 1 95.19 224 VAL B CA 1
ATOM 5567 C C . VAL B 1 224 ? -4.66 9.711 2.488 1 95.19 224 VAL B C 1
ATOM 5569 O O . VAL B 1 224 ? -4.562 8.484 2.432 1 95.19 224 VAL B O 1
ATOM 5572 N N . HIS B 1 225 ? -5.801 10.375 2.52 1 94.75 225 HIS B N 1
ATOM 5573 C CA . HIS B 1 225 ? -7.059 9.641 2.49 1 94.75 225 HIS B CA 1
ATOM 5574 C C . HIS B 1 225 ? -7.211 8.852 1.191 1 94.75 225 HIS B C 1
ATOM 5576 O O . HIS B 1 225 ? -7.543 7.664 1.213 1 94.75 225 HIS B O 1
ATOM 5582 N N . GLU B 1 226 ? -6.957 9.461 0.078 1 95.81 226 GLU B N 1
ATOM 5583 C CA . GLU B 1 226 ? -7.043 8.805 -1.224 1 95.81 226 GLU B CA 1
ATOM 5584 C C . GLU B 1 226 ? -6.047 7.656 -1.33 1 95.81 226 GLU B C 1
ATOM 5586 O O . GLU B 1 226 ? -6.371 6.59 -1.854 1 95.81 226 GLU B O 1
ATOM 5591 N N . ALA B 1 227 ? -4.875 7.906 -0.867 1 95.38 227 ALA B N 1
ATOM 5592 C CA . ALA B 1 227 ? -3.865 6.852 -0.851 1 95.38 227 ALA B CA 1
ATOM 5593 C C . ALA B 1 227 ? -4.324 5.664 -0.011 1 95.38 227 ALA B C 1
ATOM 5595 O O . ALA B 1 227 ? -4.129 4.508 -0.398 1 95.38 227 ALA B O 1
ATOM 5596 N N . SER B 1 228 ? -4.926 5.941 1.151 1 96.31 228 SER B N 1
ATOM 5597 C CA . SER B 1 228 ? -5.43 4.883 2.021 1 96.31 228 SER B CA 1
ATOM 5598 C C . SER B 1 228 ? -6.496 4.051 1.317 1 96.31 228 SER B C 1
ATOM 5600 O O . SER B 1 228 ? -6.496 2.822 1.417 1 96.31 228 SER B O 1
ATOM 5602 N N . GLU B 1 229 ? -7.32 4.684 0.553 1 95.12 229 GLU B N 1
ATOM 5603 C CA . GLU B 1 229 ? -8.359 3.98 -0.19 1 95.12 229 GLU B CA 1
ATOM 5604 C C . GLU B 1 229 ? -7.762 3.105 -1.288 1 95.12 229 GLU B C 1
ATOM 5606 O O . GLU B 1 229 ? -8.188 1.963 -1.478 1 95.12 229 GLU B O 1
ATOM 5611 N N . GLU B 1 230 ? -6.855 3.68 -1.949 1 95.81 230 GLU B N 1
ATOM 5612 C CA . GLU B 1 230 ? -6.176 2.938 -3.006 1 95.81 230 GLU B CA 1
ATOM 5613 C C . GLU B 1 230 ? -5.457 1.714 -2.443 1 95.81 230 GLU B C 1
ATOM 5615 O O . GLU B 1 230 ? -5.516 0.629 -3.027 1 95.81 230 GLU B O 1
ATOM 5620 N N . LEU B 1 231 ? -4.812 1.874 -1.345 1 95.06 231 LEU B N 1
ATOM 5621 C CA . LEU B 1 231 ? -4.082 0.785 -0.709 1 95.06 231 LEU B CA 1
ATOM 5622 C C . LEU B 1 231 ? -5.039 -0.287 -0.196 1 95.06 231 LEU B C 1
ATOM 5624 O O . LEU B 1 231 ? -4.754 -1.481 -0.304 1 95.06 231 LEU B O 1
ATOM 5628 N N . SER B 1 232 ? -6.156 0.156 0.356 1 96.12 232 SER B N 1
ATOM 5629 C CA . SER B 1 232 ? -7.172 -0.798 0.783 1 96.12 232 SER B CA 1
ATOM 5630 C C . SER B 1 232 ? -7.672 -1.637 -0.389 1 96.12 232 SER B C 1
ATOM 5632 O O . SER B 1 232 ? -7.77 -2.861 -0.286 1 96.12 232 SER B O 1
ATOM 5634 N N . ALA B 1 233 ? -7.914 -1.026 -1.506 1 95.5 233 ALA B N 1
ATOM 5635 C CA . ALA B 1 233 ? -8.344 -1.729 -2.711 1 95.5 233 ALA B CA 1
ATOM 5636 C C . ALA B 1 233 ? -7.27 -2.691 -3.203 1 95.5 233 ALA B C 1
ATOM 5638 O O . ALA B 1 233 ? -7.566 -3.826 -3.582 1 95.5 233 ALA B O 1
ATOM 5639 N N . SER B 1 234 ? -6.074 -2.178 -3.18 1 95.44 234 SER B N 1
ATOM 5640 C CA . SER B 1 234 ? -4.953 -3.012 -3.598 1 95.44 234 SER B CA 1
ATOM 5641 C C . SER B 1 234 ? -4.812 -4.238 -2.703 1 95.44 234 SER B C 1
ATOM 5643 O O . SER B 1 234 ? -4.535 -5.34 -3.186 1 95.44 234 SER B O 1
ATOM 5645 N N . SER B 1 235 ? -4.969 -4.078 -1.389 1 96.31 235 SER B N 1
ATOM 5646 C CA . SER B 1 235 ? -4.871 -5.188 -0.446 1 96.31 235 SER B CA 1
ATOM 5647 C C . SER B 1 235 ? -5.934 -6.25 -0.731 1 96.31 235 SER B C 1
ATOM 5649 O O . SER B 1 235 ? -5.645 -7.445 -0.7 1 96.31 235 SER B O 1
ATOM 5651 N N . VAL B 1 236 ? -7.145 -5.801 -1.1 1 94.5 236 VAL B N 1
ATOM 5652 C CA . VAL B 1 236 ? -8.234 -6.723 -1.415 1 94.5 236 VAL B CA 1
ATOM 5653 C C . VAL B 1 236 ? -7.91 -7.488 -2.695 1 94.5 236 VAL B C 1
ATOM 5655 O O . VAL B 1 236 ? -8.117 -8.703 -2.768 1 94.5 236 VAL B O 1
ATOM 5658 N N . GLN B 1 237 ? -7.367 -6.812 -3.641 1 94.19 237 GLN B N 1
ATOM 5659 C CA . GLN B 1 237 ? -7.004 -7.445 -4.902 1 94.19 237 GLN B CA 1
ATOM 5660 C C . GLN B 1 237 ? -5.914 -8.492 -4.699 1 94.19 237 GLN B C 1
ATOM 5662 O O . GLN B 1 237 ? -6.012 -9.609 -5.223 1 94.19 237 GLN B O 1
ATOM 5667 N N . VAL B 1 238 ? -4.934 -8.195 -3.916 1 94.12 238 VAL B N 1
ATOM 5668 C CA . VAL B 1 238 ? -3.832 -9.117 -3.666 1 94.12 238 VAL B CA 1
ATOM 5669 C C . VAL B 1 238 ? -4.328 -10.305 -2.842 1 94.12 238 VAL B C 1
ATOM 5671 O O . VAL B 1 238 ? -3.953 -11.445 -3.102 1 94.12 238 VAL B O 1
ATOM 5674 N N . ASP B 1 239 ? -5.172 -10.039 -1.866 1 96.06 239 ASP B N 1
ATOM 5675 C CA . ASP B 1 239 ? -5.754 -11.109 -1.061 1 96.06 239 ASP B CA 1
ATOM 5676 C C . ASP B 1 239 ? -6.566 -12.07 -1.926 1 96.06 239 ASP B C 1
ATOM 5678 O O . ASP B 1 239 ? -6.438 -13.289 -1.797 1 96.06 239 ASP B O 1
ATOM 5682 N N . GLY B 1 240 ? -7.324 -11.516 -2.842 1 94.69 240 GLY B N 1
ATOM 5683 C CA . GLY B 1 240 ? -8.086 -12.336 -3.764 1 94.69 240 GLY B CA 1
ATOM 5684 C C . GLY B 1 240 ? -7.215 -13.148 -4.707 1 94.69 240 GLY B C 1
ATOM 5685 O O . GLY B 1 240 ? -7.465 -14.336 -4.93 1 94.69 240 GLY B O 1
ATOM 5686 N N . ALA B 1 241 ? -6.246 -12.523 -5.242 1 93.56 241 ALA B N 1
ATOM 5687 C CA . ALA B 1 241 ? -5.309 -13.203 -6.129 1 93.56 241 ALA B CA 1
ATOM 5688 C C . ALA B 1 241 ? -4.586 -14.336 -5.398 1 93.56 241 ALA B C 1
ATOM 5690 O O . ALA B 1 241 ? -4.367 -15.406 -5.961 1 93.56 241 ALA B O 1
ATOM 5691 N N . SER B 1 242 ? -4.223 -14.094 -4.148 1 95.19 242 SER B N 1
ATOM 5692 C CA . SER B 1 242 ? -3.564 -15.102 -3.328 1 95.19 242 SER B CA 1
ATOM 5693 C C . SER B 1 242 ? -4.488 -16.281 -3.068 1 95.19 242 SER B C 1
ATOM 5695 O O . SER B 1 242 ? -4.066 -17.438 -3.164 1 95.19 242 SER B O 1
ATOM 5697 N N . ALA B 1 243 ? -5.734 -16 -2.793 1 93.56 243 ALA B N 1
ATOM 5698 C CA . ALA B 1 243 ? -6.711 -17.062 -2.564 1 93.56 243 ALA B CA 1
ATOM 5699 C C . ALA B 1 243 ? -6.93 -17.891 -3.826 1 93.56 243 ALA B C 1
ATOM 5701 O O . ALA B 1 243 ? -6.977 -19.125 -3.77 1 93.56 243 ALA B O 1
ATOM 5702 N N . GLU B 1 244 ? -7.02 -17.25 -4.918 1 94.62 244 GLU B N 1
ATOM 5703 C CA . GLU B 1 244 ? -7.188 -17.922 -6.199 1 94.62 244 GLU B CA 1
ATOM 5704 C C . GLU B 1 244 ? -5.98 -18.797 -6.516 1 94.62 244 GLU B C 1
ATOM 5706 O O . GLU B 1 244 ? -6.133 -19.938 -6.957 1 94.62 244 GLU B O 1
ATOM 5711 N N . THR B 1 245 ? -4.812 -18.297 -6.312 1 93.94 245 THR B N 1
ATOM 5712 C CA . THR B 1 245 ? -3.584 -19.047 -6.559 1 93.94 245 THR B CA 1
ATOM 5713 C C . THR B 1 245 ? -3.51 -20.266 -5.656 1 93.94 245 THR B C 1
ATOM 5715 O O . THR B 1 245 ? -3.143 -21.359 -6.109 1 93.94 245 THR B O 1
ATOM 5718 N N . THR B 1 246 ? -3.873 -20.109 -4.391 1 94.88 246 THR B N 1
ATOM 5719 C CA . THR B 1 246 ? -3.883 -21.234 -3.453 1 94.88 246 THR B CA 1
ATOM 5720 C C . THR B 1 246 ? -4.844 -22.328 -3.922 1 94.88 246 THR B C 1
ATOM 5722 O O . THR B 1 246 ? -4.5 -23.5 -3.918 1 94.88 246 THR B O 1
ATOM 5725 N N . LEU B 1 247 ? -6.02 -21.906 -4.348 1 94 247 LEU B N 1
ATOM 5726 C CA . LEU B 1 247 ? -7.02 -22.859 -4.832 1 94 247 LEU B CA 1
ATOM 5727 C C . LEU B 1 247 ? -6.52 -23.594 -6.074 1 94 247 LEU B C 1
ATOM 5729 O O . LEU B 1 247 ? -6.652 -24.812 -6.176 1 94 247 LEU B O 1
ATOM 5733 N N . LYS B 1 248 ? -6 -22.828 -6.977 1 93.56 248 LYS B N 1
ATOM 5734 C CA . LYS B 1 248 ? -5.469 -23.438 -8.195 1 93.56 248 LYS B CA 1
ATOM 5735 C C . LYS B 1 248 ? -4.309 -24.375 -7.879 1 93.56 248 LYS B C 1
ATOM 5737 O O . LYS B 1 248 ? -4.203 -25.453 -8.469 1 93.56 248 LYS B O 1
ATOM 5742 N N . ALA B 1 249 ? -3.426 -23.969 -6.984 1 92.94 249 ALA B N 1
ATOM 5743 C CA . ALA B 1 249 ? -2.314 -24.828 -6.566 1 92.94 249 ALA B CA 1
ATOM 5744 C C . ALA B 1 249 ? -2.82 -26.141 -5.984 1 92.94 249 ALA B C 1
ATOM 5746 O O . ALA B 1 249 ? -2.295 -27.203 -6.301 1 92.94 249 ALA B O 1
ATOM 5747 N N . ARG B 1 250 ? -3.844 -26.062 -5.211 1 92.38 250 ARG B N 1
ATOM 5748 C CA . ARG B 1 250 ? -4.426 -27.266 -4.633 1 92.38 250 ARG B CA 1
ATOM 5749 C C . ARG B 1 250 ? -5.004 -28.172 -5.719 1 92.38 250 ARG B C 1
ATOM 5751 O O . ARG B 1 250 ? -4.848 -29.391 -5.664 1 92.38 250 ARG B O 1
ATOM 5758 N N . ARG B 1 251 ? -5.625 -27.578 -6.672 1 93.88 251 ARG B N 1
ATOM 5759 C CA . ARG B 1 251 ? -6.191 -28.344 -7.777 1 93.88 251 ARG B CA 1
ATOM 5760 C C . ARG B 1 251 ? -5.102 -29.031 -8.586 1 93.88 251 ARG B C 1
ATOM 5762 O O . ARG B 1 251 ? -5.23 -30.203 -8.945 1 93.88 251 ARG B O 1
ATOM 5769 N N . VAL B 1 252 ? -4.066 -28.297 -8.875 1 93.31 252 VAL B N 1
ATOM 5770 C CA . VAL B 1 252 ? -2.939 -28.859 -9.609 1 93.31 252 VAL B CA 1
ATOM 5771 C C . VAL B 1 252 ? -2.305 -29.984 -8.797 1 93.31 252 VAL B C 1
ATOM 5773 O O . VAL B 1 252 ? -1.965 -31.047 -9.336 1 93.31 252 VAL B O 1
ATOM 5776 N N . GLY B 1 253 ? -2.164 -29.719 -7.457 1 92.62 253 GLY B N 1
ATOM 5777 C CA . GLY B 1 253 ? -1.645 -30.766 -6.586 1 92.62 253 GLY B CA 1
ATOM 5778 C C . GLY B 1 253 ? -2.475 -32.031 -6.617 1 92.62 253 GLY B C 1
ATOM 5779 O O . GLY B 1 253 ? -1.93 -33.125 -6.723 1 92.62 253 GLY B O 1
ATOM 5780 N N . ALA B 1 254 ? -3.734 -31.891 -6.602 1 92.38 254 ALA B N 1
ATOM 5781 C CA . ALA B 1 254 ? -4.637 -33.031 -6.672 1 92.38 254 ALA B CA 1
ATOM 5782 C C . ALA B 1 254 ? -4.512 -33.75 -8.016 1 92.38 254 ALA B C 1
ATOM 5784 O O . ALA B 1 254 ? -4.508 -35 -8.078 1 92.38 254 ALA B O 1
ATOM 5785 N N . SER B 1 255 ? -4.445 -32.938 -9.055 1 92.81 255 SER B N 1
ATOM 5786 C CA . SER B 1 255 ? -4.273 -33.5 -10.391 1 92.81 255 SER B CA 1
ATOM 5787 C C . SER B 1 255 ? -2.955 -34.281 -10.5 1 92.81 255 SER B C 1
ATOM 5789 O O . SER B 1 255 ? -2.9 -35.344 -11.102 1 92.81 255 SER B O 1
ATOM 5791 N N . ALA B 1 256 ? -1.895 -33.75 -9.977 1 91.44 256 ALA B N 1
ATOM 5792 C CA . ALA B 1 256 ? -0.593 -34.406 -9.977 1 91.44 256 ALA B CA 1
ATOM 5793 C C . ALA B 1 256 ? -0.647 -35.719 -9.203 1 91.44 256 ALA B C 1
ATOM 5795 O O . ALA B 1 256 ? -0.061 -36.719 -9.617 1 91.44 256 ALA B O 1
ATOM 5796 N N . ASP B 1 257 ? -1.377 -35.781 -8.102 1 91.62 257 ASP B N 1
ATOM 5797 C CA . ASP B 1 257 ? -1.563 -37 -7.32 1 91.62 257 ASP B CA 1
ATOM 5798 C C . ASP B 1 257 ? -2.316 -38.062 -8.133 1 91.62 257 ASP B C 1
ATOM 5800 O O . ASP B 1 257 ? -1.961 -39.219 -8.102 1 91.62 257 ASP B O 1
ATOM 5804 N N . ASP B 1 258 ? -3.285 -37.562 -8.828 1 91.38 258 ASP B N 1
ATOM 5805 C CA . ASP B 1 258 ? -4.043 -38.469 -9.688 1 91.38 258 ASP B CA 1
ATOM 5806 C C . ASP B 1 258 ? -3.15 -39.062 -10.781 1 91.38 258 ASP B C 1
ATOM 5808 O O . ASP B 1 258 ? -3.219 -40.25 -11.055 1 91.38 258 ASP B O 1
ATOM 5812 N N . VAL B 1 259 ? -2.369 -38.219 -11.359 1 91.06 259 VAL B N 1
ATOM 5813 C CA . VAL B 1 259 ? -1.421 -38.688 -12.375 1 91.06 259 VAL B CA 1
ATOM 5814 C C . VAL B 1 259 ? -0.511 -39.75 -11.781 1 91.06 259 VAL B C 1
ATOM 5816 O O . VAL B 1 259 ? -0.317 -40.812 -12.383 1 91.06 259 VAL B O 1
ATOM 5819 N N . HIS B 1 260 ? -0.022 -39.531 -10.594 1 90.75 260 HIS B N 1
ATOM 5820 C CA . HIS B 1 260 ? 0.853 -40.5 -9.914 1 90.75 260 HIS B CA 1
ATOM 5821 C C . HIS B 1 260 ? 0.157 -41.844 -9.719 1 90.75 260 HIS B C 1
ATOM 5823 O O . HIS B 1 260 ? 0.764 -42.875 -9.922 1 90.75 260 HIS B O 1
ATOM 5829 N N . GLY B 1 261 ? -1.068 -41.812 -9.312 1 92.19 261 GLY B N 1
ATOM 5830 C CA . GLY B 1 261 ? -1.825 -43.031 -9.133 1 92.19 261 GLY B CA 1
ATOM 5831 C C . GLY B 1 261 ? -2.016 -43.812 -10.414 1 92.19 261 GLY B C 1
ATOM 5832 O O . GLY B 1 261 ? -1.831 -45.031 -10.438 1 92.19 261 GLY B O 1
ATOM 5833 N N . HIS B 1 262 ? -2.348 -43.125 -11.453 1 93.06 262 HIS B N 1
ATOM 5834 C CA . HIS B 1 262 ? -2.557 -43.781 -12.742 1 93.06 262 HIS B CA 1
ATOM 5835 C C . HIS B 1 262 ? -1.246 -44.344 -13.297 1 93.06 262 HIS B C 1
ATOM 5837 O O . HIS B 1 262 ? -1.233 -45.375 -13.953 1 93.06 262 HIS B O 1
ATOM 5843 N N . LEU B 1 263 ? -0.148 -43.625 -13.008 1 90.94 263 LEU B N 1
ATOM 5844 C CA . LEU B 1 263 ? 1.158 -44.094 -13.453 1 90.94 263 LEU B CA 1
ATOM 5845 C C . LEU B 1 263 ? 1.535 -45.406 -12.75 1 90.94 263 LEU B C 1
ATOM 5847 O O . LEU B 1 263 ? 2.158 -46.281 -13.352 1 90.94 263 LEU B O 1
ATOM 5851 N N . ALA B 1 264 ? 1.126 -45.5 -11.484 1 91.69 264 ALA B N 1
ATOM 5852 C CA . ALA B 1 264 ? 1.36 -46.75 -10.766 1 91.69 264 ALA B CA 1
ATOM 5853 C C . ALA B 1 264 ? 0.612 -47.906 -11.422 1 91.69 264 ALA B C 1
ATOM 5855 O O . ALA B 1 264 ? 1.146 -49.031 -11.539 1 91.69 264 ALA B O 1
ATOM 5856 N N . THR B 1 265 ? -0.564 -47.594 -11.852 1 92.5 265 THR B N 1
ATOM 5857 C CA . THR B 1 265 ? -1.364 -48.594 -12.555 1 92.5 265 THR B CA 1
ATOM 5858 C C . THR B 1 265 ? -0.7 -49 -13.867 1 92.5 265 THR B C 1
ATOM 5860 O O . THR B 1 265 ? -0.617 -50.188 -14.188 1 92.5 265 THR B O 1
ATOM 5863 N N . VAL B 1 266 ? -0.227 -48.031 -14.633 1 93.69 266 VAL B N 1
ATOM 5864 C CA . VAL B 1 266 ? 0.45 -48.312 -15.891 1 93.69 266 VAL B CA 1
ATOM 5865 C C . VAL B 1 266 ? 1.71 -49.125 -15.641 1 93.69 266 VAL B C 1
ATOM 5867 O O . VAL B 1 266 ? 1.974 -50.125 -16.344 1 93.69 266 VAL B O 1
ATOM 5870 N N . ALA B 1 267 ? 2.477 -48.75 -14.633 1 93.56 267 ALA B N 1
ATOM 5871 C CA . ALA B 1 267 ? 3.699 -49.5 -14.297 1 93.56 267 ALA B CA 1
ATOM 5872 C C . ALA B 1 267 ? 3.4 -50.938 -13.969 1 93.56 267 ALA B C 1
ATOM 5874 O O . ALA B 1 267 ? 4.086 -51.844 -14.461 1 93.56 267 ALA B O 1
ATOM 5875 N N . THR B 1 268 ? 2.385 -51.188 -13.18 1 95 268 THR B N 1
ATOM 5876 C CA . THR B 1 268 ? 1.974 -52.531 -12.844 1 95 268 THR B CA 1
ATOM 5877 C C . THR B 1 268 ? 1.53 -53.281 -14.094 1 95 268 THR B C 1
ATOM 5879 O O . THR B 1 268 ? 1.877 -54.469 -14.273 1 95 268 THR B O 1
ATOM 5882 N N . GLY B 1 269 ? 0.753 -52.531 -14.883 1 94.94 269 GLY B N 1
ATOM 5883 C CA . GLY B 1 269 ? 0.334 -53.125 -16.141 1 94.94 269 GLY B CA 1
ATOM 5884 C C . GLY B 1 269 ? 1.498 -53.5 -17.031 1 94.94 269 GLY B C 1
ATOM 5885 O O . GLY B 1 269 ? 1.496 -54.594 -17.625 1 94.94 269 GLY B O 1
ATOM 5886 N N . VAL B 1 270 ? 2.467 -52.75 -17.125 1 95.31 270 VAL B N 1
ATOM 5887 C CA . VAL B 1 270 ? 3.645 -53 -17.938 1 95.31 270 VAL B CA 1
ATOM 5888 C C . VAL B 1 270 ? 4.41 -54.219 -17.375 1 95.31 270 VAL B C 1
ATOM 5890 O O . VAL B 1 270 ? 4.922 -55.031 -18.125 1 95.31 270 VAL B O 1
ATOM 5893 N N . GLU B 1 271 ? 4.508 -54.406 -16.078 1 94.56 271 GLU B N 1
ATOM 5894 C CA . GLU B 1 271 ? 5.148 -55.562 -15.453 1 94.56 271 GLU B CA 1
ATOM 5895 C C . GLU B 1 271 ? 4.418 -56.844 -15.805 1 94.56 271 GLU B C 1
ATOM 5897 O O . GLU B 1 271 ? 5.047 -57.875 -16.109 1 94.56 271 GLU B O 1
ATOM 5902 N N . GLN B 1 272 ? 3.146 -56.75 -15.734 1 94.94 272 GLN B N 1
ATOM 5903 C CA . GLN B 1 272 ? 2.336 -57.906 -16.094 1 94.94 272 GLN B CA 1
ATOM 5904 C C . GLN B 1 272 ? 2.535 -58.281 -17.562 1 94.94 272 GLN B C 1
ATOM 5906 O O . GLN B 1 272 ? 2.648 -59.469 -17.891 1 94.94 272 GLN B O 1
ATOM 5911 N N . LEU B 1 273 ? 2.586 -57.25 -18.391 1 94.88 273 LEU B N 1
ATOM 5912 C CA . LEU B 1 273 ? 2.82 -57.5 -19.812 1 94.88 273 LEU B CA 1
ATOM 5913 C C . LEU B 1 273 ? 4.188 -58.125 -20.031 1 94.88 273 LEU B C 1
ATOM 5915 O O . LEU B 1 273 ? 4.316 -59.062 -20.828 1 94.88 273 LEU B O 1
ATOM 5919 N N . ASN B 1 274 ? 5.133 -57.656 -19.328 1 94.19 274 ASN B N 1
ATOM 5920 C CA . ASN B 1 274 ? 6.473 -58.219 -19.438 1 94.19 274 ASN B CA 1
ATOM 5921 C C . ASN B 1 274 ? 6.496 -59.719 -19.047 1 94.19 274 ASN B C 1
ATOM 5923 O O . ASN B 1 274 ? 7.133 -60.531 -19.734 1 94.19 274 ASN B O 1
ATOM 5927 N N . ALA B 1 275 ? 5.832 -60.062 -18 1 94.38 275 ALA B N 1
ATOM 5928 C CA . ALA B 1 275 ? 5.754 -61.438 -17.578 1 94.38 275 ALA B CA 1
ATOM 5929 C C . ALA B 1 275 ? 5.055 -62.312 -18.625 1 94.38 275 ALA B C 1
ATOM 5931 O O . ALA B 1 275 ? 5.512 -63.406 -18.938 1 94.38 275 ALA B O 1
ATOM 5932 N N . SER B 1 276 ? 3.992 -61.75 -19.078 1 93.94 276 SER B N 1
ATOM 5933 C CA . SER B 1 276 ? 3.223 -62.469 -20.078 1 93.94 276 SER B CA 1
ATOM 5934 C C . SER B 1 276 ? 4.035 -62.656 -21.359 1 93.94 276 SER B C 1
ATOM 5936 O O . SER B 1 276 ? 4.02 -63.75 -21.953 1 93.94 276 SER B O 1
ATOM 5938 N N . VAL B 1 277 ? 4.715 -61.656 -21.797 1 94.25 277 VAL B N 1
ATOM 5939 C CA . VAL B 1 277 ? 5.547 -61.719 -22.984 1 94.25 277 VAL B CA 1
ATOM 5940 C C . VAL B 1 277 ? 6.66 -62.75 -22.797 1 94.25 277 VAL B C 1
ATOM 5942 O O . VAL B 1 277 ? 6.941 -63.531 -23.703 1 94.25 277 VAL B O 1
ATOM 5945 N N . ALA B 1 278 ? 7.238 -62.844 -21.672 1 93.12 278 ALA B N 1
ATOM 5946 C CA . ALA B 1 278 ? 8.281 -63.812 -21.375 1 93.12 278 ALA B CA 1
ATOM 5947 C C . ALA B 1 278 ? 7.719 -65.25 -21.406 1 93.12 278 ALA B C 1
ATOM 5949 O O . ALA B 1 278 ? 8.367 -66.188 -21.922 1 93.12 278 ALA B O 1
ATOM 5950 N N . GLU B 1 279 ? 6.551 -65.375 -20.859 1 92.75 279 GLU B N 1
ATOM 5951 C CA . GLU B 1 279 ? 5.898 -66.688 -20.859 1 92.75 279 GLU B CA 1
ATOM 5952 C C . GLU B 1 279 ? 5.613 -67.125 -22.281 1 92.75 279 GLU B C 1
ATOM 5954 O O . GLU B 1 279 ? 5.879 -68.312 -22.609 1 92.75 279 GLU B O 1
ATOM 5959 N N . ILE B 1 280 ? 5.137 -66.25 -23.062 1 94.12 280 ILE B N 1
ATOM 5960 C CA . ILE B 1 280 ? 4.852 -66.625 -24.453 1 94.12 280 ILE B CA 1
ATOM 5961 C C . ILE B 1 280 ? 6.152 -67 -25.172 1 94.12 280 ILE B C 1
ATOM 5963 O O . ILE B 1 280 ? 6.191 -67.938 -25.938 1 94.12 280 ILE B O 1
ATOM 5967 N N . GLY B 1 281 ? 7.18 -66.188 -24.891 1 92.12 281 GLY B N 1
ATOM 5968 C CA . GLY B 1 281 ? 8.477 -66.5 -25.469 1 92.12 281 GLY B CA 1
ATOM 5969 C C . GLY B 1 281 ? 8.977 -67.875 -25.141 1 92.12 281 GLY B C 1
ATOM 5970 O O . GLY B 1 281 ? 9.461 -68.562 -26.016 1 92.12 281 GLY B O 1
ATOM 5971 N N . ARG B 1 282 ? 8.828 -68.312 -23.969 1 93.12 282 ARG B N 1
ATOM 5972 C CA . ARG B 1 282 ? 9.234 -69.688 -23.547 1 93.12 282 ARG B CA 1
ATOM 5973 C C . ARG B 1 282 ? 8.375 -70.75 -24.219 1 93.12 282 ARG B C 1
ATOM 5975 O O . ARG B 1 282 ? 8.891 -71.75 -24.672 1 93.12 282 ARG B O 1
ATOM 5982 N N . ALA B 1 283 ? 7.113 -70.375 -24.203 1 90.81 283 ALA B N 1
ATOM 5983 C CA . ALA B 1 283 ? 6.184 -71.312 -24.828 1 90.81 283 ALA B CA 1
ATOM 5984 C C . ALA B 1 283 ? 6.5 -71.562 -26.312 1 90.81 283 ALA B C 1
ATOM 5986 O O . ALA B 1 283 ? 6.504 -72.688 -26.797 1 90.81 283 ALA B O 1
ATOM 5987 N N . VAL B 1 284 ? 6.816 -70.5 -26.984 1 91.62 284 VAL B N 1
ATOM 5988 C CA . VAL B 1 284 ? 7.117 -70.5 -28.406 1 91.62 284 VAL B CA 1
ATOM 5989 C C . VAL B 1 284 ? 8.422 -71.312 -28.641 1 91.62 284 VAL B C 1
ATOM 5991 O O . VAL B 1 284 ? 8.516 -72.062 -29.578 1 91.62 284 VAL B O 1
ATOM 5994 N N . THR B 1 285 ? 9.43 -71.062 -27.844 1 90.12 285 THR B N 1
ATOM 5995 C CA . THR B 1 285 ? 10.703 -71.75 -27.969 1 90.12 285 THR B CA 1
ATOM 5996 C C . THR B 1 285 ? 10.516 -73.25 -27.75 1 90.12 285 THR B C 1
ATOM 5998 O O . THR B 1 285 ? 11.062 -74.062 -28.516 1 90.12 285 THR B O 1
ATOM 6001 N N . SER B 1 286 ? 9.742 -73.562 -26.766 1 87.94 286 SER B N 1
ATOM 6002 C CA . SER B 1 286 ? 9.461 -75 -26.5 1 87.94 286 SER B CA 1
ATOM 6003 C C . SER B 1 286 ? 8.711 -75.625 -27.656 1 87.94 286 SER B C 1
ATOM 6005 O O . SER B 1 286 ? 9.047 -76.75 -28.078 1 87.94 286 SER B O 1
ATOM 6007 N N . ALA B 1 287 ? 7.746 -74.875 -28.141 1 86.75 287 ALA B N 1
ATOM 6008 C CA . ALA B 1 287 ? 6.965 -75.375 -29.266 1 86.75 287 ALA B CA 1
ATOM 6009 C C . ALA B 1 287 ? 7.84 -75.625 -30.5 1 86.75 287 ALA B C 1
ATOM 6011 O O . ALA B 1 287 ? 7.676 -76.562 -31.234 1 86.75 287 ALA B O 1
ATOM 6012 N N . SER B 1 288 ? 8.75 -74.688 -30.734 1 87.31 288 SER B N 1
ATOM 6013 C CA . SER B 1 288 ? 9.664 -74.812 -31.859 1 87.31 288 SER B CA 1
ATOM 6014 C C . SER B 1 288 ? 10.562 -76.062 -31.75 1 87.31 288 SER B C 1
ATOM 6016 O O . SER B 1 288 ? 10.781 -76.75 -32.719 1 87.31 288 SER B O 1
ATOM 6018 N N . ARG B 1 289 ? 11.008 -76.375 -30.594 1 87.88 289 ARG B N 1
ATOM 6019 C CA . ARG B 1 289 ? 11.852 -77.562 -30.359 1 87.88 289 ARG B CA 1
ATOM 6020 C C . ARG B 1 289 ? 11.078 -78.812 -30.609 1 87.88 289 ARG B C 1
ATOM 6022 O O . ARG B 1 289 ? 11.594 -79.75 -31.219 1 87.88 289 ARG B O 1
ATOM 6029 N N . VAL B 1 290 ? 9.898 -78.75 -30.125 1 83.94 290 VAL B N 1
ATOM 6030 C CA . VAL B 1 290 ? 9.047 -79.938 -30.297 1 83.94 290 VAL B CA 1
ATOM 6031 C C . VAL B 1 290 ? 8.758 -80.125 -31.781 1 83.94 290 VAL B C 1
ATOM 6033 O O . VAL B 1 290 ? 8.805 -81.312 -32.25 1 83.94 290 VAL B O 1
ATOM 6036 N N . ALA B 1 291 ? 8.539 -79.062 -32.469 1 84.12 291 ALA B N 1
ATOM 6037 C CA . ALA B 1 291 ? 8.273 -79.188 -33.906 1 84.12 291 ALA B CA 1
ATOM 6038 C C . ALA B 1 291 ? 9.484 -79.688 -34.656 1 84.12 291 ALA B C 1
ATOM 6040 O O . ALA B 1 291 ? 9.352 -80.5 -35.562 1 84.12 291 ALA B O 1
ATOM 6041 N N . ASP B 1 292 ? 10.672 -79.312 -34.281 1 84.56 292 ASP B N 1
ATOM 6042 C CA . ASP B 1 292 ? 11.906 -79.812 -34.875 1 84.56 292 ASP B CA 1
ATOM 6043 C C . ASP B 1 292 ? 12.062 -81.312 -34.688 1 84.56 292 ASP B C 1
ATOM 6045 O O . ASP B 1 292 ? 12.438 -82 -35.625 1 84.56 292 ASP B O 1
ATOM 6049 N N . GLY B 1 293 ? 11.781 -81.75 -33.531 1 83.81 293 GLY B N 1
ATOM 6050 C CA . GLY B 1 293 ? 11.828 -83.188 -33.25 1 83.81 293 GLY B CA 1
ATOM 6051 C C . GLY B 1 293 ? 10.805 -83.938 -34.062 1 83.81 293 GLY B C 1
ATOM 6052 O O . GLY B 1 293 ? 11.094 -85.062 -34.531 1 83.81 293 GLY B O 1
ATOM 6053 N N . ALA B 1 294 ? 9.672 -83.312 -34.25 1 84.31 294 ALA B N 1
ATOM 6054 C CA . ALA B 1 294 ? 8.609 -83.938 -35 1 84.31 294 ALA B CA 1
ATOM 6055 C C . ALA B 1 294 ? 8.984 -84.125 -36.5 1 84.31 294 ALA B C 1
ATOM 6057 O O . ALA B 1 294 ? 8.648 -85.125 -37.125 1 84.31 294 ALA B O 1
ATOM 6058 N N . VAL B 1 295 ? 9.688 -83.188 -37.094 1 83.5 295 VAL B N 1
ATOM 6059 C CA . VAL B 1 295 ? 10.141 -83.25 -38.469 1 83.5 295 VAL B CA 1
ATOM 6060 C C . VAL B 1 295 ? 11.078 -84.438 -38.656 1 83.5 295 VAL B C 1
ATOM 6062 O O . VAL B 1 295 ? 10.953 -85.188 -39.625 1 83.5 295 VAL B O 1
ATOM 6065 N N . ALA B 1 296 ? 11.906 -84.688 -37.688 1 84.69 296 ALA B N 1
ATOM 6066 C CA . ALA B 1 296 ? 12.836 -85.812 -37.75 1 84.69 296 ALA B CA 1
ATOM 6067 C C . ALA B 1 296 ? 12.086 -87.125 -37.688 1 84.69 296 ALA B C 1
ATOM 6069 O O . ALA B 1 296 ? 12.406 -88.062 -38.406 1 84.69 296 ALA B O 1
ATOM 6070 N N . GLU B 1 297 ? 11.125 -87.125 -36.844 1 82.56 297 GLU B N 1
ATOM 6071 C CA . GLU B 1 297 ? 10.352 -88.375 -36.688 1 82.56 297 GLU B CA 1
ATOM 6072 C C . GLU B 1 297 ? 9.531 -88.625 -37.938 1 82.56 297 GLU B C 1
ATOM 6074 O O . GLU B 1 297 ? 9.391 -89.812 -38.344 1 82.56 297 GLU B O 1
ATOM 6079 N N . THR B 1 298 ? 9.039 -87.625 -38.562 1 86.88 298 THR B N 1
ATOM 6080 C CA . THR B 1 298 ? 8.258 -87.812 -39.781 1 86.88 298 THR B CA 1
ATOM 6081 C C . THR B 1 298 ? 9.125 -88.312 -40.906 1 86.88 298 THR B C 1
ATOM 6083 O O . THR B 1 298 ? 8.695 -89.188 -41.688 1 86.88 298 THR B O 1
ATOM 6086 N N . THR B 1 299 ? 10.328 -87.875 -41 1 86.5 299 THR B N 1
ATOM 6087 C CA . THR B 1 299 ? 11.258 -88.375 -42 1 86.5 299 THR B CA 1
ATOM 6088 C C . THR B 1 299 ? 11.602 -89.812 -41.812 1 86.5 299 THR B C 1
ATOM 6090 O O . THR B 1 299 ? 11.594 -90.625 -42.75 1 86.5 299 THR B O 1
ATOM 6093 N N . ALA B 1 300 ? 11.773 -90.188 -40.594 1 84.62 300 ALA B N 1
ATOM 6094 C CA . ALA B 1 300 ? 12.086 -91.625 -40.25 1 84.62 300 ALA B CA 1
ATOM 6095 C C . ALA B 1 300 ? 10.914 -92.5 -40.562 1 84.62 300 ALA B C 1
ATOM 6097 O O . ALA B 1 300 ? 11.102 -93.625 -41.062 1 84.62 300 ALA B O 1
ATOM 6098 N N . THR B 1 301 ? 9.781 -91.938 -40.281 1 85.62 301 THR B N 1
ATOM 6099 C CA . THR B 1 301 ? 8.57 -92.75 -40.562 1 85.62 301 THR B CA 1
ATOM 6100 C C . THR B 1 301 ? 8.383 -92.938 -42.062 1 85.62 301 THR B C 1
ATOM 6102 O O . THR B 1 301 ? 8.023 -94 -42.5 1 85.62 301 THR B O 1
ATOM 6105 N N . ARG B 1 302 ? 8.617 -91.875 -42.781 1 87.56 302 ARG B N 1
ATOM 6106 C CA . ARG B 1 302 ? 8.516 -92 -44.219 1 87.56 302 ARG B CA 1
ATOM 6107 C C . ARG B 1 302 ? 9.477 -93 -44.781 1 87.56 302 ARG B C 1
ATOM 6109 O O . ARG B 1 302 ? 9.109 -93.812 -45.656 1 87.56 302 ARG B O 1
ATOM 6116 N N . ASP B 1 303 ? 10.617 -93.062 -44.25 1 87.62 303 ASP B N 1
ATOM 6117 C CA . ASP B 1 303 ? 11.609 -94.062 -44.719 1 87.62 303 ASP B CA 1
ATOM 6118 C C . ASP B 1 303 ? 11.164 -95.5 -44.406 1 87.62 303 ASP B C 1
ATOM 6120 O O . ASP B 1 303 ? 11.312 -96.375 -45.25 1 87.62 303 ASP B O 1
ATOM 6124 N N . ALA B 1 304 ? 10.633 -95.625 -43.25 1 85.44 304 ALA B N 1
ATOM 6125 C CA . ALA B 1 304 ? 10.172 -96.938 -42.844 1 85.44 304 ALA B CA 1
ATOM 6126 C C . ALA B 1 304 ? 9.031 -97.438 -43.75 1 85.44 304 ALA B C 1
ATOM 6128 O O . ALA B 1 304 ? 9.016 -98.562 -44.188 1 85.44 304 ALA B O 1
ATOM 6129 N N . ILE B 1 305 ? 8.219 -96.5 -44.094 1 87.25 305 ILE B N 1
ATOM 6130 C CA . ILE B 1 305 ? 7.07 -96.875 -44.938 1 87.25 305 ILE B CA 1
ATOM 6131 C C . ILE B 1 305 ? 7.527 -97.125 -46.375 1 87.25 305 ILE B C 1
ATOM 6133 O O . ILE B 1 305 ? 7.008 -98.062 -47.031 1 87.25 305 ILE B O 1
ATOM 6137 N N . ASP B 1 306 ? 8.469 -96.438 -46.812 1 87.25 306 ASP B N 1
ATOM 6138 C CA . ASP B 1 306 ? 9.031 -96.625 -48.156 1 87.25 306 ASP B CA 1
ATOM 6139 C C . ASP B 1 306 ? 9.656 -98.062 -48.25 1 87.25 306 ASP B C 1
ATOM 6141 O O . ASP B 1 306 ? 9.484 -98.75 -49.25 1 87.25 306 ASP B O 1
ATOM 6145 N N . ARG B 1 307 ? 10.305 -98.5 -47.219 1 88.19 307 ARG B N 1
ATOM 6146 C CA . ARG B 1 307 ? 10.883 -99.875 -47.188 1 88.19 307 ARG B CA 1
ATOM 6147 C C . ARG B 1 307 ? 9.797 -100.938 -47.219 1 88.19 307 ARG B C 1
ATOM 6149 O O . ARG B 1 307 ? 9.938 -101.938 -47.906 1 88.19 307 ARG B O 1
ATOM 6156 N N . LEU B 1 308 ? 8.789 -100.5 -46.5 1 85.88 308 LEU B N 1
ATOM 6157 C CA . LEU B 1 308 ? 7.645 -101.438 -46.469 1 85.88 308 LEU B CA 1
ATOM 6158 C C . LEU B 1 308 ? 7.059 -101.562 -47.875 1 85.88 308 LEU B C 1
ATOM 6160 O O . LEU B 1 308 ? 6.75 -102.688 -48.281 1 85.88 308 LEU B O 1
ATOM 6164 N N . GLY B 1 309 ? 6.953 -100.5 -48.531 1 84.06 309 GLY B N 1
ATOM 6165 C CA . GLY B 1 309 ? 6.457 -100.562 -49.875 1 84.06 309 GLY B CA 1
ATOM 6166 C C . GLY B 1 309 ? 7.355 -101.312 -50.812 1 84.06 309 GLY B C 1
ATOM 6167 O O . GLY B 1 309 ? 6.875 -102.188 -51.594 1 84.06 309 GLY B O 1
ATOM 6168 N N . ALA B 1 310 ? 8.578 -101.25 -50.719 1 90.19 310 ALA B N 1
ATOM 6169 C CA . ALA B 1 310 ? 9.539 -101.938 -51.562 1 90.19 310 ALA B CA 1
ATOM 6170 C C . ALA B 1 310 ? 9.531 -103.438 -51.312 1 90.19 310 ALA B C 1
ATOM 6172 O O . ALA B 1 310 ? 9.562 -104.25 -52.25 1 90.19 310 ALA B O 1
ATOM 6173 N N . ASN B 1 311 ? 9.469 -103.75 -50.062 1 88.81 311 ASN B N 1
ATOM 6174 C CA . ASN B 1 311 ? 9.422 -105.125 -49.719 1 88.81 311 ASN B CA 1
ATOM 6175 C C . ASN B 1 311 ? 8.148 -105.812 -50.219 1 88.81 311 ASN B C 1
ATOM 6177 O O . ASN B 1 311 ? 8.18 -106.938 -50.688 1 88.81 311 ASN B O 1
ATOM 6181 N N . SER B 1 312 ? 7.121 -105.062 -50.188 1 88.62 312 SER B N 1
ATOM 6182 C CA . SER B 1 312 ? 5.84 -105.562 -50.625 1 88.62 312 SER B CA 1
ATOM 6183 C C . SER B 1 312 ? 5.855 -105.875 -52.125 1 88.62 312 SER B C 1
ATOM 6185 O O . SER B 1 312 ? 5.289 -106.812 -52.594 1 88.62 312 SER B O 1
ATOM 6187 N N . VAL B 1 313 ? 6.516 -105.125 -52.875 1 91.06 313 VAL B N 1
ATOM 6188 C CA . VAL B 1 313 ? 6.645 -105.312 -54.312 1 91.06 313 VAL B CA 1
ATOM 6189 C C . VAL B 1 313 ? 7.469 -106.562 -54.594 1 91.06 313 VAL B C 1
ATOM 6191 O O . VAL B 1 313 ? 7.117 -107.312 -55.469 1 91.06 313 VAL B O 1
ATOM 6194 N N . GLU B 1 314 ? 8.477 -106.75 -53.875 1 92.44 314 GLU B N 1
ATOM 6195 C CA . GLU B 1 314 ? 9.336 -107.938 -54.062 1 92.44 314 GLU B CA 1
ATOM 6196 C C . GLU B 1 314 ? 8.586 -109.188 -53.719 1 92.44 314 GLU B C 1
ATOM 6198 O O . GLU B 1 314 ? 8.727 -110.25 -54.406 1 92.44 314 GLU B O 1
ATOM 6203 N N . ILE B 1 315 ? 7.855 -109.062 -52.719 1 92.56 315 ILE B N 1
ATOM 6204 C CA . ILE B 1 315 ? 7.047 -110.188 -52.344 1 92.56 315 ILE B CA 1
ATOM 6205 C C . ILE B 1 315 ? 6.059 -110.5 -53.469 1 92.56 315 ILE B C 1
ATOM 6207 O O . ILE B 1 315 ? 5.855 -111.688 -53.812 1 92.56 315 ILE B O 1
ATOM 6211 N N . GLY B 1 316 ? 5.508 -109.5 -54 1 89.56 316 GLY B N 1
ATOM 6212 C CA . GLY B 1 316 ? 4.586 -109.688 -55.125 1 89.56 316 GLY B CA 1
ATOM 6213 C C . GLY B 1 316 ? 5.207 -110.438 -56.281 1 89.56 316 GLY B C 1
ATOM 6214 O O . GLY B 1 316 ? 4.59 -111.375 -56.844 1 89.56 316 GLY B O 1
ATOM 6215 N N . LYS B 1 317 ? 6.391 -110.312 -56.562 1 94 317 LYS B N 1
ATOM 6216 C CA . LYS B 1 317 ? 7.102 -111 -57.656 1 94 317 LYS B CA 1
ATOM 6217 C C . LYS B 1 317 ? 7.355 -112.438 -57.312 1 94 317 LYS B C 1
ATOM 6219 O O . LYS B 1 317 ? 7.172 -113.312 -58.188 1 94 317 LYS B O 1
ATOM 6224 N N . VAL B 1 318 ? 7.727 -112.625 -56.156 1 94.38 318 VAL B N 1
ATOM 6225 C CA . VAL B 1 318 ? 8.062 -114 -55.75 1 94.38 318 VAL B CA 1
ATOM 6226 C C . VAL B 1 318 ? 6.797 -114.812 -55.719 1 94.38 318 VAL B C 1
ATOM 6228 O O . VAL B 1 318 ? 6.816 -116 -56.125 1 94.38 318 VAL B O 1
ATOM 6231 N N . VAL B 1 319 ? 5.766 -114.188 -55.344 1 94.06 319 VAL B N 1
ATOM 6232 C CA . VAL B 1 319 ? 4.492 -114.875 -55.25 1 94.06 319 VAL B CA 1
ATOM 6233 C C . VAL B 1 319 ? 3.986 -115.25 -56.656 1 94.06 319 VAL B C 1
ATOM 6235 O O . VAL B 1 319 ? 3.412 -116.312 -56.875 1 94.06 319 VAL B O 1
ATOM 6238 N N . GLU B 1 320 ? 4.242 -114.5 -57.562 1 92.81 320 GLU B N 1
ATOM 6239 C CA . GLU B 1 320 ? 3.904 -114.75 -58.938 1 92.81 320 GLU B CA 1
ATOM 6240 C C . GLU B 1 320 ? 4.684 -115.938 -59.469 1 92.81 320 GLU B C 1
ATOM 6242 O O . GLU B 1 320 ? 4.129 -116.812 -60.188 1 92.81 320 GLU B O 1
ATOM 6247 N N . VAL B 1 321 ? 5.855 -116 -59.094 1 94.06 321 VAL B N 1
ATOM 6248 C CA . VAL B 1 321 ? 6.699 -117.125 -59.5 1 94.06 321 VAL B CA 1
ATOM 6249 C C . VAL B 1 321 ? 6.184 -118.438 -58.906 1 94.06 321 VAL B C 1
ATOM 6251 O O . VAL B 1 321 ? 6.094 -119.438 -59.562 1 94.06 321 VAL B O 1
ATOM 6254 N N . ILE B 1 322 ? 5.824 -118.25 -57.688 1 95 322 ILE B N 1
ATOM 6255 C CA . ILE B 1 322 ? 5.293 -119.438 -57 1 95 322 ILE B CA 1
ATOM 6256 C C . ILE B 1 322 ? 4.004 -119.875 -57.688 1 95 322 ILE B C 1
ATOM 6258 O O . ILE B 1 322 ? 3.787 -121.062 -57.875 1 95 322 ILE B O 1
ATOM 6262 N N . GLY B 1 323 ? 3.24 -119 -58.062 1 92.94 323 GLY B N 1
ATOM 6263 C CA . GLY B 1 323 ? 2.025 -119.312 -58.781 1 92.94 323 GLY B CA 1
ATOM 6264 C C . GLY B 1 323 ? 2.291 -119.938 -60.125 1 92.94 323 GLY B C 1
ATOM 6265 O O . GLY B 1 323 ? 1.606 -120.938 -60.5 1 92.94 323 GLY B O 1
ATOM 6266 N N . ALA B 1 324 ? 3.262 -119.625 -60.75 1 95.06 324 ALA B N 1
ATOM 6267 C CA . ALA B 1 324 ? 3.645 -120.188 -62.031 1 95.06 324 ALA B CA 1
ATOM 6268 C C . ALA B 1 324 ? 4.172 -121.625 -61.844 1 95.06 324 ALA B C 1
ATOM 6270 O O . ALA B 1 324 ? 3.891 -122.5 -62.656 1 95.06 324 ALA B O 1
ATOM 6271 N N . ILE B 1 325 ? 4.844 -121.688 -60.844 1 95.62 325 ILE B N 1
ATOM 6272 C CA . ILE B 1 325 ? 5.383 -123 -60.531 1 95.62 325 ILE B CA 1
ATOM 6273 C C . ILE B 1 325 ? 4.242 -123.938 -60.188 1 95.62 325 ILE B C 1
ATOM 6275 O O . ILE B 1 325 ? 4.258 -125.125 -60.625 1 95.62 325 ILE B O 1
ATOM 6279 N N . ALA B 1 326 ? 3.342 -123.5 -59.531 1 95.81 326 ALA B N 1
ATOM 6280 C CA . ALA B 1 326 ? 2.174 -124.312 -59.188 1 95.81 326 ALA B CA 1
ATOM 6281 C C . ALA B 1 326 ? 1.394 -124.688 -60.438 1 95.81 326 ALA B C 1
ATOM 6283 O O . ALA B 1 326 ? 0.948 -125.812 -60.562 1 95.81 326 ALA B O 1
ATOM 6284 N N . ASP B 1 327 ? 1.289 -123.875 -61.344 1 94.81 327 ASP B N 1
ATOM 6285 C CA . ASP B 1 327 ? 0.608 -124.188 -62.594 1 94.81 327 ASP B CA 1
ATOM 6286 C C . ASP B 1 327 ? 1.376 -125.188 -63.406 1 94.81 327 ASP B C 1
ATOM 6288 O O . ASP B 1 327 ? 0.776 -126.062 -64 1 94.81 327 ASP B O 1
ATOM 6292 N N . GLN B 1 328 ? 2.566 -125.062 -63.406 1 95.31 328 GLN B N 1
ATOM 6293 C CA . GLN B 1 328 ? 3.406 -126 -64.125 1 95.31 328 GLN B CA 1
ATOM 6294 C C . GLN B 1 328 ? 3.363 -127.375 -63.5 1 95.31 328 GLN B C 1
ATOM 6296 O O . GLN B 1 328 ? 3.301 -128.375 -64.25 1 95.31 328 GLN B O 1
ATOM 6301 N N . THR B 1 329 ? 3.389 -127.25 -62.219 1 94.25 329 THR B N 1
ATOM 6302 C CA . THR B 1 329 ? 3.297 -128.5 -61.5 1 94.25 329 THR B CA 1
ATOM 6303 C C . THR B 1 329 ? 1.949 -129.125 -61.75 1 94.25 329 THR B C 1
ATOM 6305 O O . THR B 1 329 ? 1.876 -130.375 -61.875 1 94.25 329 THR B O 1
ATOM 6308 N N . ASN B 1 330 ? 0.98 -128.5 -61.781 1 93.19 330 ASN B N 1
ATOM 6309 C CA . ASN B 1 330 ? -0.355 -129 -62.094 1 93.19 330 ASN B CA 1
ATOM 6310 C C . ASN B 1 330 ? -0.42 -129.625 -63.5 1 93.19 330 ASN B C 1
ATOM 6312 O O . ASN B 1 330 ? -1.017 -130.625 -63.688 1 93.19 330 ASN B O 1
ATOM 6316 N N . LEU B 1 331 ? 0.196 -129.125 -64.375 1 93.94 331 LEU B N 1
ATOM 6317 C CA . LEU B 1 331 ? 0.224 -129.625 -65.75 1 93.94 331 LEU B CA 1
ATOM 6318 C C . LEU B 1 331 ? 1.036 -130.875 -65.875 1 93.94 331 LEU B C 1
ATOM 6320 O O . LEU B 1 331 ? 0.654 -131.875 -66.562 1 93.94 331 LEU B O 1
ATOM 6324 N N . LEU B 1 332 ? 2.031 -130.875 -65.188 1 92.62 332 LEU B N 1
ATOM 6325 C CA . LEU B 1 332 ? 2.855 -132 -65.188 1 92.62 332 LEU B CA 1
ATOM 6326 C C . LEU B 1 332 ? 2.105 -133.125 -64.5 1 92.62 332 LEU B C 1
ATOM 6328 O O . LEU B 1 332 ? 2.188 -134.375 -65 1 92.62 332 LEU B O 1
ATOM 6332 N N . ALA B 1 333 ? 1.4 -132.75 -63.531 1 92.44 333 ALA B N 1
ATOM 6333 C CA . ALA B 1 333 ? 0.602 -133.875 -62.844 1 92.44 333 ALA B CA 1
ATOM 6334 C C . ALA B 1 333 ? -0.54 -134.375 -63.719 1 92.44 333 ALA B C 1
ATOM 6336 O O . ALA B 1 333 ? -0.867 -135.5 -63.719 1 92.44 333 ALA B O 1
ATOM 6337 N N . LEU B 1 334 ? -1.084 -133.625 -64.5 1 91.19 334 LEU B N 1
ATOM 6338 C CA . LEU B 1 334 ? -2.133 -134 -65.438 1 91.19 334 LEU B CA 1
ATOM 6339 C C . LEU B 1 334 ? -1.586 -134.875 -66.5 1 91.19 334 LEU B C 1
ATOM 6341 O O . LEU B 1 334 ? -2.199 -135.875 -66.812 1 91.19 334 LEU B O 1
ATOM 6345 N N . ASN B 1 335 ? -0.535 -134.625 -66.938 1 86.5 335 ASN B N 1
ATOM 6346 C CA . ASN B 1 335 ? 0.106 -135.375 -67.938 1 86.5 335 ASN B CA 1
ATOM 6347 C C . ASN B 1 335 ? 0.476 -136.75 -67.375 1 86.5 335 ASN B C 1
ATOM 6349 O O . ASN B 1 335 ? 0.357 -137.75 -68.062 1 86.5 335 ASN B O 1
ATOM 6353 N N . ALA B 1 336 ? 0.903 -136.625 -66.188 1 86.62 336 ALA B N 1
ATOM 6354 C CA . ALA B 1 336 ? 1.245 -137.875 -65.5 1 86.62 336 ALA B CA 1
ATOM 6355 C C . ALA B 1 336 ? 0.002 -138.75 -65.25 1 86.62 336 ALA B C 1
ATOM 6357 O O . ALA B 1 336 ? 0.06 -139.875 -65.312 1 86.62 336 ALA B O 1
ATOM 6358 N N . THR B 1 337 ? -1.057 -138.125 -65.062 1 88.25 337 THR B N 1
ATOM 6359 C CA . THR B 1 337 ? -2.32 -138.875 -64.875 1 88.25 337 THR B CA 1
ATOM 6360 C C . THR B 1 337 ? -2.744 -139.5 -66.188 1 88.25 337 THR B C 1
ATOM 6362 O O . THR B 1 337 ? -3.211 -140.625 -66.188 1 88.25 337 THR B O 1
ATOM 6365 N N . ILE B 1 338 ? -2.52 -139 -67.188 1 85 338 ILE B N 1
ATOM 6366 C CA . ILE B 1 338 ? -2.869 -139.5 -68.5 1 85 338 ILE B CA 1
ATOM 6367 C C . ILE B 1 338 ? -1.972 -140.625 -68.875 1 85 338 ILE B C 1
ATOM 6369 O O . ILE B 1 338 ? -2.453 -141.75 -69.312 1 85 338 ILE B O 1
ATOM 6373 N N . GLU B 1 339 ? -0.791 -140.5 -68.688 1 80.69 339 GLU B N 1
ATOM 6374 C CA . GLU B 1 339 ? 0.168 -141.5 -69 1 80.69 339 GLU B CA 1
ATOM 6375 C C . GLU B 1 339 ? -0.054 -142.75 -68.125 1 80.69 339 GLU B C 1
ATOM 6377 O O . GLU B 1 339 ? 0.087 -143.875 -68.562 1 80.69 339 GLU B O 1
ATOM 6382 N N . SER B 1 340 ? -0.388 -142.5 -66.875 1 85.31 340 SER B N 1
ATOM 6383 C CA . SER B 1 340 ? -0.671 -143.625 -66 1 85.31 340 SER B CA 1
ATOM 6384 C C . SER B 1 340 ? -1.9 -144.375 -66.438 1 85.31 340 SER B C 1
ATOM 6386 O O . SER B 1 340 ? -1.949 -145.625 -66.312 1 85.31 340 SER B O 1
ATOM 6388 N N . ALA B 1 341 ? -2.83 -143.75 -67 1 83.75 341 ALA B N 1
ATOM 6389 C CA . ALA B 1 341 ? -4.016 -144.5 -67.5 1 83.75 341 ALA B CA 1
ATOM 6390 C C . ALA B 1 341 ? -3.668 -145.25 -68.75 1 83.75 341 ALA B C 1
ATOM 6392 O O . ALA B 1 341 ? -4.191 -146.375 -68.938 1 83.75 341 ALA B O 1
ATOM 6393 N N . ARG B 1 342 ? -2.873 -144.875 -69.5 1 81.19 342 ARG B N 1
ATOM 6394 C CA . ARG B 1 342 ? -2.455 -145.5 -70.688 1 81.19 342 ARG B CA 1
ATOM 6395 C C . ARG B 1 342 ? -1.68 -146.75 -70.438 1 81.19 342 ARG B C 1
ATOM 6397 O O . ARG B 1 342 ? -1.684 -147.75 -71.188 1 81.19 342 ARG B O 1
ATOM 6404 N N . ALA B 1 343 ? -1.026 -146.75 -69.25 1 80.44 343 ALA B N 1
ATOM 6405 C CA . ALA B 1 343 ? -0.183 -147.875 -68.875 1 80.44 343 ALA B CA 1
ATOM 6406 C C . ALA B 1 343 ? -1.004 -149 -68.25 1 80.44 343 ALA B C 1
ATOM 6408 O O . ALA B 1 343 ? -0.474 -150.125 -67.875 1 80.44 343 ALA B O 1
ATOM 6409 N N . GLY B 1 344 ? -2.371 -148.875 -68 1 79.75 344 GLY B N 1
ATOM 6410 C CA . GLY B 1 344 ? -3.305 -149.875 -67.5 1 79.75 344 GLY B CA 1
ATOM 6411 C C . GLY B 1 344 ? -3.039 -150.25 -66.062 1 79.75 344 GLY B C 1
ATOM 6412 O O . GLY B 1 344 ? -2.938 -149.375 -65.188 1 79.75 344 GLY B O 1
ATOM 6413 N N . VAL B 1 345 ? -2.674 -151.625 -65.875 1 77.38 345 VAL B N 1
ATOM 6414 C CA . VAL B 1 345 ? -2.545 -152.25 -64.562 1 77.38 345 VAL B CA 1
ATOM 6415 C C . VAL B 1 345 ? -1.19 -151.875 -63.969 1 77.38 345 VAL B C 1
ATOM 6417 O O . VAL B 1 345 ? -1.051 -151.75 -62.75 1 77.38 345 VAL B O 1
ATOM 6420 N N . ALA B 1 346 ? -0.241 -151.5 -64.75 1 75.06 346 ALA B N 1
ATOM 6421 C CA . ALA B 1 346 ? 1.108 -151.25 -64.312 1 75.06 346 ALA B CA 1
ATOM 6422 C C . ALA B 1 346 ? 1.188 -149.75 -63.844 1 75.06 346 ALA B C 1
ATOM 6424 O O . ALA B 1 346 ? 2.109 -149.375 -63.125 1 75.06 346 ALA B O 1
ATOM 6425 N N . GLY B 1 347 ? 0.084 -149 -64.125 1 80.12 347 GLY B N 1
ATOM 6426 C CA . GLY B 1 347 ? 0.122 -147.625 -63.844 1 80.12 347 GLY B CA 1
ATOM 6427 C C . GLY B 1 347 ? -0.742 -147.25 -62.656 1 80.12 347 GLY B C 1
ATOM 6428 O O . GLY B 1 347 ? -0.828 -146 -62.312 1 80.12 347 GLY B O 1
ATOM 6429 N N . ARG B 1 348 ? -1.284 -148 -62.062 1 85 348 ARG B N 1
ATOM 6430 C CA . ARG B 1 348 ? -2.256 -147.75 -61 1 85 348 ARG B CA 1
ATOM 6431 C C . ARG B 1 348 ? -1.601 -147 -59.844 1 85 348 ARG B C 1
ATOM 6433 O O . ARG B 1 348 ? -2.176 -146 -59.312 1 85 348 ARG B O 1
ATOM 6440 N N . GLY B 1 349 ? -0.472 -147.375 -59.406 1 81.12 349 GLY B N 1
ATOM 6441 C CA . GLY B 1 349 ? 0.239 -146.625 -58.344 1 81.12 349 GLY B CA 1
ATOM 6442 C C . GLY B 1 349 ? 0.648 -145.25 -58.688 1 81.12 349 GLY B C 1
ATOM 6443 O O . GLY B 1 349 ? 0.529 -144.375 -57.875 1 81.12 349 GLY B O 1
ATOM 6444 N N . PHE B 1 350 ? 1.028 -145 -59.969 1 83.56 350 PHE B N 1
ATOM 6445 C CA . PHE B 1 350 ? 1.464 -143.75 -60.469 1 83.56 350 PHE B CA 1
ATOM 6446 C C . PHE B 1 350 ? 0.276 -142.875 -60.625 1 83.56 350 PHE B C 1
ATOM 6448 O O . PHE B 1 350 ? 0.403 -141.625 -60.438 1 83.56 350 PHE B O 1
ATOM 6455 N N . ALA B 1 351 ? -0.856 -143.375 -60.906 1 86.69 351 ALA B N 1
ATOM 6456 C CA . ALA B 1 351 ? -2.074 -142.625 -61.031 1 86.69 351 ALA B CA 1
ATOM 6457 C C . ALA B 1 351 ? -2.457 -142 -59.719 1 86.69 351 ALA B C 1
ATOM 6459 O O . ALA B 1 351 ? -2.912 -140.75 -59.688 1 86.69 351 ALA B O 1
ATOM 6460 N N . VAL B 1 352 ? -2.115 -142.625 -58.656 1 88.38 352 VAL B N 1
ATOM 6461 C CA . VAL B 1 352 ? -2.426 -142.125 -57.312 1 88.38 352 VAL B CA 1
ATOM 6462 C C . VAL B 1 352 ? -1.472 -141 -56.969 1 88.38 352 VAL B C 1
ATOM 6464 O O . VAL B 1 352 ? -1.9 -139.875 -56.469 1 88.38 352 VAL B O 1
ATOM 6467 N N . VAL B 1 353 ? -0.323 -141.125 -57.312 1 88.56 353 VAL B N 1
ATOM 6468 C CA . VAL B 1 353 ? 0.68 -140.125 -57.031 1 88.56 353 VAL B CA 1
ATOM 6469 C C . VAL B 1 353 ? 0.405 -138.875 -57.906 1 88.56 353 VAL B C 1
ATOM 6471 O O . VAL B 1 353 ? 0.449 -137.75 -57.406 1 88.56 353 VAL B O 1
ATOM 6474 N N . ALA B 1 354 ? 0.13 -139.125 -59.094 1 89.31 354 ALA B N 1
ATOM 6475 C CA . ALA B 1 354 ? -0.132 -138 -60 1 89.31 354 ALA B CA 1
ATOM 6476 C C . ALA B 1 354 ? -1.357 -137.125 -59.594 1 89.31 354 ALA B C 1
ATOM 6478 O O . ALA B 1 354 ? -1.363 -135.875 -59.656 1 89.31 354 ALA B O 1
ATOM 6479 N N . SER B 1 355 ? -2.336 -137.875 -59.062 1 91.44 355 SER B N 1
ATOM 6480 C CA . SER B 1 355 ? -3.553 -137.25 -58.594 1 91.44 355 SER B CA 1
ATOM 6481 C C . SER B 1 355 ? -3.299 -136.375 -57.344 1 91.44 355 SER B C 1
ATOM 6483 O O . SER B 1 355 ? -3.834 -135.25 -57.188 1 91.44 355 SER B O 1
ATOM 6485 N N . GLU B 1 356 ? -2.453 -137 -56.594 1 93.38 356 GLU B N 1
ATOM 6486 C CA . GLU B 1 356 ? -2.137 -136.25 -55.375 1 93.38 356 GLU B CA 1
ATOM 6487 C C . GLU B 1 356 ? -1.301 -135 -55.656 1 93.38 356 GLU B C 1
ATOM 6489 O O . GLU B 1 356 ? -1.532 -134 -55.062 1 93.38 356 GLU B O 1
ATOM 6494 N N . VAL B 1 357 ? -0.388 -135.125 -56.469 1 94.25 357 VAL B N 1
ATOM 6495 C CA . VAL B 1 357 ? 0.437 -134 -56.844 1 94.25 357 VAL B CA 1
ATOM 6496 C C . VAL B 1 357 ? -0.427 -132.875 -57.531 1 94.25 357 VAL B C 1
ATOM 6498 O O . VAL B 1 357 ? -0.226 -131.75 -57.344 1 94.25 357 VAL B O 1
ATOM 6501 N N . LYS B 1 358 ? -1.306 -133.375 -58.25 1 94.19 358 LYS B N 1
ATOM 6502 C CA . LYS B 1 358 ? -2.236 -132.375 -58.938 1 94.19 358 LYS B CA 1
ATOM 6503 C C . LYS B 1 358 ? -3.041 -131.625 -57.906 1 94.19 358 LYS B C 1
ATOM 6505 O O . LYS B 1 358 ? -3.182 -130.375 -58.031 1 94.19 358 LYS B O 1
ATOM 6510 N N . ASP B 1 359 ? -3.52 -132.25 -56.875 1 94.25 359 ASP B N 1
ATOM 6511 C CA . ASP B 1 359 ? -4.305 -131.625 -55.812 1 94.25 359 ASP B CA 1
ATOM 6512 C C . ASP B 1 359 ? -3.449 -130.625 -55.031 1 94.25 359 ASP B C 1
ATOM 6514 O O . ASP B 1 359 ? -3.902 -129.5 -54.688 1 94.25 359 ASP B O 1
ATOM 6518 N N . LEU B 1 360 ? -2.27 -131 -54.844 1 94 360 LEU B N 1
ATOM 6519 C CA . LEU B 1 360 ? -1.356 -130.125 -54.125 1 94 360 LEU B CA 1
ATOM 6520 C C . LEU B 1 360 ? -0.985 -128.875 -54.938 1 94 360 LEU B C 1
ATOM 6522 O O . LEU B 1 360 ? -0.856 -127.75 -54.406 1 94 360 LEU B O 1
ATOM 6526 N N . ALA B 1 361 ? -0.807 -129 -56.156 1 95.25 361 ALA B N 1
ATOM 6527 C CA . ALA B 1 361 ? -0.511 -127.938 -57.031 1 95.25 361 ALA B CA 1
ATOM 6528 C C . ALA B 1 361 ? -1.681 -126.938 -57.094 1 95.25 361 ALA B C 1
ATOM 6530 O O . ALA B 1 361 ? -1.479 -125.75 -57.125 1 95.25 361 ALA B O 1
ATOM 6531 N N . ARG B 1 362 ? -2.857 -127.5 -57.094 1 94.31 362 ARG B N 1
ATOM 6532 C CA . ARG B 1 362 ? -4.051 -126.688 -57.094 1 94.31 362 ARG B CA 1
ATOM 6533 C C . ARG B 1 362 ? -4.188 -125.875 -55.781 1 94.31 362 ARG B C 1
ATOM 6535 O O . ARG B 1 362 ? -4.582 -124.75 -55.781 1 94.31 362 ARG B O 1
ATOM 6542 N N . GLU B 1 363 ? -3.852 -126.562 -54.812 1 94.31 363 GLU B N 1
ATOM 6543 C CA . GLU B 1 363 ? -3.893 -125.875 -53.5 1 94.31 363 GLU B CA 1
ATOM 6544 C C . GLU B 1 363 ? -2.854 -124.75 -53.406 1 94.31 363 GLU B C 1
ATOM 6546 O O . GLU B 1 363 ? -3.127 -123.688 -52.844 1 94.31 363 GLU B O 1
ATOM 6551 N N . THR B 1 364 ? -1.738 -124.938 -53.906 1 94.88 364 THR B N 1
ATOM 6552 C CA . THR B 1 364 ? -0.687 -123.938 -53.906 1 94.88 364 THR B CA 1
ATOM 6553 C C . THR B 1 364 ? -1.098 -122.75 -54.781 1 94.88 364 THR B C 1
ATOM 6555 O O . THR B 1 364 ? -0.877 -121.562 -54.406 1 94.88 364 THR B O 1
ATOM 6558 N N . ALA B 1 365 ? -1.646 -123.125 -55.906 1 94.19 365 ALA B N 1
ATOM 6559 C CA . ALA B 1 365 ? -2.102 -122.062 -56.812 1 94.19 365 ALA B CA 1
ATOM 6560 C C . ALA B 1 365 ? -3.15 -121.188 -56.125 1 94.19 365 ALA B C 1
ATOM 6562 O O . ALA B 1 365 ? -3.109 -119.938 -56.219 1 94.19 365 ALA B O 1
ATOM 6563 N N . ASN B 1 366 ? -4.043 -121.812 -55.375 1 94.75 366 ASN B N 1
ATOM 6564 C CA . ASN B 1 366 ? -5.066 -121.062 -54.656 1 94.75 366 ASN B CA 1
ATOM 6565 C C . ASN B 1 366 ? -4.457 -120.188 -53.531 1 94.75 366 ASN B C 1
ATOM 6567 O O . ASN B 1 366 ? -4.848 -119.062 -53.344 1 94.75 366 ASN B O 1
ATOM 6571 N N . ALA B 1 367 ? -3.586 -120.688 -52.906 1 93.19 367 ALA B N 1
ATOM 6572 C CA . ALA B 1 367 ? -2.904 -120 -51.844 1 93.19 367 ALA B CA 1
ATOM 6573 C C . ALA B 1 367 ? -2.105 -118.812 -52.375 1 93.19 367 ALA B C 1
ATOM 6575 O O . ALA B 1 367 ? -2.078 -117.75 -51.781 1 93.19 367 ALA B O 1
ATOM 6576 N N . THR B 1 368 ? -1.491 -118.938 -53.438 1 94.12 368 THR B N 1
ATOM 6577 C CA . THR B 1 368 ? -0.698 -117.938 -54.062 1 94.12 368 THR B CA 1
ATOM 6578 C C . THR B 1 368 ? -1.589 -116.75 -54.531 1 94.12 368 THR B C 1
ATOM 6580 O O . THR B 1 368 ? -1.2 -115.562 -54.438 1 94.12 368 THR B O 1
ATOM 6583 N N . GLN B 1 369 ? -2.74 -117.188 -55 1 94 369 GLN B N 1
ATOM 6584 C CA . GLN B 1 369 ? -3.684 -116.188 -55.406 1 94 369 GLN B CA 1
ATOM 6585 C C . GLN B 1 369 ? -4.152 -115.375 -54.219 1 94 369 GLN B C 1
ATOM 6587 O O . GLN B 1 369 ? -4.32 -114.125 -54.312 1 94 369 GLN B O 1
ATOM 6592 N N . GLN B 1 370 ? -4.289 -116 -53.125 1 92.88 370 GLN B N 1
ATOM 6593 C CA . GLN B 1 370 ? -4.668 -115.312 -51.906 1 92.88 370 GLN B CA 1
ATOM 6594 C C . GLN B 1 370 ? -3.559 -114.375 -51.438 1 92.88 370 GLN B C 1
ATOM 6596 O O . GLN B 1 370 ? -3.82 -113.25 -51.031 1 92.88 370 GLN B O 1
ATOM 6601 N N . VAL B 1 371 ? -2.416 -114.75 -51.469 1 94.06 371 VAL B N 1
ATOM 6602 C CA . VAL B 1 371 ? -1.276 -113.938 -51.062 1 94.06 371 VAL B CA 1
ATOM 6603 C C . VAL B 1 371 ? -1.114 -112.75 -52 1 94.06 371 VAL B C 1
ATOM 6605 O O . VAL B 1 371 ? -0.827 -111.625 -51.562 1 94.06 371 VAL B O 1
ATOM 6608 N N . ALA B 1 372 ? -1.291 -113.062 -53.281 1 92.12 372 ALA B N 1
ATOM 6609 C CA . ALA B 1 372 ? -1.185 -111.938 -54.25 1 92.12 372 ALA B CA 1
ATOM 6610 C C . ALA B 1 372 ? -2.191 -110.875 -53.969 1 92.12 372 ALA B C 1
ATOM 6612 O O . ALA B 1 372 ? -1.866 -109.688 -54.062 1 92.12 372 ALA B O 1
ATOM 6613 N N . ALA B 1 373 ? -3.395 -111.25 -53.531 1 92.94 373 ALA B N 1
ATOM 6614 C CA . ALA B 1 373 ? -4.426 -110.25 -53.188 1 92.94 373 ALA B CA 1
ATOM 6615 C C . ALA B 1 373 ? -4.043 -109.438 -51.938 1 92.94 373 ALA B C 1
ATOM 6617 O O . ALA B 1 373 ? -4.238 -108.25 -51.844 1 92.94 373 ALA B O 1
ATOM 6618 N N . GLN B 1 374 ? -3.488 -110.062 -51.031 1 89.81 374 GLN B N 1
ATOM 6619 C CA . GLN B 1 374 ? -3.09 -109.438 -49.781 1 89.81 374 GLN B CA 1
ATOM 6620 C C . GLN B 1 374 ? -1.909 -108.5 -50 1 89.81 374 GLN B C 1
ATOM 6622 O O . GLN B 1 374 ? -1.838 -107.438 -49.375 1 89.81 374 GLN B O 1
ATOM 6627 N N . ILE B 1 375 ? -1.025 -108.875 -50.812 1 91.5 375 ILE B N 1
ATOM 6628 C CA . ILE B 1 375 ? 0.111 -108 -51.156 1 91.5 375 ILE B CA 1
ATOM 6629 C C . ILE B 1 375 ? -0.382 -106.75 -51.844 1 91.5 375 ILE B C 1
ATOM 6631 O O . ILE B 1 375 ? 0.128 -105.625 -51.594 1 91.5 375 ILE B O 1
ATOM 6635 N N . GLY B 1 376 ? -1.385 -107 -52.75 1 90.38 376 GLY B N 1
ATOM 6636 C CA . GLY B 1 376 ? -1.999 -105.812 -53.344 1 90.38 376 GLY B CA 1
ATOM 6637 C C . GLY B 1 376 ? -2.6 -104.875 -52.344 1 90.38 376 GLY B C 1
ATOM 6638 O O . GLY B 1 376 ? -2.438 -103.625 -52.438 1 90.38 376 GLY B O 1
ATOM 6639 N N . ALA B 1 377 ? -3.178 -105.438 -51.312 1 87.94 377 ALA B N 1
ATOM 6640 C CA . ALA B 1 377 ? -3.758 -104.625 -50.25 1 87.94 377 ALA B CA 1
ATOM 6641 C C . ALA B 1 377 ? -2.672 -103.875 -49.438 1 87.94 377 ALA B C 1
ATOM 6643 O O . ALA B 1 377 ? -2.828 -102.75 -49.031 1 87.94 377 ALA B O 1
ATOM 6644 N N . ILE B 1 378 ? -1.592 -104.5 -49.188 1 87.62 378 ILE B N 1
ATOM 6645 C CA . ILE B 1 378 ? -0.467 -103.875 -48.469 1 87.62 378 ILE B CA 1
ATOM 6646 C C . ILE B 1 378 ? 0.116 -102.75 -49.25 1 87.62 378 ILE B C 1
ATOM 6648 O O . ILE B 1 378 ? 0.446 -101.688 -48.688 1 87.62 378 ILE B O 1
ATOM 6652 N N . GLN B 1 379 ? 0.248 -103 -50.531 1 88.69 379 GLN B N 1
ATOM 6653 C CA . GLN B 1 379 ? 0.777 -101.938 -51.375 1 88.69 379 GLN B CA 1
ATOM 6654 C C . GLN B 1 379 ? -0.137 -100.688 -51.375 1 88.69 379 GLN B C 1
ATOM 6656 O O . GLN B 1 379 ? 0.338 -99.562 -51.312 1 88.69 379 GLN B O 1
ATOM 6661 N N . ASP B 1 380 ? -1.49 -100.875 -51.25 1 89.12 380 ASP B N 1
ATOM 6662 C CA . ASP B 1 380 ? -2.451 -99.75 -51.188 1 89.12 380 ASP B CA 1
ATOM 6663 C C . ASP B 1 380 ? -2.357 -99.062 -49.844 1 89.12 380 ASP B C 1
ATOM 6665 O O . ASP B 1 380 ? -2.354 -97.812 -49.781 1 89.12 380 ASP B O 1
ATOM 6669 N N . ASP B 1 381 ? -2.197 -99.812 -48.844 1 83.94 381 ASP B N 1
ATOM 6670 C CA . ASP B 1 381 ? -2.107 -99.188 -47.5 1 83.94 381 ASP B CA 1
ATOM 6671 C C . ASP B 1 381 ? -0.806 -98.438 -47.344 1 83.94 381 ASP B C 1
ATOM 6673 O O . ASP B 1 381 ? -0.778 -97.438 -46.656 1 83.94 381 ASP B O 1
ATOM 6677 N N . THR B 1 382 ? 0.251 -98.875 -47.875 1 86.38 382 THR B N 1
ATOM 6678 C CA . THR B 1 382 ? 1.537 -98.188 -47.812 1 86.38 382 THR B CA 1
ATOM 6679 C C . THR B 1 382 ? 1.473 -96.875 -48.5 1 86.38 382 THR B C 1
ATOM 6681 O O . THR B 1 382 ? 1.983 -95.875 -48 1 86.38 382 THR B O 1
ATOM 6684 N N . GLU B 1 383 ? 0.757 -96.875 -49.625 1 88.44 383 GLU B N 1
ATOM 6685 C CA . GLU B 1 383 ? 0.601 -95.625 -50.375 1 88.44 383 GLU B CA 1
ATOM 6686 C C . GLU B 1 383 ? -0.222 -94.625 -49.594 1 88.44 383 GLU B C 1
ATOM 6688 O O . GLU B 1 383 ? 0.094 -93.438 -49.562 1 88.44 383 GLU B O 1
ATOM 6693 N N . GLU B 1 384 ? -1.19 -95.188 -48.906 1 86.25 384 GLU B N 1
ATOM 6694 C CA . GLU B 1 384 ? -2.014 -94.312 -48.062 1 86.25 384 GLU B CA 1
ATOM 6695 C C . GLU B 1 384 ? -1.217 -93.75 -46.875 1 86.25 384 GLU B C 1
ATOM 6697 O O . GLU B 1 384 ? -1.342 -92.562 -46.531 1 86.25 384 GLU B O 1
ATOM 6702 N N . ALA B 1 385 ? -0.381 -94.5 -46.344 1 83.75 385 ALA B N 1
ATOM 6703 C CA . ALA B 1 385 ? 0.436 -94.125 -45.219 1 83.75 385 ALA B CA 1
ATOM 6704 C C . ALA B 1 385 ? 1.459 -93.062 -45.594 1 83.75 385 ALA B C 1
ATOM 6706 O O . ALA B 1 385 ? 1.688 -92.125 -44.875 1 83.75 385 ALA B O 1
ATOM 6707 N N . VAL B 1 386 ? 2.053 -93.25 -46.781 1 85.38 386 VAL B N 1
ATOM 6708 C CA . VAL B 1 386 ? 3.029 -92.312 -47.281 1 85.38 386 VAL B CA 1
ATOM 6709 C C . VAL B 1 386 ? 2.363 -90.938 -47.469 1 85.38 386 VAL B C 1
ATOM 6711 O O . VAL B 1 386 ? 2.928 -89.875 -47.094 1 85.38 386 VAL B O 1
ATOM 6714 N N . ARG B 1 387 ? 1.08 -90.875 -47.906 1 87.5 387 ARG B N 1
ATOM 6715 C CA . ARG B 1 387 ? 0.353 -89.625 -48.094 1 87.5 387 ARG B CA 1
ATOM 6716 C C . ARG B 1 387 ? -0.001 -89 -46.781 1 87.5 387 ARG B C 1
ATOM 6718 O O . ARG B 1 387 ? 0.117 -87.75 -46.625 1 87.5 387 ARG B O 1
ATOM 6725 N N . ALA B 1 388 ? -0.34 -89.875 -45.906 1 83.25 388 ALA B N 1
ATOM 6726 C CA . ALA B 1 388 ? -0.727 -89.312 -44.594 1 83.25 388 ALA B CA 1
ATOM 6727 C C . ALA B 1 388 ? 0.472 -88.75 -43.875 1 83.25 388 ALA B C 1
ATOM 6729 O O . ALA B 1 388 ? 0.364 -87.625 -43.281 1 83.25 388 ALA B O 1
ATOM 6730 N N . ILE B 1 389 ? 1.608 -89.312 -44 1 85.75 389 ILE B N 1
ATOM 6731 C CA . ILE B 1 389 ? 2.824 -88.812 -43.375 1 85.75 389 ILE B CA 1
ATOM 6732 C C . ILE B 1 389 ? 3.266 -87.5 -44.031 1 85.75 389 ILE B C 1
ATOM 6734 O O . ILE B 1 389 ? 3.766 -86.625 -43.375 1 85.75 389 ILE B O 1
ATOM 6738 N N . GLY B 1 390 ? 3.082 -87.5 -45.312 1 86.88 390 GLY B N 1
ATOM 6739 C CA . GLY B 1 390 ? 3.355 -86.25 -46.031 1 86.88 390 GLY B CA 1
ATOM 6740 C C . GLY B 1 390 ? 2.525 -85.125 -45.531 1 86.88 390 GLY B C 1
ATOM 6741 O O . GLY B 1 390 ? 3.043 -84 -45.344 1 86.88 390 GLY B O 1
ATOM 6742 N N . ARG B 1 391 ? 1.282 -85.312 -45.188 1 86.81 391 ARG B N 1
ATOM 6743 C CA . ARG B 1 391 ? 0.405 -84.25 -44.656 1 86.81 391 ARG B CA 1
ATOM 6744 C C . ARG B 1 391 ? 0.812 -83.875 -43.25 1 86.81 391 ARG B C 1
ATOM 6746 O O . ARG B 1 391 ? 0.763 -82.688 -42.875 1 86.81 391 ARG B O 1
ATOM 6753 N N . ILE B 1 392 ? 1.206 -84.75 -42.5 1 85.19 392 ILE B N 1
ATOM 6754 C CA . ILE B 1 392 ? 1.65 -84.5 -41.156 1 85.19 392 ILE B CA 1
ATOM 6755 C C . ILE B 1 392 ? 2.912 -83.625 -41.188 1 85.19 392 ILE B C 1
ATOM 6757 O O . ILE B 1 392 ? 3.037 -82.688 -40.406 1 85.19 392 ILE B O 1
ATOM 6761 N N . ALA B 1 393 ? 3.82 -84 -42.031 1 85.62 393 ALA B N 1
ATOM 6762 C CA . ALA B 1 393 ? 5.047 -83.25 -42.188 1 85.62 393 ALA B CA 1
ATOM 6763 C C . ALA B 1 393 ? 4.738 -81.75 -42.562 1 85.62 393 ALA B C 1
ATOM 6765 O O . ALA B 1 393 ? 5.398 -80.875 -42.094 1 85.62 393 ALA B O 1
ATOM 6766 N N . GLU B 1 394 ? 3.674 -81.562 -43.375 1 88.19 394 GLU B N 1
ATOM 6767 C CA . GLU B 1 394 ? 3.264 -80.25 -43.781 1 88.19 394 GLU B CA 1
ATOM 6768 C C . GLU B 1 394 ? 2.707 -79.438 -42.594 1 88.19 394 GLU B C 1
ATOM 6770 O O . GLU B 1 394 ? 2.982 -78.25 -42.438 1 88.19 394 GLU B O 1
ATOM 6775 N N . VAL B 1 395 ? 1.996 -80.125 -41.812 1 83.44 395 VAL B N 1
ATOM 6776 C CA . VAL B 1 395 ? 1.403 -79.438 -40.625 1 83.44 395 VAL B CA 1
ATOM 6777 C C . VAL B 1 395 ? 2.504 -79.062 -39.656 1 83.44 395 VAL B C 1
ATOM 6779 O O . VAL B 1 395 ? 2.467 -77.938 -39.125 1 83.44 395 VAL B O 1
ATOM 6782 N N . ILE B 1 396 ? 3.492 -79.812 -39.438 1 84.94 396 ILE B N 1
ATOM 6783 C CA . ILE B 1 396 ? 4.59 -79.562 -38.531 1 84.94 396 ILE B CA 1
ATOM 6784 C C . ILE B 1 396 ? 5.383 -78.375 -39.062 1 84.94 396 ILE B C 1
ATOM 6786 O O . ILE B 1 396 ? 5.781 -77.5 -38.281 1 84.94 396 ILE B O 1
ATOM 6790 N N . THR B 1 397 ? 5.551 -78.375 -40.344 1 86.88 397 THR B N 1
ATOM 6791 C CA . THR B 1 397 ? 6.254 -77.25 -40.938 1 86.88 397 THR B CA 1
ATOM 6792 C C . THR B 1 397 ? 5.473 -75.938 -40.75 1 86.88 397 THR B C 1
ATOM 6794 O O . THR B 1 397 ? 6.059 -74.875 -40.438 1 86.88 397 THR B O 1
ATOM 6797 N N . GLN B 1 398 ? 4.18 -76.062 -40.844 1 86.88 398 GLN B N 1
ATOM 6798 C CA . GLN B 1 398 ? 3.336 -74.875 -40.656 1 86.88 398 GLN B CA 1
ATOM 6799 C C . GLN B 1 398 ? 3.381 -74.375 -39.219 1 86.88 398 GLN B C 1
ATOM 6801 O O . GLN B 1 398 ? 3.391 -73.188 -38.938 1 86.88 398 GLN B O 1
ATOM 6806 N N . VAL B 1 399 ? 3.373 -75.25 -38.312 1 83.75 399 VAL B N 1
ATOM 6807 C CA . VAL B 1 399 ? 3.459 -74.938 -36.906 1 83.75 399 VAL B CA 1
ATOM 6808 C C . VAL B 1 399 ? 4.789 -74.25 -36.594 1 83.75 399 VAL B C 1
ATOM 6810 O O . VAL B 1 399 ? 4.828 -73.25 -35.875 1 83.75 399 VAL B O 1
ATOM 6813 N N . ALA B 1 400 ? 5.852 -74.75 -37.156 1 85.31 400 ALA B N 1
ATOM 6814 C CA . ALA B 1 400 ? 7.172 -74.188 -36.969 1 85.31 400 ALA B CA 1
ATOM 6815 C C . ALA B 1 400 ? 7.203 -72.75 -37.469 1 85.31 400 ALA B C 1
ATOM 6817 O O . ALA B 1 400 ? 7.785 -71.812 -36.844 1 85.31 400 ALA B O 1
ATOM 6818 N N . GLU B 1 401 ? 6.516 -72.5 -38.625 1 89 401 GLU B N 1
ATOM 6819 C CA . GLU B 1 401 ? 6.461 -71.188 -39.188 1 89 401 GLU B CA 1
ATOM 6820 C C . GLU B 1 401 ? 5.648 -70.188 -38.312 1 89 401 GLU B C 1
ATOM 6822 O O . GLU B 1 401 ? 6.027 -69.062 -38.125 1 89 401 GLU B O 1
ATOM 6827 N N . THR B 1 402 ? 4.598 -70.688 -37.812 1 88.88 402 THR B N 1
ATOM 6828 C CA . THR B 1 402 ? 3.764 -69.875 -36.938 1 88.88 402 THR B CA 1
ATOM 6829 C C . THR B 1 402 ? 4.527 -69.5 -35.656 1 88.88 402 THR B C 1
ATOM 6831 O O . THR B 1 402 ? 4.43 -68.375 -35.188 1 88.88 402 THR B O 1
ATOM 6834 N N . GLN B 1 403 ? 5.289 -70.438 -35.125 1 89.69 403 GLN B N 1
ATOM 6835 C CA . GLN B 1 403 ? 6.078 -70.188 -33.938 1 89.69 403 GLN B CA 1
ATOM 6836 C C . GLN B 1 403 ? 7.125 -69.062 -34.188 1 89.69 403 GLN B C 1
ATOM 6838 O O . GLN B 1 403 ? 7.414 -68.25 -33.312 1 89.69 403 GLN B O 1
ATOM 6843 N N . GLN B 1 404 ? 7.652 -69.125 -35.406 1 90.06 404 GLN B N 1
ATOM 6844 C CA . GLN B 1 404 ? 8.625 -68.062 -35.781 1 90.06 404 GLN B CA 1
ATOM 6845 C C . GLN B 1 404 ? 7.969 -66.688 -35.844 1 90.06 404 GLN B C 1
ATOM 6847 O O . GLN B 1 404 ? 8.562 -65.75 -35.406 1 90.06 404 GLN B O 1
ATOM 6852 N N . THR B 1 405 ? 6.754 -66.688 -36.312 1 91 405 THR B N 1
ATOM 6853 C CA . THR B 1 405 ? 6.004 -65.438 -36.375 1 91 405 THR B CA 1
ATOM 6854 C C . THR B 1 405 ? 5.707 -64.938 -34.969 1 91 405 THR B C 1
ATOM 6856 O O . THR B 1 405 ? 5.867 -63.719 -34.688 1 91 405 THR B O 1
ATOM 6859 N N . ILE B 1 406 ? 5.34 -65.75 -34.094 1 93.19 406 ILE B N 1
ATOM 6860 C CA . ILE B 1 406 ? 5.023 -65.375 -32.719 1 93.19 406 ILE B CA 1
ATOM 6861 C C . ILE B 1 406 ? 6.293 -64.938 -32 1 93.19 406 ILE B C 1
ATOM 6863 O O . ILE B 1 406 ? 6.273 -63.938 -31.266 1 93.19 406 ILE B O 1
ATOM 6867 N N . ALA B 1 407 ? 7.367 -65.625 -32.25 1 92.25 407 ALA B N 1
ATOM 6868 C CA . ALA B 1 407 ? 8.641 -65.188 -31.641 1 92.25 407 ALA B CA 1
ATOM 6869 C C . ALA B 1 407 ? 9.031 -63.781 -32.031 1 92.25 407 ALA B C 1
ATOM 6871 O O . ALA B 1 407 ? 9.492 -63.031 -31.188 1 92.25 407 ALA B O 1
ATOM 6872 N N . ALA B 1 408 ? 8.82 -63.438 -33.281 1 93.44 408 ALA B N 1
ATOM 6873 C CA . ALA B 1 408 ? 9.148 -62.094 -33.75 1 93.44 408 ALA B CA 1
ATOM 6874 C C . ALA B 1 408 ? 8.25 -61.031 -33.094 1 93.44 408 ALA B C 1
ATOM 6876 O O . ALA B 1 408 ? 8.719 -59.969 -32.719 1 93.44 408 ALA B O 1
ATOM 6877 N N . ALA B 1 409 ? 7.012 -61.375 -32.969 1 93.56 409 ALA B N 1
ATOM 6878 C CA . ALA B 1 409 ? 6.062 -60.438 -32.344 1 93.56 409 ALA B CA 1
ATOM 6879 C C . ALA B 1 409 ? 6.395 -60.25 -30.875 1 93.56 409 ALA B C 1
ATOM 6881 O O . ALA B 1 409 ? 6.285 -59.125 -30.344 1 93.56 409 ALA B O 1
ATOM 6882 N N . VAL B 1 410 ? 6.801 -61.25 -30.203 1 93.62 410 VAL B N 1
ATOM 6883 C CA . VAL B 1 410 ? 7.164 -61.219 -28.797 1 93.62 410 VAL B CA 1
ATOM 6884 C C . VAL B 1 410 ? 8.406 -60.344 -28.609 1 93.62 410 VAL B C 1
ATOM 6886 O O . VAL B 1 410 ? 8.484 -59.562 -27.656 1 93.62 410 VAL B O 1
ATOM 6889 N N . GLU B 1 411 ? 9.328 -60.406 -29.531 1 93.75 411 GLU B N 1
ATOM 6890 C CA . GLU B 1 411 ? 10.523 -59.594 -29.469 1 93.75 411 GLU B CA 1
ATOM 6891 C C . GLU B 1 411 ? 10.164 -58.094 -29.609 1 93.75 411 GLU B C 1
ATOM 6893 O O . GLU B 1 411 ? 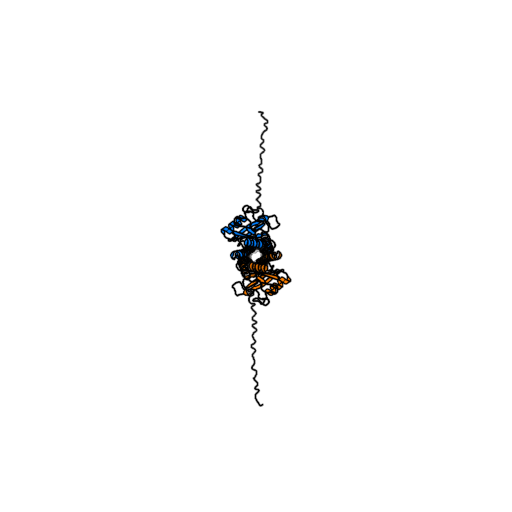10.695 -57.25 -28.875 1 93.75 411 GLU B O 1
ATOM 6898 N N . GLU B 1 412 ? 9.273 -57.875 -30.484 1 93.88 412 GLU B N 1
ATOM 6899 C CA . GLU B 1 412 ? 8.805 -56.531 -30.656 1 93.88 412 GLU B CA 1
ATOM 6900 C C . GLU B 1 412 ? 8.07 -56.031 -29.406 1 93.88 412 GLU B C 1
ATOM 6902 O O . GLU B 1 412 ? 8.242 -54.875 -29 1 93.88 412 GLU B O 1
ATOM 6907 N N . GLN B 1 413 ? 7.305 -56.844 -28.766 1 94.44 413 GLN B N 1
ATOM 6908 C CA . GLN B 1 413 ? 6.57 -56.5 -27.562 1 94.44 413 GLN B CA 1
ATOM 6909 C C . GLN B 1 413 ? 7.523 -56.156 -26.422 1 94.44 413 GLN B C 1
ATOM 6911 O O . GLN B 1 413 ? 7.273 -55.25 -25.641 1 94.44 413 GLN B O 1
ATOM 6916 N N . GLN B 1 414 ? 8.586 -56.875 -26.391 1 93.81 414 GLN B N 1
ATOM 6917 C CA . GLN B 1 414 ? 9.562 -56.656 -25.344 1 93.81 414 GLN B CA 1
ATOM 6918 C C . GLN B 1 414 ? 10.188 -55.281 -25.469 1 93.81 414 GLN B C 1
ATOM 6920 O O . GLN B 1 414 ? 10.344 -54.562 -24.469 1 93.81 414 GLN B O 1
ATOM 6925 N N . VAL B 1 415 ? 10.5 -54.875 -26.672 1 94.88 415 VAL B N 1
ATOM 6926 C CA . VAL B 1 415 ? 11.094 -53.562 -26.906 1 94.88 415 VAL B CA 1
ATOM 6927 C C . VAL B 1 415 ? 10.086 -52.469 -26.578 1 94.88 415 VAL B C 1
ATOM 6929 O O . VAL B 1 415 ? 10.422 -51.469 -25.922 1 94.88 415 VAL B O 1
ATOM 6932 N N . THR B 1 416 ? 8.867 -52.625 -26.984 1 95.56 416 THR B N 1
ATOM 6933 C CA . THR B 1 416 ? 7.824 -51.625 -26.781 1 95.56 416 THR B CA 1
ATOM 6934 C C . THR B 1 416 ? 7.516 -51.469 -25.281 1 95.56 416 THR B C 1
ATOM 6936 O O . THR B 1 416 ? 7.371 -50.375 -24.797 1 95.56 416 THR B O 1
ATOM 6939 N N . THR B 1 417 ? 7.438 -52.594 -24.562 1 94.56 417 THR B N 1
ATOM 6940 C CA . THR B 1 417 ? 7.148 -52.531 -23.125 1 94.56 417 THR B CA 1
ATOM 6941 C C . THR B 1 417 ? 8.281 -51.844 -22.375 1 94.56 417 THR B C 1
ATOM 6943 O O . THR B 1 417 ? 8.039 -51.125 -21.422 1 94.56 417 THR B O 1
ATOM 6946 N N . ALA B 1 418 ? 9.484 -52.062 -22.859 1 94.25 418 ALA B N 1
ATOM 6947 C CA . ALA B 1 418 ? 10.625 -51.375 -22.25 1 94.25 418 ALA B CA 1
ATOM 6948 C C . ALA B 1 418 ? 10.547 -49.875 -22.469 1 94.25 418 ALA B C 1
ATOM 6950 O O . ALA B 1 418 ? 10.844 -49.094 -21.562 1 94.25 418 ALA B O 1
ATOM 6951 N N . GLU B 1 419 ? 10.141 -49.469 -23.625 1 95.38 419 GLU B N 1
ATOM 6952 C CA . GLU B 1 419 ? 9.984 -48.062 -23.922 1 95.38 419 GLU B CA 1
ATOM 6953 C C . GLU B 1 419 ? 8.875 -47.438 -23.078 1 95.38 419 GLU B C 1
ATOM 6955 O O . GLU B 1 419 ? 9.039 -46.344 -22.547 1 95.38 419 GLU B O 1
ATOM 6960 N N . ILE B 1 420 ? 7.832 -48.156 -22.906 1 95 420 ILE B N 1
ATOM 6961 C CA . ILE B 1 420 ? 6.73 -47.688 -22.078 1 95 420 ILE B CA 1
ATOM 6962 C C . ILE B 1 420 ? 7.191 -47.531 -20.641 1 95 420 ILE B C 1
ATOM 6964 O O . ILE B 1 420 ? 6.906 -46.531 -19.969 1 95 420 ILE B O 1
ATOM 6968 N N . SER B 1 421 ? 7.898 -48.469 -20.172 1 95 421 SER B N 1
ATOM 6969 C CA . SER B 1 421 ? 8.406 -48.469 -18.812 1 95 421 SER B CA 1
ATOM 6970 C C . SER B 1 421 ? 9.289 -47.25 -18.562 1 95 421 SER B C 1
ATOM 6972 O O . SER B 1 421 ? 9.164 -46.594 -17.531 1 95 421 SER B O 1
ATOM 6974 N N . ARG B 1 422 ? 10.141 -46.906 -19.5 1 94.44 422 ARG B N 1
ATOM 6975 C CA . ARG B 1 422 ? 11.016 -45.75 -19.391 1 94.44 422 ARG B CA 1
ATOM 6976 C C . ARG B 1 422 ? 10.203 -44.469 -19.359 1 94.44 422 ARG B C 1
ATOM 6978 O O . ARG B 1 422 ? 10.461 -43.562 -18.547 1 94.44 422 ARG B O 1
ATOM 6985 N N . SER B 1 423 ? 9.258 -44.375 -20.219 1 94.5 423 SER B N 1
ATOM 6986 C CA . SER B 1 423 ? 8.406 -43.188 -20.297 1 94.5 423 SER B CA 1
ATOM 6987 C C . SER B 1 423 ? 7.617 -43 -19 1 94.5 423 SER B C 1
ATOM 6989 O O . SER B 1 423 ? 7.516 -41.875 -18.5 1 94.5 423 SER B O 1
ATOM 6991 N N . VAL B 1 424 ? 7.094 -44.062 -18.453 1 93.94 424 VAL B N 1
ATOM 6992 C CA . VAL B 1 424 ? 6.312 -44.031 -17.219 1 93.94 424 VAL B CA 1
ATOM 6993 C C . VAL B 1 424 ? 7.195 -43.562 -16.062 1 93.94 424 VAL B C 1
ATOM 6995 O O . VAL B 1 424 ? 6.766 -42.75 -15.234 1 93.94 424 VAL B O 1
ATOM 6998 N N . SER B 1 425 ? 8.383 -44.031 -16.062 1 93.62 425 SER B N 1
ATOM 6999 C CA . SER B 1 425 ? 9.328 -43.625 -15.023 1 93.62 425 SER B CA 1
ATOM 7000 C C . SER B 1 425 ? 9.609 -42.125 -15.102 1 93.62 425 SER B C 1
ATOM 7002 O O . SER B 1 425 ? 9.633 -41.438 -14.078 1 93.62 425 SER B O 1
ATOM 7004 N N . THR B 1 426 ? 9.844 -41.656 -16.281 1 92.56 426 THR B N 1
ATOM 7005 C CA . THR B 1 426 ? 10.109 -40.219 -16.5 1 92.56 426 THR B CA 1
ATOM 7006 C C . THR B 1 426 ? 8.906 -39.375 -16.078 1 92.56 426 THR B C 1
ATOM 7008 O O . THR B 1 426 ? 9.062 -38.375 -15.391 1 92.56 426 THR B O 1
ATOM 7011 N N . VAL B 1 427 ? 7.707 -39.75 -16.422 1 92.75 427 VAL B N 1
ATOM 7012 C CA . VAL B 1 427 ? 6.488 -39.031 -16.094 1 92.75 427 VAL B CA 1
ATOM 7013 C C . VAL B 1 427 ? 6.293 -39.031 -14.578 1 92.75 427 VAL B C 1
ATOM 7015 O O . VAL B 1 427 ? 5.875 -38.031 -14 1 92.75 427 VAL B O 1
ATOM 7018 N N . ALA B 1 428 ? 6.594 -40.156 -13.938 1 91.44 428 ALA B N 1
ATOM 7019 C CA . ALA B 1 428 ? 6.488 -40.219 -12.484 1 91.44 428 ALA B CA 1
ATOM 7020 C C . ALA B 1 428 ? 7.391 -39.188 -11.82 1 91.44 428 ALA B C 1
ATOM 7022 O O . ALA B 1 428 ? 6.969 -38.469 -10.898 1 91.44 428 ALA B O 1
ATOM 7023 N N . HIS B 1 429 ? 8.594 -39.031 -12.305 1 91.94 429 HIS B N 1
ATOM 7024 C CA . HIS B 1 429 ? 9.539 -38.062 -11.766 1 91.94 429 HIS B CA 1
ATOM 7025 C C . HIS B 1 429 ? 9.039 -36.625 -12 1 91.94 429 HIS B C 1
ATOM 7027 O O . HIS B 1 429 ? 9.102 -35.781 -11.102 1 91.94 429 HIS B O 1
ATOM 7033 N N . ARG B 1 430 ? 8.578 -36.406 -13.156 1 90.31 430 ARG B N 1
ATOM 7034 C CA . ARG B 1 430 ? 8.078 -35.062 -13.492 1 90.31 430 ARG B CA 1
ATOM 7035 C C . ARG B 1 430 ? 6.844 -34.719 -12.672 1 90.31 430 ARG B C 1
ATOM 7037 O O . ARG B 1 430 ? 6.668 -33.562 -12.266 1 90.31 430 ARG B O 1
ATOM 7044 N N . SER B 1 431 ? 5.992 -35.656 -12.453 1 90.62 431 SER B N 1
ATOM 7045 C CA . SER B 1 431 ? 4.797 -35.438 -11.648 1 90.62 431 SER B CA 1
ATOM 7046 C C . SER B 1 431 ? 5.156 -35.094 -10.211 1 90.62 431 SER B C 1
ATOM 7048 O O . SER B 1 431 ? 4.527 -34.219 -9.609 1 90.62 431 SER B O 1
ATOM 7050 N N . SER B 1 432 ? 6.176 -35.719 -9.68 1 92.06 432 SER B N 1
ATOM 7051 C CA . SER B 1 432 ? 6.652 -35.375 -8.344 1 92.06 432 SER B CA 1
ATOM 7052 C C . SER B 1 432 ? 7.18 -33.969 -8.281 1 92.06 432 SER B C 1
ATOM 7054 O O . SER B 1 432 ? 6.918 -33.219 -7.324 1 92.06 432 SER B O 1
ATOM 7056 N N . ALA B 1 433 ? 7.848 -33.562 -9.328 1 91.56 433 ALA B N 1
ATOM 7057 C CA . ALA B 1 433 ? 8.359 -32.188 -9.414 1 91.56 433 ALA B CA 1
ATOM 7058 C C . ALA B 1 433 ? 7.223 -31.188 -9.477 1 91.56 433 ALA B C 1
ATOM 7060 O O . ALA B 1 433 ? 7.301 -30.109 -8.867 1 91.56 433 ALA B O 1
ATOM 7061 N N . ILE B 1 434 ? 6.207 -31.484 -10.164 1 92.25 434 ILE B N 1
ATOM 7062 C CA . ILE B 1 434 ? 5.027 -30.625 -10.242 1 92.25 434 ILE B CA 1
ATOM 7063 C C . ILE B 1 434 ? 4.426 -30.453 -8.852 1 92.25 434 ILE B C 1
ATOM 7065 O O . ILE B 1 434 ? 4.117 -29.328 -8.438 1 92.25 434 ILE B O 1
ATOM 7069 N N . ALA B 1 435 ? 4.301 -31.531 -8.125 1 92 435 ALA B N 1
ATOM 7070 C CA . ALA B 1 435 ? 3.732 -31.484 -6.777 1 92 435 ALA B CA 1
ATOM 7071 C C . ALA B 1 435 ? 4.551 -30.562 -5.867 1 92 435 ALA B C 1
ATOM 7073 O O . ALA B 1 435 ? 3.988 -29.75 -5.129 1 92 435 ALA B O 1
ATOM 7074 N N . ASP B 1 436 ? 5.816 -30.594 -5.965 1 93.31 436 ASP B N 1
ATOM 7075 C CA . ASP B 1 436 ? 6.703 -29.766 -5.152 1 93.31 436 ASP B CA 1
ATOM 7076 C C . ASP B 1 436 ? 6.559 -28.281 -5.512 1 93.31 436 ASP B C 1
ATOM 7078 O O . ASP B 1 436 ? 6.457 -27.438 -4.625 1 93.31 436 ASP B O 1
ATOM 7082 N N . ASP B 1 437 ? 6.582 -28.094 -6.762 1 93.88 437 ASP B N 1
ATOM 7083 C CA . ASP B 1 437 ? 6.484 -26.719 -7.234 1 93.88 437 ASP B CA 1
ATOM 7084 C C . ASP B 1 437 ? 5.145 -26.094 -6.852 1 93.88 437 ASP B C 1
ATOM 7086 O O . ASP B 1 437 ? 5.078 -24.906 -6.504 1 93.88 437 ASP B O 1
ATOM 7090 N N . VAL B 1 438 ? 4.172 -26.844 -6.848 1 92.44 438 VAL B N 1
ATOM 7091 C CA . VAL B 1 438 ? 2.832 -26.359 -6.523 1 92.44 438 VAL B CA 1
ATOM 7092 C C . VAL B 1 438 ? 2.738 -26.062 -5.031 1 92.44 438 VAL B C 1
ATOM 7094 O O . VAL B 1 438 ? 2.135 -25.062 -4.633 1 92.44 438 VAL B O 1
ATOM 7097 N N . ASN B 1 439 ? 3.324 -26.891 -4.262 1 93.62 439 ASN B N 1
ATOM 7098 C CA . ASN B 1 439 ? 3.367 -26.625 -2.826 1 93.62 439 ASN B CA 1
ATOM 7099 C C . ASN B 1 439 ? 4.109 -25.328 -2.516 1 93.62 439 ASN B C 1
ATOM 7101 O O . ASN B 1 439 ? 3.678 -24.547 -1.665 1 93.62 439 ASN B O 1
ATOM 7105 N N . ALA B 1 440 ? 5.133 -25.156 -3.191 1 93.06 440 ALA B N 1
ATOM 7106 C CA . ALA B 1 440 ? 5.895 -23.922 -3.027 1 93.06 440 ALA B CA 1
ATOM 7107 C C . ALA B 1 440 ? 5.074 -22.703 -3.463 1 93.06 440 ALA B C 1
ATOM 7109 O O . ALA B 1 440 ? 5.109 -21.656 -2.814 1 93.06 440 ALA B O 1
ATOM 7110 N N . THR B 1 441 ? 4.359 -22.828 -4.504 1 92.88 441 THR B N 1
ATOM 7111 C CA . THR B 1 441 ? 3.488 -21.766 -4.992 1 92.88 441 THR B CA 1
ATOM 7112 C C . THR B 1 441 ? 2.408 -21.438 -3.967 1 92.88 441 THR B C 1
ATOM 7114 O O . THR B 1 441 ? 2.139 -20.266 -3.697 1 92.88 441 THR B O 1
ATOM 7117 N N . ALA B 1 442 ? 1.826 -22.5 -3.389 1 94 442 ALA B N 1
ATOM 7118 C CA . ALA B 1 442 ? 0.812 -22.312 -2.355 1 94 442 ALA B CA 1
ATOM 7119 C C . ALA B 1 442 ? 1.387 -21.547 -1.162 1 94 442 ALA B C 1
ATOM 7121 O O . ALA B 1 442 ? 0.741 -20.641 -0.623 1 94 442 ALA B O 1
ATOM 7122 N N . ARG B 1 443 ? 2.562 -21.828 -0.779 1 94.06 443 ARG B N 1
ATOM 7123 C CA . ARG B 1 443 ? 3.223 -21.141 0.328 1 94.06 443 ARG B CA 1
ATOM 7124 C C . ARG B 1 443 ? 3.484 -19.672 -0.013 1 94.06 443 ARG B C 1
ATOM 7126 O O . ARG B 1 443 ? 3.287 -18.797 0.824 1 94.06 443 ARG B O 1
ATOM 7133 N N . THR B 1 444 ? 3.977 -19.484 -1.214 1 94.38 444 THR B N 1
ATOM 7134 C CA . THR B 1 444 ? 4.223 -18.125 -1.668 1 94.38 444 THR B CA 1
ATOM 7135 C C . THR B 1 444 ? 2.93 -17.312 -1.667 1 94.38 444 THR B C 1
ATOM 7137 O O . THR B 1 444 ? 2.928 -16.141 -1.279 1 94.38 444 THR B O 1
ATOM 7140 N N . ALA B 1 445 ? 1.837 -17.922 -2.066 1 94.25 445 ALA B N 1
ATOM 7141 C CA . ALA B 1 445 ? 0.534 -17.266 -2.072 1 94.25 445 ALA B CA 1
ATOM 7142 C C . ALA B 1 445 ? 0.088 -16.906 -0.655 1 94.25 445 ALA B C 1
ATOM 7144 O O . ALA B 1 445 ? -0.439 -15.828 -0.412 1 94.25 445 ALA B O 1
ATOM 7145 N N . GLU B 1 446 ? 0.315 -17.797 0.282 1 94.62 446 GLU B N 1
ATOM 7146 C CA . GLU B 1 446 ? -0.013 -17.547 1.682 1 94.62 446 GLU B CA 1
ATOM 7147 C C . GLU B 1 446 ? 0.787 -16.375 2.232 1 94.62 446 GLU B C 1
ATOM 7149 O O . GLU B 1 446 ? 0.239 -15.516 2.93 1 94.62 446 GLU B O 1
ATOM 7154 N N . HIS B 1 447 ? 2.027 -16.359 1.926 1 94.38 447 HIS B N 1
ATOM 7155 C CA . HIS B 1 447 ? 2.881 -15.25 2.33 1 94.38 447 HIS B CA 1
ATOM 7156 C C . HIS B 1 447 ? 2.391 -13.938 1.737 1 94.38 447 HIS B C 1
ATOM 7158 O O . HIS B 1 447 ? 2.348 -12.914 2.43 1 94.38 447 HIS B O 1
ATOM 7164 N N . THR B 1 448 ? 2.02 -13.922 0.52 1 94.5 448 THR B N 1
ATOM 7165 C CA . THR B 1 448 ? 1.506 -12.734 -0.159 1 94.5 448 THR B CA 1
ATOM 7166 C C . THR B 1 448 ? 0.222 -12.242 0.505 1 94.5 448 THR B C 1
ATOM 7168 O O . THR B 1 448 ? 0.009 -11.039 0.639 1 94.5 448 THR B O 1
ATOM 7171 N N . ALA B 1 449 ? -0.612 -13.203 0.905 1 94.94 449 ALA B N 1
ATOM 7172 C CA . ALA B 1 449 ? -1.825 -12.852 1.636 1 94.94 449 ALA B CA 1
ATOM 7173 C C . ALA B 1 449 ? -1.489 -12.141 2.945 1 94.94 449 ALA B C 1
ATOM 7175 O O . ALA B 1 449 ? -2.154 -11.172 3.326 1 94.94 449 ALA B O 1
ATOM 7176 N N . ASP B 1 450 ? -0.458 -12.539 3.619 1 96.56 450 ASP B N 1
ATOM 7177 C CA . ASP B 1 450 ? 0.004 -11.898 4.848 1 96.56 450 ASP B CA 1
ATOM 7178 C C . ASP B 1 450 ? 0.473 -10.469 4.582 1 96.56 450 ASP B C 1
ATOM 7180 O O . ASP B 1 450 ? 0.176 -9.562 5.359 1 96.56 450 ASP B O 1
ATOM 7184 N N . VAL B 1 451 ? 1.204 -10.312 3.537 1 95.12 451 VAL B N 1
ATOM 7185 C CA . VAL B 1 451 ? 1.685 -8.992 3.154 1 95.12 451 VAL B CA 1
ATOM 7186 C C . VAL B 1 451 ? 0.499 -8.078 2.855 1 95.12 451 VAL B C 1
ATOM 7188 O O . VAL B 1 451 ? 0.492 -6.91 3.25 1 95.12 451 VAL B O 1
ATOM 7191 N N . ALA B 1 452 ? -0.535 -8.617 2.17 1 95.12 452 ALA B N 1
ATOM 7192 C CA . ALA B 1 452 ? -1.747 -7.855 1.876 1 95.12 452 ALA B CA 1
ATOM 7193 C C . ALA B 1 452 ? -2.436 -7.402 3.16 1 95.12 452 ALA B C 1
ATOM 7195 O O . ALA B 1 452 ? -2.93 -6.277 3.244 1 95.12 452 ALA B O 1
ATOM 7196 N N . ALA B 1 453 ? -2.434 -8.242 4.176 1 94.81 453 ALA B N 1
ATOM 7197 C CA . ALA B 1 453 ? -2.996 -7.891 5.477 1 94.81 453 ALA B CA 1
ATOM 7198 C C . ALA B 1 453 ? -2.225 -6.738 6.113 1 94.81 453 ALA B C 1
ATOM 7200 O O . ALA B 1 453 ? -2.822 -5.836 6.707 1 94.81 453 ALA B O 1
ATOM 7201 N N . GLY B 1 454 ? -0.918 -6.781 5.922 1 95.62 454 GLY B N 1
ATOM 7202 C CA . GLY B 1 454 ? -0.086 -5.684 6.391 1 95.62 454 GLY B CA 1
ATOM 7203 C C . GLY B 1 454 ? -0.38 -4.371 5.688 1 95.62 454 GLY B C 1
ATOM 7204 O O . GLY B 1 454 ? -0.469 -3.324 6.332 1 95.62 454 GLY B O 1
ATOM 7205 N N . VAL B 1 455 ? -0.577 -4.41 4.434 1 95.38 455 VAL B N 1
ATOM 7206 C CA . VAL B 1 455 ? -0.923 -3.234 3.645 1 95.38 455 VAL B CA 1
ATOM 7207 C C . VAL B 1 455 ? -2.264 -2.672 4.113 1 95.38 455 VAL B C 1
ATOM 7209 O O . VAL B 1 455 ? -2.43 -1.455 4.219 1 95.38 455 VAL B O 1
ATOM 7212 N N . ARG B 1 456 ? -3.217 -3.566 4.387 1 95.56 456 ARG B N 1
ATOM 7213 C CA . ARG B 1 456 ? -4.531 -3.162 4.875 1 95.56 456 ARG B CA 1
ATOM 7214 C C . ARG B 1 456 ? -4.414 -2.432 6.211 1 95.56 456 ARG B C 1
ATOM 7216 O O . ARG B 1 456 ? -5.07 -1.41 6.426 1 95.56 456 ARG B O 1
ATOM 7223 N N . LEU B 1 457 ? -3.592 -2.9 7.105 1 95.81 457 LEU B N 1
ATOM 7224 C CA . LEU B 1 457 ? -3.367 -2.266 8.398 1 95.81 457 LEU B CA 1
ATOM 7225 C C . LEU B 1 457 ? -2.719 -0.896 8.227 1 95.81 457 LEU B C 1
ATOM 7227 O O . LEU B 1 457 ? -3.094 0.063 8.906 1 95.81 457 LEU B O 1
ATOM 7231 N N . THR B 1 458 ? -1.763 -0.873 7.332 1 95.94 458 THR B N 1
ATOM 7232 C CA . THR B 1 458 ? -1.111 0.398 7.039 1 95.94 458 THR B CA 1
ATOM 7233 C C . THR B 1 458 ? -2.111 1.398 6.465 1 95.94 458 THR B C 1
ATOM 7235 O O . THR B 1 458 ? -2.09 2.578 6.82 1 95.94 458 THR B O 1
ATOM 7238 N N . ALA B 1 459 ? -3.014 0.935 5.59 1 95.81 459 ALA B N 1
ATOM 7239 C CA . ALA B 1 459 ? -4.07 1.78 5.039 1 95.81 459 ALA B CA 1
ATOM 7240 C C . ALA B 1 459 ? -4.957 2.34 6.145 1 95.81 459 ALA B C 1
ATOM 7242 O O . ALA B 1 459 ? -5.309 3.523 6.133 1 95.81 459 ALA B O 1
ATOM 7243 N N . GLN B 1 460 ? -5.246 1.562 7.156 1 95.19 460 GLN B N 1
ATOM 7244 C CA . GLN B 1 460 ? -6.066 1.988 8.289 1 95.19 460 GLN B CA 1
ATOM 7245 C C . GLN B 1 460 ? -5.348 3.037 9.125 1 95.19 460 GLN B C 1
ATOM 7247 O O . GLN B 1 460 ? -5.957 4.012 9.57 1 95.19 460 GLN B O 1
ATOM 7252 N N . ARG B 1 461 ? -4.109 2.852 9.312 1 95.38 461 ARG B N 1
ATOM 7253 C CA . ARG B 1 461 ? -3.299 3.826 10.039 1 95.38 461 ARG B CA 1
ATOM 7254 C C . ARG B 1 461 ? -3.271 5.168 9.312 1 95.38 461 ARG B C 1
ATOM 7256 O O . ARG B 1 461 ? -3.381 6.223 9.938 1 95.38 461 ARG B O 1
ATOM 7263 N N . LEU B 1 462 ? -3.156 5.102 7.988 1 94.94 462 LEU B N 1
ATOM 7264 C CA . LEU B 1 462 ? -3.131 6.312 7.172 1 94.94 462 LEU B CA 1
ATOM 7265 C C . LEU B 1 462 ? -4.473 7.031 7.227 1 94.94 462 LEU B C 1
ATOM 7267 O O . LEU B 1 462 ? -4.523 8.266 7.199 1 94.94 462 LEU B O 1
ATOM 7271 N N . LEU B 1 463 ? -5.551 6.27 7.332 1 94.56 463 LEU B N 1
ATOM 7272 C CA . LEU B 1 463 ? -6.867 6.875 7.5 1 94.56 463 LEU B CA 1
ATOM 7273 C C . LEU B 1 463 ? -6.949 7.641 8.812 1 94.56 463 LEU B C 1
ATOM 7275 O O . LEU B 1 463 ? -7.5 8.742 8.859 1 94.56 463 LEU B O 1
ATOM 7279 N N . THR B 1 464 ? -6.32 7.102 9.82 1 94.19 464 THR B N 1
ATOM 7280 C CA . THR B 1 464 ? -6.273 7.766 11.117 1 94.19 464 THR B CA 1
ATOM 7281 C C . THR B 1 464 ? -5.457 9.055 11.031 1 94.19 464 THR B C 1
ATOM 7283 O O . THR B 1 464 ? -5.836 10.07 11.617 1 94.19 464 THR B O 1
ATOM 7286 N N . VAL B 1 465 ? -4.375 8.977 10.289 1 93.56 465 VAL B N 1
ATOM 7287 C CA . VAL B 1 465 ? -3.545 10.156 10.078 1 93.56 465 VAL B CA 1
ATOM 7288 C C . VAL B 1 465 ? -4.344 11.234 9.344 1 93.56 465 VAL B C 1
ATOM 7290 O O . VAL B 1 465 ? -4.324 12.398 9.734 1 93.56 465 VAL B O 1
ATOM 7293 N N . ALA B 1 466 ? -5.051 10.828 8.273 1 94.75 466 ALA B N 1
ATOM 7294 C CA . ALA B 1 466 ? -5.883 11.758 7.52 1 94.75 466 ALA B CA 1
ATOM 7295 C C . ALA B 1 466 ? -6.938 12.406 8.414 1 94.75 466 ALA B C 1
ATOM 7297 O O . ALA B 1 466 ? -7.152 13.617 8.359 1 94.75 466 ALA B O 1
ATOM 7298 N N . ASP B 1 467 ? -7.531 11.641 9.305 1 92.38 467 ASP B N 1
ATOM 7299 C CA . ASP B 1 467 ? -8.531 12.141 10.25 1 92.38 467 ASP B CA 1
ATOM 7300 C C . ASP B 1 467 ? -7.906 13.117 11.242 1 92.38 467 ASP B C 1
ATOM 7302 O O . ASP B 1 467 ? -8.516 14.133 11.578 1 92.38 467 ASP B O 1
ATOM 7306 N N . GLY B 1 468 ? -6.711 12.766 11.609 1 90.38 468 GLY B N 1
ATOM 7307 C CA . GLY B 1 468 ? -5.988 13.664 12.5 1 90.38 468 GLY B CA 1
ATOM 7308 C C . GLY B 1 468 ? -5.672 15.008 11.875 1 90.38 468 GLY B C 1
ATOM 7309 O O . GLY B 1 468 ? -5.848 16.047 12.508 1 90.38 468 GLY B O 1
ATOM 7310 N N . LEU B 1 469 ? -5.344 15 10.633 1 91.12 469 LEU B N 1
ATOM 7311 C CA . LEU B 1 469 ? -5.059 16.234 9.898 1 91.12 469 LEU B CA 1
ATOM 7312 C C . LEU B 1 469 ? -6.332 17.031 9.68 1 91.12 469 LEU B C 1
ATOM 7314 O O . LEU B 1 469 ? -6.332 18.266 9.828 1 91.12 469 LEU B O 1
ATOM 7318 N N . ASN B 1 470 ? -7.387 16.344 9.414 1 91.25 470 ASN B N 1
ATOM 7319 C CA . ASN B 1 470 ? -8.672 17 9.219 1 91.25 470 ASN B CA 1
ATOM 7320 C C . ASN B 1 470 ? -9.18 17.625 10.516 1 91.25 470 ASN B C 1
ATOM 7322 O O . ASN B 1 470 ? -9.773 18.703 10.484 1 91.25 470 ASN B O 1
ATOM 7326 N N . GLN B 1 471 ? -8.922 16.984 11.594 1 88.25 471 GLN B N 1
ATOM 7327 C CA . GLN B 1 471 ? -9.305 17.531 12.891 1 88.25 471 GLN B CA 1
ATOM 7328 C C . GLN B 1 471 ? -8.531 18.812 13.195 1 88.25 471 GLN B C 1
ATOM 7330 O O . GLN B 1 471 ? -9.086 19.766 13.766 1 88.25 471 GLN B O 1
ATOM 7335 N N . LEU B 1 472 ? -7.305 18.859 12.719 1 86.5 472 LEU B N 1
ATOM 7336 C CA . LEU B 1 472 ? -6.48 20.047 12.938 1 86.5 472 LEU B CA 1
ATOM 7337 C C . LEU B 1 472 ? -7.047 21.234 12.188 1 86.5 472 LEU B C 1
ATOM 7339 O O . LEU B 1 472 ? -6.891 22.375 12.633 1 86.5 472 LEU B O 1
ATOM 7343 N N . VAL B 1 473 ? -7.762 20.953 11.039 1 87.19 473 VAL B N 1
ATOM 7344 C CA . VAL B 1 473 ? -8.242 22.062 10.219 1 87.19 473 VAL B CA 1
ATOM 7345 C C . VAL B 1 473 ? -9.742 22.234 10.414 1 87.19 473 VAL B C 1
ATOM 7347 O O . VAL B 1 473 ? -10.367 23.062 9.75 1 87.19 473 VAL B O 1
ATOM 7350 N N . GLY B 1 474 ? -10.406 21.531 11.312 1 81.75 474 GLY B N 1
ATOM 7351 C CA . GLY B 1 474 ? -11.812 21.672 11.672 1 81.75 474 GLY B CA 1
ATOM 7352 C C . GLY B 1 474 ? -12.742 20.984 10.695 1 81.75 474 GLY B C 1
ATOM 7353 O O . GLY B 1 474 ? -13.914 21.359 10.578 1 81.75 474 GLY B O 1
ATOM 7354 N N . LEU B 1 475 ? -12.258 20.203 9.812 1 68 475 LEU B N 1
ATOM 7355 C CA . LEU B 1 475 ? -13.078 19.484 8.844 1 68 475 LEU B CA 1
ATOM 7356 C C . LEU B 1 475 ? -13.531 18.141 9.406 1 68 475 LEU B C 1
ATOM 7358 O O . LEU B 1 475 ? -14.117 17.328 8.695 1 68 475 LEU B O 1
ATOM 7362 N N . GLY B 1 476 ? -13.289 17.766 10.531 1 56.75 476 GLY B N 1
ATOM 7363 C CA . GLY B 1 476 ? -13.594 16.453 11.078 1 56.75 476 GLY B CA 1
ATOM 7364 C C . GLY B 1 476 ? -14.969 15.953 10.695 1 56.75 476 GLY B C 1
ATOM 7365 O O . GLY B 1 476 ? -15.109 14.859 10.141 1 56.75 476 GLY B O 1
ATOM 7366 N N . ASP B 1 477 ? -16.062 16.125 11.516 1 49.34 477 ASP B N 1
ATOM 7367 C CA . ASP B 1 477 ? -17.172 15.203 11.68 1 49.34 477 ASP B CA 1
ATOM 7368 C C . ASP B 1 477 ? -18.109 15.258 10.469 1 49.34 477 ASP B C 1
ATOM 7370 O O . ASP B 1 477 ? -19.25 14.781 10.539 1 49.34 477 ASP B O 1
ATOM 7374 N N . ALA B 1 478 ? -18.078 16.062 9.438 1 40.19 478 ALA B N 1
ATOM 7375 C CA . ALA B 1 478 ? -19.359 16.047 8.742 1 40.19 478 ALA B CA 1
ATOM 7376 C C . ALA B 1 478 ? -19.594 14.703 8.039 1 40.19 478 ALA B C 1
ATOM 7378 O O . ALA B 1 478 ? -20.703 14.188 8.031 1 40.19 478 ALA B O 1
ATOM 7379 N N . ASP B 1 479 ? -18.688 14.328 7.078 1 41.94 479 ASP B N 1
ATOM 7380 C CA . ASP B 1 479 ? -19.234 13.477 6.027 1 41.94 479 ASP B CA 1
ATOM 7381 C C . ASP B 1 479 ? -19.312 12.023 6.484 1 41.94 479 ASP B C 1
ATOM 7383 O O . ASP B 1 479 ? -19.562 11.125 5.676 1 41.94 479 ASP B O 1
ATOM 7387 N N . VAL B 1 480 ? -18.688 11.633 7.453 1 38.47 480 VAL B N 1
ATOM 7388 C CA . VAL B 1 480 ? -18.938 10.211 7.715 1 38.47 480 VAL B CA 1
ATOM 7389 C C . VAL B 1 480 ? -20.422 9.977 7.957 1 38.47 480 VAL B C 1
ATOM 7391 O O . VAL B 1 480 ? -20.844 8.836 8.18 1 38.47 480 VAL B O 1
ATOM 7394 N N . ASP B 1 481 ? -21.125 11.055 8.305 1 35.62 481 ASP B N 1
ATOM 7395 C CA . ASP B 1 481 ? -22.547 10.758 8.516 1 35.62 481 ASP B CA 1
ATOM 7396 C C . ASP B 1 481 ? -23.219 10.336 7.207 1 35.62 481 ASP B C 1
ATOM 7398 O O . ASP B 1 481 ? -24.344 9.844 7.219 1 35.62 481 ASP B O 1
ATOM 7402 N N . ALA B 1 482 ? -22.703 10.938 6.066 1 36.16 482 ALA B N 1
ATOM 7403 C CA . ALA B 1 482 ? -23.594 10.742 4.914 1 36.16 482 ALA B CA 1
ATOM 7404 C C . ALA B 1 482 ? -23.484 9.312 4.387 1 36.16 482 ALA B C 1
ATOM 7406 O O . ALA B 1 482 ? -24.25 8.914 3.502 1 36.16 482 ALA B O 1
ATOM 7407 N N . SER B 1 483 ? -22.266 8.703 4.605 1 34 483 SER B N 1
ATOM 7408 C CA . SER B 1 483 ? -22.297 7.414 3.93 1 34 483 SER B CA 1
ATOM 7409 C C . SER B 1 483 ? -23.109 6.395 4.723 1 34 483 SER B C 1
ATOM 7411 O O . SER B 1 483 ? -23.016 5.191 4.484 1 34 483 SER B O 1
ATOM 7413 N N . ARG B 1 484 ? -23.375 6.691 6.004 1 34.78 484 ARG B N 1
ATOM 7414 C CA . ARG B 1 484 ? -24.406 5.805 6.52 1 34.78 484 ARG B CA 1
ATOM 7415 C C . ARG B 1 484 ? -25.672 5.902 5.688 1 34.78 484 ARG B C 1
ATOM 7417 O O . ARG B 1 484 ? -26.312 6.953 5.645 1 34.78 484 ARG B O 1
ATOM 7424 N N . GLY B 1 485 ? -25.609 5.305 4.504 1 30.69 485 GLY B N 1
ATOM 7425 C CA . GLY B 1 485 ? -26.812 5.098 3.719 1 30.69 485 GLY B CA 1
ATOM 7426 C C . GLY B 1 485 ? -28.047 4.84 4.566 1 30.69 485 GLY B C 1
ATOM 7427 O O . GLY B 1 485 ? -27.938 4.426 5.723 1 30.69 485 GLY B O 1
ATOM 7428 N N . PRO B 1 486 ? -29.078 5.605 4.332 1 30.98 486 PRO B N 1
ATOM 7429 C CA . PRO B 1 486 ? -30.312 5.414 5.102 1 30.98 486 PRO B CA 1
ATOM 7430 C C . PRO B 1 486 ? -30.547 3.959 5.496 1 30.98 486 PRO B C 1
ATOM 7432 O O . PRO B 1 486 ? -30.094 3.047 4.793 1 30.98 486 PRO B O 1
ATOM 7435 N N . ASP B 1 487 ? -30.188 3.633 6.77 1 33.88 487 ASP B N 1
ATOM 7436 C CA . ASP B 1 487 ? -30.703 2.357 7.258 1 33.88 487 ASP B CA 1
ATOM 7437 C C . ASP B 1 487 ? -32.031 1.996 6.582 1 33.88 487 ASP B C 1
ATOM 7439 O O . ASP B 1 487 ? -32.969 2.783 6.602 1 33.88 487 ASP B O 1
ATOM 7443 N N . ASP B 1 488 ? -31.953 1.35 5.43 1 32.75 488 ASP B N 1
ATOM 7444 C CA . ASP B 1 488 ? -33.156 0.745 4.852 1 32.75 488 ASP B CA 1
ATOM 7445 C C . ASP B 1 488 ? -34 0.105 5.934 1 32.75 488 ASP B C 1
ATOM 7447 O O . ASP B 1 488 ? -33.594 -0.857 6.582 1 32.75 488 ASP B O 1
ATOM 7451 N N . GLU B 1 489 ? -34.656 1.01 6.793 1 32.94 489 GLU B N 1
ATOM 7452 C CA . GLU B 1 489 ? -35.688 0.488 7.684 1 32.94 489 GLU B CA 1
ATOM 7453 C C . GLU B 1 489 ? -36.469 -0.619 7.012 1 32.94 489 GLU B C 1
ATOM 7455 O O . GLU B 1 489 ? -36.969 -0.441 5.898 1 32.94 489 GLU B O 1
ATOM 7460 N N . PRO B 1 490 ? -36.062 -1.891 7.301 1 32.94 490 PRO B N 1
ATOM 7461 C CA . PRO B 1 490 ? -36.906 -2.955 6.738 1 32.94 490 PRO B CA 1
ATOM 7462 C C . PRO B 1 490 ? -38.406 -2.646 6.824 1 32.94 490 PRO B C 1
ATOM 7464 O O . PRO B 1 490 ? -38.844 -2.062 7.812 1 32.94 490 PRO B O 1
ATOM 7467 N N . HIS B 1 491 ? -38.938 -2.088 5.734 1 31.91 491 HIS B N 1
ATOM 7468 C CA . HIS B 1 491 ? -40.375 -1.94 5.566 1 31.91 491 HIS B CA 1
ATOM 7469 C C . HIS B 1 491 ? -41.094 -3.184 6.051 1 31.91 491 HIS B C 1
ATOM 7471 O O . HIS B 1 491 ? -41 -4.254 5.449 1 31.91 491 HIS B O 1
ATOM 7477 N N . ASP B 1 492 ? -41.125 -3.297 7.414 1 30.12 492 ASP B N 1
ATOM 7478 C CA . ASP B 1 492 ? -42.031 -4.301 7.961 1 30.12 492 ASP B CA 1
ATOM 7479 C C . ASP B 1 492 ? -43.406 -4.238 7.273 1 30.12 492 ASP B C 1
ATOM 7481 O O . ASP B 1 492 ? -44.125 -3.244 7.395 1 30.12 492 ASP B O 1
ATOM 7485 N N . THR B 1 493 ? -43.375 -4.668 6.008 1 31.34 493 THR B N 1
ATOM 7486 C CA . THR B 1 493 ? -44.656 -4.828 5.32 1 31.34 493 THR B CA 1
ATOM 7487 C C . THR B 1 493 ? -45.625 -5.656 6.156 1 31.34 493 THR B C 1
ATOM 7489 O O . THR B 1 493 ? -45.5 -6.879 6.246 1 31.34 493 THR B O 1
ATOM 7492 N N . ASN B 1 494 ? -45.781 -5.195 7.469 1 28.47 494 ASN B N 1
ATOM 7493 C CA . ASN B 1 494 ? -46.812 -5.934 8.172 1 28.47 494 ASN B CA 1
ATOM 7494 C C . ASN B 1 494 ? -48.125 -5.957 7.383 1 28.47 494 ASN B C 1
ATOM 7496 O O . ASN B 1 494 ? -48.625 -4.906 7 1 28.47 494 ASN B O 1
ATOM 7500 N N . PRO B 1 495 ? -48.406 -7.086 6.727 1 27.64 495 PRO B N 1
ATOM 7501 C CA . PRO B 1 495 ? -49.656 -7.25 6.02 1 27.64 495 PRO B CA 1
ATOM 7502 C C . PRO B 1 495 ? -50.875 -6.855 6.871 1 27.64 495 PRO B C 1
ATOM 7504 O O . PRO B 1 495 ? -51 -7.289 8.016 1 27.64 495 PRO B O 1
ATOM 7507 N N . VAL B 1 496 ? -51.156 -5.555 6.801 1 29.06 496 VAL B N 1
ATOM 7508 C CA . VAL B 1 496 ? -52.375 -5.043 7.461 1 29.06 496 VAL B CA 1
ATOM 7509 C C . VAL B 1 496 ? -53.531 -5.996 7.223 1 29.06 496 VAL B C 1
ATOM 7511 O O . VAL B 1 496 ? -53.906 -6.273 6.078 1 29.06 496 VAL B O 1
ATOM 7514 N N . GLU B 1 497 ? -53.656 -6.973 8.156 1 24.56 497 GLU B N 1
ATOM 7515 C CA . GLU B 1 497 ? -54.812 -7.863 8.172 1 24.56 497 GLU B CA 1
ATOM 7516 C C . GLU B 1 497 ? -56.094 -7.074 8.094 1 24.56 497 GLU B C 1
ATOM 7518 O O . GLU B 1 497 ? -56.25 -6.062 8.773 1 24.56 497 GLU B O 1
ATOM 7523 N N . GLU B 1 498 ? -56.688 -7.016 6.898 1 25.52 498 GLU B N 1
ATOM 7524 C CA . GLU B 1 498 ? -58 -6.523 6.512 1 25.52 498 GLU B CA 1
ATOM 7525 C C . GLU B 1 498 ? -59.094 -6.941 7.523 1 25.52 498 GLU B C 1
ATOM 7527 O O . GLU B 1 498 ? -59.375 -8.133 7.668 1 25.52 498 GLU B O 1
ATOM 7532 N N . ASP B 1 499 ? -58.875 -6.352 8.812 1 23.38 499 ASP B N 1
ATOM 7533 C CA . ASP B 1 499 ? -59.906 -6.719 9.758 1 23.38 499 ASP B CA 1
ATOM 7534 C C . ASP B 1 499 ? -61.281 -6.387 9.195 1 23.38 499 ASP B C 1
ATOM 7536 O O . ASP B 1 499 ? -61.531 -5.27 8.727 1 23.38 499 ASP B O 1
ATOM 7540 N N . SER B 1 500 ? -61.969 -7.406 8.719 1 23.84 500 SER B N 1
ATOM 7541 C CA . SER B 1 500 ? -63.375 -7.512 8.281 1 23.84 500 SER B CA 1
ATOM 7542 C C . SER B 1 500 ? -64.312 -7 9.352 1 23.84 500 SER B C 1
ATOM 7544 O O . SER B 1 500 ? -64.438 -7.594 10.422 1 23.84 500 SER B O 1
ATOM 7546 N N . THR B 1 501 ? -64.25 -5.602 9.617 1 24.16 501 THR B N 1
ATOM 7547 C CA . THR B 1 501 ? -65.25 -4.969 10.508 1 24.16 501 THR B CA 1
ATOM 7548 C C . THR B 1 501 ? -66.625 -5.422 10.172 1 24.16 501 THR B C 1
ATOM 7550 O O . THR B 1 501 ? -67.125 -5.176 9.07 1 24.16 501 THR B O 1
ATOM 7553 N N . SER B 1 502 ? -67 -6.574 10.836 1 20.16 502 SER B N 1
ATOM 7554 C CA . SER B 1 502 ? -68.375 -7.055 10.789 1 20.16 502 SER B CA 1
ATOM 7555 C C . SER B 1 502 ? -69.375 -5.973 11.234 1 20.16 502 SER B C 1
ATOM 7557 O O . SER B 1 502 ? -69 -5.031 11.938 1 20.16 502 SER B O 1
ATOM 7559 N N . VAL B 1 503 ? -70.562 -6.086 10.852 1 24.44 503 VAL B N 1
ATOM 7560 C CA . VAL B 1 503 ? -71.875 -5.449 10.555 1 24.44 503 VAL B CA 1
ATOM 7561 C C . VAL B 1 503 ? -72.625 -5.219 11.852 1 24.44 503 VAL B C 1
ATOM 7563 O O . VAL B 1 503 ? -73.75 -4.637 11.836 1 24.44 503 VAL B O 1
ATOM 7566 N N . ASP B 1 504 ? -72 -5.145 13.133 1 20.83 504 ASP B N 1
ATOM 7567 C CA . ASP B 1 504 ? -73.125 -5.465 13.992 1 20.83 504 ASP B CA 1
ATOM 7568 C C . ASP B 1 504 ? -74.25 -4.414 13.867 1 20.83 504 ASP B C 1
ATOM 7570 O O . ASP B 1 504 ? -74 -3.252 13.562 1 20.83 504 ASP B O 1
ATOM 7574 N N . PRO B 1 505 ? -75.562 -4.84 14.273 1 21.17 505 PRO B N 1
ATOM 7575 C CA . PRO B 1 505 ? -76.938 -4.5 14.195 1 21.17 505 PRO B CA 1
ATOM 7576 C C . PRO B 1 505 ? -77.375 -3.387 15.164 1 21.17 505 PRO B C 1
ATOM 7578 O O . PRO B 1 505 ? -76.875 -3.354 16.297 1 21.17 505 PRO B O 1
ATOM 7581 N N . ARG B 1 506 ? -77.562 -2.078 14.758 1 21.7 506 ARG B N 1
ATOM 7582 C CA . ARG B 1 506 ? -78.125 -0.889 15.352 1 21.7 506 ARG B CA 1
ATOM 7583 C C . ARG B 1 506 ? -79.5 -1.222 16.016 1 21.7 506 ARG B C 1
ATOM 7585 O O . ARG B 1 506 ? -80.438 -1.66 15.359 1 21.7 506 ARG B O 1
ATOM 7592 N N . SER B 1 507 ? -79.375 -1.735 17.297 1 19.19 507 SER B N 1
ATOM 7593 C CA . SER B 1 507 ? -80.625 -1.765 18.047 1 19.19 507 SER B CA 1
ATOM 7594 C C . SER B 1 507 ? -81.25 -0.378 18.125 1 19.19 507 SER B C 1
ATOM 7596 O O . SER B 1 507 ? -80.562 0.628 18.203 1 19.19 507 SER B O 1
ATOM 7598 N N . THR B 1 508 ? -82.625 -0.215 18.047 1 20.17 508 THR B N 1
ATOM 7599 C CA . THR B 1 508 ? -83.812 0.603 17.922 1 20.17 508 THR B CA 1
ATOM 7600 C C . THR B 1 508 ? -84.062 1.343 19.219 1 20.17 508 THR B C 1
ATOM 7602 O O . THR B 1 508 ? -85.062 2.113 19.312 1 20.17 508 THR B O 1
ATOM 7605 N N . ASP B 1 509 ? -83.312 1.416 20.281 1 21.95 509 ASP B N 1
ATOM 7606 C CA . ASP B 1 509 ? -84.375 1.707 21.281 1 21.95 509 ASP B CA 1
ATOM 7607 C C . ASP B 1 509 ? -84.938 3.092 21.078 1 21.95 509 ASP B C 1
ATOM 7609 O O . ASP B 1 509 ? -84.25 4.074 20.906 1 21.95 509 ASP B O 1
ATOM 7613 N N . VAL B 1 510 ? -86.312 3.158 20.719 1 21.5 510 VAL B N 1
ATOM 7614 C CA . VAL B 1 510 ? -87.5 3.994 20.531 1 21.5 510 VAL B CA 1
ATOM 7615 C C . VAL B 1 510 ? -87.625 4.984 21.672 1 21.5 510 VAL B C 1
ATOM 7617 O O . VAL B 1 510 ? -86.938 4.855 22.703 1 21.5 510 VAL B O 1
ATOM 7620 N N . LEU B 1 511 ? -88.875 4.934 22.328 1 19.72 511 LEU B N 1
ATOM 7621 C CA . LEU B 1 511 ? -90.125 5.758 22.359 1 19.72 511 LEU B CA 1
ATOM 7622 C C . LEU B 1 511 ? -90.125 6.656 23.578 1 19.72 511 LEU B C 1
ATOM 7624 O O . LEU B 1 511 ? -90.375 7.855 23.484 1 19.72 511 LEU B O 1
ATOM 7628 N N . SER B 1 512 ? -90.812 6.305 24.766 1 22.03 512 SER B N 1
ATOM 7629 C CA . SER B 1 512 ? -92.125 6.891 25.016 1 22.03 512 SER B CA 1
ATOM 7630 C C . SER B 1 512 ? -92 8.336 25.5 1 22.03 512 SER B C 1
ATOM 7632 O O . SER B 1 512 ? -92.625 9.234 24.953 1 22.03 512 SER B O 1
ATOM 7634 N N . SER B 1 513 ? -92.375 8.578 26.734 1 24.7 513 SER B N 1
ATOM 7635 C CA . SER B 1 513 ? -93.125 9.5 27.547 1 24.7 513 SER B CA 1
ATOM 7636 C C . SER B 1 513 ? -92.312 10.773 27.859 1 24.7 513 SER B C 1
ATOM 7638 O O . SER B 1 513 ? -92.812 11.883 27.656 1 24.7 513 SER B O 1
ATOM 7640 N N . VAL B 1 514 ? -91.938 10.844 29.141 1 20.47 514 VAL B N 1
ATOM 7641 C CA . VAL B 1 514 ? -91.875 11.977 30.062 1 20.47 514 VAL B CA 1
ATOM 7642 C C . VAL B 1 514 ? -90.688 12.859 29.656 1 20.47 514 VAL B C 1
ATOM 7644 O O . VAL B 1 514 ? -89.625 12.359 29.312 1 20.47 514 VAL B O 1
#

Nearest PDB structures (foldseek):
  4k08-assembly1_A  TM=9.827E-01  e=8.080E-16  Anaeromyxobacter dehalogenans 2CP-C
  5g4z-assembly1_A  TM=9.623E-01  e=1.867E-15  Pseudomonas syringae
  8c5v-assembly1_I  TM=5.164E-01  e=1.521E-08  Escherichia coli
  6grj-assembly1_B  TM=4.359E-01  e=9.528E-03  Aeromonas hydrophila
  5xg2-assembly1_A  TM=5.083E-01  e=1.883E-01  Pyrococcus yayanosii CH1

Foldseek 3Di:
DCVLAALLVVLVVVLVVVLVVLVVVLVVVLVCLLVVVVVVQVVVFVVVQVVLVVLLVVLVVCCVVPVDPPVRSLVVSLVVQLPDDDPPQWGKWKAFLQGQTCHDNQPRVRHRHDQQCPAAPVRDSQSNVLNVQCVVPQKDKDWDWDADRPGDGTAIKIKIWGADPVVRMIMMTIDGCRCSVVVSVVSSVVSVVVSVVVSCVSVVVSVVVLVVVLVVLLVVLVVLLVVLVVLLVVLVVLLVVLVVLLVVLVVLLVVLVVLLVVLVVVLVVLVVLLVVLVVLLVVLVVLLVVLVVVLVVLVVQLVVLVVLLVVLVVVLVVLVVQLVVLVVQLVVLVVQLVVLVVVPPVSVVSNVVSVVSNVVSVVSNVVSVVSNVVSVVSNVVSVVSSVVSVVVSVVSVVSNVVSVVSNVVSVVSNVVSVVSNVVSVVSSVVSVVSSVVSVVSSVVSVVSSVVSVVSNVVSVVSNVVSLVSCSNSVNHDDDVVPVVPPPPPPPCVVVPPPPPPDPPPDDDDPDDDD/DCVLAALLVVLVVVLVVVLVVLVVVLVVVLVCLLVVVVVVQVVVQVVVQVVLVVLLVVLVVCCVVPVDPPVVSLVVSLVVQLPDDDPPAWHKFKAFLQGQTCHDNQPRVRHRHDQQCPAAPVRDSQSNVLNVQCVVPQKDKDWHWDAGRPGDGTAIKIKIWGADPVSRMIMMTIDGCRCSVVVSVVSSVVSVVVSVVVSCVSVVVSVVVLVVVLVVLLVVLVVLLVVLVVLLVVLVVLLVVLVVLLVVLVVLLVVLVVLLVVLVVVLVVLVVLLVVLVVLLVVLVVLLVVLVVVLVVLVVVLVVLVVQLVVLVVVLVVLVVQLVVLVVQLVVLVVQLVVLVVVPPVSPVSNVVSVVSNVVSVVSNVVSVVSNVVSVVSNVVSVVVSVVSVVVSVVSVVSSVVSVVSNVVSVVSNVVSVVSNVVSVVSSVVSVVSSVVSVVSSVVSVVSSVVSVVSNVVSVVSNVVSLVSCSNSVNHDDDVVPVVDPPPPPPCPVVPPPPPPDDDDPDDPDDDDD

InterPro domains:
  IPR004089 Methyl-accepting chemotaxis protein (MCP) signalling domain [PF00015] (297-450)
  IPR004089 Methyl-accepting chemotaxis protein (MCP) signalling domain [PS50111] (220-456)
  IPR004089 Methyl-accepting chemotaxis protein (MCP) signalling domain [SM00283] (216-470)
  IPR033480 Single Cache domain 2 [PF17200] (39-189)
  IPR033480 Single Cache domain 2 [SM01049] (34-128)